Protein AF-0000000084830218 (afdb_homodimer)

Structure (mmCIF, N/CA/C/O backbone):
data_AF-0000000084830218-model_v1
#
loop_
_entity.id
_entity.type
_entity.pdbx_description
1 polymer 'Transmembrane channel-like protein'
#
loop_
_atom_site.group_PDB
_atom_site.id
_atom_site.type_symbol
_atom_site.label_atom_id
_atom_site.label_alt_id
_atom_site.label_comp_id
_atom_site.label_asym_id
_atom_site.label_entity_id
_atom_site.label_seq_id
_atom_site.pdbx_PDB_ins_code
_atom_site.Cartn_x
_atom_site.Cartn_y
_atom_site.Cartn_z
_atom_site.occupancy
_atom_site.B_iso_or_equiv
_atom_site.auth_seq_id
_atom_site.auth_comp_id
_atom_site.auth_asym_id
_atom_site.auth_atom_id
_atom_site.pdbx_PDB_model_num
ATOM 1 N N . ASN A 1 1 ? -71.562 32.094 -38.312 1 21.89 1 ASN A N 1
ATOM 2 C CA . ASN A 1 1 ? -71.188 31.922 -36.906 1 21.89 1 ASN A CA 1
ATOM 3 C C . ASN A 1 1 ? -69.75 31.359 -36.781 1 21.89 1 ASN A C 1
ATOM 5 O O . ASN A 1 1 ? -69.5 30.188 -37.062 1 21.89 1 ASN A O 1
ATOM 9 N N . LEU A 1 2 ? -68.688 32.188 -37.219 1 24.45 2 LEU A N 1
ATOM 10 C CA . LEU A 1 2 ? -67.25 32.062 -37.156 1 24.45 2 LEU A CA 1
ATOM 11 C C . LEU A 1 2 ? -66.812 31.859 -35.719 1 24.45 2 LEU A C 1
ATOM 13 O O . LEU A 1 2 ? -66.812 32.781 -34.906 1 24.45 2 LEU A O 1
ATOM 17 N N . ILE A 1 3 ? -67.188 30.719 -35.062 1 27.98 3 ILE A N 1
ATOM 18 C CA . ILE A 1 3 ? -66.75 30.344 -33.75 1 27.98 3 ILE A CA 1
ATOM 19 C C . ILE A 1 3 ? -65.25 30.438 -33.688 1 27.98 3 ILE A C 1
ATOM 21 O O . ILE A 1 3 ? -64.5 29.625 -34.281 1 27.98 3 ILE A O 1
ATOM 25 N N . GLU A 1 4 ? -64.562 31.656 -33.75 1 30.47 4 GLU A N 1
ATOM 26 C CA . GLU A 1 4 ? -63.188 31.938 -33.375 1 30.47 4 GLU A CA 1
ATOM 27 C C . GLU A 1 4 ? -62.875 31.344 -32.031 1 30.47 4 GLU A C 1
ATOM 29 O O . GLU A 1 4 ? -63.531 31.656 -31.016 1 30.47 4 GLU A O 1
ATOM 34 N N . VAL A 1 5 ? -62.5 30.047 -32.031 1 34.03 5 VAL A N 1
ATOM 35 C CA . VAL A 1 5 ? -61.906 29.375 -30.875 1 34.03 5 VAL A CA 1
ATOM 36 C C . VAL A 1 5 ? -60.906 30.312 -30.188 1 34.03 5 VAL A C 1
ATOM 38 O O . VAL A 1 5 ? -59.969 30.797 -30.797 1 34.03 5 VAL A O 1
ATOM 41 N N . HIS A 1 6 ? -61.406 31.172 -29.297 1 35.28 6 HIS A N 1
ATOM 42 C CA . HIS A 1 6 ? -60.656 31.984 -28.328 1 35.28 6 HIS A CA 1
ATOM 43 C C . HIS A 1 6 ? -59.531 31.172 -27.703 1 35.28 6 HIS A C 1
ATOM 45 O O . HIS A 1 6 ? -59.781 30.328 -26.828 1 35.28 6 HIS A O 1
ATOM 51 N N . VAL A 1 7 ? -58.562 30.797 -28.562 1 42.72 7 VAL A N 1
ATOM 52 C CA . VAL A 1 7 ? -57.281 30.391 -27.953 1 42.72 7 VAL A CA 1
ATOM 53 C C . VAL A 1 7 ? -56.906 31.344 -26.844 1 42.72 7 VAL A C 1
ATOM 55 O O . VAL A 1 7 ? -56.75 32.562 -27.078 1 42.72 7 VAL A O 1
ATOM 58 N N . SER A 1 8 ? -57.406 31.062 -25.594 1 44.59 8 SER A N 1
ATOM 59 C CA . SER A 1 8 ? -57.094 31.906 -24.438 1 44.59 8 SER A CA 1
ATOM 60 C C . SER A 1 8 ? -55.625 32.312 -24.406 1 44.59 8 SER A C 1
ATOM 62 O O . SER A 1 8 ? -54.781 31.562 -24.875 1 44.59 8 SER A O 1
ATOM 64 N N . VAL A 1 9 ? -55.344 33.625 -24.422 1 54.47 9 VAL A N 1
ATOM 65 C CA . VAL A 1 9 ? -54.062 34.344 -24.219 1 54.47 9 VAL A CA 1
ATOM 66 C C . VAL A 1 9 ? -53.188 33.562 -23.25 1 54.47 9 VAL A C 1
ATOM 68 O O . VAL A 1 9 ? -51.969 33.5 -23.422 1 54.47 9 VAL A O 1
ATOM 71 N N . ASP A 1 10 ? -53.875 32.844 -22.375 1 55.66 10 ASP A N 1
ATOM 72 C CA . ASP A 1 10 ? -53.125 32.062 -21.391 1 55.66 10 ASP A CA 1
ATOM 73 C C . ASP A 1 10 ? -52.406 30.875 -22.031 1 55.66 10 ASP A C 1
ATOM 75 O O . ASP A 1 10 ? -51.281 30.531 -21.641 1 55.66 10 ASP A O 1
ATOM 79 N N . GLU A 1 11 ? -53.031 30.344 -23.062 1 60.09 11 GLU A N 1
ATOM 80 C CA . GLU A 1 11 ? -52.438 29.234 -23.766 1 60.09 11 GLU A CA 1
ATOM 81 C C . GLU A 1 11 ? -51.25 29.688 -24.625 1 60.09 11 GLU A C 1
ATOM 83 O O . GLU A 1 11 ? -50.219 29 -24.688 1 60.09 11 GLU A O 1
ATOM 88 N N . LEU A 1 12 ? -51.344 30.859 -25.203 1 58.5 12 LEU A N 1
ATOM 89 C CA . LEU A 1 12 ? -50.25 31.422 -26 1 58.5 12 LEU A CA 1
ATOM 90 C C . LEU A 1 12 ? -49.062 31.766 -25.109 1 58.5 12 LEU A C 1
ATOM 92 O O . LEU A 1 12 ? -47.906 31.562 -25.5 1 58.5 12 LEU A O 1
ATOM 96 N N . HIS A 1 13 ? -49.375 32.281 -23.938 1 64.44 13 HIS A N 1
ATOM 97 C CA . HIS A 1 13 ? -48.281 32.594 -23 1 64.44 13 HIS A CA 1
ATOM 98 C C . HIS A 1 13 ? -47.625 31.312 -22.484 1 64.44 13 HIS A C 1
ATOM 100 O O . HIS A 1 13 ? -46.406 31.281 -22.312 1 64.44 13 HIS A O 1
ATOM 106 N N . LEU A 1 14 ? -48.438 30.328 -22.297 1 64.56 14 LEU A N 1
ATOM 107 C CA . LEU A 1 14 ? -47.906 29.047 -21.875 1 64.56 14 LEU A CA 1
ATOM 108 C C . LEU A 1 14 ? -47.062 28.422 -22.984 1 64.56 14 LEU A C 1
ATOM 110 O O . LEU A 1 14 ? -46 27.875 -22.719 1 64.56 14 LEU A O 1
ATOM 114 N N . ILE A 1 15 ? -47.531 28.531 -24.203 1 65.5 15 ILE A N 1
ATOM 115 C CA . ILE A 1 15 ? -46.781 28.047 -25.359 1 65.5 15 ILE A CA 1
ATOM 116 C C . ILE A 1 15 ? -45.469 28.844 -25.5 1 65.5 15 ILE A C 1
ATOM 118 O O . ILE A 1 15 ? -44.438 28.266 -25.797 1 65.5 15 ILE A O 1
ATOM 122 N N . GLY A 1 16 ? -45.5 30.125 -25.266 1 65.56 16 GLY A N 1
ATOM 123 C CA . GLY A 1 16 ? -44.312 30.953 -25.297 1 65.56 16 GLY A CA 1
ATOM 124 C C . GLY A 1 16 ? -43.281 30.594 -24.234 1 65.56 16 GLY A C 1
ATOM 125 O O . GLY A 1 16 ? -42.094 30.5 -24.516 1 65.56 16 GLY A O 1
ATOM 126 N N . THR A 1 17 ? -43.75 30.422 -23.047 1 68.06 17 THR A N 1
ATOM 127 C CA . THR A 1 17 ? -42.875 30.078 -21.938 1 68.06 17 THR A CA 1
ATOM 128 C C . THR A 1 17 ? -42.312 28.672 -22.109 1 68.06 17 THR A C 1
ATOM 130 O O . THR A 1 17 ? -41.156 28.422 -21.75 1 68.06 17 THR A O 1
ATOM 133 N N . LEU A 1 18 ? -43.156 27.781 -22.719 1 69.31 18 LEU A N 1
ATOM 134 C CA . LEU A 1 18 ? -42.719 26.406 -22.938 1 69.31 18 LEU A CA 1
ATOM 135 C C . LEU A 1 18 ? -41.719 26.359 -24.094 1 69.31 18 LEU A C 1
ATOM 137 O O . LEU A 1 18 ? -40.781 25.547 -24.078 1 69.31 18 LEU A O 1
ATOM 141 N N . ALA A 1 19 ? -41.938 27.234 -25.062 1 65.38 19 ALA A N 1
ATOM 142 C CA . ALA A 1 19 ? -41.031 27.281 -26.219 1 65.38 19 ALA A CA 1
ATOM 143 C C . ALA A 1 19 ? -39.656 27.781 -25.828 1 65.38 19 ALA A C 1
ATOM 145 O O . ALA A 1 19 ? -38.656 27.438 -26.484 1 65.38 19 ALA A O 1
ATOM 146 N N . ASP A 1 20 ? -39.531 28.516 -24.75 1 62.19 20 ASP A N 1
ATOM 147 C CA . ASP A 1 20 ? -38.281 29.094 -24.344 1 62.19 20 ASP A CA 1
ATOM 148 C C . ASP A 1 20 ? -37.531 28.156 -23.375 1 62.19 20 ASP A C 1
ATOM 150 O O . ASP A 1 20 ? -36.375 28.391 -23.031 1 62.19 20 ASP A O 1
ATOM 154 N N . MET A 1 21 ? -38.188 27.125 -22.969 1 64.38 21 MET A N 1
ATOM 155 C CA . MET A 1 21 ? -37.594 26.172 -22.047 1 64.38 21 MET A CA 1
ATOM 156 C C . MET A 1 21 ? -36.812 25.094 -22.812 1 64.38 21 MET A C 1
ATOM 158 O O . MET A 1 21 ? -37.125 24.766 -23.953 1 64.38 21 MET A O 1
ATOM 162 N N . PRO A 1 22 ? -35.625 24.672 -22.344 1 69.12 22 PRO A N 1
ATOM 163 C CA . PRO A 1 22 ? -34.906 23.562 -22.969 1 69.12 22 PRO A CA 1
ATOM 164 C C . PRO A 1 22 ? -35.75 22.297 -23.109 1 69.12 22 PRO A C 1
ATOM 166 O O . PRO A 1 22 ? -36.75 22.141 -22.375 1 69.12 22 PRO A O 1
ATOM 169 N N . ALA A 1 23 ? -35.531 21.469 -24.125 1 67.19 23 ALA A N 1
ATOM 170 C CA . ALA A 1 23 ? -36.375 20.344 -24.562 1 67.19 23 ALA A CA 1
ATOM 171 C C . ALA A 1 23 ? -36.719 19.438 -23.391 1 67.19 23 ALA A C 1
ATOM 173 O O . ALA A 1 23 ? -37.844 18.969 -23.266 1 67.19 23 ALA A O 1
ATOM 174 N N . ASP A 1 24 ? -35.844 19.188 -22.516 1 68.69 24 ASP A N 1
ATOM 175 C CA . ASP A 1 24 ? -36.031 18.281 -21.391 1 68.69 24 ASP A CA 1
ATOM 176 C C . ASP A 1 24 ? -37 18.875 -20.375 1 68.69 24 ASP A C 1
ATOM 178 O O . ASP A 1 24 ? -37.875 18.188 -19.859 1 68.69 24 ASP A O 1
ATOM 182 N N . GLU A 1 25 ? -36.844 20.156 -20.078 1 71.88 25 GLU A N 1
ATOM 183 C CA . GLU A 1 25 ? -37.75 20.859 -19.156 1 71.88 25 GLU A CA 1
ATOM 184 C C . GLU A 1 25 ? -39.125 21.047 -19.766 1 71.88 25 GLU A C 1
ATOM 186 O O . GLU A 1 25 ? -40.125 20.984 -19.062 1 71.88 25 GLU A O 1
ATOM 191 N N . ARG A 1 26 ? -39.156 21.172 -21.109 1 70.88 26 ARG A N 1
ATOM 192 C CA . ARG A 1 26 ? -40.406 21.297 -21.844 1 70.88 26 ARG A CA 1
ATOM 193 C C . ARG A 1 26 ? -41.25 20.031 -21.734 1 70.88 26 ARG A C 1
ATOM 195 O O . ARG A 1 26 ? -42.469 20.094 -21.531 1 70.88 26 ARG A O 1
ATOM 202 N N . THR A 1 27 ? -40.531 18.938 -21.875 1 73.06 27 THR A N 1
ATOM 203 C CA . THR A 1 27 ? -41.219 17.656 -21.797 1 73.06 27 THR A CA 1
ATOM 204 C C . THR A 1 27 ? -41.75 17.422 -20.375 1 73.06 27 THR A C 1
ATOM 206 O O . THR A 1 27 ? -42.875 16.922 -20.188 1 73.06 27 THR A O 1
ATOM 209 N N . LYS A 1 28 ? -41 17.766 -19.375 1 73.69 28 LYS A N 1
ATOM 210 C CA . LYS A 1 28 ? -41.438 17.656 -17.984 1 73.69 28 LYS A CA 1
ATOM 211 C C . LYS A 1 28 ? -42.594 18.609 -17.688 1 73.69 28 LYS A C 1
ATOM 213 O O . LYS A 1 28 ? -43.562 18.234 -17.016 1 73.69 28 LYS A O 1
ATOM 218 N N . ALA A 1 29 ? -42.531 19.844 -18.203 1 73.44 29 ALA A N 1
ATOM 219 C CA . ALA A 1 29 ? -43.562 20.844 -18.016 1 73.44 29 ALA A CA 1
ATOM 220 C C . ALA A 1 29 ? -44.844 20.438 -18.734 1 73.44 29 ALA A C 1
ATOM 222 O O . ALA A 1 29 ? -45.969 20.625 -18.219 1 73.44 29 ALA A O 1
ATOM 223 N N . LEU A 1 30 ? -44.688 19.797 -19.922 1 72.25 30 LEU A N 1
ATOM 224 C CA . LEU A 1 30 ? -45.844 19.312 -20.688 1 72.25 30 LEU A CA 1
ATOM 225 C C . LEU A 1 30 ? -46.531 18.141 -19.984 1 72.25 30 LEU A C 1
ATOM 227 O O . LEU A 1 30 ? -47.75 18.031 -20 1 72.25 30 LEU A O 1
ATOM 231 N N . ARG A 1 31 ? -45.688 17.328 -19.328 1 73.12 31 ARG A N 1
ATOM 232 C CA . ARG A 1 31 ? -46.219 16.172 -18.594 1 73.12 31 ARG A CA 1
ATOM 233 C C . ARG A 1 31 ? -46.969 16.609 -17.344 1 73.12 31 ARG A C 1
ATOM 235 O O . ARG A 1 31 ? -47.938 15.953 -16.938 1 73.12 31 ARG A O 1
ATOM 242 N N . GLN A 1 32 ? -46.656 17.781 -16.828 1 68.06 32 GLN A N 1
ATOM 243 C CA . GLN A 1 32 ? -47.312 18.281 -15.617 1 68.06 32 GLN A CA 1
ATOM 244 C C . GLN A 1 32 ? -48.594 19.047 -15.938 1 68.06 32 GLN A C 1
ATOM 246 O O . GLN A 1 32 ? -49.406 19.312 -15.055 1 68.06 32 GLN A O 1
ATOM 251 N N . LEU A 1 33 ? -48.719 19.391 -17.188 1 64.75 33 LEU A N 1
ATOM 252 C CA . LEU A 1 33 ? -49.938 20.078 -17.578 1 64.75 33 LEU A CA 1
ATOM 253 C C . LEU A 1 33 ? -51.125 19.109 -17.578 1 64.75 33 LEU A C 1
ATOM 255 O O . LEU A 1 33 ? -51.031 18 -18.078 1 64.75 33 LEU A O 1
ATOM 259 N N . VAL A 1 34 ? -52.156 19.328 -16.766 1 64.44 34 VAL A N 1
ATOM 260 C CA . VAL A 1 34 ? -53.375 18.516 -16.625 1 64.44 34 VAL A CA 1
ATOM 261 C C . VAL A 1 34 ? -54.219 18.625 -17.875 1 64.44 34 VAL A C 1
ATOM 263 O O . VAL A 1 34 ? -55.062 19.516 -17.984 1 64.44 34 VAL A O 1
ATOM 266 N N . MET A 1 35 ? -53.688 18.469 -19.031 1 62.06 35 MET A N 1
ATOM 267 C CA . MET A 1 35 ? -54.469 18.469 -20.266 1 62.06 35 MET A CA 1
ATOM 268 C C . MET A 1 35 ? -54.531 17.062 -20.859 1 62.06 35 MET A C 1
ATOM 270 O O . MET A 1 35 ? -53.75 16.188 -20.5 1 62.06 35 MET A O 1
ATOM 274 N N . ASN A 1 36 ? -55.656 16.766 -21.594 1 65.25 36 ASN A N 1
ATOM 275 C CA . ASN A 1 36 ? -55.812 15.484 -22.281 1 65.25 36 ASN A CA 1
ATOM 276 C C . ASN A 1 36 ? -54.625 15.195 -23.203 1 65.25 36 ASN A C 1
ATOM 278 O O . ASN A 1 36 ? -53.969 16.109 -23.703 1 65.25 36 ASN A O 1
ATOM 282 N N . LEU A 1 37 ? -54.156 13.945 -23.359 1 72 37 LEU A N 1
ATOM 283 C CA . LEU A 1 37 ? -53.031 13.461 -24.141 1 72 37 LEU A CA 1
ATOM 284 C C . LEU A 1 37 ? -53.062 14.031 -25.547 1 72 37 LEU A C 1
ATOM 286 O O . LEU A 1 37 ? -52 14.367 -26.109 1 72 37 LEU A O 1
ATOM 290 N N . GLN A 1 38 ? -54.281 14.258 -26.125 1 71.88 38 GLN A N 1
ATOM 291 C CA . GLN A 1 38 ? -54.406 14.773 -27.484 1 71.88 38 GLN A CA 1
ATOM 292 C C . GLN A 1 38 ? -54.031 16.25 -27.547 1 71.88 38 GLN A C 1
ATOM 294 O O . GLN A 1 38 ? -53.344 16.672 -28.5 1 71.88 38 GLN A O 1
ATOM 299 N N . GLU A 1 39 ? -54.344 16.938 -26.531 1 70.31 39 GLU A N 1
ATOM 300 C CA . GLU A 1 39 ? -54.031 18.359 -26.5 1 70.31 39 GLU A CA 1
ATOM 301 C C . GLU A 1 39 ? -52.531 18.578 -26.219 1 70.31 39 GLU A C 1
ATOM 303 O O . GLU A 1 39 ? -51.938 19.484 -26.781 1 70.31 39 GLU A O 1
ATOM 308 N N . LYS A 1 40 ? -51.938 17.609 -25.484 1 71.12 40 LYS A N 1
ATOM 309 C CA . LYS A 1 40 ? -50.5 17.656 -25.203 1 71.12 40 LYS A CA 1
ATOM 310 C C . LYS A 1 40 ? -49.688 17.406 -26.469 1 71.12 40 LYS A C 1
ATOM 312 O O . LYS A 1 40 ? -48.656 18.078 -26.688 1 71.12 40 LYS A O 1
ATOM 317 N N . ARG A 1 41 ? -50.219 16.516 -27.297 1 71.75 41 ARG A N 1
ATOM 318 C CA . ARG A 1 41 ? -49.562 16.203 -28.578 1 71.75 41 ARG A CA 1
ATOM 319 C C . ARG A 1 41 ? -49.688 17.375 -29.547 1 71.75 41 ARG A C 1
ATOM 321 O O . ARG A 1 41 ? -48.75 17.672 -30.266 1 71.75 41 ARG A O 1
ATOM 328 N N . GLU A 1 42 ? -50.875 17.984 -29.547 1 70.75 42 GLU A N 1
ATOM 329 C CA . GLU A 1 42 ? -51.094 19.141 -30.422 1 70.75 42 GLU A CA 1
ATOM 330 C C . GLU A 1 42 ? -50.219 20.312 -30.031 1 70.75 42 GLU A C 1
ATOM 332 O O . GLU A 1 42 ? -49.688 21.016 -30.891 1 70.75 42 GLU A O 1
ATOM 337 N N . PHE A 1 43 ? -50.031 20.359 -28.734 1 66.19 43 PHE A N 1
ATOM 338 C CA . PHE A 1 43 ? -49.156 21.422 -28.219 1 66.19 43 PHE A CA 1
ATOM 339 C C . PHE A 1 43 ? -47.688 21.141 -28.531 1 66.19 43 PHE A C 1
ATOM 341 O O . PHE A 1 43 ? -46.938 22.062 -28.891 1 66.19 43 PHE A O 1
ATOM 348 N N . SER A 1 44 ? -47.25 19.891 -28.438 1 68.25 44 SER A N 1
ATOM 349 C CA . SER A 1 44 ? -45.906 19.484 -28.781 1 68.25 44 SER A CA 1
ATOM 350 C C . SER A 1 44 ? -45.625 19.656 -30.281 1 68.25 44 SER A C 1
ATOM 352 O O . SER A 1 44 ? -44.562 20.094 -30.672 1 68.25 44 SER A O 1
ATOM 354 N N . GLU A 1 45 ? -46.594 19.344 -31.094 1 69.69 45 GLU A N 1
ATOM 355 C CA . GLU A 1 45 ? -46.469 19.469 -32.562 1 69.69 45 GLU A CA 1
ATOM 356 C C . GLU A 1 45 ? -46.438 20.922 -32.969 1 69.69 45 GLU A C 1
ATOM 358 O O . GLU A 1 45 ? -45.688 21.297 -33.875 1 69.69 45 GLU A O 1
ATOM 363 N N . LYS A 1 46 ? -47.219 21.781 -32.375 1 64.19 46 LYS A N 1
ATOM 364 C CA . LYS A 1 46 ? -47.219 23.203 -32.688 1 64.19 46 LYS A CA 1
ATOM 365 C C . LYS A 1 46 ? -45.906 23.859 -32.344 1 64.19 46 LYS A C 1
ATOM 367 O O . LYS A 1 46 ? -45.406 24.734 -33.062 1 64.19 46 LYS A O 1
ATOM 372 N N . ASN A 1 47 ? -45.219 23.297 -31.234 1 59.97 47 ASN A N 1
ATOM 373 C CA . ASN A 1 47 ? -43.906 23.797 -30.828 1 59.97 47 ASN A CA 1
ATOM 374 C C . ASN A 1 47 ? -42.812 23.359 -31.797 1 59.97 47 ASN A C 1
ATOM 376 O O . ASN A 1 47 ? -41.906 24.125 -32.094 1 59.97 47 ASN A O 1
ATOM 380 N N . VAL A 1 48 ? -42.906 22.109 -32.375 1 58.97 48 VAL A N 1
ATOM 381 C CA . VAL A 1 48 ? -41.938 21.609 -33.344 1 58.97 48 VAL A CA 1
ATOM 382 C C . VAL A 1 48 ? -42.094 22.391 -34.656 1 58.97 48 VAL A C 1
ATOM 384 O O . VAL A 1 48 ? -41.094 22.719 -35.312 1 58.97 48 VAL A O 1
ATOM 387 N N . ILE A 1 49 ? -43.312 22.734 -35.062 1 55.94 49 ILE A N 1
ATOM 388 C CA . ILE A 1 49 ? -43.594 23.469 -36.281 1 55.94 49 ILE A CA 1
ATOM 389 C C . ILE A 1 49 ? -43 24.875 -36.188 1 55.94 49 ILE A C 1
ATOM 391 O O . ILE A 1 49 ? -42.406 25.375 -37.156 1 55.94 49 ILE A O 1
ATOM 395 N N . LYS A 1 50 ? -43.188 25.562 -35.062 1 52.47 50 LYS A N 1
ATOM 396 C CA . LYS A 1 50 ? -42.625 26.906 -34.969 1 52.47 50 LYS A CA 1
ATOM 397 C C . LYS A 1 50 ? -41.094 26.875 -34.969 1 52.47 50 LYS A C 1
ATOM 399 O O . LYS A 1 50 ? -40.469 27.797 -35.531 1 52.47 50 LYS A O 1
ATOM 404 N N . LYS A 1 51 ? -40.438 25.828 -34.531 1 50.5 51 LYS A N 1
ATOM 405 C CA . LYS A 1 51 ? -38.969 25.703 -34.562 1 50.5 51 LYS A CA 1
ATOM 406 C C . LYS A 1 51 ? -38.469 25.422 -36 1 50.5 51 LYS A C 1
ATOM 408 O O . LYS A 1 51 ? -37.438 25.906 -36.406 1 50.5 51 LYS A O 1
ATOM 413 N N . LYS A 1 52 ? -39.188 24.516 -36.75 1 50.06 52 LYS A N 1
ATOM 414 C CA . LYS A 1 52 ? -38.812 24.234 -38.125 1 50.06 52 LYS A CA 1
ATOM 415 C C . LYS A 1 52 ? -38.875 25.484 -39 1 50.06 52 LYS A C 1
ATOM 417 O O . LYS A 1 52 ? -38.094 25.656 -39.938 1 50.06 52 LYS A O 1
ATOM 422 N N . LYS A 1 53 ? -39.812 26.219 -38.875 1 47.81 53 LYS A N 1
ATOM 423 C CA . LYS A 1 53 ? -39.906 27.438 -39.656 1 47.81 53 LYS A CA 1
ATOM 424 C C . LYS A 1 53 ? -38.75 28.391 -39.344 1 47.81 53 LYS A C 1
ATOM 426 O O . LYS A 1 53 ? -38.281 29.109 -40.219 1 47.81 53 LYS A O 1
ATOM 431 N N . LYS A 1 54 ? -38.312 28.375 -38.188 1 43 54 LYS A N 1
ATOM 432 C CA . LYS A 1 54 ? -37.156 29.25 -37.906 1 43 54 LYS A CA 1
ATOM 433 C C . LYS A 1 54 ? -35.875 28.641 -38.438 1 43 54 LYS A C 1
ATOM 435 O O . LYS A 1 54 ? -34.844 29.312 -38.469 1 43 54 LYS A O 1
ATOM 440 N N . LYS A 1 55 ? -35.75 27.297 -38.719 1 49.62 55 LYS A N 1
ATOM 441 C CA . LYS A 1 55 ? -34.562 26.625 -39.281 1 49.62 55 LYS A CA 1
ATOM 442 C C . LYS A 1 55 ? -34.281 27.141 -40.688 1 49.62 55 LYS A C 1
ATOM 444 O O . LYS A 1 55 ? -33.188 26.922 -41.219 1 49.62 55 LYS A O 1
ATOM 449 N N . GLY A 1 56 ? -35.188 27.641 -41.5 1 42.97 56 GLY A N 1
ATOM 450 C CA . GLY A 1 56 ? -34.844 28.141 -42.812 1 42.97 56 GLY A CA 1
ATOM 451 C C . GLY A 1 56 ? -33.719 29.141 -42.812 1 42.97 56 GLY A C 1
ATOM 452 O O . GLY A 1 56 ? -33.062 29.375 -43.812 1 42.97 56 GLY A O 1
ATOM 453 N N . LYS A 1 57 ? -33.781 30.078 -41.938 1 43.59 57 LYS A N 1
ATOM 454 C CA . LYS A 1 57 ? -32.688 31.062 -42.062 1 43.59 57 LYS A CA 1
ATOM 455 C C . LYS A 1 57 ? -31.438 30.562 -41.375 1 43.59 57 LYS A C 1
ATOM 457 O O . LYS A 1 57 ? -30.781 31.328 -40.656 1 43.59 57 LYS A O 1
ATOM 462 N N . MET A 1 58 ? -31.344 29.234 -41.156 1 43.09 58 MET A N 1
ATOM 463 C CA . MET A 1 58 ? -30.141 28.812 -40.438 1 43.09 58 MET A CA 1
ATOM 464 C C . MET A 1 58 ? -28.891 29.047 -41.312 1 43.09 58 MET A C 1
ATOM 466 O O . MET A 1 58 ? -28.859 28.641 -42.469 1 43.09 58 MET A O 1
ATOM 470 N N . GLY A 1 59 ? -28.234 30.125 -41.188 1 45.44 59 GLY A N 1
ATOM 471 C CA . GLY A 1 59 ? -26.969 30.484 -41.781 1 45.44 59 GLY A CA 1
ATOM 472 C C . GLY A 1 59 ? -25.984 29.344 -41.844 1 45.44 59 GLY A C 1
ATOM 473 O O . GLY A 1 59 ? -26.188 28.312 -41.188 1 45.44 59 GLY A O 1
ATOM 474 N N . LEU A 1 60 ? -25.031 29.406 -42.75 1 51.03 60 LEU A N 1
ATOM 475 C CA . LEU A 1 60 ? -23.953 28.469 -43.094 1 51.03 60 LEU A CA 1
ATOM 476 C C . LEU A 1 60 ? -23.328 27.906 -41.812 1 51.03 60 LEU A C 1
ATOM 478 O O . LEU A 1 60 ? -22.984 26.719 -41.781 1 51.03 60 LEU A O 1
ATOM 482 N N . GLY A 1 61 ? -23.109 28.734 -40.906 1 53.16 61 GLY A N 1
ATOM 483 C CA . GLY A 1 61 ? -22.516 28.297 -39.656 1 53.16 61 GLY A CA 1
ATOM 484 C C . GLY A 1 61 ? -23.375 27.312 -38.875 1 53.16 61 GLY A C 1
ATOM 485 O O . GLY A 1 61 ? -22.859 26.375 -38.281 1 53.16 61 GLY A O 1
ATOM 486 N N . GLU A 1 62 ? -24.641 27.547 -38.969 1 56.44 62 GLU A N 1
ATOM 487 C CA . GLU A 1 62 ? -25.594 26.625 -38.375 1 56.44 62 GLU A CA 1
ATOM 488 C C . GLU A 1 62 ? -25.641 25.297 -39.094 1 56.44 62 GLU A C 1
ATOM 490 O O . GLU A 1 62 ? -25.828 24.25 -38.469 1 56.44 62 GLU A O 1
ATOM 495 N N . LEU A 1 63 ? -25.406 25.375 -40.375 1 53.41 63 LEU A N 1
ATOM 496 C CA . LEU A 1 63 ? -25.344 24.156 -41.156 1 53.41 63 LEU A CA 1
ATOM 497 C C . LEU A 1 63 ? -24.125 23.328 -40.75 1 53.41 63 LEU A C 1
ATOM 499 O O . LEU A 1 63 ? -24.219 22.094 -40.625 1 53.41 63 LEU A O 1
ATOM 503 N N . VAL A 1 64 ? -22.984 24.047 -40.719 1 58.69 64 VAL A N 1
ATOM 504 C CA . VAL A 1 64 ? -21.797 23.328 -40.312 1 58.69 64 VAL A CA 1
ATOM 505 C C . VAL A 1 64 ? -21.969 22.781 -38.875 1 58.69 64 VAL A C 1
ATOM 507 O O . VAL A 1 64 ? -21.562 21.656 -38.594 1 58.69 64 VAL A O 1
ATOM 510 N N . GLY A 1 65 ? -22.531 23.578 -38.062 1 59.53 65 GLY A N 1
ATOM 511 C CA . GLY A 1 65 ? -22.875 23.094 -36.75 1 59.53 65 GLY A CA 1
ATOM 512 C C . GLY A 1 65 ? -23.859 21.938 -36.75 1 59.53 65 GLY A C 1
ATOM 513 O O . GLY A 1 65 ? -23.719 21 -35.969 1 59.53 65 GLY A O 1
ATOM 514 N N . ALA A 1 66 ? -24.75 22.047 -37.688 1 61.19 66 ALA A N 1
ATOM 515 C CA . ALA A 1 66 ? -25.734 20.969 -37.844 1 61.19 66 ALA A CA 1
ATOM 516 C C . ALA A 1 66 ? -25.078 19.703 -38.375 1 61.19 66 ALA A C 1
ATOM 518 O O . ALA A 1 66 ? -25.375 18.594 -37.906 1 61.19 66 ALA A O 1
ATOM 519 N N . LEU A 1 67 ? -24.266 19.891 -39.344 1 60.25 67 LEU A N 1
ATOM 520 C CA . LEU A 1 67 ? -23.562 18.734 -39.875 1 60.25 67 LEU A CA 1
ATOM 521 C C . LEU A 1 67 ? -22.625 18.125 -38.844 1 60.25 67 LEU A C 1
ATOM 523 O O . LEU A 1 67 ? -22.547 16.891 -38.75 1 60.25 67 LEU A O 1
ATOM 527 N N . ALA A 1 68 ? -21.875 19.047 -38.25 1 61.97 68 ALA A N 1
ATOM 528 C CA . ALA A 1 68 ? -21 18.562 -37.188 1 61.97 68 ALA A CA 1
ATOM 529 C C . ALA A 1 68 ? -21.797 17.875 -36.062 1 61.97 68 ALA A C 1
ATOM 531 O O . ALA A 1 68 ? -21.375 16.844 -35.531 1 61.97 68 ALA A O 1
ATOM 532 N N . GLN A 1 69 ? -22.875 18.484 -35.812 1 63.09 69 GLN A N 1
ATOM 533 C CA . GLN A 1 69 ? -23.781 17.844 -34.844 1 63.09 69 GLN A CA 1
ATOM 534 C C . GLN A 1 69 ? -24.328 16.531 -35.406 1 63.09 69 GLN A C 1
ATOM 536 O O . GLN A 1 69 ? -24.453 15.555 -34.656 1 63.09 69 GLN A O 1
ATOM 541 N N . GLU A 1 70 ? -24.672 16.562 -36.656 1 62.53 70 GLU A N 1
ATOM 542 C CA . GLU A 1 70 ? -25.125 15.32 -37.281 1 62.53 70 GLU A CA 1
ATOM 543 C C . GLU A 1 70 ? -24 14.281 -37.312 1 62.53 70 GLU A C 1
ATOM 545 O O . GLU A 1 70 ? -24.25 13.102 -37.031 1 62.53 70 GLU A O 1
ATOM 550 N N . TRP A 1 71 ? -22.859 14.734 -37.688 1 63.62 71 TRP A N 1
ATOM 551 C CA . TRP A 1 71 ? -21.719 13.828 -37.688 1 63.62 71 TRP A CA 1
ATOM 552 C C . TRP A 1 71 ? -21.422 13.328 -36.281 1 63.62 71 TRP A C 1
ATOM 554 O O . TRP A 1 71 ? -21.141 12.141 -36.094 1 63.62 71 TRP A O 1
ATOM 564 N N . HIS A 1 72 ? -21.406 14.281 -35.375 1 62.25 72 HIS A N 1
ATOM 565 C CA . HIS A 1 72 ? -21.234 13.891 -33.969 1 62.25 72 HIS A CA 1
ATOM 566 C C . HIS A 1 72 ? -22.359 12.961 -33.531 1 62.25 72 HIS A C 1
ATOM 568 O O . HIS A 1 72 ? -22.109 11.977 -32.812 1 62.25 72 HIS A O 1
ATOM 574 N N . CYS A 1 73 ? -23.531 13.359 -33.969 1 61.31 73 CYS A N 1
ATOM 575 C CA . CYS A 1 73 ? -24.672 12.516 -33.656 1 61.31 73 CYS A CA 1
ATOM 576 C C . CYS A 1 73 ? -24.547 11.148 -34.312 1 61.31 73 CYS A C 1
ATOM 578 O O . CYS A 1 73 ? -24.875 10.125 -33.719 1 61.31 73 CYS A O 1
ATOM 580 N N . GLN A 1 74 ? -24.109 11.18 -35.531 1 64.06 74 GLN A N 1
ATOM 581 C CA . GLN A 1 74 ? -23.953 9.906 -36.219 1 64.06 74 GLN A CA 1
ATOM 582 C C . GLN A 1 74 ? -22.844 9.07 -35.594 1 64.06 74 GLN A C 1
ATOM 584 O O . GLN A 1 74 ? -22.969 7.855 -35.469 1 64.06 74 GLN A O 1
ATOM 589 N N . ARG A 1 75 ? -21.75 9.734 -35.312 1 61.12 75 ARG A N 1
ATOM 590 C CA . ARG A 1 75 ? -20.641 9.016 -34.688 1 61.12 75 ARG A CA 1
ATOM 591 C C . ARG A 1 75 ? -21.031 8.516 -33.281 1 61.12 75 ARG A C 1
ATOM 593 O O . ARG A 1 75 ? -20.688 7.398 -32.906 1 61.12 75 ARG A O 1
ATOM 600 N N . VAL A 1 76 ? -21.672 9.375 -32.625 1 69.75 76 VAL A N 1
ATOM 601 C CA . VAL A 1 76 ? -22.156 8.945 -31.328 1 69.75 76 VAL A CA 1
ATOM 602 C C . VAL A 1 76 ? -23.188 7.832 -31.5 1 69.75 76 VAL A C 1
ATOM 604 O O . VAL A 1 76 ? -23.188 6.859 -30.75 1 69.75 76 VAL A O 1
ATOM 607 N N . SER A 1 77 ? -23.953 8.008 -32.562 1 70.19 77 SER A N 1
ATOM 608 C CA . SER A 1 77 ? -24.922 6.957 -32.844 1 70.19 77 SER A CA 1
ATOM 609 C C . SER A 1 77 ? -24.234 5.684 -33.312 1 70.19 77 SER A C 1
ATOM 611 O O . SER A 1 77 ? -24.641 4.578 -32.969 1 70.19 77 SER A O 1
ATOM 613 N N . SER A 1 78 ? -23.25 5.883 -34.125 1 68.81 78 SER A N 1
ATOM 614 C CA . SER A 1 78 ? -22.531 4.699 -34.594 1 68.81 78 SER A CA 1
ATOM 615 C C . SER A 1 78 ? -21.766 4.039 -33.469 1 68.81 78 SER A C 1
ATOM 617 O O . SER A 1 78 ? -21.734 2.811 -33.375 1 68.81 78 SER A O 1
ATOM 619 N N . LEU A 1 79 ? -21.172 4.824 -32.656 1 69.19 79 LEU A N 1
ATOM 620 C CA . LEU A 1 79 ? -20.484 4.289 -31.469 1 69.19 79 LEU A CA 1
ATOM 621 C C . LEU A 1 79 ? -21.469 3.617 -30.531 1 69.19 79 LEU A C 1
ATOM 623 O O . LEU A 1 79 ? -21.172 2.58 -29.938 1 69.19 79 LEU A O 1
ATOM 627 N N . ARG A 1 80 ? -22.547 4.254 -30.484 1 67.19 80 ARG A N 1
ATOM 628 C CA . ARG A 1 80 ? -23.609 3.635 -29.703 1 67.19 80 ARG A CA 1
ATOM 629 C C . ARG A 1 80 ? -24.078 2.324 -30.328 1 67.19 80 ARG A C 1
ATOM 631 O O . ARG A 1 80 ? -24.297 1.337 -29.625 1 67.19 80 ARG A O 1
ATOM 638 N N . ARG A 1 81 ? -24.25 2.373 -31.578 1 66.56 81 ARG A N 1
ATOM 639 C CA . ARG A 1 81 ? -24.609 1.135 -32.281 1 66.56 81 ARG A CA 1
ATOM 640 C C . ARG A 1 81 ? -23.516 0.084 -32.125 1 66.56 81 ARG A C 1
ATOM 642 O O . ARG A 1 81 ? -23.812 -1.099 -31.922 1 66.56 81 ARG A O 1
ATOM 649 N N . TYR A 1 82 ? -22.359 0.527 -32.156 1 69.62 82 TYR A N 1
ATOM 650 C CA . TYR A 1 82 ? -21.234 -0.388 -31.969 1 69.62 82 TYR A CA 1
ATOM 651 C C . TYR A 1 82 ? -21.219 -0.916 -30.531 1 69.62 82 TYR A C 1
ATOM 653 O O . TYR A 1 82 ? -20.984 -2.104 -30.312 1 69.62 82 TYR A O 1
ATOM 661 N N . LYS A 1 83 ? -21.359 -0.07 -29.672 1 67.62 83 LYS A N 1
ATOM 662 C CA . LYS A 1 83 ? -21.453 -0.482 -28.281 1 67.62 83 LYS A CA 1
ATOM 663 C C . LYS A 1 83 ? -22.641 -1.43 -28.062 1 67.62 83 LYS A C 1
ATOM 665 O O . LYS A 1 83 ? -22.5 -2.432 -27.359 1 67.62 83 LYS A O 1
ATOM 670 N N . GLU A 1 84 ? -23.688 -1.086 -28.656 1 65.25 84 GLU A N 1
ATOM 671 C CA . GLU A 1 84 ? -24.859 -1.954 -28.578 1 65.25 84 GLU A CA 1
ATOM 672 C C . GLU A 1 84 ? -24.609 -3.277 -29.297 1 65.25 84 GLU A C 1
ATOM 674 O O . GLU A 1 84 ? -25.016 -4.336 -28.812 1 65.25 84 GLU A O 1
ATOM 679 N N . SER A 1 85 ? -24.016 -3.184 -30.359 1 61.44 85 SER A N 1
ATOM 680 C CA . SER A 1 85 ? -23.688 -4.422 -31.062 1 61.44 85 SER A CA 1
ATOM 681 C C . SER A 1 85 ? -22.672 -5.25 -30.281 1 61.44 85 SER A C 1
ATOM 683 O O . SER A 1 85 ? -22.781 -6.477 -30.219 1 61.44 85 SER A O 1
ATOM 685 N N . LEU A 1 86 ? -21.766 -4.602 -29.781 1 62.72 86 LEU A N 1
ATOM 686 C CA . LEU A 1 86 ? -20.828 -5.297 -28.922 1 62.72 86 LEU A CA 1
ATOM 687 C C . LEU A 1 86 ? -21.531 -5.879 -27.703 1 62.72 86 LEU A C 1
ATOM 689 O O . LEU A 1 86 ? -21.25 -7.012 -27.297 1 62.72 86 LEU A O 1
ATOM 693 N N . PHE A 1 87 ? -22.359 -5.059 -27.172 1 61.09 87 PHE A N 1
ATOM 694 C CA . PHE A 1 87 ? -23.172 -5.539 -26.062 1 61.09 87 PHE A CA 1
ATOM 695 C C . PHE A 1 87 ? -24.062 -6.699 -26.516 1 61.09 87 PHE A C 1
ATOM 697 O O . PHE A 1 87 ? -24.219 -7.688 -25.797 1 61.09 87 PHE A O 1
ATOM 704 N N . GLU A 1 88 ? -24.656 -6.504 -27.625 1 58.22 88 GLU A N 1
ATOM 705 C CA . GLU A 1 88 ? -25.422 -7.613 -28.188 1 58.22 88 GLU A CA 1
ATOM 706 C C . GLU A 1 88 ? -24.531 -8.805 -28.484 1 58.22 88 GLU A C 1
ATOM 708 O O . GLU A 1 88 ? -24.922 -9.953 -28.281 1 58.22 88 GLU A O 1
ATOM 713 N N . PHE A 1 89 ? -23.438 -8.523 -29 1 55.41 89 PHE A N 1
ATOM 714 C CA . PHE A 1 89 ? -22.469 -9.586 -29.234 1 55.41 89 PHE A CA 1
ATOM 715 C C . PHE A 1 89 ? -22.062 -10.258 -27.922 1 55.41 89 PHE A C 1
ATOM 717 O O . PHE A 1 89 ? -22.031 -11.484 -27.844 1 55.41 89 PHE A O 1
ATOM 724 N N . PHE A 1 90 ? -21.703 -9.469 -27.031 1 57.78 90 PHE A N 1
ATOM 725 C CA . PHE A 1 90 ? -21.359 -10.031 -25.719 1 57.78 90 PHE A CA 1
ATOM 726 C C . PHE A 1 90 ? -22.578 -10.711 -25.094 1 57.78 90 PHE A C 1
ATOM 728 O O . PHE A 1 90 ? -22.438 -11.758 -24.469 1 57.78 90 PHE A O 1
ATOM 735 N N . HIS A 1 91 ? -23.641 -10.047 -25.297 1 55.56 91 HIS A N 1
ATOM 736 C CA . HIS A 1 91 ? -24.875 -10.672 -24.859 1 55.56 91 HIS A CA 1
ATOM 737 C C . HIS A 1 91 ? -25.156 -11.961 -25.625 1 55.56 91 HIS A C 1
ATOM 739 O O . HIS A 1 91 ? -25.625 -12.945 -25.047 1 55.56 91 HIS A O 1
ATOM 745 N N . SER A 1 92 ? -24.906 -11.812 -26.859 1 53.81 92 SER A N 1
ATOM 746 C CA . SER A 1 92 ? -25.062 -13.039 -27.641 1 53.81 92 SER A CA 1
ATOM 747 C C . SER A 1 92 ? -24.031 -14.086 -27.234 1 53.81 92 SER A C 1
ATOM 749 O O . SER A 1 92 ? -24.25 -15.289 -27.422 1 53.81 92 SER A O 1
ATOM 751 N N . LEU A 1 93 ? -22.922 -13.648 -26.859 1 52.72 93 LEU A N 1
ATOM 752 C CA . LEU A 1 93 ? -21.953 -14.578 -26.297 1 52.72 93 LEU A CA 1
ATOM 753 C C . LEU A 1 93 ? -22.406 -15.07 -24.938 1 52.72 93 LEU A C 1
ATOM 755 O O . LEU A 1 93 ? -21.734 -15.914 -24.328 1 52.72 93 LEU A O 1
ATOM 759 N N . SER A 1 94 ? -23.203 -14.289 -24.391 1 57.94 94 SER A N 1
ATOM 760 C CA . SER A 1 94 ? -23.734 -14.727 -23.109 1 57.94 94 SER A CA 1
ATOM 761 C C . SER A 1 94 ? -24.266 -16.156 -23.203 1 57.94 94 SER A C 1
ATOM 763 O O . SER A 1 94 ? -25.344 -16.375 -23.75 1 57.94 94 SER A O 1
ATOM 765 N N . LEU A 1 95 ? -23.344 -17.031 -23.172 1 63.34 95 LEU A N 1
ATOM 766 C CA . LEU A 1 95 ? -23.578 -18.469 -23.141 1 63.34 95 LEU A CA 1
ATOM 767 C C . LEU A 1 95 ? -24.5 -18.844 -21.984 1 63.34 95 LEU A C 1
ATOM 769 O O . LEU A 1 95 ? -24.297 -18.391 -20.844 1 63.34 95 LEU A O 1
ATOM 773 N N . TRP A 1 96 ? -25.484 -19.578 -22.203 1 71.94 96 TRP A N 1
ATOM 774 C CA . TRP A 1 96 ? -26.344 -20.281 -21.266 1 71.94 96 TRP A CA 1
ATOM 775 C C . TRP A 1 96 ? -27.266 -19.312 -20.547 1 71.94 96 TRP A C 1
ATOM 777 O O . TRP A 1 96 ? -27.547 -19.484 -19.359 1 71.94 96 TRP A O 1
ATOM 787 N N . ASN A 1 97 ? -27.609 -18.062 -21.266 1 75.5 97 ASN A N 1
ATOM 788 C CA . ASN A 1 97 ? -28.484 -17.109 -20.578 1 75.5 97 ASN A CA 1
ATOM 789 C C . ASN A 1 97 ? -29.828 -17.734 -20.234 1 75.5 97 ASN A C 1
ATOM 791 O O . ASN A 1 97 ? -30.359 -17.516 -19.141 1 75.5 97 ASN A O 1
ATOM 795 N N . LYS A 1 98 ? -30.312 -18.484 -21.188 1 74.69 98 LYS A N 1
ATOM 796 C CA . LYS A 1 98 ? -31.594 -19.125 -20.906 1 74.69 98 LYS A CA 1
ATOM 797 C C . LYS A 1 98 ? -31.484 -20.109 -19.75 1 74.69 98 LYS A C 1
ATOM 799 O O . LYS A 1 98 ? -32.344 -20.141 -18.875 1 74.69 98 LYS A O 1
ATOM 804 N N . THR A 1 99 ? -30.422 -20.859 -19.781 1 78.56 99 THR A N 1
ATOM 805 C CA . THR A 1 99 ? -30.203 -21.828 -18.719 1 78.56 99 THR A CA 1
ATOM 806 C C . THR A 1 99 ? -30 -21.141 -17.375 1 78.56 99 THR A C 1
ATOM 808 O O . THR A 1 99 ? -30.5 -21.594 -16.344 1 78.56 99 THR A O 1
ATOM 811 N N . LEU A 1 100 ? -29.344 -20.031 -17.375 1 83.19 100 LEU A N 1
ATOM 812 C CA . LEU A 1 100 ? -29.078 -19.312 -16.141 1 83.19 100 LEU A CA 1
ATOM 813 C C . LEU A 1 100 ? -30.344 -18.688 -15.578 1 83.19 100 LEU A C 1
ATOM 815 O O . LEU A 1 100 ? -30.531 -18.656 -14.359 1 83.19 100 LEU A O 1
ATOM 819 N N . LYS A 1 101 ? -31.156 -18.219 -16.469 1 75.69 101 LYS A N 1
ATOM 820 C CA . LYS A 1 101 ? -32.438 -17.672 -16.031 1 75.69 101 LYS A CA 1
ATOM 821 C C . LYS A 1 101 ? -33.344 -18.766 -15.445 1 75.69 101 LYS A C 1
ATOM 823 O O . LYS A 1 101 ? -34.031 -18.547 -14.445 1 75.69 101 LYS A O 1
ATOM 828 N N . ASP A 1 102 ? -33.25 -19.922 -16.094 1 75.81 102 ASP A N 1
ATOM 829 C CA . ASP A 1 102 ? -34.031 -21.047 -15.594 1 75.81 102 ASP A CA 1
ATOM 830 C C . ASP A 1 102 ? -33.531 -21.484 -14.211 1 75.81 102 ASP A C 1
ATOM 832 O O . ASP A 1 102 ? -34.344 -21.766 -13.328 1 75.81 102 ASP A O 1
ATOM 836 N N . ILE A 1 103 ? -32.281 -21.469 -14.023 1 79.5 103 ILE A N 1
ATOM 837 C CA . ILE A 1 103 ? -31.703 -21.875 -12.742 1 79.5 103 ILE A CA 1
ATOM 838 C C . ILE A 1 103 ? -32.031 -20.828 -11.68 1 79.5 103 ILE A C 1
ATOM 840 O O . ILE A 1 103 ? -32.312 -21.156 -10.531 1 79.5 103 ILE A O 1
ATOM 844 N N . SER A 1 104 ? -31.922 -19.547 -12.195 1 75.44 104 SER A N 1
ATOM 845 C CA . SER A 1 104 ? -32.219 -18.469 -11.266 1 75.44 104 SER A CA 1
ATOM 846 C C . SER A 1 104 ? -33.656 -18.562 -10.75 1 75.44 104 SER A C 1
ATOM 848 O O . SER A 1 104 ? -33.906 -18.344 -9.562 1 75.44 104 SER A O 1
ATOM 850 N N . GLY A 1 105 ? -34.531 -18.875 -11.555 1 66.44 105 GLY A N 1
ATOM 851 C CA . GLY A 1 105 ? -35.938 -18.969 -11.203 1 66.44 105 GLY A CA 1
ATOM 852 C C . GLY A 1 105 ? -36.25 -20.172 -10.344 1 66.44 105 GLY A C 1
ATOM 853 O O . GLY A 1 105 ? -37.031 -20.078 -9.391 1 66.44 105 GLY A O 1
ATOM 854 N N . LYS A 1 106 ? -35.5 -21.25 -10.57 1 70.19 106 LYS A N 1
ATOM 855 C CA . LYS A 1 106 ? -35.844 -22.5 -9.898 1 70.19 106 LYS A CA 1
ATOM 856 C C . LYS A 1 106 ? -35.062 -22.656 -8.602 1 70.19 106 LYS A C 1
ATOM 858 O O . LYS A 1 106 ? -35.594 -23.172 -7.613 1 70.19 106 LYS A O 1
ATOM 863 N N . PHE A 1 107 ? -33.812 -22.266 -8.562 1 74.38 107 PHE A N 1
ATOM 864 C CA . PHE A 1 107 ? -32.969 -22.625 -7.441 1 74.38 107 PHE A CA 1
ATOM 865 C C . PHE A 1 107 ? -32.5 -21.391 -6.684 1 74.38 107 PHE A C 1
ATOM 867 O O . PHE A 1 107 ? -31.953 -21.5 -5.586 1 74.38 107 PHE A O 1
ATOM 874 N N . GLY A 1 108 ? -32.656 -20.203 -7.25 1 71.88 108 GLY A N 1
ATOM 875 C CA . GLY A 1 108 ? -32.312 -19 -6.512 1 71.88 108 GLY A CA 1
ATOM 876 C C . GLY A 1 108 ? -31.109 -18.281 -7.059 1 71.88 108 GLY A C 1
ATOM 877 O O . GLY A 1 108 ? -30.391 -18.828 -7.914 1 71.88 108 GLY A O 1
ATOM 878 N N . THR A 1 109 ? -30.719 -17.141 -6.504 1 71 109 THR A N 1
ATOM 879 C CA . THR A 1 109 ? -29.672 -16.266 -7.008 1 71 109 THR A CA 1
ATOM 880 C C . THR A 1 109 ? -28.297 -16.719 -6.508 1 71 109 THR A C 1
ATOM 882 O O . THR A 1 109 ? -27.281 -16.469 -7.152 1 71 109 THR A O 1
ATOM 885 N N . SER A 1 110 ? -28.312 -17.422 -5.422 1 73.81 110 SER A N 1
ATOM 886 C CA . SER A 1 110 ? -27.047 -17.891 -4.898 1 73.81 110 SER A CA 1
ATOM 887 C C . SER A 1 110 ? -26.438 -18.969 -5.785 1 73.81 110 SER A C 1
ATOM 889 O O . SER A 1 110 ? -25.234 -18.969 -6.055 1 73.81 110 SER A O 1
ATOM 891 N N . VAL A 1 111 ? -27.359 -19.875 -6.258 1 78.94 111 VAL A N 1
ATOM 892 C CA . VAL A 1 111 ? -26.891 -20.969 -7.113 1 78.94 111 VAL A CA 1
ATOM 893 C C . VAL A 1 111 ? -26.5 -20.422 -8.477 1 78.94 111 VAL A C 1
ATOM 895 O O . VAL A 1 111 ? -25.531 -20.891 -9.094 1 78.94 111 VAL A O 1
ATOM 898 N N . VAL A 1 112 ? -27.156 -19.406 -8.836 1 81.06 112 VAL A N 1
ATOM 899 C CA . VAL A 1 112 ? -26.844 -18.828 -10.141 1 81.06 112 VAL A CA 1
ATOM 900 C C . VAL A 1 112 ? -25.5 -18.125 -10.086 1 81.06 112 VAL A C 1
ATOM 902 O O . VAL A 1 112 ? -24.766 -18.078 -11.078 1 81.06 112 VAL A O 1
ATOM 905 N N . SER A 1 113 ? -25.141 -17.547 -8.945 1 81.31 113 SER A N 1
ATOM 906 C CA . SER A 1 113 ? -23.859 -16.875 -8.82 1 81.31 113 SER A CA 1
ATOM 907 C C . SER A 1 113 ? -22.688 -17.844 -9.055 1 81.31 113 SER A C 1
ATOM 909 O O . SER A 1 113 ? -21.656 -17.438 -9.594 1 81.31 113 SER A O 1
ATOM 911 N N . TYR A 1 114 ? -22.906 -19.094 -8.766 1 82.56 114 TYR A N 1
ATOM 912 C CA . TYR A 1 114 ? -21.891 -20.109 -9.031 1 82.56 114 TYR A CA 1
ATOM 913 C C . TYR A 1 114 ? -21.719 -20.328 -10.531 1 82.56 114 TYR A C 1
ATOM 915 O O . TYR A 1 114 ? -20.594 -20.406 -11.031 1 82.56 114 TYR A O 1
ATOM 923 N N . PHE A 1 115 ? -22.781 -20.406 -11.227 1 84.75 115 PHE A N 1
ATOM 924 C CA . PHE A 1 115 ? -22.719 -20.656 -12.664 1 84.75 115 PHE A CA 1
ATOM 925 C C . PHE A 1 115 ? -22.188 -19.422 -13.406 1 84.75 115 PHE A C 1
ATOM 927 O O . PHE A 1 115 ? -21.5 -19.562 -14.414 1 84.75 115 PHE A O 1
ATOM 934 N N . LEU A 1 116 ? -22.547 -18.328 -12.805 1 85.06 116 LEU A N 1
ATOM 935 C CA . LEU A 1 116 ? -21.984 -17.109 -13.375 1 85.06 116 LEU A CA 1
ATOM 936 C C . LEU A 1 116 ? -20.484 -17.047 -13.148 1 85.06 116 LEU A C 1
ATOM 938 O O . LEU A 1 116 ? -19.734 -16.594 -14.023 1 85.06 116 LEU A O 1
ATOM 942 N N . PHE A 1 117 ? -20.094 -17.484 -12.086 1 86 117 PHE A N 1
ATOM 943 C CA . PHE A 1 117 ? -18.688 -17.547 -11.75 1 86 117 PHE A CA 1
ATOM 944 C C . PHE A 1 117 ? -17.953 -18.531 -12.648 1 86 117 PHE A C 1
ATOM 946 O O . PHE A 1 117 ? -16.859 -18.25 -13.133 1 86 117 PHE A O 1
ATOM 953 N N . LEU A 1 118 ? -18.531 -19.656 -12.93 1 87.88 118 LEU A N 1
ATOM 954 C CA . LEU A 1 118 ? -17.938 -20.672 -13.805 1 87.88 118 LEU A CA 1
ATOM 955 C C . LEU A 1 118 ? -17.812 -20.125 -15.227 1 87.88 118 LEU A C 1
ATOM 957 O O . LEU A 1 118 ? -16.828 -20.422 -15.914 1 87.88 118 LEU A O 1
ATOM 961 N N . ARG A 1 119 ? -18.828 -19.453 -15.539 1 88.25 119 ARG A N 1
ATOM 962 C CA . ARG A 1 119 ? -18.766 -18.828 -16.859 1 88.25 119 ARG A CA 1
ATOM 963 C C . ARG A 1 119 ? -17.625 -17.828 -16.922 1 88.25 119 ARG A C 1
ATOM 965 O O . ARG A 1 119 ? -16.922 -17.75 -17.938 1 88.25 119 ARG A O 1
ATOM 972 N N . TRP A 1 120 ? -17.453 -17.062 -15.906 1 87.19 120 TRP A N 1
ATOM 973 C CA . TRP A 1 120 ? -16.375 -16.078 -15.836 1 87.19 120 TRP A CA 1
ATOM 974 C C . TRP A 1 120 ? -15.016 -16.766 -15.891 1 87.19 120 TRP A C 1
ATOM 976 O O . TRP A 1 120 ? -14.102 -16.297 -16.562 1 87.19 120 TRP A O 1
ATOM 986 N N . LEU A 1 121 ? -14.867 -17.875 -15.25 1 89.81 121 LEU A N 1
ATOM 987 C CA . LEU A 1 121 ? -13.625 -18.625 -15.25 1 89.81 121 LEU A CA 1
ATOM 988 C C . LEU A 1 121 ? -13.344 -19.203 -16.625 1 89.81 121 LEU A C 1
ATOM 990 O O . LEU A 1 121 ? -12.195 -19.203 -17.094 1 89.81 121 LEU A O 1
ATOM 994 N N . LEU A 1 122 ? -14.359 -19.688 -17.25 1 91.25 122 LEU A N 1
ATOM 995 C CA . LEU A 1 122 ? -14.227 -20.266 -18.594 1 91.25 122 LEU A CA 1
ATOM 996 C C . LEU A 1 122 ? -13.758 -19.219 -19.594 1 91.25 122 LEU A C 1
ATOM 998 O O . LEU A 1 122 ? -12.852 -19.469 -20.375 1 91.25 122 LEU A O 1
ATOM 1002 N N . LEU A 1 123 ? -14.328 -18.062 -19.469 1 88.56 123 LEU A N 1
ATOM 1003 C CA . LEU A 1 123 ? -13.945 -16.984 -20.375 1 88.56 123 LEU A CA 1
ATOM 1004 C C . LEU A 1 123 ? -12.523 -16.516 -20.094 1 88.56 123 LEU A C 1
ATOM 1006 O O . LEU A 1 123 ? -11.781 -16.188 -21.031 1 88.56 123 LEU A O 1
ATOM 1010 N N . SER A 1 124 ? -12.141 -16.5 -18.859 1 89.94 124 SER A N 1
ATOM 1011 C CA . SER A 1 124 ? -10.781 -16.125 -18.5 1 89.94 124 SER A CA 1
ATOM 1012 C C . SER A 1 124 ? -9.773 -17.125 -19.047 1 89.94 124 SER A C 1
ATOM 1014 O O . SER A 1 124 ? -8.695 -16.75 -19.5 1 89.94 124 SER A O 1
ATOM 1016 N N . ASN A 1 125 ? -10.148 -18.391 -19.031 1 93.69 125 ASN A N 1
ATOM 1017 C CA . ASN A 1 125 ? -9.25 -19.422 -19.531 1 93.69 125 ASN A CA 1
ATOM 1018 C C . ASN A 1 125 ? -9.195 -19.438 -21.062 1 93.69 125 ASN A C 1
ATOM 1020 O O . ASN A 1 125 ? -8.172 -19.781 -21.656 1 93.69 125 ASN A O 1
ATOM 1024 N N . VAL A 1 126 ? -10.312 -19.062 -21.672 1 92.81 126 VAL A N 1
ATOM 1025 C CA . VAL A 1 126 ? -10.305 -18.938 -23.125 1 92.81 126 VAL A CA 1
ATOM 1026 C C . VAL A 1 126 ? -9.367 -17.797 -23.531 1 92.81 126 VAL A C 1
ATOM 1028 O O . VAL A 1 126 ? -8.617 -17.922 -24.5 1 92.81 126 VAL A O 1
ATOM 1031 N N . PHE A 1 127 ? -9.398 -16.797 -22.797 1 93 127 PHE A N 1
ATOM 1032 C CA . PHE A 1 127 ? -8.5 -15.68 -23.047 1 93 127 PHE A CA 1
ATOM 1033 C C . PHE A 1 127 ? -7.047 -16.109 -22.859 1 93 127 PHE A C 1
ATOM 1035 O O . PHE A 1 127 ? -6.191 -15.773 -23.688 1 93 127 PHE A O 1
ATOM 1042 N N . ALA A 1 128 ? -6.785 -16.828 -21.797 1 94.56 128 ALA A N 1
ATOM 1043 C CA . ALA A 1 128 ? -5.43 -17.328 -21.547 1 94.56 128 ALA A CA 1
ATOM 1044 C C . ALA A 1 128 ? -4.965 -18.234 -22.688 1 94.56 128 ALA A C 1
ATOM 1046 O O . ALA A 1 128 ? -3.836 -18.109 -23.172 1 94.56 128 ALA A O 1
ATOM 1047 N N . ALA A 1 129 ? -5.816 -19.109 -23.156 1 95.75 129 ALA A N 1
ATOM 1048 C CA . ALA A 1 129 ? -5.484 -20.047 -24.234 1 95.75 129 ALA A CA 1
ATOM 1049 C C . ALA A 1 129 ? -5.219 -19.297 -25.547 1 95.75 129 ALA A C 1
ATOM 1051 O O . ALA A 1 129 ? -4.293 -19.641 -26.281 1 95.75 129 ALA A O 1
ATOM 1052 N N . PHE A 1 130 ? -5.969 -18.312 -25.75 1 94.44 130 PHE A N 1
ATOM 1053 C CA . PHE A 1 130 ? -5.836 -17.547 -26.984 1 94.44 130 PHE A CA 1
ATOM 1054 C C . PHE A 1 130 ? -4.512 -16.797 -27.016 1 94.44 130 PHE A C 1
ATOM 1056 O O . PHE A 1 130 ? -3.811 -16.797 -28.031 1 94.44 130 PHE A O 1
ATOM 1063 N N . ILE A 1 131 ? -4.141 -16.203 -25.938 1 94.38 131 ILE A N 1
ATOM 1064 C CA . ILE A 1 131 ? -2.918 -15.406 -25.859 1 94.38 131 ILE A CA 1
ATOM 1065 C C . ILE A 1 131 ? -1.701 -16.328 -25.938 1 94.38 131 ILE A C 1
ATOM 1067 O O . ILE A 1 131 ? -0.764 -16.078 -26.688 1 94.38 131 ILE A O 1
ATOM 1071 N N . LEU A 1 132 ? -1.688 -17.422 -25.203 1 95.19 132 LEU A N 1
ATOM 1072 C CA . LEU A 1 132 ? -0.543 -18.328 -25.188 1 95.19 132 LEU A CA 1
ATOM 1073 C C . LEU A 1 132 ? -0.434 -19.094 -26.5 1 95.19 132 LEU A C 1
ATOM 1075 O O . LEU A 1 132 ? 0.667 -19.297 -27.016 1 95.19 132 LEU A O 1
ATOM 1079 N N . PHE A 1 133 ? -1.576 -19.453 -27.062 1 94.06 133 PHE A N 1
ATOM 1080 C CA . PHE A 1 133 ? -1.58 -20.172 -28.344 1 94.06 133 PHE A CA 1
ATOM 1081 C C . PHE A 1 133 ? -1.13 -19.25 -29.469 1 94.06 133 PHE A C 1
ATOM 1083 O O . PHE A 1 133 ? -0.387 -19.688 -30.359 1 94.06 133 PHE A O 1
ATOM 1090 N N . GLY A 1 134 ? -1.477 -18.062 -29.438 1 92.94 134 GLY A N 1
ATOM 1091 C CA . GLY A 1 134 ? -1.161 -17.125 -30.5 1 92.94 134 GLY A CA 1
ATOM 1092 C C . GLY A 1 134 ? 0.287 -16.672 -30.484 1 92.94 134 GLY A C 1
ATOM 1093 O O . GLY A 1 134 ? 0.95 -16.656 -31.516 1 92.94 134 GLY A O 1
ATOM 1094 N N . PHE A 1 135 ? 0.873 -16.438 -29.297 1 93.69 135 PHE A N 1
ATOM 1095 C CA . PHE A 1 135 ? 2.182 -15.797 -29.25 1 93.69 135 PHE A CA 1
ATOM 1096 C C . PHE A 1 135 ? 3.277 -16.828 -28.984 1 93.69 135 PHE A C 1
ATOM 1098 O O . PHE A 1 135 ? 4.445 -16.594 -29.297 1 93.69 135 PHE A O 1
ATOM 1105 N N . ILE A 1 136 ? 2.963 -17.984 -28.422 1 92.81 136 ILE A N 1
ATOM 1106 C CA . ILE A 1 136 ? 4.004 -18.938 -28.062 1 92.81 136 ILE A CA 1
ATOM 1107 C C . ILE A 1 136 ? 3.885 -20.188 -28.953 1 92.81 136 ILE A C 1
ATOM 1109 O O . ILE A 1 136 ? 4.863 -20.609 -29.578 1 92.81 136 ILE A O 1
ATOM 1113 N N . THR A 1 137 ? 2.691 -20.734 -29.156 1 92.25 137 THR A N 1
ATOM 1114 C CA . THR A 1 137 ? 2.521 -22.031 -29.812 1 92.25 137 THR A CA 1
ATOM 1115 C C . THR A 1 137 ? 2.586 -21.859 -31.328 1 92.25 137 THR A C 1
ATOM 1117 O O . THR A 1 137 ? 3.182 -22.688 -32.031 1 92.25 137 THR A O 1
ATOM 1120 N N . ILE A 1 138 ? 2.061 -20.812 -31.875 1 90.5 138 ILE A N 1
ATOM 1121 C CA . ILE A 1 138 ? 2.004 -20.641 -33.344 1 90.5 138 ILE A CA 1
ATOM 1122 C C . ILE A 1 138 ? 3.418 -20.484 -33.875 1 90.5 138 ILE A C 1
ATOM 1124 O O . ILE A 1 138 ? 3.793 -21.156 -34.844 1 90.5 138 ILE A O 1
ATOM 1128 N N . PRO A 1 139 ? 4.262 -19.656 -33.344 1 89 139 PRO A N 1
ATOM 1129 C CA . PRO A 1 139 ? 5.621 -19.547 -33.875 1 89 139 PRO A CA 1
ATOM 1130 C C . PRO A 1 139 ? 6.41 -20.844 -33.75 1 89 139 PRO A C 1
ATOM 1132 O O . PRO A 1 139 ? 7.293 -21.109 -34.562 1 89 139 PRO A O 1
ATOM 1135 N N . GLN A 1 140 ? 6.082 -21.672 -32.719 1 89.94 140 GLN A N 1
ATOM 1136 C CA . GLN A 1 140 ? 6.797 -22.938 -32.531 1 89.94 140 GLN A CA 1
ATOM 1137 C C . GLN A 1 140 ? 6.426 -23.953 -33.625 1 89.94 140 GLN A C 1
ATOM 1139 O O . GLN A 1 140 ? 7.207 -24.859 -33.906 1 89.94 140 GLN A O 1
ATOM 1144 N N . PHE A 1 141 ? 5.32 -23.797 -34.375 1 86.38 141 PHE A N 1
ATOM 1145 C CA . PHE A 1 141 ? 4.875 -24.703 -35.438 1 86.38 141 PHE A CA 1
ATOM 1146 C C . PHE A 1 141 ? 5.766 -24.594 -36.656 1 86.38 141 PHE A C 1
ATOM 1148 O O . PHE A 1 141 ? 5.863 -25.531 -37.469 1 86.38 141 PHE A O 1
ATOM 1155 N N . PHE A 1 142 ? 6.461 -23.5 -36.688 1 82.75 142 PHE A N 1
ATOM 1156 C CA . PHE A 1 142 ? 7.328 -23.297 -37.844 1 82.75 142 PHE A CA 1
ATOM 1157 C C . PHE A 1 142 ? 8.656 -24.016 -37.656 1 82.75 142 PHE A C 1
ATOM 1159 O O . PHE A 1 142 ? 9.383 -24.25 -38.625 1 82.75 142 PHE A O 1
ATOM 1166 N N . ASP A 1 143 ? 8.969 -24.375 -36.438 1 78.69 143 ASP A N 1
ATOM 1167 C CA . ASP A 1 143 ? 10.203 -25.094 -36.156 1 78.69 143 ASP A CA 1
ATOM 1168 C C . ASP A 1 143 ? 9.914 -26.438 -35.469 1 78.69 143 ASP A C 1
ATOM 1170 O O . ASP A 1 143 ? 10.633 -26.859 -34.562 1 78.69 143 ASP A O 1
ATOM 1174 N N . MET A 1 144 ? 8.898 -27.125 -35.938 1 78.12 144 MET A N 1
ATOM 1175 C CA . MET A 1 144 ? 8.531 -28.344 -35.219 1 78.12 144 MET A CA 1
ATOM 1176 C C . MET A 1 144 ? 9.086 -29.578 -35.938 1 78.12 144 MET A C 1
ATOM 1178 O O . MET A 1 144 ? 9.023 -29.672 -37.156 1 78.12 144 MET A O 1
ATOM 1182 N N . GLY A 1 145 ? 9.852 -30.375 -35.156 1 72.81 145 GLY A N 1
ATOM 1183 C CA . GLY A 1 145 ? 10.32 -31.641 -35.688 1 72.81 145 GLY A CA 1
ATOM 1184 C C . GLY A 1 145 ? 9.266 -32.75 -35.625 1 72.81 145 GLY A C 1
ATOM 1185 O O . GLY A 1 145 ? 8.234 -32.562 -34.969 1 72.81 145 GLY A O 1
ATOM 1186 N N . PRO A 1 146 ? 9.336 -33.688 -36.406 1 76.69 146 PRO A N 1
ATOM 1187 C CA . PRO A 1 146 ? 8.367 -34.781 -36.406 1 76.69 146 PRO A CA 1
ATOM 1188 C C . PRO A 1 146 ? 8.391 -35.594 -35.094 1 76.69 146 PRO A C 1
ATOM 1190 O O . PRO A 1 146 ? 9.422 -35.656 -34.438 1 76.69 146 PRO A O 1
ATOM 1193 N N . ASN A 1 147 ? 7.176 -35.938 -34.594 1 76.06 147 ASN A N 1
ATOM 1194 C CA . ASN A 1 147 ? 7.023 -36.781 -33.406 1 76.06 147 ASN A CA 1
ATOM 1195 C C . ASN A 1 147 ? 6.895 -38.25 -33.812 1 76.06 147 ASN A C 1
ATOM 1197 O O . ASN A 1 147 ? 5.875 -38.656 -34.344 1 76.06 147 ASN A O 1
ATOM 1201 N N . ASN A 1 148 ? 7.922 -39.062 -33.594 1 77.88 148 ASN A N 1
ATOM 1202 C CA . ASN A 1 148 ? 7.918 -40.469 -34 1 77.88 148 ASN A CA 1
ATOM 1203 C C . ASN A 1 148 ? 7.527 -41.375 -32.844 1 77.88 148 ASN A C 1
ATOM 1205 O O . ASN A 1 148 ? 7.629 -42.594 -32.969 1 77.88 148 ASN A O 1
ATOM 1209 N N . ALA A 1 149 ? 6.973 -40.844 -31.859 1 80.5 149 ALA A N 1
ATOM 1210 C CA . ALA A 1 149 ? 6.637 -41.719 -30.719 1 80.5 149 ALA A CA 1
ATOM 1211 C C . ALA A 1 149 ? 5.223 -42.25 -30.844 1 80.5 149 ALA A C 1
ATOM 1213 O O . ALA A 1 149 ? 4.375 -41.656 -31.516 1 80.5 149 ALA A O 1
ATOM 1214 N N . SER A 1 150 ? 4.926 -43.5 -30.391 1 79.44 150 SER A N 1
ATOM 1215 C CA . SER A 1 150 ? 3.619 -44.156 -30.469 1 79.44 150 SER A CA 1
ATOM 1216 C C . SER A 1 150 ? 2.711 -43.688 -29.328 1 79.44 150 SER A C 1
ATOM 1218 O O . SER A 1 150 ? 3.188 -43.375 -28.234 1 79.44 150 SER A O 1
ATOM 1220 N N . PHE A 1 151 ? 1.397 -43.656 -29.672 1 81 151 PHE A N 1
ATOM 1221 C CA . PHE A 1 151 ? 0.382 -43.25 -28.703 1 81 151 PHE A CA 1
ATOM 1222 C C . PHE A 1 151 ? -0.237 -44.438 -28.016 1 81 151 PHE A C 1
ATOM 1224 O O . PHE A 1 151 ? -0.706 -45.375 -28.688 1 81 151 PHE A O 1
ATOM 1231 N N . SER A 1 152 ? -0.188 -44.719 -26.719 1 75.44 152 SER A N 1
ATOM 1232 C CA . SER A 1 152 ? -0.72 -45.875 -25.969 1 75.44 152 SER A CA 1
ATOM 1233 C C . SER A 1 152 ? -2.125 -45.562 -25.453 1 75.44 152 SER A C 1
ATOM 1235 O O . SER A 1 152 ? -2.875 -46.5 -25.125 1 75.44 152 SER A O 1
ATOM 1237 N N . GLY A 1 153 ? -2.768 -44.375 -25.391 1 77.31 153 GLY A N 1
ATOM 1238 C CA . GLY A 1 153 ? -4.105 -44.062 -24.922 1 77.31 153 GLY A CA 1
ATOM 1239 C C . GLY A 1 153 ? -4.129 -43.594 -23.484 1 77.31 153 GLY A C 1
ATOM 1240 O O . GLY A 1 153 ? -4.781 -42.594 -23.156 1 77.31 153 GLY A O 1
ATOM 1241 N N . LEU A 1 154 ? -3.441 -44.344 -22.547 1 80.81 154 LEU A N 1
ATOM 1242 C CA . LEU A 1 154 ? -3.439 -43.969 -21.141 1 80.81 154 LEU A CA 1
ATOM 1243 C C . LEU A 1 154 ? -2.703 -42.656 -20.906 1 80.81 154 LEU A C 1
ATOM 1245 O O . LEU A 1 154 ? -2.824 -42.062 -19.828 1 80.81 154 LEU A O 1
ATOM 1249 N N . GLU A 1 155 ? -2.143 -42.188 -21.953 1 85.31 155 GLU A N 1
ATOM 1250 C CA . GLU A 1 155 ? -1.391 -40.938 -21.891 1 85.31 155 GLU A CA 1
ATOM 1251 C C . GLU A 1 155 ? -2.318 -39.75 -21.656 1 85.31 155 GLU A C 1
ATOM 1253 O O . GLU A 1 155 ? -1.888 -38.719 -21.156 1 85.31 155 GLU A O 1
ATOM 1258 N N . ILE A 1 156 ? -3.523 -39.969 -21.938 1 85.81 156 ILE A N 1
ATOM 1259 C CA . ILE A 1 156 ? -4.484 -38.875 -21.75 1 85.81 156 ILE A CA 1
ATOM 1260 C C . ILE A 1 156 ? -4.695 -38.625 -20.25 1 85.81 156 ILE A C 1
ATOM 1262 O O . ILE A 1 156 ? -4.93 -37.5 -19.828 1 85.81 156 ILE A O 1
ATOM 1266 N N . LEU A 1 157 ? -4.469 -39.688 -19.484 1 87.5 157 LEU A N 1
ATOM 1267 C CA . LEU A 1 157 ? -4.656 -39.562 -18.047 1 87.5 157 LEU A CA 1
ATOM 1268 C C . LEU A 1 157 ? -3.344 -39.219 -17.359 1 87.5 157 LEU A C 1
ATOM 1270 O O . LEU A 1 157 ? -3.318 -38.406 -16.422 1 87.5 157 LEU A O 1
ATOM 1274 N N . THR A 1 158 ? -2.279 -39.75 -17.812 1 87.12 158 THR A N 1
ATOM 1275 C CA . THR A 1 158 ? -1.008 -39.594 -17.109 1 87.12 158 THR A CA 1
ATOM 1276 C C . THR A 1 158 ? -0.206 -38.438 -17.703 1 87.12 158 THR A C 1
ATOM 1278 O O . THR A 1 158 ? 0.636 -37.844 -17.031 1 87.12 158 THR A O 1
ATOM 1281 N N . GLY A 1 159 ? -0.447 -38 -18.906 1 85.38 159 GLY A N 1
ATOM 1282 C CA . GLY A 1 159 ? 0.287 -36.938 -19.547 1 85.38 159 GLY A CA 1
ATOM 1283 C C . GLY A 1 159 ? 1.684 -37.344 -19.984 1 85.38 159 GLY A C 1
ATOM 1284 O O . GLY A 1 159 ? 2.428 -36.531 -20.531 1 85.38 159 GLY A O 1
ATOM 1285 N N . THR A 1 160 ? 2.221 -38.469 -19.516 1 81.75 160 THR A N 1
ATOM 1286 C CA . THR A 1 160 ? 3.559 -38.938 -19.875 1 81.75 160 THR A CA 1
ATOM 1287 C C . THR A 1 160 ? 3.547 -40.406 -20.234 1 81.75 160 THR A C 1
ATOM 1289 O O . THR A 1 160 ? 2.625 -41.156 -19.859 1 81.75 160 THR A O 1
ATOM 1292 N N . CYS A 1 161 ? 4.352 -40.75 -21.281 1 70.94 161 CYS A N 1
ATOM 1293 C CA . CYS A 1 161 ? 4.609 -42.156 -21.609 1 70.94 161 CYS A CA 1
ATOM 1294 C C . CYS A 1 161 ? 6.105 -42.406 -21.766 1 70.94 161 CYS A C 1
ATOM 1296 O O . CYS A 1 161 ? 6.883 -41.469 -21.938 1 70.94 161 CYS A O 1
ATOM 1298 N N . LYS A 1 162 ? 6.461 -43.562 -21.453 1 71.06 162 LYS A N 1
ATOM 1299 C CA . LYS A 1 162 ? 7.859 -43.938 -21.641 1 71.06 162 LYS A CA 1
ATOM 1300 C C . LYS A 1 162 ? 8.328 -43.625 -23.062 1 71.06 162 LYS A C 1
ATOM 1302 O O . LYS A 1 162 ? 9.469 -43.219 -23.266 1 71.06 162 LYS A O 1
ATOM 1307 N N . GLN A 1 163 ? 7.34 -43.656 -23.953 1 68.19 163 GLN A N 1
ATOM 1308 C CA . GLN A 1 163 ? 7.691 -43.438 -25.344 1 68.19 163 GLN A CA 1
ATOM 1309 C C . GLN A 1 163 ? 7.75 -41.938 -25.656 1 68.19 163 GLN A C 1
ATOM 1311 O O . GLN A 1 163 ? 8.391 -41.5 -26.609 1 68.19 163 GLN A O 1
ATOM 1316 N N . GLY A 1 164 ? 7.145 -41.188 -24.844 1 73.69 164 GLY A N 1
ATOM 1317 C CA . GLY A 1 164 ? 7.289 -39.75 -24.891 1 73.69 164 GLY A CA 1
ATOM 1318 C C . GLY A 1 164 ? 6.41 -39.094 -25.938 1 73.69 164 GLY A C 1
ATOM 1319 O O . GLY A 1 164 ? 6.824 -38.125 -26.578 1 73.69 164 GLY A O 1
ATOM 1320 N N . PHE A 1 165 ? 5.223 -39.625 -26.219 1 79.5 165 PHE A N 1
ATOM 1321 C CA . PHE A 1 165 ? 4.371 -39.031 -27.234 1 79.5 165 PHE A CA 1
ATOM 1322 C C . PHE A 1 165 ? 3.932 -37.625 -26.812 1 79.5 165 PHE A C 1
ATOM 1324 O O . PHE A 1 165 ? 4.109 -36.656 -27.562 1 79.5 165 PHE A O 1
ATOM 1331 N N . PHE A 1 166 ? 3.443 -37.406 -25.641 1 85.06 166 PHE A N 1
ATOM 1332 C CA . PHE A 1 166 ? 2.988 -36.125 -25.156 1 85.06 166 PHE A CA 1
ATOM 1333 C C . PHE A 1 166 ? 4.172 -35.25 -24.781 1 85.06 166 PHE A C 1
ATOM 1335 O O . PHE A 1 166 ? 4.109 -34 -24.906 1 85.06 166 PHE A O 1
ATOM 1342 N N . THR A 1 167 ? 5.262 -35.875 -24.391 1 85.81 167 THR A N 1
ATOM 1343 C CA . THR A 1 167 ? 6.422 -35.156 -23.906 1 85.81 167 THR A CA 1
ATOM 1344 C C . THR A 1 167 ? 7.07 -34.344 -25.016 1 85.81 167 THR A C 1
ATOM 1346 O O . THR A 1 167 ? 7.543 -33.219 -24.797 1 85.81 167 THR A O 1
ATOM 1349 N N . ASN A 1 168 ? 6.98 -34.875 -26.234 1 86.44 168 ASN A N 1
ATOM 1350 C CA . ASN A 1 168 ? 7.633 -34.219 -27.359 1 86.44 168 ASN A CA 1
ATOM 1351 C C . ASN A 1 168 ? 6.629 -33.438 -28.188 1 86.44 168 ASN A C 1
ATOM 1353 O O . ASN A 1 168 ? 6.621 -33.531 -29.422 1 86.44 168 ASN A O 1
ATOM 1357 N N . THR A 1 169 ? 5.723 -32.781 -27.531 1 88.75 169 THR A N 1
ATOM 1358 C CA . THR A 1 169 ? 4.75 -31.938 -28.188 1 88.75 169 THR A CA 1
ATOM 1359 C C . THR A 1 169 ? 4.789 -30.516 -27.625 1 88.75 169 THR A C 1
ATOM 1361 O O . THR A 1 169 ? 5.512 -30.266 -26.656 1 88.75 169 THR A O 1
ATOM 1364 N N . VAL A 1 170 ? 4.004 -29.656 -28.172 1 91.12 170 VAL A N 1
ATOM 1365 C CA . VAL A 1 170 ? 3.963 -28.25 -27.797 1 91.12 170 VAL A CA 1
ATOM 1366 C C . VAL A 1 170 ? 3.217 -28.094 -26.484 1 91.12 170 VAL A C 1
ATOM 1368 O O . VAL A 1 170 ? 3.121 -26.984 -25.953 1 91.12 170 VAL A O 1
ATOM 1371 N N . LEU A 1 171 ? 2.893 -29.188 -25.906 1 91.81 171 LEU A N 1
ATOM 1372 C CA . LEU A 1 171 ? 2.154 -29.125 -24.656 1 91.81 171 LEU A CA 1
ATOM 1373 C C . LEU A 1 171 ? 3.074 -28.75 -23.5 1 91.81 171 LEU A C 1
ATOM 1375 O O . LEU A 1 171 ? 2.662 -28.031 -22.578 1 91.81 171 LEU A O 1
ATOM 1379 N N . TYR A 1 172 ? 4.32 -29.188 -23.594 1 93.5 172 TYR A N 1
ATOM 1380 C CA . TYR A 1 172 ? 5.219 -29 -22.469 1 93.5 172 TYR A CA 1
ATOM 1381 C C . TYR A 1 172 ? 6.344 -28.031 -22.812 1 93.5 172 TYR A C 1
ATOM 1383 O O . TYR A 1 172 ? 6.695 -27.891 -23.984 1 93.5 172 TYR A O 1
ATOM 1391 N N . TYR A 1 173 ? 6.906 -27.438 -21.875 1 93.31 173 TYR A N 1
ATOM 1392 C CA . TYR A 1 173 ? 7.957 -26.422 -21.922 1 93.31 173 TYR A CA 1
ATOM 1393 C C . TYR A 1 173 ? 9.18 -26.938 -22.672 1 93.31 173 TYR A C 1
ATOM 1395 O O . TYR A 1 173 ? 9.773 -26.203 -23.469 1 93.31 173 TYR A O 1
ATOM 1403 N N . GLY A 1 174 ? 9.602 -28.188 -22.562 1 90.88 174 GLY A N 1
ATOM 1404 C CA . GLY A 1 174 ? 10.852 -28.734 -23.078 1 90.88 174 GLY A CA 1
ATOM 1405 C C . GLY A 1 174 ? 10.875 -28.812 -24.594 1 90.88 174 GLY A C 1
ATOM 1406 O O . GLY A 1 174 ? 11.945 -28.875 -25.203 1 90.88 174 GLY A O 1
ATOM 1407 N N . PHE A 1 175 ? 9.797 -28.688 -25.25 1 90.19 175 PHE A N 1
ATOM 1408 C CA . PHE A 1 175 ? 9.711 -28.859 -26.703 1 90.19 175 PHE A CA 1
ATOM 1409 C C . PHE A 1 175 ? 9.984 -27.547 -27.422 1 90.19 175 PHE A C 1
ATOM 1411 O O . PHE A 1 175 ? 10.289 -27.531 -28.609 1 90.19 175 PHE A O 1
ATOM 1418 N N . TYR A 1 176 ? 9.969 -26.5 -26.734 1 90.94 176 TYR A N 1
ATOM 1419 C CA . TYR A 1 176 ? 10.109 -25.188 -27.359 1 90.94 176 TYR A CA 1
ATOM 1420 C C . TYR A 1 176 ? 11.57 -24.859 -27.656 1 90.94 176 TYR A C 1
ATOM 1422 O O . TYR A 1 176 ? 12.453 -25.219 -26.859 1 90.94 176 TYR A O 1
ATOM 1430 N N . THR A 1 177 ? 11.727 -24.25 -28.766 1 87 177 THR A N 1
ATOM 1431 C CA . THR A 1 177 ? 13.062 -24.016 -29.312 1 87 177 THR A CA 1
ATOM 1432 C C . THR A 1 177 ? 13.797 -22.953 -28.516 1 87 177 THR A C 1
ATOM 1434 O O . THR A 1 177 ? 13.18 -22.031 -27.969 1 87 177 THR A O 1
ATOM 1437 N N . ASN A 1 178 ? 15.094 -23.203 -28.453 1 84.56 178 ASN A N 1
ATOM 1438 C CA . ASN A 1 178 ? 15.961 -22.266 -27.75 1 84.56 178 ASN A CA 1
ATOM 1439 C C . ASN A 1 178 ? 16.297 -21.047 -28.609 1 84.56 178 ASN A C 1
ATOM 1441 O O . ASN A 1 178 ? 16.734 -21.203 -29.75 1 84.56 178 ASN A O 1
ATOM 1445 N N . GLY A 1 179 ? 16.094 -20.047 -28.047 1 76.88 179 GLY A N 1
ATOM 1446 C CA . GLY A 1 179 ? 16.516 -18.812 -28.703 1 76.88 179 GLY A CA 1
ATOM 1447 C C . GLY A 1 179 ? 15.562 -18.344 -29.781 1 76.88 179 GLY A C 1
ATOM 1448 O O . GLY A 1 179 ? 14.469 -17.859 -29.469 1 76.88 179 GLY A O 1
ATOM 1449 N N . SER A 1 180 ? 15.984 -18.422 -31.031 1 78.31 180 SER A N 1
ATOM 1450 C CA . SER A 1 180 ? 15.219 -17.766 -32.094 1 78.31 180 SER A CA 1
ATOM 1451 C C . SER A 1 180 ? 14.711 -18.781 -33.094 1 78.31 180 SER A C 1
ATOM 1453 O O . SER A 1 180 ? 15.359 -19.797 -33.344 1 78.31 180 SER A O 1
ATOM 1455 N N . VAL A 1 181 ? 13.438 -18.672 -33.406 1 74.5 181 VAL A N 1
ATOM 1456 C CA . VAL A 1 181 ? 12.812 -19.484 -34.438 1 74.5 181 VAL A CA 1
ATOM 1457 C C . VAL A 1 181 ? 13.031 -18.828 -35.812 1 74.5 181 VAL A C 1
ATOM 1459 O O . VAL A 1 181 ? 12.711 -17.656 -36 1 74.5 181 VAL A O 1
ATOM 1462 N N . GLU A 1 182 ? 14.094 -19.328 -36.562 1 66.31 182 GLU A N 1
ATOM 1463 C CA . GLU A 1 182 ? 14.414 -18.766 -37.875 1 66.31 182 GLU A CA 1
ATOM 1464 C C . GLU A 1 182 ? 13.539 -19.391 -38.969 1 66.31 182 GLU A C 1
ATOM 1466 O O . GLU A 1 182 ? 13.422 -20.609 -39.062 1 66.31 182 GLU A O 1
ATOM 1471 N N . HIS A 1 183 ? 12.516 -18.75 -39.281 1 64.25 183 HIS A N 1
ATOM 1472 C CA . HIS A 1 183 ? 11.828 -19.359 -40.438 1 64.25 183 HIS A CA 1
ATOM 1473 C C . HIS A 1 183 ? 12.703 -19.312 -41.688 1 64.25 183 HIS A C 1
ATOM 1475 O O . HIS A 1 183 ? 13.641 -20.109 -41.812 1 64.25 183 HIS A O 1
ATOM 1481 N N . ALA A 1 184 ? 12.148 -18.547 -42.844 1 56.88 184 ALA A N 1
ATOM 1482 C CA . ALA A 1 184 ? 12.719 -18.375 -44.188 1 56.88 184 ALA A CA 1
ATOM 1483 C C . ALA A 1 184 ? 13.75 -17.266 -44.219 1 56.88 184 ALA A C 1
ATOM 1485 O O . ALA A 1 184 ? 13.789 -16.422 -43.312 1 56.88 184 ALA A O 1
ATOM 1486 N N . VAL A 1 185 ? 14.633 -17.344 -45 1 58.59 185 VAL A N 1
ATOM 1487 C CA . VAL A 1 185 ? 15.648 -16.359 -45.344 1 58.59 185 VAL A CA 1
ATOM 1488 C C . VAL A 1 185 ? 14.992 -14.984 -45.5 1 58.59 185 VAL A C 1
ATOM 1490 O O . VAL A 1 185 ? 14.062 -14.828 -46.312 1 58.59 185 VAL A O 1
ATOM 1493 N N . GLY A 1 186 ? 15.148 -13.922 -44.531 1 58.12 186 GLY A N 1
ATOM 1494 C CA . GLY A 1 186 ? 14.719 -12.539 -44.656 1 58.12 186 GLY A CA 1
ATOM 1495 C C . GLY A 1 186 ? 13.75 -12.117 -43.562 1 58.12 186 GLY A C 1
ATOM 1496 O O . GLY A 1 186 ? 13.43 -10.938 -43.438 1 58.12 186 GLY A O 1
ATOM 1497 N N . VAL A 1 187 ? 13.039 -13.125 -42.969 1 60.84 187 VAL A N 1
ATOM 1498 C CA . VAL A 1 187 ? 12.008 -12.75 -42.031 1 60.84 187 VAL A CA 1
ATOM 1499 C C . VAL A 1 187 ? 12.633 -12.523 -40.656 1 60.84 187 VAL A C 1
ATOM 1501 O O . VAL A 1 187 ? 13.594 -13.203 -40.281 1 60.84 187 VAL A O 1
ATOM 1504 N N . PRO A 1 188 ? 12.203 -11.438 -40.031 1 70.06 188 PRO A N 1
ATOM 1505 C CA . PRO A 1 188 ? 12.758 -11.133 -38.719 1 70.06 188 PRO A CA 1
ATOM 1506 C C . PRO A 1 188 ? 12.641 -12.305 -37.75 1 70.06 188 PRO A C 1
ATOM 1508 O O . PRO A 1 188 ? 11.664 -13.062 -37.812 1 70.06 188 PRO A O 1
ATOM 1511 N N . VAL A 1 189 ? 13.695 -12.555 -37.094 1 80.12 189 VAL A N 1
ATOM 1512 C CA . VAL A 1 189 ? 13.875 -13.656 -36.156 1 80.12 189 VAL A CA 1
ATOM 1513 C C . VAL A 1 189 ? 12.969 -13.453 -34.938 1 80.12 189 VAL A C 1
ATOM 1515 O O . VAL A 1 189 ? 12.875 -12.344 -34.406 1 80.12 189 VAL A O 1
ATOM 1518 N N . TYR A 1 190 ? 12 -14.438 -34.781 1 86.06 190 TYR A N 1
ATOM 1519 C CA . TYR A 1 190 ? 11.117 -14.438 -33.625 1 86.06 190 TYR A CA 1
ATOM 1520 C C . TYR A 1 190 ? 11.836 -14.961 -32.406 1 86.06 190 TYR A C 1
ATOM 1522 O O . TYR A 1 190 ? 12.242 -16.125 -32.344 1 86.06 190 TYR A O 1
ATOM 1530 N N . ASN A 1 191 ? 12.039 -14.094 -31.406 1 89.56 191 ASN A N 1
ATOM 1531 C CA . ASN A 1 191 ? 12.734 -14.477 -30.188 1 89.56 191 ASN A CA 1
ATOM 1532 C C . ASN A 1 191 ? 11.789 -15.188 -29.203 1 89.56 191 ASN A C 1
ATOM 1534 O O . ASN A 1 191 ? 10.938 -14.547 -28.594 1 89.56 191 ASN A O 1
ATOM 1538 N N . MET A 1 192 ? 11.969 -16.484 -29.047 1 91.25 192 MET A N 1
ATOM 1539 C CA . MET A 1 192 ? 11.086 -17.297 -28.219 1 91.25 192 MET A CA 1
ATOM 1540 C C . MET A 1 192 ? 11.305 -17 -26.734 1 91.25 192 MET A C 1
ATOM 1542 O O . MET A 1 192 ? 10.367 -17.094 -25.938 1 91.25 192 MET A O 1
ATOM 1546 N N . GLN A 1 193 ? 12.5 -16.625 -26.359 1 92.31 193 GLN A N 1
ATOM 1547 C CA . GLN A 1 193 ? 12.781 -16.312 -24.953 1 92.31 193 GLN A CA 1
ATOM 1548 C C . GLN A 1 193 ? 11.977 -15.094 -24.484 1 92.31 193 GLN A C 1
ATOM 1550 O O . GLN A 1 193 ? 11.297 -15.156 -23.469 1 92.31 193 GLN A O 1
ATOM 1555 N N . LEU A 1 194 ? 12.047 -14.078 -25.297 1 92.06 194 LEU A N 1
ATOM 1556 C CA . LEU A 1 194 ? 11.328 -12.859 -24.938 1 92.06 194 LEU A CA 1
ATOM 1557 C C . LEU A 1 194 ? 9.82 -13.062 -25.062 1 92.06 194 LEU A C 1
ATOM 1559 O O . LEU A 1 194 ? 9.047 -12.523 -24.281 1 92.06 194 LEU A O 1
ATOM 1563 N N . ALA A 1 195 ? 9.414 -13.789 -26.062 1 93.12 195 ALA A N 1
ATOM 1564 C CA . ALA A 1 195 ? 7.992 -14.055 -26.25 1 93.12 195 ALA A CA 1
ATOM 1565 C C . ALA A 1 195 ? 7.418 -14.812 -25.047 1 93.12 195 ALA A C 1
ATOM 1567 O O . ALA A 1 195 ? 6.312 -14.516 -24.594 1 93.12 195 ALA A O 1
ATOM 1568 N N . TYR A 1 196 ? 8.141 -15.766 -24.562 1 93.75 196 TYR A N 1
ATOM 1569 C CA . TYR A 1 196 ? 7.688 -16.578 -23.438 1 93.75 196 TYR A CA 1
ATOM 1570 C C . TYR A 1 196 ? 7.508 -15.727 -22.188 1 93.75 196 TYR A C 1
ATOM 1572 O O . TYR A 1 196 ? 6.477 -15.812 -21.516 1 93.75 196 TYR A O 1
ATOM 1580 N N . ILE A 1 197 ? 8.383 -14.844 -21.844 1 93.12 197 ILE A N 1
ATOM 1581 C CA . ILE A 1 197 ? 8.352 -14.047 -20.625 1 93.12 197 ILE A CA 1
ATOM 1582 C C . ILE A 1 197 ? 7.316 -12.93 -20.75 1 93.12 197 ILE A C 1
ATOM 1584 O O . ILE A 1 197 ? 6.504 -12.719 -19.859 1 93.12 197 ILE A O 1
ATOM 1588 N N . PHE A 1 198 ? 7.25 -12.258 -21.891 1 93.38 198 PHE A N 1
ATOM 1589 C CA . PHE A 1 198 ? 6.371 -11.102 -22.047 1 93.38 198 PHE A CA 1
ATOM 1590 C C . PHE A 1 198 ? 4.922 -11.547 -22.203 1 93.38 198 PHE A C 1
ATOM 1592 O O . PHE A 1 198 ? 4 -10.859 -21.75 1 93.38 198 PHE A O 1
ATOM 1599 N N . THR A 1 199 ? 4.676 -12.656 -22.875 1 95.44 199 THR A N 1
ATOM 1600 C CA . THR A 1 199 ? 3.307 -13.148 -23 1 95.44 199 THR A CA 1
ATOM 1601 C C . THR A 1 199 ? 2.744 -13.516 -21.625 1 95.44 199 THR A C 1
ATOM 1603 O O . THR A 1 199 ? 1.625 -13.125 -21.281 1 95.44 199 THR A O 1
ATOM 1606 N N . LEU A 1 200 ? 3.52 -14.281 -20.859 1 94.44 200 LEU A N 1
ATOM 1607 C CA . LEU A 1 200 ? 3.09 -14.633 -19.516 1 94.44 200 LEU A CA 1
ATOM 1608 C C . LEU A 1 200 ? 2.941 -13.391 -18.641 1 94.44 200 LEU A C 1
ATOM 1610 O O . LEU A 1 200 ? 1.962 -13.25 -17.906 1 94.44 200 LEU A O 1
ATOM 1614 N N . GLY A 1 201 ? 3.898 -12.43 -18.766 1 92.62 201 GLY A N 1
ATOM 1615 C CA . GLY A 1 201 ? 3.842 -11.203 -18 1 92.62 201 GLY A CA 1
ATOM 1616 C C . GLY A 1 201 ? 2.623 -10.352 -18.312 1 92.62 201 GLY A C 1
ATOM 1617 O O . GLY A 1 201 ? 1.925 -9.898 -17.406 1 92.62 201 GLY A O 1
ATOM 1618 N N . ILE A 1 202 ? 2.357 -10.164 -19.547 1 92.62 202 ILE A N 1
ATOM 1619 C CA . ILE A 1 202 ? 1.228 -9.336 -19.969 1 92.62 202 ILE A CA 1
ATOM 1620 C C . ILE A 1 202 ? -0.081 -10.016 -19.562 1 92.62 202 ILE A C 1
ATOM 1622 O O . ILE A 1 202 ? -1.032 -9.344 -19.156 1 92.62 202 ILE A O 1
ATOM 1626 N N . TYR A 1 203 ? -0.146 -11.297 -19.703 1 93.62 203 TYR A N 1
ATOM 1627 C CA . TYR A 1 203 ? -1.326 -12.039 -19.266 1 93.62 203 TYR A CA 1
ATOM 1628 C C . TYR A 1 203 ? -1.597 -11.797 -17.781 1 93.62 203 TYR A C 1
ATOM 1630 O O . TYR A 1 203 ? -2.729 -11.5 -17.391 1 93.62 203 TYR A O 1
ATOM 1638 N N . PHE A 1 204 ? -0.636 -11.914 -16.922 1 92.88 204 PHE A N 1
ATOM 1639 C CA . PHE A 1 204 ? -0.822 -11.758 -15.484 1 92.88 204 PHE A CA 1
ATOM 1640 C C . PHE A 1 204 ? -1.147 -10.312 -15.133 1 92.88 204 PHE A C 1
ATOM 1642 O O . PHE A 1 204 ? -1.913 -10.055 -14.203 1 92.88 204 PHE A O 1
ATOM 1649 N N . VAL A 1 205 ? -0.641 -9.352 -15.883 1 91.5 205 VAL A N 1
ATOM 1650 C CA . VAL A 1 205 ? -0.945 -7.945 -15.633 1 91.5 205 VAL A CA 1
ATOM 1651 C C . VAL A 1 205 ? -2.404 -7.664 -15.984 1 91.5 205 VAL A C 1
ATOM 1653 O O . VAL A 1 205 ? -3.111 -6.996 -15.219 1 91.5 205 VAL A O 1
ATOM 1656 N N . ILE A 1 206 ? -2.852 -8.211 -17.062 1 91.31 206 ILE A N 1
ATOM 1657 C CA . ILE A 1 206 ? -4.238 -8.016 -17.484 1 91.31 206 ILE A CA 1
ATOM 1658 C C . ILE A 1 206 ? -5.172 -8.688 -16.484 1 91.31 206 ILE A C 1
ATOM 1660 O O . ILE A 1 206 ? -6.172 -8.102 -16.062 1 91.31 206 ILE A O 1
ATOM 1664 N N . CYS A 1 207 ? -4.801 -9.898 -16.109 1 89.31 207 CYS A N 1
ATOM 1665 C CA . CYS A 1 207 ? -5.598 -10.617 -15.117 1 89.31 207 CYS A CA 1
ATOM 1666 C C . CYS A 1 207 ? -5.641 -9.852 -13.797 1 89.31 207 CYS A C 1
ATOM 1668 O O . CYS A 1 207 ? -6.676 -9.812 -13.133 1 89.31 207 CYS A O 1
ATOM 1670 N N . PHE A 1 208 ? -4.598 -9.234 -13.453 1 90.62 208 PHE A N 1
ATOM 1671 C CA . PHE A 1 208 ? -4.508 -8.477 -12.211 1 90.62 208 PHE A CA 1
ATOM 1672 C C . PHE A 1 208 ? -5.477 -7.301 -12.219 1 90.62 208 PHE A C 1
ATOM 1674 O O . PHE A 1 208 ? -6.258 -7.125 -11.281 1 90.62 208 PHE A O 1
ATOM 1681 N N . PHE A 1 209 ? -5.527 -6.59 -13.281 1 88.38 209 PHE A N 1
ATOM 1682 C CA . PHE A 1 209 ? -6.371 -5.406 -13.359 1 88.38 209 PHE A CA 1
ATOM 1683 C C . PHE A 1 209 ? -7.844 -5.793 -13.461 1 88.38 209 PHE A C 1
ATOM 1685 O O . PHE A 1 209 ? -8.703 -5.141 -12.875 1 88.38 209 PHE A O 1
ATOM 1692 N N . ILE A 1 210 ? -8.094 -6.859 -14.102 1 86.5 210 ILE A N 1
ATOM 1693 C CA . ILE A 1 210 ? -9.477 -7.312 -14.227 1 86.5 210 ILE A CA 1
ATOM 1694 C C . ILE A 1 210 ? -9.992 -7.773 -12.867 1 86.5 210 ILE A C 1
ATOM 1696 O O . ILE A 1 210 ? -11.102 -7.418 -12.461 1 86.5 210 ILE A O 1
ATOM 1700 N N . MET A 1 211 ? -9.203 -8.586 -12.242 1 88.56 211 MET A N 1
ATOM 1701 C CA . MET A 1 211 ? -9.617 -9.102 -10.945 1 88.56 211 MET A CA 1
ATOM 1702 C C . MET A 1 211 ? -9.719 -7.973 -9.922 1 88.56 211 MET A C 1
ATOM 1704 O O . MET A 1 211 ? -10.648 -7.953 -9.109 1 88.56 211 MET A O 1
ATOM 1708 N N . LEU A 1 212 ? -8.805 -7.039 -9.961 1 86.81 212 LEU A N 1
ATOM 1709 C CA . LEU A 1 212 ? -8.828 -5.91 -9.031 1 86.81 212 LEU A CA 1
ATOM 1710 C C . LEU A 1 212 ? -10.047 -5.027 -9.281 1 86.81 212 LEU A C 1
ATOM 1712 O O . LEU A 1 212 ? -10.703 -4.59 -8.336 1 86.81 212 LEU A O 1
ATOM 1716 N N . TYR A 1 213 ? -10.352 -4.82 -10.484 1 86.62 213 TYR A N 1
ATOM 1717 C CA . TYR A 1 213 ? -11.516 -4.016 -10.844 1 86.62 213 TYR A CA 1
ATOM 1718 C C . TYR A 1 213 ? -12.805 -4.703 -10.422 1 86.62 213 TYR A C 1
ATOM 1720 O O . TYR A 1 213 ? -13.703 -4.07 -9.859 1 86.62 213 TYR A O 1
ATOM 1728 N N . SER A 1 214 ? -12.852 -5.965 -10.656 1 84.69 214 SER A N 1
ATOM 1729 C CA . SER A 1 214 ? -14.047 -6.727 -10.289 1 84.69 214 SER A CA 1
ATOM 1730 C C . SER A 1 214 ? -14.227 -6.77 -8.781 1 84.69 214 SER A C 1
ATOM 1732 O O . SER A 1 214 ? -15.344 -6.621 -8.281 1 84.69 214 SER A O 1
ATOM 1734 N N . MET A 1 215 ? -13.203 -6.984 -8.133 1 85.94 215 MET A N 1
ATOM 1735 C CA . MET A 1 215 ? -13.258 -7.023 -6.676 1 85.94 215 MET A CA 1
ATOM 1736 C C . MET A 1 215 ? -13.648 -5.66 -6.109 1 85.94 215 MET A C 1
ATOM 1738 O O . MET A 1 215 ? -14.484 -5.578 -5.203 1 85.94 215 MET A O 1
ATOM 1742 N N . GLY A 1 216 ? -13.078 -4.582 -6.594 1 83.19 216 GLY A N 1
ATOM 1743 C CA . GLY A 1 216 ? -13.414 -3.242 -6.145 1 83.19 216 GLY A CA 1
ATOM 1744 C C . GLY A 1 216 ? -14.867 -2.883 -6.367 1 83.19 216 GLY A C 1
ATOM 1745 O O . GLY A 1 216 ? -15.523 -2.338 -5.477 1 83.19 216 GLY A O 1
ATOM 1746 N N . THR A 1 217 ? -15.297 -3.225 -7.449 1 83.5 217 THR A N 1
ATOM 1747 C CA . THR A 1 217 ? -16.688 -2.914 -7.77 1 83.5 217 THR A CA 1
ATOM 1748 C C . THR A 1 217 ? -17.641 -3.744 -6.914 1 83.5 217 THR A C 1
ATOM 1750 O O . THR A 1 217 ? -18.672 -3.248 -6.469 1 83.5 217 THR A O 1
ATOM 1753 N N . SER A 1 218 ? -17.266 -4.984 -6.715 1 83 218 SER A N 1
ATOM 1754 C CA . SER A 1 218 ? -18.109 -5.844 -5.883 1 83 218 SER A CA 1
ATOM 1755 C C . SER A 1 218 ? -18.141 -5.348 -4.441 1 83 218 SER A C 1
ATOM 1757 O O . SER A 1 218 ? -19.203 -5.336 -3.814 1 83 218 SER A O 1
ATOM 1759 N N . PHE A 1 219 ? -17.078 -4.926 -3.922 1 80.19 219 PHE A N 1
ATOM 1760 C CA . PHE A 1 219 ? -17.031 -4.398 -2.562 1 80.19 219 PHE A CA 1
ATOM 1761 C C . PHE A 1 219 ? -17.828 -3.104 -2.457 1 80.19 219 PHE A C 1
ATOM 1763 O O . PHE A 1 219 ? -18.562 -2.896 -1.488 1 80.19 219 PHE A O 1
ATOM 1770 N N . ARG A 1 220 ? -17.641 -2.305 -3.41 1 81.12 220 ARG A N 1
ATOM 1771 C CA . ARG A 1 220 ? -18.359 -1.042 -3.424 1 81.12 220 ARG A CA 1
ATOM 1772 C C . ARG A 1 220 ? -19.875 -1.281 -3.408 1 81.12 220 ARG A C 1
ATOM 1774 O O . ARG A 1 220 ? -20.594 -0.669 -2.619 1 81.12 220 ARG A O 1
ATOM 1781 N N . ASN A 1 221 ? -20.281 -2.184 -4.246 1 77.19 221 ASN A N 1
ATOM 1782 C CA . ASN A 1 221 ? -21.719 -2.467 -4.352 1 77.19 221 ASN A CA 1
ATOM 1783 C C . ASN A 1 221 ? -22.25 -3.125 -3.084 1 77.19 221 ASN A C 1
ATOM 1785 O O . ASN A 1 221 ? -23.391 -2.879 -2.688 1 77.19 221 ASN A O 1
ATOM 1789 N N . ASN A 1 222 ? -21.469 -3.918 -2.494 1 75.31 222 ASN A N 1
ATOM 1790 C CA . ASN A 1 222 ? -21.875 -4.574 -1.258 1 75.31 222 ASN A CA 1
ATOM 1791 C C . ASN A 1 222 ? -22.062 -3.57 -0.123 1 75.31 222 ASN A C 1
ATOM 1793 O O . ASN A 1 222 ? -22.938 -3.736 0.725 1 75.31 222 ASN A O 1
ATOM 1797 N N . PHE A 1 223 ? -21.344 -2.559 -0.101 1 73.25 223 PHE A N 1
ATOM 1798 C CA . PHE A 1 223 ? -21.438 -1.582 0.978 1 73.25 223 PHE A CA 1
ATOM 1799 C C . PHE A 1 223 ? -22.594 -0.625 0.745 1 73.25 223 PHE A C 1
ATOM 1801 O O . PHE A 1 223 ? -23.203 -0.122 1.698 1 73.25 223 PHE A O 1
ATOM 1808 N N . ILE A 1 224 ? -22.859 -0.514 -0.463 1 70.44 224 ILE A N 1
ATOM 1809 C CA . ILE A 1 224 ? -24.016 0.324 -0.777 1 70.44 224 ILE A CA 1
ATOM 1810 C C . ILE A 1 224 ? -25.297 -0.383 -0.348 1 70.44 224 ILE A C 1
ATOM 1812 O O . ILE A 1 224 ? -26.203 0.243 0.212 1 70.44 224 ILE A O 1
ATOM 1816 N N . THR A 1 225 ? -25.328 -1.701 -0.737 1 61.44 225 THR A N 1
ATOM 1817 C CA . THR A 1 225 ? -26.562 -2.447 -0.506 1 61.44 225 THR A CA 1
ATOM 1818 C C . THR A 1 225 ? -26.688 -2.846 0.962 1 61.44 225 THR A C 1
ATOM 1820 O O . THR A 1 225 ? -27.766 -3.188 1.429 1 61.44 225 THR A O 1
ATOM 1823 N N . ALA A 1 226 ? -25.594 -3.055 1.655 1 57.56 226 ALA A N 1
ATOM 1824 C CA . ALA A 1 226 ? -25.641 -3.539 3.033 1 57.56 226 ALA A CA 1
ATOM 1825 C C . ALA A 1 226 ? -26.516 -2.645 3.904 1 57.56 226 ALA A C 1
ATOM 1827 O O . ALA A 1 226 ? -26.078 -1.57 4.332 1 57.56 226 ALA A O 1
ATOM 1828 N N . ASN A 1 227 ? -27.688 -2.523 3.342 1 54.12 227 ASN A N 1
ATOM 1829 C CA . ASN A 1 227 ? -28.844 -1.757 3.764 1 54.12 227 ASN A CA 1
ATOM 1830 C C . ASN A 1 227 ? -29.156 -1.975 5.242 1 54.12 227 ASN A C 1
ATOM 1832 O O . ASN A 1 227 ? -28.812 -3.016 5.805 1 54.12 227 ASN A O 1
ATOM 1836 N N . ALA A 1 228 ? -29.594 -0.979 5.789 1 54.34 228 ALA A N 1
ATOM 1837 C CA . ALA A 1 228 ? -30.25 -0.802 7.082 1 54.34 228 ALA A CA 1
ATOM 1838 C C . ALA A 1 228 ? -31.234 -1.933 7.352 1 54.34 228 ALA A C 1
ATOM 1840 O O . ALA A 1 228 ? -31.797 -2.506 6.422 1 54.34 228 ALA A O 1
ATOM 1841 N N . TYR A 1 229 ? -31 -2.584 8.477 1 51.78 229 TYR A N 1
ATOM 1842 C CA . TYR A 1 229 ? -31.938 -3.533 9.062 1 51.78 229 TYR A CA 1
ATOM 1843 C C . TYR A 1 229 ? -33.375 -3.266 8.57 1 51.78 229 TYR A C 1
ATOM 1845 O O . TYR A 1 229 ? -34.094 -4.199 8.258 1 51.78 229 TYR A O 1
ATOM 1853 N N . SER A 1 230 ? -33.594 -2.057 8.328 1 54.53 230 SER A N 1
ATOM 1854 C CA . SER A 1 230 ? -34.969 -1.701 8.023 1 54.53 230 SER A CA 1
ATOM 1855 C C . SER A 1 230 ? -35.312 -2.045 6.582 1 54.53 230 SER A C 1
ATOM 1857 O O . SER A 1 230 ? -36.438 -2.49 6.301 1 54.53 230 SER A O 1
ATOM 1859 N N . GLU A 1 231 ? -34.375 -1.905 5.742 1 57.53 231 GLU A N 1
ATOM 1860 C CA . GLU A 1 231 ? -34.688 -2.209 4.344 1 57.53 231 GLU A CA 1
ATOM 1861 C C . GLU A 1 231 ? -34.781 -3.713 4.117 1 57.53 231 GLU A C 1
ATOM 1863 O O . GLU A 1 231 ? -35.594 -4.168 3.305 1 57.53 231 GLU A O 1
ATOM 1868 N N . ARG A 1 232 ? -34.062 -4.375 4.922 1 59.5 232 ARG A N 1
ATOM 1869 C CA . ARG A 1 232 ? -34.125 -5.828 4.836 1 59.5 232 ARG A CA 1
ATOM 1870 C C . ARG A 1 232 ? -35.5 -6.34 5.34 1 59.5 232 ARG A C 1
ATOM 1872 O O . ARG A 1 232 ? -36.031 -7.289 4.789 1 59.5 232 ARG A O 1
ATOM 1879 N N . ILE A 1 233 ? -35.906 -5.598 6.336 1 62.19 233 ILE A N 1
ATOM 1880 C CA . ILE A 1 233 ? -37.219 -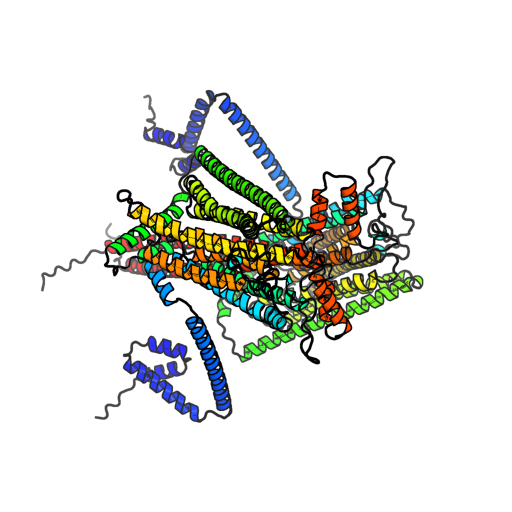5.98 6.867 1 62.19 233 ILE A CA 1
ATOM 1881 C C . ILE A 1 233 ? -38.312 -5.645 5.855 1 62.19 233 ILE A C 1
ATOM 1883 O O . ILE A 1 233 ? -39.25 -6.434 5.645 1 62.19 233 ILE A O 1
ATOM 1887 N N . SER A 1 234 ? -38.094 -4.508 5.238 1 62.28 234 SER A N 1
ATOM 1888 C CA . SER A 1 234 ? -39.094 -4.137 4.262 1 62.28 234 SER A CA 1
ATOM 1889 C C . SER A 1 234 ? -39.062 -5.07 3.057 1 62.28 234 SER A C 1
ATOM 1891 O O . SER A 1 234 ? -40.125 -5.461 2.545 1 62.28 234 SER A O 1
ATOM 1893 N N . LYS A 1 235 ? -38 -5.43 2.611 1 62.88 235 LYS A N 1
ATOM 1894 C CA . LYS A 1 235 ? -37.875 -6.352 1.483 1 62.88 235 LYS A CA 1
ATOM 1895 C C . LYS A 1 235 ? -38.438 -7.734 1.85 1 62.88 235 LYS A C 1
ATOM 1897 O O . LYS A 1 235 ? -39.031 -8.406 1.02 1 62.88 235 LYS A O 1
ATOM 1902 N N . PHE A 1 236 ? -38.156 -8.031 3.1 1 67.5 236 PHE A N 1
ATOM 1903 C CA . PHE A 1 236 ? -38.688 -9.289 3.609 1 67.5 236 PHE A CA 1
ATOM 1904 C C . PHE A 1 236 ? -40.188 -9.273 3.609 1 67.5 236 PHE A C 1
ATOM 1906 O O . PHE A 1 236 ? -40.844 -10.25 3.203 1 67.5 236 PHE A O 1
ATOM 1913 N N . LEU A 1 237 ? -40.688 -8.055 3.992 1 64.44 237 LEU A N 1
ATOM 1914 C CA . LEU A 1 237 ? -42.125 -7.961 4.082 1 64.44 237 LEU A CA 1
ATOM 1915 C C . LEU A 1 237 ? -42.75 -7.914 2.691 1 64.44 237 LEU A C 1
ATOM 1917 O O . LEU A 1 237 ? -43.875 -8.398 2.49 1 64.44 237 LEU A O 1
ATOM 1921 N N . CYS A 1 238 ? -41.906 -7.48 1.719 1 63.38 238 CYS A N 1
ATOM 1922 C CA . CYS A 1 238 ? -42.438 -7.344 0.368 1 63.38 238 CYS A CA 1
ATOM 1923 C C . CYS A 1 238 ? -42.062 -8.539 -0.495 1 63.38 238 CYS A C 1
ATOM 1925 O O . CYS A 1 238 ? -42.375 -8.586 -1.682 1 63.38 238 CYS A O 1
ATOM 1927 N N . SER A 1 239 ? -41.469 -9.453 -0.031 1 64.94 239 SER A N 1
ATOM 1928 C CA . SER A 1 239 ? -40.938 -10.562 -0.826 1 64.94 239 SER A CA 1
ATOM 1929 C C . SER A 1 239 ? -42.031 -11.578 -1.137 1 64.94 239 SER A C 1
ATOM 1931 O O . SER A 1 239 ? -41.875 -12.438 -2.008 1 64.94 239 SER A O 1
ATOM 1933 N N . TRP A 1 240 ? -43.312 -11.461 -0.433 1 65.44 240 TRP A N 1
ATOM 1934 C CA . TRP A 1 240 ? -44.344 -12.461 -0.67 1 65.44 240 TRP A CA 1
ATOM 1935 C C . TRP A 1 240 ? -45.094 -12.164 -1.964 1 65.44 240 TRP A C 1
ATOM 1937 O O . TRP A 1 240 ? -45.562 -11.047 -2.172 1 65.44 240 TRP A O 1
ATOM 1947 N N . ASP A 1 241 ? -44.875 -13.055 -2.912 1 61.62 241 ASP A N 1
ATOM 1948 C CA . ASP A 1 241 ? -45.625 -12.992 -4.156 1 61.62 241 ASP A CA 1
ATOM 1949 C C . ASP A 1 241 ? -46.938 -13.773 -4.031 1 61.62 241 ASP A C 1
ATOM 1951 O O . ASP A 1 241 ? -46.938 -14.992 -3.85 1 61.62 241 ASP A O 1
ATOM 1955 N N . PHE A 1 242 ? -48.031 -13.07 -4.051 1 65.31 242 PHE A N 1
ATOM 1956 C CA . PHE A 1 242 ? -49.344 -13.656 -3.889 1 65.31 242 PHE A CA 1
ATOM 1957 C C . PHE A 1 242 ? -49.75 -14.445 -5.129 1 65.31 242 PHE A C 1
ATOM 1959 O O . PHE A 1 242 ? -50.719 -15.203 -5.105 1 65.31 242 PHE A O 1
ATOM 1966 N N . ASN A 1 243 ? -48.969 -14.352 -6.137 1 61.53 243 ASN A N 1
ATOM 1967 C CA . ASN A 1 243 ? -49.344 -15.031 -7.375 1 61.53 243 ASN A CA 1
ATOM 1968 C C . ASN A 1 243 ? -48.844 -16.484 -7.383 1 61.53 243 ASN A C 1
ATOM 1970 O O . ASN A 1 243 ? -49.156 -17.234 -8.305 1 61.53 243 ASN A O 1
ATOM 1974 N N . ILE A 1 244 ? -48.125 -16.875 -6.453 1 65.19 244 ILE A N 1
ATOM 1975 C CA . ILE A 1 244 ? -47.625 -18.234 -6.43 1 65.19 244 ILE A CA 1
ATOM 1976 C C . ILE A 1 244 ? -48.75 -19.188 -5.969 1 65.19 244 ILE A C 1
ATOM 1978 O O . ILE A 1 244 ? -49.25 -19.047 -4.859 1 65.19 244 ILE A O 1
ATOM 1982 N N . THR A 1 245 ? -49.312 -19.891 -6.828 1 64.12 245 THR A N 1
ATOM 1983 C CA . THR A 1 245 ? -50.438 -20.75 -6.551 1 64.12 245 THR A CA 1
ATOM 1984 C C . THR A 1 245 ? -50 -22.188 -6.262 1 64.12 245 THR A C 1
ATOM 1986 O O . THR A 1 245 ? -50.719 -22.969 -5.656 1 64.12 245 THR A O 1
ATOM 1989 N N . ASN A 1 246 ? -48.938 -22.516 -6.699 1 65.94 246 ASN A N 1
ATOM 1990 C CA . ASN A 1 246 ? -48.531 -23.891 -6.48 1 65.94 246 ASN A CA 1
ATOM 1991 C C . ASN A 1 246 ? -48.125 -24.141 -5.027 1 65.94 246 ASN A C 1
ATOM 1993 O O . ASN A 1 246 ? -47.344 -23.375 -4.449 1 65.94 246 ASN A O 1
ATOM 1997 N N . GLU A 1 247 ? -48.781 -25.109 -4.441 1 72 247 GLU A N 1
ATOM 1998 C CA . GLU A 1 247 ? -48.656 -25.375 -3.012 1 72 247 GLU A CA 1
ATOM 1999 C C . GLU A 1 247 ? -47.219 -25.703 -2.619 1 72 247 GLU A C 1
ATOM 2001 O O . GLU A 1 247 ? -46.75 -25.266 -1.569 1 72 247 GLU A O 1
ATOM 2006 N N . LYS A 1 248 ? -46.625 -26.453 -3.4 1 64.25 248 LYS A N 1
ATOM 2007 C CA . LYS A 1 248 ? -45.25 -26.844 -3.072 1 64.25 248 LYS A CA 1
ATOM 2008 C C . LYS A 1 248 ? -44.344 -25.625 -3.076 1 64.25 248 LYS A C 1
ATOM 2010 O O . LYS A 1 248 ? -43.469 -25.484 -2.195 1 64.25 248 LYS A O 1
ATOM 2015 N N . THR A 1 249 ? -44.531 -24.766 -3.965 1 66 249 THR A N 1
ATOM 2016 C CA . THR A 1 249 ? -43.719 -23.547 -4.066 1 66 249 THR A CA 1
ATOM 2017 C C . THR A 1 249 ? -44.031 -22.594 -2.91 1 66 249 THR A C 1
ATOM 2019 O O . THR A 1 249 ? -43.156 -21.922 -2.404 1 66 249 THR A O 1
ATOM 2022 N N . ILE A 1 250 ? -45.312 -22.672 -2.514 1 72.94 250 ILE A N 1
ATOM 2023 C CA . ILE A 1 250 ? -45.719 -21.844 -1.386 1 72.94 250 ILE A CA 1
ATOM 2024 C C . ILE A 1 250 ? -45 -22.297 -0.119 1 72.94 250 ILE A C 1
ATOM 2026 O O . ILE A 1 250 ? -44.469 -21.484 0.639 1 72.94 250 ILE A O 1
ATOM 2030 N N . LYS A 1 251 ? -45 -23.531 0.042 1 71.12 251 LYS A N 1
ATOM 2031 C CA . LYS A 1 251 ? -44.344 -24.047 1.245 1 71.12 251 LYS A CA 1
ATOM 2032 C C . LYS A 1 251 ? -42.844 -23.766 1.236 1 71.12 251 LYS A C 1
ATOM 2034 O O . LYS A 1 251 ? -42.25 -23.438 2.273 1 71.12 251 LYS A O 1
ATOM 2039 N N . LEU A 1 252 ? -42.344 -23.922 0.105 1 64.5 252 LEU A N 1
ATOM 2040 C CA . LEU A 1 252 ? -40.938 -23.641 -0.028 1 64.5 252 LEU A CA 1
ATOM 2041 C C . LEU A 1 252 ? -40.625 -22.172 0.252 1 64.5 252 LEU A C 1
ATOM 2043 O O . LEU A 1 252 ? -39.688 -21.844 0.963 1 64.5 252 LEU A O 1
ATOM 2047 N N . LYS A 1 253 ? -41.406 -21.297 -0.252 1 69.56 253 LYS A N 1
ATOM 2048 C CA . LYS A 1 253 ? -41.219 -19.859 -0.032 1 69.56 253 LYS A CA 1
ATOM 2049 C C . LYS A 1 253 ? -41.438 -19.5 1.436 1 69.56 253 LYS A C 1
ATOM 2051 O O . LYS A 1 253 ? -40.75 -18.625 1.97 1 69.56 253 LYS A O 1
ATOM 2056 N N . GLN A 1 254 ? -42.406 -20.141 1.978 1 71.38 254 GLN A N 1
ATOM 2057 C CA . GLN A 1 254 ? -42.656 -19.906 3.396 1 71.38 254 GLN A CA 1
ATOM 2058 C C . GLN A 1 254 ? -41.469 -20.297 4.242 1 71.38 254 GLN A C 1
ATOM 2060 O O . GLN A 1 254 ? -41.094 -19.594 5.18 1 71.38 254 GLN A O 1
ATOM 2065 N N . LYS A 1 255 ? -40.938 -21.375 3.922 1 67.5 255 LYS A N 1
ATOM 2066 C CA . LYS A 1 255 ? -39.75 -21.844 4.664 1 67.5 255 LYS A CA 1
ATOM 2067 C C . LYS A 1 255 ? -38.562 -20.906 4.453 1 67.5 255 LYS A C 1
ATOM 2069 O O . LYS A 1 255 ? -37.844 -20.625 5.391 1 67.5 255 LYS A O 1
ATOM 2074 N N . ILE A 1 256 ? -38.438 -20.453 3.246 1 65.62 256 ILE A N 1
ATOM 2075 C CA . ILE A 1 256 ? -37.344 -19.516 2.924 1 65.62 256 ILE A CA 1
ATOM 2076 C C . ILE A 1 256 ? -37.531 -18.219 3.723 1 65.62 256 ILE A C 1
ATOM 2078 O O . ILE A 1 256 ? -36.594 -17.688 4.289 1 65.62 256 ILE A O 1
ATOM 2082 N N . LEU A 1 257 ? -38.75 -17.797 3.77 1 69.81 257 LEU A N 1
ATOM 2083 C CA . LEU A 1 257 ? -39.062 -16.562 4.504 1 69.81 257 LEU A CA 1
ATOM 2084 C C . LEU A 1 257 ? -38.844 -16.766 6 1 69.81 257 LEU A C 1
ATOM 2086 O O . LEU A 1 257 ? -38.375 -15.859 6.691 1 69.81 257 LEU A O 1
ATOM 2090 N N . SER A 1 258 ? -39.156 -17.891 6.438 1 69.94 258 SER A N 1
ATOM 2091 C CA . SER A 1 258 ? -38.969 -18.172 7.855 1 69.94 258 SER A CA 1
ATOM 2092 C C . SER A 1 258 ? -37.469 -18.203 8.211 1 69.94 258 SER A C 1
ATOM 2094 O O . SER A 1 258 ? -37.094 -17.672 9.25 1 69.94 258 SER A O 1
ATOM 2096 N N . THR A 1 259 ? -36.812 -18.812 7.43 1 61.03 259 THR A N 1
ATOM 2097 C CA . THR A 1 259 ? -35.375 -18.875 7.676 1 61.03 259 THR A CA 1
ATOM 2098 C C . THR A 1 259 ? -34.75 -17.484 7.598 1 61.03 259 THR A C 1
ATOM 2100 O O . THR A 1 259 ? -33.875 -17.141 8.406 1 61.03 259 THR A O 1
ATOM 2103 N N . GLN A 1 260 ? -35.125 -16.75 6.555 1 65.56 260 GLN A N 1
ATOM 2104 C CA . GLN A 1 260 ? -34.656 -15.375 6.43 1 65.56 260 GLN A CA 1
ATOM 2105 C C . GLN A 1 260 ? -35 -14.547 7.668 1 65.56 260 GLN A C 1
ATOM 2107 O O . GLN A 1 260 ? -34.188 -13.727 8.125 1 65.56 260 GLN A O 1
ATOM 2112 N N . LEU A 1 261 ? -36.094 -14.734 8.141 1 66.44 261 LEU A N 1
ATOM 2113 C CA . LEU A 1 261 ? -36.531 -14.047 9.344 1 66.44 261 LEU A CA 1
ATOM 2114 C C . LEU A 1 261 ? -35.719 -14.461 10.547 1 66.44 261 LEU A C 1
ATOM 2116 O O . LEU A 1 261 ? -35.344 -13.625 11.375 1 66.44 261 LEU A O 1
ATOM 2120 N N . LYS A 1 262 ? -35.438 -15.688 10.586 1 62.09 262 LYS A N 1
ATOM 2121 C CA . LYS A 1 262 ? -34.594 -16.188 11.688 1 62.09 262 LYS A CA 1
ATOM 2122 C C . LYS A 1 262 ? -33.188 -15.617 11.617 1 62.09 262 LYS A C 1
ATOM 2124 O O . LYS A 1 262 ? -32.625 -15.266 12.641 1 62.09 262 LYS A O 1
ATOM 2129 N N . GLU A 1 263 ? -32.719 -15.57 10.477 1 61.22 263 GLU A N 1
ATOM 2130 C CA . GLU A 1 263 ? -31.391 -14.992 10.281 1 61.22 263 GLU A CA 1
ATOM 2131 C C . GLU A 1 263 ? -31.359 -13.516 10.656 1 61.22 263 GLU A C 1
ATOM 2133 O O . GLU A 1 263 ? -30.422 -13.047 11.297 1 61.22 263 GLU A O 1
ATOM 2138 N N . LEU A 1 264 ? -32.375 -12.844 10.211 1 62.94 264 LEU A N 1
ATOM 2139 C CA . LEU A 1 264 ? -32.469 -11.422 10.516 1 62.94 264 LEU A CA 1
ATOM 2140 C C . LEU A 1 264 ? -32.625 -11.195 12.016 1 62.94 264 LEU A C 1
ATOM 2142 O O . LEU A 1 264 ? -32.031 -10.258 12.562 1 62.94 264 LEU A O 1
ATOM 2146 N N . LEU A 1 265 ? -33.406 -12.078 12.609 1 62.44 265 LEU A N 1
ATOM 2147 C CA . LEU A 1 265 ? -33.625 -11.961 14.047 1 62.44 265 LEU A CA 1
ATOM 2148 C C . LEU A 1 265 ? -32.375 -12.305 14.828 1 62.44 265 LEU A C 1
ATOM 2150 O O . LEU A 1 265 ? -32.062 -11.688 15.852 1 62.44 265 LEU A O 1
ATOM 2154 N N . SER A 1 266 ? -31.703 -13.297 14.359 1 59.56 266 SER A N 1
ATOM 2155 C CA . SER A 1 266 ? -30.484 -13.711 15.031 1 59.56 266 SER A CA 1
ATOM 2156 C C . SER A 1 266 ? -29.422 -12.617 14.984 1 59.56 266 SER A C 1
ATOM 2158 O O . SER A 1 266 ? -28.656 -12.438 15.938 1 59.56 266 SER A O 1
ATOM 2160 N N . GLU A 1 267 ? -29.359 -12.008 13.914 1 58.06 267 GLU A N 1
ATOM 2161 C CA . GLU A 1 267 ? -28.406 -10.906 13.781 1 58.06 267 GLU A CA 1
ATOM 2162 C C . GLU A 1 267 ? -28.719 -9.797 14.781 1 58.06 267 GLU A C 1
ATOM 2164 O O . GLU A 1 267 ? -27.797 -9.164 15.312 1 58.06 267 GLU A O 1
ATOM 2169 N N . LYS A 1 268 ? -30.047 -9.602 15.008 1 56.31 268 LYS A N 1
ATOM 2170 C CA . LYS A 1 268 ? -30.453 -8.547 15.93 1 56.31 268 LYS A CA 1
ATOM 2171 C C . LYS A 1 268 ? -30.375 -9.016 17.375 1 56.31 268 LYS A C 1
ATOM 2173 O O . LYS A 1 268 ? -30.016 -8.242 18.266 1 56.31 268 LYS A O 1
ATOM 2178 N N . VAL A 1 269 ? -30.922 -10.305 17.609 1 53.66 269 VAL A N 1
ATOM 2179 C CA . VAL A 1 269 ? -31.031 -10.789 18.984 1 53.66 269 VAL A CA 1
ATOM 2180 C C . VAL A 1 269 ? -29.641 -11.047 19.562 1 53.66 269 VAL A C 1
ATOM 2182 O O . VAL A 1 269 ? -29.422 -10.891 20.766 1 53.66 269 VAL A O 1
ATOM 2185 N N . HIS A 1 270 ? -28.766 -11.719 18.922 1 51.34 270 HIS A N 1
ATOM 2186 C CA . HIS A 1 270 ? -27.516 -12.227 19.516 1 51.34 270 HIS A CA 1
ATOM 2187 C C . HIS A 1 270 ? -26.766 -11.117 20.25 1 51.34 270 HIS A C 1
ATOM 2189 O O . HIS A 1 270 ? -25.891 -11.391 21.062 1 51.34 270 HIS A O 1
ATOM 2195 N N . ARG A 1 271 ? -27.109 -9.969 19.984 1 49.91 271 ARG A N 1
ATOM 2196 C CA . ARG A 1 271 ? -26.422 -8.969 20.797 1 49.91 271 ARG A CA 1
ATOM 2197 C C . ARG A 1 271 ? -26.734 -9.133 22.266 1 49.91 271 ARG A C 1
ATOM 2199 O O . ARG A 1 271 ? -25.922 -8.812 23.125 1 49.91 271 ARG A O 1
ATOM 2206 N N . LYS A 1 272 ? -27.891 -9.82 22.578 1 52.34 272 LYS A N 1
ATOM 2207 C CA . LYS A 1 272 ? -28.266 -9.648 23.969 1 52.34 272 LYS A CA 1
ATOM 2208 C C . LYS A 1 272 ? -27.984 -10.914 24.781 1 52.34 272 LYS A C 1
ATOM 2210 O O . LYS A 1 272 ? -28.203 -10.945 25.984 1 52.34 272 LYS A O 1
ATOM 2215 N N . GLN A 1 273 ? -27.75 -12.109 24.203 1 54.94 273 GLN A N 1
ATOM 2216 C CA . GLN A 1 273 ? -27.703 -13.195 25.188 1 54.94 273 GLN A CA 1
ATOM 2217 C C . GLN A 1 273 ? -26.391 -13.18 25.969 1 54.94 273 GLN A C 1
ATOM 2219 O O . GLN A 1 273 ? -25.312 -13.336 25.375 1 54.94 273 GLN A O 1
ATOM 2224 N N . SER A 1 274 ? -26.391 -12.641 27.047 1 61.38 274 SER A N 1
ATOM 2225 C CA . SER A 1 274 ? -25.281 -12.555 27.984 1 61.38 274 SER A CA 1
ATOM 2226 C C . SER A 1 274 ? -24.828 -13.938 28.438 1 61.38 274 SER A C 1
ATOM 2228 O O . SER A 1 274 ? -25.578 -14.641 29.125 1 61.38 274 SER A O 1
ATOM 2230 N N . LEU A 1 275 ? -24.078 -14.727 27.656 1 66.88 275 LEU A N 1
ATOM 2231 C CA . LEU A 1 275 ? -23.5 -16 28.078 1 66.88 275 LEU A CA 1
ATOM 2232 C C . LEU A 1 275 ? -22.656 -15.82 29.344 1 66.88 275 LEU A C 1
ATOM 2234 O O . LEU A 1 275 ? -22.062 -14.758 29.547 1 66.88 275 LEU A O 1
ATOM 2238 N N . THR A 1 276 ? -22.859 -16.797 30.312 1 73.94 276 THR A N 1
ATOM 2239 C CA . THR A 1 276 ? -22.031 -16.812 31.516 1 73.94 276 THR A CA 1
ATOM 2240 C C . THR A 1 276 ? -20.547 -16.953 31.156 1 73.94 276 THR A C 1
ATOM 2242 O O . THR A 1 276 ? -20.219 -17.375 30.047 1 73.94 276 THR A O 1
ATOM 2245 N N . LEU A 1 277 ? -19.766 -16.594 31.953 1 79.25 277 LEU A N 1
ATOM 2246 C CA . LEU A 1 277 ? -18.312 -16.625 31.719 1 79.25 277 LEU A CA 1
ATOM 2247 C C . LEU A 1 277 ? -17.859 -18.062 31.469 1 79.25 277 LEU A C 1
ATOM 2249 O O . LEU A 1 277 ? -17 -18.281 30.609 1 79.25 277 LEU A O 1
ATOM 2253 N N . TYR A 1 278 ? -18.484 -18.969 32.25 1 81.81 278 TYR A N 1
ATOM 2254 C CA . TYR A 1 278 ? -18.094 -20.375 32.062 1 81.81 278 TYR A CA 1
ATOM 2255 C C . TYR A 1 278 ? -18.5 -20.875 30.688 1 81.81 278 TYR A C 1
ATOM 2257 O O . TYR A 1 278 ? -17.719 -21.578 30.031 1 81.81 278 TYR A O 1
ATOM 2265 N N . GLN A 1 279 ? -19.531 -20.5 30.281 1 80.56 279 GLN A N 1
ATOM 2266 C CA . GLN A 1 279 ? -20 -20.922 28.969 1 80.56 279 GLN A CA 1
ATOM 2267 C C . GLN A 1 279 ? -19.172 -20.281 27.859 1 80.56 279 GLN A C 1
ATOM 2269 O O . GLN A 1 279 ? -18.891 -20.922 26.844 1 80.56 279 GLN A O 1
ATOM 2274 N N . LYS A 1 280 ? -18.719 -19.172 28.172 1 82.38 280 LYS A N 1
ATOM 2275 C CA . LYS A 1 280 ? -17.891 -18.484 27.188 1 82.38 280 LYS A CA 1
ATOM 2276 C C . LYS A 1 280 ? -16.531 -19.172 27.031 1 82.38 280 LYS A C 1
ATOM 2278 O O . LYS A 1 280 ? -16.047 -19.359 25.922 1 82.38 280 LYS A O 1
ATOM 2283 N N . ILE A 1 281 ? -16 -19.578 28.156 1 86.38 281 ILE A N 1
ATOM 2284 C CA . ILE A 1 281 ? -14.695 -20.234 28.125 1 86.38 281 ILE A CA 1
ATOM 2285 C C . ILE A 1 281 ? -14.828 -21.609 27.484 1 86.38 281 ILE A C 1
ATOM 2287 O O . ILE A 1 281 ? -13.961 -22.031 26.719 1 86.38 281 ILE A O 1
ATOM 2291 N N . LYS A 1 282 ? -15.945 -22.266 27.828 1 84.94 282 LYS A N 1
ATOM 2292 C CA . LYS A 1 282 ? -16.188 -23.578 27.234 1 84.94 282 LYS A CA 1
ATOM 2293 C C . LYS A 1 282 ? -16.344 -23.484 25.734 1 84.94 282 LYS A C 1
ATOM 2295 O O . LYS A 1 282 ? -15.773 -24.281 24.984 1 84.94 282 LYS A O 1
ATOM 2300 N N . HIS A 1 283 ? -16.953 -22.5 25.266 1 84.62 283 HIS A N 1
ATOM 2301 C CA . HIS A 1 283 ? -17.141 -22.297 23.828 1 84.62 283 HIS A CA 1
ATOM 2302 C C . HIS A 1 283 ? -15.812 -21.922 23.156 1 84.62 283 HIS A C 1
ATOM 2304 O O . HIS A 1 283 ? -15.516 -22.406 22.062 1 84.62 283 HIS A O 1
ATOM 2310 N N . MET A 1 284 ? -15.047 -21.172 23.844 1 87.69 284 MET A N 1
ATOM 2311 C CA . MET A 1 284 ? -13.75 -20.781 23.281 1 87.69 284 MET A CA 1
ATOM 2312 C C . MET A 1 284 ? -12.82 -21.984 23.203 1 87.69 284 MET A C 1
ATOM 2314 O O . MET A 1 284 ? -12.055 -22.109 22.234 1 87.69 284 MET A O 1
ATOM 2318 N N . LEU A 1 285 ? -12.914 -22.828 24.203 1 89.75 285 LEU A N 1
ATOM 2319 C CA . LEU A 1 285 ? -12.062 -24.016 24.203 1 89.75 285 LEU A CA 1
ATOM 2320 C C . LEU A 1 285 ? -12.453 -24.969 23.078 1 89.75 285 LEU A C 1
ATOM 2322 O O . LEU A 1 285 ? -11.594 -25.609 22.484 1 89.75 285 LEU A O 1
ATOM 2326 N N . ILE A 1 286 ? -13.672 -25.031 22.703 1 88.69 286 ILE A N 1
ATOM 2327 C CA . ILE A 1 286 ? -14.148 -25.875 21.609 1 88.69 286 ILE A CA 1
ATOM 2328 C C . ILE A 1 286 ? -13.656 -25.328 20.266 1 88.69 286 ILE A C 1
ATOM 2330 O O . ILE A 1 286 ? -13.242 -26.094 19.391 1 88.69 286 ILE A O 1
ATOM 2334 N N . HIS A 1 287 ? -13.648 -24.047 20.172 1 88.94 287 HIS A N 1
ATOM 2335 C CA . HIS A 1 287 ? -13.172 -23.438 18.938 1 88.94 287 HIS A CA 1
ATOM 2336 C C . HIS A 1 287 ? -11.664 -23.625 18.781 1 88.94 287 HIS A C 1
ATOM 2338 O O . HIS A 1 287 ? -11.195 -23.938 17.672 1 88.94 287 HIS A O 1
ATOM 2344 N N . VAL A 1 288 ? -10.969 -23.531 19.859 1 91.81 288 VAL A N 1
ATOM 2345 C CA . VAL A 1 288 ? -9.516 -23.688 19.797 1 91.81 288 VAL A CA 1
ATOM 2346 C C . VAL A 1 288 ? -9.164 -25.141 19.5 1 91.81 288 VAL A C 1
ATOM 2348 O O . VAL A 1 288 ? -8.242 -25.406 18.734 1 91.81 288 VAL A O 1
ATOM 2351 N N . ALA A 1 289 ? -9.922 -25.969 20.078 1 91.5 289 ALA A N 1
ATOM 2352 C CA . ALA A 1 289 ? -9.703 -27.391 19.812 1 91.5 289 ALA A CA 1
ATOM 2353 C C . ALA A 1 289 ? -10 -27.734 18.359 1 91.5 289 ALA A C 1
ATOM 2355 O O . ALA A 1 289 ? -9.273 -28.516 17.734 1 91.5 289 ALA A O 1
ATOM 2356 N N . ALA A 1 290 ? -11.031 -27.188 17.797 1 91.25 290 ALA A N 1
ATOM 2357 C CA . ALA A 1 290 ? -11.383 -27.438 16.406 1 91.25 290 ALA A CA 1
ATOM 2358 C C . ALA A 1 290 ? -10.312 -26.891 15.461 1 91.25 290 ALA A C 1
ATOM 2360 O O . ALA A 1 290 ? -9.977 -27.531 14.461 1 91.25 290 ALA A O 1
ATOM 2361 N N . TRP A 1 291 ? -9.727 -25.797 15.797 1 92.19 291 TRP A N 1
ATOM 2362 C CA . TRP A 1 291 ? -8.672 -25.219 14.969 1 92.19 291 TRP A CA 1
ATOM 2363 C C . TRP A 1 291 ? -7.383 -26.031 15.094 1 92.19 291 TRP A C 1
ATOM 2365 O O . TRP A 1 291 ? -6.645 -26.188 14.117 1 92.19 291 TRP A O 1
ATOM 2375 N N . LEU A 1 292 ? -7.121 -26.594 16.266 1 93.31 292 LEU A N 1
ATOM 2376 C CA . LEU A 1 292 ? -5.941 -27.422 16.453 1 93.31 292 LEU A CA 1
ATOM 2377 C C . LEU A 1 292 ? -6.062 -28.719 15.672 1 93.31 292 LEU A C 1
ATOM 2379 O O . LEU A 1 292 ? -5.086 -29.188 15.086 1 93.31 292 LEU A O 1
ATOM 2383 N N . VAL A 1 293 ? -7.266 -29.203 15.648 1 93.12 293 VAL A N 1
ATOM 2384 C CA . VAL A 1 293 ? -7.496 -30.422 14.891 1 93.12 293 VAL A CA 1
ATOM 2385 C C . VAL A 1 293 ? -7.387 -30.141 13.391 1 93.12 293 VAL A C 1
ATOM 2387 O O . VAL A 1 293 ? -6.816 -30.922 12.641 1 93.12 293 VAL A O 1
ATOM 2390 N N . SER A 1 294 ? -7.914 -29.062 12.953 1 93 294 SER A N 1
ATOM 2391 C CA . SER A 1 294 ? -7.84 -28.703 11.547 1 93 294 SER A CA 1
ATOM 2392 C C . SER A 1 294 ? -6.402 -28.406 11.117 1 93 294 SER A C 1
ATOM 2394 O O . SER A 1 294 ? -5.957 -28.875 10.07 1 93 294 SER A O 1
ATOM 2396 N N . MET A 1 295 ? -5.652 -27.703 11.898 1 94.12 295 MET A N 1
ATOM 2397 C CA . MET A 1 295 ? -4.258 -27.406 11.586 1 94.12 295 MET A CA 1
ATOM 2398 C C . MET A 1 295 ? -3.4 -28.656 11.664 1 94.12 295 MET A C 1
ATOM 2400 O O . MET A 1 295 ? -2.482 -28.844 10.859 1 94.12 295 MET A O 1
ATOM 2404 N N . GLY A 1 296 ? -3.713 -29.453 12.68 1 94.12 296 GLY A N 1
ATOM 2405 C CA . GLY A 1 296 ? -3.004 -30.719 12.797 1 94.12 296 GLY A CA 1
ATOM 2406 C C . GLY A 1 296 ? -3.244 -31.641 11.625 1 94.12 296 GLY A C 1
ATOM 2407 O O . GLY A 1 296 ? -2.312 -32.281 11.133 1 94.12 296 GLY A O 1
ATOM 2408 N N . SER A 1 297 ? -4.496 -31.719 11.195 1 94.62 297 SER A N 1
ATOM 2409 C CA . SER A 1 297 ? -4.805 -32.562 10.039 1 94.62 297 SER A CA 1
ATOM 2410 C C . SER A 1 297 ? -4.152 -32 8.773 1 94.62 297 SER A C 1
ATOM 2412 O O . SER A 1 297 ? -3.688 -32.75 7.922 1 94.62 297 SER A O 1
ATOM 2414 N N . ALA A 1 298 ? -4.148 -30.719 8.57 1 95.19 298 ALA A N 1
ATOM 2415 C CA . ALA A 1 298 ? -3.48 -30.094 7.426 1 95.19 298 ALA A CA 1
ATOM 2416 C C . ALA A 1 298 ? -1.984 -30.391 7.438 1 95.19 298 ALA A C 1
ATOM 2418 O O . ALA A 1 298 ? -1.399 -30.719 6.398 1 95.19 298 ALA A O 1
ATOM 2419 N N . ALA A 1 299 ? -1.375 -30.312 8.594 1 95.69 299 ALA A N 1
ATOM 2420 C CA . ALA A 1 299 ? 0.053 -30.594 8.727 1 95.69 299 ALA A CA 1
ATOM 2421 C C . ALA A 1 299 ? 0.353 -32.062 8.398 1 95.69 299 ALA A C 1
ATOM 2423 O O . ALA A 1 299 ? 1.354 -32.344 7.75 1 95.69 299 ALA A O 1
ATOM 2424 N N . ALA A 1 300 ? -0.533 -32.875 8.867 1 95.62 300 ALA A N 1
ATOM 2425 C CA . ALA A 1 300 ? -0.371 -34.312 8.586 1 95.62 300 ALA A CA 1
ATOM 2426 C C . ALA A 1 300 ? -0.499 -34.594 7.09 1 95.62 300 ALA A C 1
ATOM 2428 O O . ALA A 1 300 ? 0.274 -35.375 6.527 1 95.62 300 ALA A O 1
ATOM 2429 N N . CYS A 1 301 ? -1.448 -33.969 6.469 1 96 301 CYS A N 1
ATOM 2430 C CA . CYS A 1 301 ? -1.619 -34.156 5.031 1 96 301 CYS A CA 1
ATOM 2431 C C . CYS A 1 301 ? -0.427 -33.594 4.27 1 96 301 CYS A C 1
ATOM 2433 O O . CYS A 1 301 ? 0.031 -34.188 3.293 1 96 301 CYS A O 1
ATOM 2435 N N . CYS A 1 302 ? 0.076 -32.469 4.676 1 96.06 302 CYS A N 1
ATOM 2436 C CA . CYS A 1 302 ? 1.24 -31.875 4.031 1 96.06 302 CYS A CA 1
ATOM 2437 C C . CYS A 1 302 ? 2.463 -32.781 4.168 1 96.06 302 CYS A C 1
ATOM 2439 O O . CYS A 1 302 ? 3.223 -32.938 3.213 1 96.06 302 CYS A O 1
ATOM 2441 N N . ALA A 1 303 ? 2.65 -33.344 5.32 1 96 303 ALA A N 1
ATOM 2442 C CA . ALA A 1 303 ? 3.752 -34.281 5.523 1 96 303 ALA A CA 1
ATOM 2443 C C . ALA A 1 303 ? 3.588 -35.531 4.645 1 96 303 ALA A C 1
ATOM 2445 O O . ALA A 1 303 ? 4.559 -36 4.055 1 96 303 ALA A O 1
ATOM 2446 N N . GLY A 1 304 ? 2.328 -36 4.586 1 95.5 304 GLY A N 1
ATOM 2447 C CA . GLY A 1 304 ? 2.059 -37.125 3.721 1 95.5 304 GLY A CA 1
ATOM 2448 C C . GLY A 1 304 ? 2.346 -36.844 2.258 1 95.5 304 GLY A C 1
ATOM 2449 O O . GLY A 1 304 ? 2.957 -37.656 1.569 1 95.5 304 GLY A O 1
ATOM 2450 N N . VAL A 1 305 ? 1.971 -35.688 1.796 1 95.69 305 VAL A N 1
ATOM 2451 C CA . VAL A 1 305 ? 2.189 -35.312 0.405 1 95.69 305 VAL A CA 1
ATOM 2452 C C . VAL A 1 305 ? 3.684 -35.125 0.148 1 95.69 305 VAL A C 1
ATOM 2454 O O . VAL A 1 305 ? 4.191 -35.531 -0.905 1 95.69 305 VAL A O 1
ATOM 2457 N N . TYR A 1 306 ? 4.449 -34.594 1.099 1 95 306 TYR A N 1
ATOM 2458 C CA . TYR A 1 306 ? 5.891 -34.406 0.96 1 95 306 TYR A CA 1
ATOM 2459 C C . TYR A 1 306 ? 6.598 -35.75 0.809 1 95 306 TYR A C 1
ATOM 2461 O O . TYR A 1 306 ? 7.457 -35.906 -0.062 1 95 306 TYR A O 1
ATOM 2469 N N . TYR A 1 307 ? 6.211 -36.719 1.614 1 94.81 307 TYR A N 1
ATOM 2470 C CA . TYR A 1 307 ? 6.82 -38.031 1.536 1 94.81 307 TYR A CA 1
ATOM 2471 C C . TYR A 1 307 ? 6.449 -38.719 0.232 1 94.81 307 TYR A C 1
ATOM 2473 O O . TYR A 1 307 ? 7.27 -39.438 -0.356 1 94.81 307 TYR A O 1
ATOM 2481 N N . LEU A 1 308 ? 5.254 -38.5 -0.196 1 94.56 308 LEU A N 1
ATOM 2482 C CA . LEU A 1 308 ? 4.82 -39.094 -1.457 1 94.56 308 LEU A CA 1
ATOM 2483 C C . LEU A 1 308 ? 5.578 -38.5 -2.633 1 94.56 308 LEU A C 1
ATOM 2485 O O . LEU A 1 308 ? 5.859 -39.188 -3.617 1 94.56 308 LEU A O 1
ATOM 2489 N N . CYS A 1 309 ? 5.902 -37.25 -2.605 1 94.06 309 CYS A N 1
ATOM 2490 C CA . CYS A 1 309 ? 6.688 -36.594 -3.648 1 94.06 309 CYS A CA 1
ATOM 2491 C C . CYS A 1 309 ? 8.094 -37.188 -3.723 1 94.06 309 CYS A C 1
ATOM 2493 O O . CYS A 1 309 ? 8.633 -37.375 -4.812 1 94.06 309 CYS A O 1
ATOM 2495 N N . ASP A 1 310 ? 8.641 -37.469 -2.551 1 92.19 310 ASP A N 1
ATOM 2496 C CA . ASP A 1 310 ? 9.969 -38.094 -2.51 1 92.19 310 ASP A CA 1
ATOM 2497 C C . ASP A 1 310 ? 9.945 -39.5 -3.115 1 92.19 310 ASP A C 1
ATOM 2499 O O . ASP A 1 310 ? 10.859 -39.875 -3.846 1 92.19 310 ASP A O 1
ATOM 2503 N N . LEU A 1 311 ? 8.898 -40.188 -2.867 1 90.19 311 LEU A N 1
ATOM 2504 C CA . LEU A 1 311 ? 8.734 -41.531 -3.436 1 90.19 311 LEU A CA 1
ATOM 2505 C C . LEU A 1 311 ? 8.547 -41.438 -4.945 1 90.19 311 LEU A C 1
ATOM 2507 O O . LEU A 1 311 ? 9.07 -42.281 -5.684 1 90.19 311 LEU A O 1
ATOM 2511 N N . ASP A 1 312 ? 7.75 -40.5 -5.402 1 89.5 312 ASP A N 1
ATOM 2512 C CA . ASP A 1 312 ? 7.488 -40.312 -6.824 1 89.5 312 ASP A CA 1
ATOM 2513 C C . ASP A 1 312 ? 8.781 -40 -7.586 1 89.5 312 ASP A C 1
ATOM 2515 O O . ASP A 1 312 ? 9 -40.531 -8.672 1 89.5 312 ASP A O 1
ATOM 2519 N N . LEU A 1 313 ? 9.695 -39.188 -7.074 1 88.38 313 LEU A N 1
ATOM 2520 C CA . LEU A 1 313 ? 10.961 -38.875 -7.711 1 88.38 313 LEU A CA 1
ATOM 2521 C C . LEU A 1 313 ? 11.883 -40.062 -7.77 1 88.38 313 LEU A C 1
ATOM 2523 O O . LEU A 1 313 ? 12.562 -40.312 -8.773 1 88.38 313 LEU A O 1
ATOM 2527 N N . LYS A 1 314 ? 11.875 -40.875 -6.695 1 87.12 314 LYS A N 1
ATOM 2528 C CA . LYS A 1 314 ? 12.688 -42.094 -6.668 1 87.12 314 LYS A CA 1
ATOM 2529 C C . LYS A 1 314 ? 12.211 -43.094 -7.707 1 87.12 314 LYS A C 1
ATOM 2531 O O . LYS A 1 314 ? 13.023 -43.719 -8.383 1 87.12 314 LYS A O 1
ATOM 2536 N N . MET A 1 315 ? 10.906 -43.188 -7.852 1 85.19 315 MET A N 1
ATOM 2537 C CA . MET A 1 315 ? 10.336 -44.125 -8.82 1 85.19 315 MET A CA 1
ATOM 2538 C C . MET A 1 315 ? 10.609 -43.656 -10.25 1 85.19 315 MET A C 1
ATOM 2540 O O . MET A 1 315 ? 10.805 -44.469 -11.148 1 85.19 315 MET A O 1
ATOM 2544 N N . PHE A 1 316 ? 10.617 -42.344 -10.5 1 84.81 316 PHE A N 1
ATOM 2545 C CA . PHE A 1 316 ? 10.914 -41.781 -11.805 1 84.81 316 PHE A CA 1
ATOM 2546 C C . PHE A 1 316 ? 12.352 -42.062 -12.211 1 84.81 316 PHE A C 1
ATOM 2548 O O . PHE A 1 316 ? 12.625 -42.375 -13.367 1 84.81 316 PHE A O 1
ATOM 2555 N N . LYS A 1 317 ? 13.242 -41.969 -11.266 1 83.19 317 LYS A N 1
ATOM 2556 C CA . LYS A 1 317 ? 14.656 -42.219 -11.547 1 83.19 317 LYS A CA 1
ATOM 2557 C C . LYS A 1 317 ? 14.906 -43.688 -11.836 1 83.19 317 LYS A C 1
ATOM 2559 O O . LYS A 1 317 ? 15.773 -44.031 -12.633 1 83.19 317 LYS A O 1
ATOM 2564 N N . LYS A 1 318 ? 14.008 -44.594 -11.297 1 80.12 318 LYS A N 1
ATOM 2565 C CA . LYS A 1 318 ? 14.148 -46.062 -11.492 1 80.12 318 LYS A CA 1
ATOM 2566 C C . LYS A 1 318 ? 13.289 -46.531 -12.656 1 80.12 318 LYS A C 1
ATOM 2568 O O . LYS A 1 318 ? 13.062 -47.719 -12.805 1 80.12 318 LYS A O 1
ATOM 2573 N N . SER A 1 319 ? 12.695 -45.594 -13.391 1 75.25 319 SER A N 1
ATOM 2574 C CA . SER A 1 319 ? 11.703 -45.875 -14.422 1 75.25 319 SER A CA 1
ATOM 2575 C C . SER A 1 319 ? 12.266 -46.812 -15.492 1 75.25 319 SER A C 1
ATOM 2577 O O . SER A 1 319 ? 11.516 -47.562 -16.125 1 75.25 319 SER A O 1
ATOM 2579 N N . VAL A 1 320 ? 13.562 -46.812 -15.734 1 68.81 320 VAL A N 1
ATOM 2580 C CA . VAL A 1 320 ? 14.156 -47.656 -16.781 1 68.81 320 VAL A CA 1
ATOM 2581 C C . VAL A 1 320 ? 13.867 -49.125 -16.516 1 68.81 320 VAL A C 1
ATOM 2583 O O . VAL A 1 320 ? 13.641 -49.906 -17.438 1 68.81 320 VAL A O 1
ATOM 2586 N N . ASP A 1 321 ? 13.547 -49.375 -15.305 1 69.62 321 ASP A N 1
ATOM 2587 C CA . ASP A 1 321 ? 13.422 -50.75 -14.914 1 69.62 321 ASP A CA 1
ATOM 2588 C C . ASP A 1 321 ? 11.953 -51.188 -14.844 1 69.62 321 ASP A C 1
ATOM 2590 O O . ASP A 1 321 ? 11.641 -52.375 -14.766 1 69.62 321 ASP A O 1
ATOM 2594 N N . LEU A 1 322 ? 11.031 -50.25 -14.961 1 68.81 322 LEU A N 1
ATOM 2595 C CA . LEU A 1 322 ? 9.625 -50.562 -14.742 1 68.81 322 LEU A CA 1
ATOM 2596 C C . LEU A 1 322 ? 8.906 -50.781 -16.062 1 68.81 322 LEU A C 1
ATOM 2598 O O . LEU A 1 322 ? 9.289 -50.219 -17.094 1 68.81 322 LEU A O 1
ATOM 2602 N N . ASN A 1 323 ? 8.008 -51.688 -15.953 1 73.81 323 ASN A N 1
ATOM 2603 C CA . ASN A 1 323 ? 7.125 -51.875 -17.094 1 73.81 323 ASN A CA 1
ATOM 2604 C C . ASN A 1 323 ? 6.273 -50.625 -17.359 1 73.81 323 ASN A C 1
ATOM 2606 O O . ASN A 1 323 ? 6.141 -49.75 -16.484 1 73.81 323 ASN A O 1
ATOM 2610 N N . ASN A 1 324 ? 5.723 -50.5 -18.562 1 76.12 324 ASN A N 1
ATOM 2611 C CA . ASN A 1 324 ? 4.953 -49.344 -18.969 1 76.12 324 ASN A CA 1
ATOM 2612 C C . ASN A 1 324 ? 3.725 -49.125 -18.094 1 76.12 324 ASN A C 1
ATOM 2614 O O . ASN A 1 324 ? 3.443 -48 -17.656 1 76.12 324 ASN A O 1
ATOM 2618 N N . LEU A 1 325 ? 3.135 -50.219 -17.75 1 79 325 LEU A N 1
ATOM 2619 C CA . LEU A 1 325 ? 1.898 -50.125 -16.984 1 79 325 LEU A CA 1
ATOM 2620 C C . LEU A 1 325 ? 2.191 -49.781 -15.523 1 79 325 LEU A C 1
ATOM 2622 O O . LEU A 1 325 ? 1.48 -48.969 -14.922 1 79 325 LEU A O 1
ATOM 2626 N N . SER A 1 326 ? 3.266 -50.344 -15.008 1 81.25 326 SER A N 1
ATOM 2627 C CA . SER A 1 326 ? 3.631 -50.062 -13.625 1 81.25 326 SER A CA 1
ATOM 2628 C C . SER A 1 326 ? 4.152 -48.625 -13.461 1 81.25 326 SER A C 1
ATOM 2630 O O . SER A 1 326 ? 3.914 -48 -12.43 1 81.25 326 SER A O 1
ATOM 2632 N N . TYR A 1 327 ? 4.703 -48.188 -14.516 1 82.75 327 TYR A N 1
ATOM 2633 C CA . TYR A 1 327 ? 5.199 -46.812 -14.492 1 82.75 327 TYR A CA 1
ATOM 2634 C C . TYR A 1 327 ? 4.051 -45.812 -14.5 1 82.75 327 TYR A C 1
ATOM 2636 O O . TYR A 1 327 ? 4.031 -44.875 -13.711 1 82.75 327 TYR A O 1
ATOM 2644 N N . GLU A 1 328 ? 3.117 -46.094 -15.281 1 83.12 328 GLU A N 1
ATOM 2645 C CA . GLU A 1 328 ? 1.98 -45.188 -15.398 1 83.12 328 GLU A CA 1
ATOM 2646 C C . GLU A 1 328 ? 1.143 -45.188 -14.117 1 83.12 328 GLU A C 1
ATOM 2648 O O . GLU A 1 328 ? 0.645 -44.156 -13.695 1 83.12 328 GLU A O 1
ATOM 2653 N N . ALA A 1 329 ? 1.032 -46.312 -13.555 1 84.5 329 ALA A N 1
ATOM 2654 C CA . ALA A 1 329 ? 0.271 -46.406 -12.312 1 84.5 329 ALA A CA 1
ATOM 2655 C C . ALA A 1 329 ? 0.979 -45.688 -11.172 1 84.5 329 ALA A C 1
ATOM 2657 O O . ALA A 1 329 ? 0.331 -45.062 -10.336 1 84.5 329 ALA A O 1
ATOM 2658 N N . SER A 1 330 ? 2.23 -45.781 -11.234 1 86.12 330 SER A N 1
ATOM 2659 C CA . SER A 1 330 ? 2.996 -45.125 -10.172 1 86.12 330 SER A CA 1
ATOM 2660 C C . SER A 1 330 ? 2.934 -43.594 -10.305 1 86.12 330 SER A C 1
ATOM 2662 O O . SER A 1 330 ? 2.996 -42.875 -9.297 1 86.12 330 SER A O 1
ATOM 2664 N N . GLN A 1 331 ? 2.699 -43.125 -11.508 1 88.12 331 GLN A N 1
ATOM 2665 C CA . GLN A 1 331 ? 2.654 -41.688 -11.734 1 88.12 331 GLN A CA 1
ATOM 2666 C C . GLN A 1 331 ? 1.31 -41.094 -11.305 1 88.12 331 GLN A C 1
ATOM 2668 O O . GLN A 1 331 ? 1.193 -39.875 -11.078 1 88.12 331 GLN A O 1
ATOM 2673 N N . LEU A 1 332 ? 0.366 -41.938 -11.172 1 91.69 332 LEU A N 1
ATOM 2674 C CA . LEU A 1 332 ? -0.969 -41.469 -10.82 1 91.69 332 LEU A CA 1
ATOM 2675 C C . LEU A 1 332 ? -1.187 -41.5 -9.312 1 91.69 332 LEU A C 1
ATOM 2677 O O . LEU A 1 332 ? -2.199 -41 -8.812 1 91.69 332 LEU A O 1
ATOM 2681 N N . LEU A 1 333 ? -0.211 -42 -8.586 1 92 333 LEU A N 1
ATOM 2682 C CA . LEU A 1 333 ? -0.37 -42.125 -7.145 1 92 333 LEU A CA 1
ATOM 2683 C C . LEU A 1 333 ? -0.437 -40.781 -6.461 1 92 333 LEU A C 1
ATOM 2685 O O . LEU A 1 333 ? -1.361 -40.5 -5.691 1 92 333 LEU A O 1
ATOM 2689 N N . LEU A 1 334 ? 0.49 -39.906 -6.797 1 93.44 334 LEU A N 1
ATOM 2690 C CA . LEU A 1 334 ? 0.564 -38.625 -6.141 1 93.44 334 LEU A CA 1
ATOM 2691 C C . LEU A 1 334 ? -0.671 -37.781 -6.453 1 93.44 334 LEU A C 1
ATOM 2693 O O . LEU A 1 334 ? -1.351 -37.312 -5.539 1 93.44 334 LEU A O 1
ATOM 2697 N N . PRO A 1 335 ? -1.072 -37.594 -7.711 1 94.38 335 PRO A N 1
ATOM 2698 C CA . PRO A 1 335 ? -2.252 -36.75 -7.992 1 94.38 335 PRO A CA 1
ATOM 2699 C C . PRO A 1 335 ? -3.539 -37.375 -7.434 1 94.38 335 PRO A C 1
ATOM 2701 O O . PRO A 1 335 ? -4.457 -36.625 -7.059 1 94.38 335 PRO A O 1
ATOM 2704 N N . THR A 1 336 ? -3.619 -38.688 -7.344 1 94.19 336 THR A N 1
ATOM 2705 C CA . THR A 1 336 ? -4.805 -39.344 -6.801 1 94.19 336 THR A CA 1
ATOM 2706 C C . THR A 1 336 ? -4.93 -39.062 -5.305 1 94.19 336 THR A C 1
ATOM 2708 O O . THR A 1 336 ? -6.016 -38.781 -4.809 1 94.19 336 THR A O 1
ATOM 2711 N N . VAL A 1 337 ? -3.854 -39.156 -4.652 1 95 337 VAL A N 1
ATOM 2712 C CA . VAL A 1 337 ? -3.873 -38.938 -3.211 1 95 337 VAL A CA 1
ATOM 2713 C C . VAL A 1 337 ? -4.199 -37.469 -2.92 1 95 337 VAL A C 1
ATOM 2715 O O . VAL A 1 337 ? -4.977 -37.156 -2.01 1 95 337 VAL A O 1
ATOM 2718 N N . VAL A 1 338 ? -3.625 -36.562 -3.682 1 94.12 338 VAL A N 1
ATOM 2719 C CA . VAL A 1 338 ? -3.893 -35.156 -3.496 1 94.12 338 VAL A CA 1
ATOM 2720 C C . VAL A 1 338 ? -5.367 -34.875 -3.766 1 94.12 338 VAL A C 1
ATOM 2722 O O . VAL A 1 338 ? -6.008 -34.125 -3.02 1 94.12 338 VAL A O 1
ATOM 2725 N N . SER A 1 339 ? -5.934 -35.438 -4.777 1 92.5 339 SER A N 1
ATOM 2726 C CA . SER A 1 339 ? -7.344 -35.219 -5.098 1 92.5 339 SER A CA 1
ATOM 2727 C C . SER A 1 339 ? -8.25 -35.844 -4.035 1 92.5 339 SER A C 1
ATOM 2729 O O . SER A 1 339 ? -9.312 -35.281 -3.727 1 92.5 339 SER A O 1
ATOM 2731 N N . LEU A 1 340 ? -7.805 -36.938 -3.48 1 91.44 340 LEU A N 1
ATOM 2732 C CA . LEU A 1 340 ? -8.57 -37.562 -2.408 1 91.44 340 LEU A CA 1
ATOM 2733 C C . LEU A 1 340 ? -8.562 -36.688 -1.156 1 91.44 340 LEU A C 1
ATOM 2735 O O . LEU A 1 340 ? -9.586 -36.562 -0.479 1 91.44 340 LEU A O 1
ATOM 2739 N N . ILE A 1 341 ? -7.457 -36.094 -0.882 1 92.19 341 ILE A N 1
ATOM 2740 C CA . ILE A 1 341 ? -7.363 -35.188 0.249 1 92.19 341 ILE A CA 1
ATOM 2741 C C . ILE A 1 341 ? -8.289 -34 0.023 1 92.19 341 ILE A C 1
ATOM 2743 O O . ILE A 1 341 ? -9.008 -33.562 0.936 1 92.19 341 ILE A O 1
ATOM 2747 N N . ASN A 1 342 ? -8.344 -33.531 -1.201 1 88.25 342 ASN A N 1
ATOM 2748 C CA . ASN A 1 342 ? -9.156 -32.375 -1.54 1 88.25 342 ASN A CA 1
ATOM 2749 C C . ASN A 1 342 ? -10.648 -32.688 -1.458 1 88.25 342 ASN A C 1
ATOM 2751 O O . ASN A 1 342 ? -11.469 -31.781 -1.268 1 88.25 342 ASN A O 1
ATOM 2755 N N . LEU A 1 343 ? -10.984 -33.938 -1.502 1 85.69 343 LEU A N 1
ATOM 2756 C CA . LEU A 1 343 ? -12.391 -34.344 -1.458 1 85.69 343 LEU A CA 1
ATOM 2757 C C . LEU A 1 343 ? -12.805 -34.688 -0.037 1 85.69 343 LEU A C 1
ATOM 2759 O O . LEU A 1 343 ? -13.875 -34.312 0.422 1 85.69 343 LEU A O 1
ATOM 2763 N N . LEU A 1 344 ? -11.914 -35.344 0.716 1 86.44 344 LEU A N 1
ATOM 2764 C CA . LEU A 1 344 ? -12.305 -35.938 1.983 1 86.44 344 LEU A CA 1
ATOM 2765 C C . LEU A 1 344 ? -12.133 -34.969 3.135 1 86.44 344 LEU A C 1
ATOM 2767 O O . LEU A 1 344 ? -12.945 -34.938 4.062 1 86.44 344 LEU A O 1
ATOM 2771 N N . LEU A 1 345 ? -11.156 -34.188 3.039 1 88.5 345 LEU A N 1
ATOM 2772 C CA . LEU A 1 345 ? -10.852 -33.344 4.195 1 88.5 345 LEU A CA 1
ATOM 2773 C C . LEU A 1 345 ? -11.906 -32.25 4.375 1 88.5 345 LEU A C 1
ATOM 2775 O O . LEU A 1 345 ? -12.273 -31.922 5.504 1 88.5 345 LEU A O 1
ATOM 2779 N N . PRO A 1 346 ? -12.406 -31.734 3.275 1 86.31 346 PRO A N 1
ATOM 2780 C CA . PRO A 1 346 ? -13.484 -30.766 3.475 1 86.31 346 PRO A CA 1
ATOM 2781 C C . PRO A 1 346 ? -14.719 -31.391 4.125 1 86.31 346 PRO A C 1
ATOM 2783 O O . PRO A 1 346 ? -15.422 -30.719 4.887 1 86.31 346 PRO A O 1
ATOM 2786 N N . LEU A 1 347 ? -15.016 -32.594 3.855 1 82.94 347 LEU A N 1
ATOM 2787 C CA . LEU A 1 347 ? -16.125 -33.312 4.508 1 82.94 347 LEU A CA 1
ATOM 2788 C C . LEU A 1 347 ? -15.844 -33.469 6 1 82.94 347 LEU A C 1
ATOM 2790 O O . LEU A 1 347 ? -16.75 -33.344 6.82 1 82.94 347 LEU A O 1
ATOM 2794 N N . PHE A 1 348 ? -14.648 -33.719 6.27 1 87.88 348 PHE A N 1
ATOM 2795 C CA . PHE A 1 348 ? -14.234 -33.844 7.664 1 87.88 348 PHE A CA 1
ATOM 2796 C C . PHE A 1 348 ? -14.375 -32.531 8.391 1 87.88 348 PHE A C 1
ATOM 2798 O O . PHE A 1 348 ? -14.859 -32.469 9.531 1 87.88 348 PHE A O 1
ATOM 2805 N N . TYR A 1 349 ? -14.008 -31.438 7.777 1 89.25 349 TYR A N 1
ATOM 2806 C CA . TYR A 1 349 ? -14.102 -30.125 8.391 1 89.25 349 TYR A CA 1
ATOM 2807 C C . TYR A 1 349 ? -15.562 -29.719 8.578 1 89.25 349 TYR A C 1
ATOM 2809 O O . TYR A 1 349 ? -15.898 -29.031 9.547 1 89.25 349 TYR A O 1
ATOM 2817 N N . SER A 1 350 ? -16.344 -30.141 7.609 1 82.69 350 SER A N 1
ATOM 2818 C CA . SER A 1 350 ? -17.766 -29.844 7.75 1 82.69 350 SER A CA 1
ATOM 2819 C C . SER A 1 350 ? -18.359 -30.562 8.961 1 82.69 350 SER A C 1
ATOM 2821 O O . SER A 1 350 ? -19.234 -30.016 9.641 1 82.69 350 SER A O 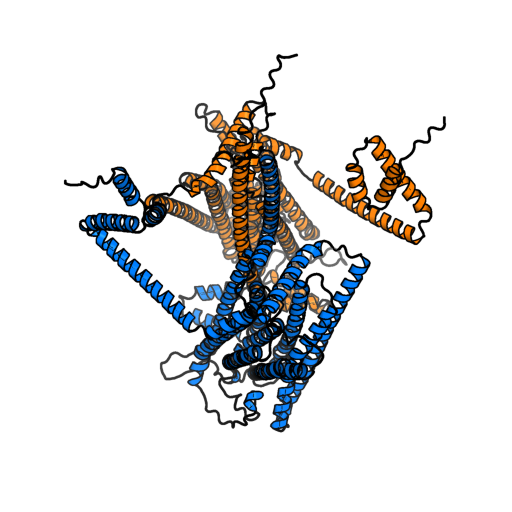1
ATOM 2823 N N . PHE A 1 351 ? -17.859 -31.719 9.273 1 83 351 PHE A N 1
ATOM 2824 C CA . PHE A 1 351 ? -18.328 -32.469 10.438 1 83 351 PHE A CA 1
ATOM 2825 C C . PHE A 1 351 ? -17.875 -31.781 11.727 1 83 351 PHE A C 1
ATOM 2827 O O . PHE A 1 351 ? -18.641 -31.703 12.695 1 83 351 PHE A O 1
ATOM 2834 N N . LEU A 1 352 ? -16.703 -31.281 11.703 1 84.69 352 LEU A N 1
ATOM 2835 C CA . LEU A 1 352 ? -16.188 -30.562 12.859 1 84.69 352 LEU A CA 1
ATOM 2836 C C . LEU A 1 352 ? -16.969 -29.281 13.102 1 84.69 352 LEU A C 1
ATOM 2838 O O . LEU A 1 352 ? -17.188 -28.891 14.258 1 84.69 352 LEU A O 1
ATOM 2842 N N . ASN A 1 353 ? -17.422 -28.719 12.031 1 80.5 353 ASN A N 1
ATOM 2843 C CA . ASN A 1 353 ? -18.125 -27.438 12.109 1 80.5 353 ASN A CA 1
ATOM 2844 C C . ASN A 1 353 ? -19.516 -27.609 12.734 1 80.5 353 ASN A C 1
ATOM 2846 O O . ASN A 1 353 ? -20.062 -26.656 13.281 1 80.5 353 ASN A O 1
ATOM 2850 N N . VAL A 1 354 ? -20.031 -28.812 12.664 1 77.38 354 VAL A N 1
ATOM 2851 C CA . VAL A 1 354 ? -21.328 -29.078 13.266 1 77.38 354 VAL A CA 1
ATOM 2852 C C . VAL A 1 354 ? -21.203 -29.156 14.789 1 77.38 354 VAL A C 1
ATOM 2854 O O . VAL A 1 354 ? -22.125 -28.781 15.516 1 77.38 354 VAL A O 1
ATOM 2857 N N . VAL A 1 355 ? -20.062 -29.484 15.125 1 80.38 355 VAL A N 1
ATOM 2858 C CA . VAL A 1 355 ? -19.828 -29.625 16.562 1 80.38 355 VAL A CA 1
ATOM 2859 C C . VAL A 1 355 ? -19.531 -28.25 17.172 1 80.38 355 VAL A C 1
ATOM 2861 O O . VAL A 1 355 ? -19.859 -28 18.328 1 80.38 355 VAL A O 1
ATOM 2864 N N . GLU A 1 356 ? -19.016 -27.375 16.25 1 83.44 356 GLU A N 1
ATOM 2865 C CA . GLU A 1 356 ? -18.672 -26.016 16.688 1 83.44 356 GLU A CA 1
ATOM 2866 C C . GLU A 1 356 ? -19.906 -25.094 16.625 1 83.44 356 GLU A C 1
ATOM 2868 O O . GLU A 1 356 ? -20.516 -24.938 15.57 1 83.44 356 GLU A O 1
ATOM 2873 N N . LYS A 1 357 ? -20.453 -24.703 17.688 1 76 357 LYS A N 1
ATOM 2874 C CA . LYS A 1 357 ? -21.609 -23.812 17.703 1 76 357 LYS A CA 1
ATOM 2875 C C . LYS A 1 357 ? -21.188 -22.344 17.703 1 76 357 LYS A C 1
ATOM 2877 O O . LYS A 1 357 ? -20.453 -21.891 18.594 1 76 357 LYS A O 1
ATOM 2882 N N . TYR A 1 358 ? -21.453 -21.719 16.531 1 75.25 358 TYR A N 1
ATOM 2883 C CA . TYR A 1 358 ? -21.172 -20.297 16.422 1 75.25 358 TYR A CA 1
ATOM 2884 C C . TYR A 1 358 ? -22.422 -19.469 16.703 1 75.25 358 TYR A C 1
ATOM 2886 O O . TYR A 1 358 ? -23.547 -19.906 16.438 1 75.25 358 TYR A O 1
ATOM 2894 N N . LYS A 1 359 ? -22.156 -18.344 17.266 1 69.56 359 LYS A N 1
ATOM 2895 C CA . LYS A 1 359 ? -23.266 -17.438 17.562 1 69.56 359 LYS A CA 1
ATOM 2896 C C . LYS A 1 359 ? -23.891 -16.891 16.281 1 69.56 359 LYS A C 1
ATOM 2898 O O . LYS A 1 359 ? -25.109 -16.812 16.172 1 69.56 359 LYS A O 1
ATOM 2903 N N . HIS A 1 360 ? -22.984 -16.625 15.289 1 67.88 360 HIS A N 1
ATOM 2904 C CA . HIS A 1 360 ? -23.453 -16.094 14.008 1 67.88 360 HIS A CA 1
ATOM 2905 C C . HIS A 1 360 ? -23.188 -17.078 12.883 1 67.88 360 HIS A C 1
ATOM 2907 O O . HIS A 1 360 ? -22.078 -17.609 12.75 1 67.88 360 HIS A O 1
ATOM 2913 N N . PRO A 1 361 ? -24.234 -17.469 12.195 1 70.25 361 PRO A N 1
ATOM 2914 C CA . PRO A 1 361 ? -24.047 -18.422 11.086 1 70.25 361 PRO A CA 1
ATOM 2915 C C . PRO A 1 361 ? -23.031 -17.938 10.062 1 70.25 361 PRO A C 1
ATOM 2917 O O . PRO A 1 361 ? -22.344 -18.766 9.445 1 70.25 361 PRO A O 1
ATOM 2920 N N . ARG A 1 362 ? -22.906 -16.672 9.898 1 71.25 362 ARG A N 1
ATOM 2921 C CA . ARG A 1 362 ? -21.922 -16.141 8.953 1 71.25 362 ARG A CA 1
ATOM 2922 C C . ARG A 1 362 ? -20.5 -16.484 9.375 1 71.25 362 ARG A C 1
ATOM 2924 O O . ARG A 1 362 ? -19.672 -16.828 8.539 1 71.25 362 ARG A O 1
ATOM 2931 N N . ARG A 1 363 ? -20.266 -16.422 10.625 1 75.25 363 ARG A N 1
ATOM 2932 C CA . ARG A 1 363 ? -18.938 -16.719 11.133 1 75.25 363 ARG A CA 1
ATOM 2933 C C . ARG A 1 363 ? -18.625 -18.203 10.969 1 75.25 363 ARG A C 1
ATOM 2935 O O . ARG A 1 363 ? -17.469 -18.578 10.758 1 75.25 363 ARG A O 1
ATOM 2942 N N . GLN A 1 364 ? -19.672 -19.016 11.039 1 79.38 364 GLN A N 1
ATOM 2943 C CA . GLN A 1 364 ? -19.5 -20.453 10.844 1 79.38 364 GLN A CA 1
ATOM 2944 C C . GLN A 1 364 ? -19.094 -20.766 9.414 1 79.38 364 GLN A C 1
ATOM 2946 O O . GLN A 1 364 ? -18.203 -21.594 9.18 1 79.38 364 GLN A O 1
ATOM 2951 N N . ILE A 1 365 ? -19.703 -20.109 8.477 1 76.94 365 ILE A N 1
ATOM 2952 C CA . ILE A 1 365 ? -19.406 -20.328 7.066 1 76.94 365 ILE A CA 1
ATOM 2953 C C . ILE A 1 365 ? -18 -19.828 6.738 1 76.94 365 ILE A C 1
ATOM 2955 O O . ILE A 1 365 ? -17.25 -20.5 6.035 1 76.94 365 ILE A O 1
ATOM 2959 N N . TYR A 1 366 ? -17.688 -18.688 7.305 1 80.38 366 TYR A N 1
ATOM 2960 C CA . TYR A 1 366 ? -16.359 -18.125 7.023 1 80.38 366 TYR A CA 1
ATOM 2961 C C . TYR A 1 366 ? -15.266 -18.984 7.637 1 80.38 366 TYR A C 1
ATOM 2963 O O . TYR A 1 366 ? -14.18 -19.125 7.059 1 80.38 366 TYR A O 1
ATOM 2971 N N . ALA A 1 367 ? -15.523 -19.516 8.812 1 85.25 367 ALA A N 1
ATOM 2972 C CA . ALA A 1 367 ? -14.539 -20.391 9.445 1 85.25 367 ALA A CA 1
ATOM 2973 C C . ALA A 1 367 ? -14.297 -21.641 8.602 1 85.25 367 ALA A C 1
ATOM 2975 O O . ALA A 1 367 ? -13.156 -22.078 8.453 1 85.25 367 ALA A O 1
ATOM 2976 N N . LEU A 1 368 ? -15.375 -22.172 8.039 1 85.06 368 LEU A N 1
ATOM 2977 C CA . LEU A 1 368 ? -15.25 -23.359 7.191 1 85.06 368 LEU A CA 1
ATOM 2978 C C . LEU A 1 368 ? -14.484 -23.031 5.914 1 85.06 368 LEU A C 1
ATOM 2980 O O . LEU A 1 368 ? -13.617 -23.797 5.492 1 85.06 368 LEU A O 1
ATOM 2984 N N . ILE A 1 369 ? -14.75 -21.906 5.32 1 83.44 369 ILE A N 1
ATOM 2985 C CA . ILE A 1 369 ? -14.078 -21.5 4.09 1 83.44 369 ILE A CA 1
ATOM 2986 C C . ILE A 1 369 ? -12.594 -21.266 4.367 1 83.44 369 ILE A C 1
ATOM 2988 O O . ILE A 1 369 ? -11.742 -21.719 3.598 1 83.44 369 ILE A O 1
ATOM 2992 N N . LEU A 1 370 ? -12.258 -20.641 5.449 1 86 370 LEU A N 1
ATOM 2993 C CA . LEU A 1 370 ? -10.875 -20.328 5.789 1 86 370 LEU A CA 1
ATOM 2994 C C . LEU A 1 370 ? -10.07 -21.594 6.039 1 86 370 LEU A C 1
ATOM 2996 O O . LEU A 1 370 ? -8.906 -21.688 5.637 1 86 370 LEU A O 1
ATOM 3000 N N . ARG A 1 371 ? -10.703 -22.562 6.703 1 90.5 371 ARG A N 1
ATOM 3001 C CA . ARG A 1 371 ? -10.031 -23.828 6.973 1 90.5 371 ARG A CA 1
ATOM 3002 C C . ARG A 1 371 ? -9.727 -24.578 5.68 1 90.5 371 ARG A C 1
ATOM 3004 O O . ARG A 1 371 ? -8.633 -25.125 5.508 1 90.5 371 ARG A O 1
ATOM 3011 N N . ASN A 1 372 ? -10.641 -24.562 4.797 1 89.12 372 ASN A N 1
ATOM 3012 C CA . ASN A 1 372 ? -10.453 -25.266 3.531 1 89.12 372 ASN A CA 1
ATOM 3013 C C . ASN A 1 372 ? -9.422 -24.562 2.65 1 89.12 372 ASN A C 1
ATOM 3015 O O . ASN A 1 372 ? -8.602 -25.219 2.004 1 89.12 372 ASN A O 1
ATOM 3019 N N . VAL A 1 373 ? -9.469 -23.281 2.652 1 87.62 373 VAL A N 1
ATOM 3020 C CA . VAL A 1 373 ? -8.508 -22.531 1.855 1 87.62 373 VAL A CA 1
ATOM 3021 C C . VAL A 1 373 ? -7.105 -22.719 2.416 1 87.62 373 VAL A C 1
ATOM 3023 O O . VAL A 1 373 ? -6.145 -22.891 1.66 1 87.62 373 VAL A O 1
ATOM 3026 N N . PHE A 1 374 ? -6.992 -22.719 3.674 1 89.62 374 PHE A N 1
ATOM 3027 C CA . PHE A 1 374 ? -5.699 -22.922 4.316 1 89.62 374 PHE A CA 1
ATOM 3028 C C . PHE A 1 374 ? -5.137 -24.297 3.984 1 89.62 374 PHE A C 1
ATOM 3030 O O . PHE A 1 374 ? -3.941 -24.422 3.705 1 89.62 374 PHE A O 1
ATOM 3037 N N . LEU A 1 375 ? -5.938 -25.281 4.02 1 91.5 375 LEU A N 1
ATOM 3038 C CA . LEU A 1 375 ? -5.512 -26.641 3.697 1 91.5 375 LEU A CA 1
ATOM 3039 C C . LEU A 1 375 ? -5.043 -26.734 2.248 1 91.5 375 LEU A C 1
ATOM 3041 O O . LEU A 1 375 ? 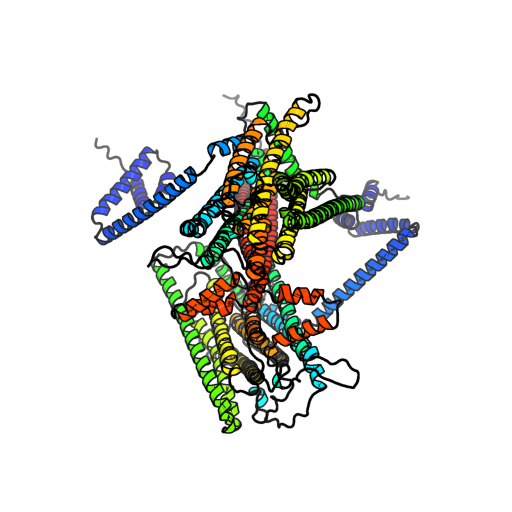-3.934 -27.188 1.98 1 91.5 375 LEU A O 1
ATOM 3045 N N . LYS A 1 376 ? -5.84 -26.297 1.366 1 90.81 376 LYS A N 1
ATOM 3046 C CA . LYS A 1 376 ? -5.547 -26.438 -0.057 1 90.81 376 LYS A CA 1
ATOM 3047 C C . LYS A 1 376 ? -4.332 -25.594 -0.456 1 90.81 376 LYS A C 1
ATOM 3049 O O . LYS A 1 376 ? -3.504 -26.047 -1.252 1 90.81 376 LYS A O 1
ATOM 3054 N N . MET A 1 377 ? -4.18 -24.438 0.101 1 90.12 377 MET A N 1
ATOM 3055 C CA . MET A 1 377 ? -3.023 -23.594 -0.197 1 90.12 377 MET A CA 1
ATOM 3056 C C . MET A 1 377 ? -1.746 -24.203 0.376 1 90.12 377 MET A C 1
ATOM 3058 O O . MET A 1 377 ? -0.679 -24.109 -0.233 1 90.12 377 MET A O 1
ATOM 3062 N N . SER A 1 378 ? -1.86 -24.844 1.507 1 92.56 378 SER A N 1
ATOM 3063 C CA . SER A 1 378 ? -0.685 -25.453 2.113 1 92.56 378 SER A CA 1
ATOM 3064 C C . SER A 1 378 ? -0.204 -26.656 1.297 1 92.56 378 SER A C 1
ATOM 3066 O O . SER A 1 378 ? 1.001 -26.875 1.159 1 92.56 378 SER A O 1
ATOM 3068 N N . ILE A 1 379 ? -1.134 -27.328 0.768 1 94.19 379 ILE A N 1
ATOM 3069 C CA . ILE A 1 379 ? -0.77 -28.484 -0.041 1 94.19 379 ILE A CA 1
ATOM 3070 C C . ILE A 1 379 ? -0.048 -28.031 -1.306 1 94.19 379 ILE A C 1
ATOM 3072 O O . ILE A 1 379 ? 0.989 -28.594 -1.674 1 94.19 379 ILE A O 1
ATOM 3076 N N . ILE A 1 380 ? -0.577 -27.031 -1.912 1 93.38 380 ILE A N 1
ATOM 3077 C CA . ILE A 1 380 ? 0.042 -26.531 -3.137 1 93.38 380 ILE A CA 1
ATOM 3078 C C . ILE A 1 380 ? 1.393 -25.906 -2.811 1 93.38 380 ILE A C 1
ATOM 3080 O O . ILE A 1 380 ? 2.342 -26.016 -3.592 1 93.38 380 ILE A O 1
ATOM 3084 N N . ALA A 1 381 ? 1.488 -25.297 -1.674 1 93.31 381 ALA A N 1
ATOM 3085 C CA . ALA A 1 381 ? 2.752 -24.703 -1.257 1 93.31 381 ALA A CA 1
ATOM 3086 C C . ALA A 1 381 ? 3.828 -25.766 -1.068 1 93.31 381 ALA A C 1
ATOM 3088 O O . ALA A 1 381 ? 4.977 -25.578 -1.474 1 93.31 381 ALA A O 1
ATOM 3089 N N . VAL A 1 382 ? 3.453 -26.891 -0.51 1 95.62 382 VAL A N 1
ATOM 3090 C CA . VAL A 1 382 ? 4.402 -27.984 -0.298 1 95.62 382 VAL A CA 1
ATOM 3091 C C . VAL A 1 382 ? 4.793 -28.594 -1.641 1 95.62 382 VAL A C 1
ATOM 3093 O O . VAL A 1 382 ? 5.965 -28.922 -1.867 1 95.62 382 VAL A O 1
ATOM 3096 N N . LEU A 1 383 ? 3.83 -28.734 -2.482 1 95.5 383 LEU A N 1
ATOM 3097 C CA . LEU A 1 383 ? 4.121 -29.266 -3.812 1 95.5 383 LEU A CA 1
ATOM 3098 C C . LEU A 1 383 ? 5.074 -28.344 -4.562 1 95.5 383 LEU A C 1
ATOM 3100 O O . LEU A 1 383 ? 6.047 -28.797 -5.164 1 95.5 383 LEU A O 1
ATOM 3104 N N . SER A 1 384 ? 4.793 -27.094 -4.508 1 94.81 384 SER A N 1
ATOM 3105 C CA . SER A 1 384 ? 5.625 -26.109 -5.207 1 94.81 384 SER A CA 1
ATOM 3106 C C . SER A 1 384 ? 7.031 -26.062 -4.621 1 94.81 384 SER A C 1
ATOM 3108 O O . SER A 1 384 ? 8.016 -25.938 -5.355 1 94.81 384 SER A O 1
ATOM 3110 N N . TYR A 1 385 ? 7.117 -26.188 -3.334 1 93.56 385 TYR A N 1
ATOM 3111 C CA . TYR A 1 385 ? 8.43 -26.219 -2.691 1 93.56 385 TYR A CA 1
ATOM 3112 C C . TYR A 1 385 ? 9.227 -27.438 -3.156 1 93.56 385 TYR A C 1
ATOM 3114 O O . TYR A 1 385 ? 10.414 -27.328 -3.447 1 93.56 385 TYR A O 1
ATOM 3122 N N . TYR A 1 386 ? 8.594 -28.516 -3.236 1 93.81 386 TYR A N 1
ATOM 3123 C CA . TYR A 1 386 ? 9.266 -29.734 -3.674 1 93.81 386 TYR A CA 1
ATOM 3124 C C . TYR A 1 386 ? 9.742 -29.609 -5.117 1 93.81 386 TYR A C 1
ATOM 3126 O O . TYR A 1 386 ? 10.859 -30 -5.449 1 93.81 386 TYR A O 1
ATOM 3134 N N . TRP A 1 387 ? 8.906 -29.062 -6 1 94.88 387 TRP A N 1
ATOM 3135 C CA . TRP A 1 387 ? 9.258 -28.891 -7.406 1 94.88 387 TRP A CA 1
ATOM 3136 C C . TRP A 1 387 ? 10.445 -27.953 -7.562 1 94.88 387 TRP A C 1
ATOM 3138 O O . TRP A 1 387 ? 11.391 -28.266 -8.305 1 94.88 387 TRP A O 1
ATOM 3148 N N . LEU A 1 388 ? 10.492 -26.859 -6.828 1 93.75 388 LEU A N 1
ATOM 3149 C CA . LEU A 1 388 ? 11.461 -25.797 -7.07 1 93.75 388 LEU A CA 1
ATOM 3150 C C . LEU A 1 388 ? 12.734 -26.031 -6.273 1 93.75 388 LEU A C 1
ATOM 3152 O O . LEU A 1 388 ? 13.812 -25.562 -6.648 1 93.75 388 LEU A O 1
ATOM 3156 N N . GLN A 1 389 ? 12.648 -26.828 -5.223 1 91.5 389 GLN A N 1
ATOM 3157 C CA . GLN A 1 389 ? 13.844 -27 -4.391 1 91.5 389 GLN A CA 1
ATOM 3158 C C . GLN A 1 389 ? 14.453 -28.375 -4.586 1 91.5 389 GLN A C 1
ATOM 3160 O O . GLN A 1 389 ? 15.68 -28.516 -4.645 1 91.5 389 GLN A O 1
ATOM 3165 N N . LYS A 1 390 ? 13.672 -29.391 -4.773 1 92.06 390 LYS A N 1
ATOM 3166 C CA . LYS A 1 390 ? 14.211 -30.75 -4.867 1 92.06 390 LYS A CA 1
ATOM 3167 C C . LYS A 1 390 ? 14.312 -31.203 -6.324 1 92.06 390 LYS A C 1
ATOM 3169 O O . LYS A 1 390 ? 15.367 -31.656 -6.762 1 92.06 390 LYS A O 1
ATOM 3174 N N . VAL A 1 391 ? 13.297 -30.953 -7.051 1 93.44 391 VAL A N 1
ATOM 3175 C CA . VAL A 1 391 ? 13.266 -31.422 -8.43 1 93.44 391 VAL A CA 1
ATOM 3176 C C . VAL A 1 391 ? 14.164 -30.547 -9.297 1 93.44 391 VAL A C 1
ATOM 3178 O O . VAL A 1 391 ? 14.945 -31.062 -10.109 1 93.44 391 VAL A O 1
ATOM 3181 N N . ALA A 1 392 ? 14.109 -29.266 -9.188 1 93.12 392 ALA A N 1
ATOM 3182 C CA . ALA A 1 392 ? 14.891 -28.328 -10 1 93.12 392 ALA A CA 1
ATOM 3183 C C . ALA A 1 392 ? 16.391 -28.484 -9.75 1 93.12 392 ALA A C 1
ATOM 3185 O O . ALA A 1 392 ? 17.203 -28.281 -10.648 1 93.12 392 ALA A O 1
ATOM 3186 N N . LEU A 1 393 ? 16.797 -28.859 -8.547 1 90.88 393 LEU A N 1
ATOM 3187 C CA . LEU A 1 393 ? 18.203 -29 -8.211 1 90.88 393 LEU A CA 1
ATOM 3188 C C . LEU A 1 393 ? 18.672 -30.438 -8.414 1 90.88 393 LEU A C 1
ATOM 3190 O O . LEU A 1 393 ? 19.859 -30.734 -8.258 1 90.88 393 LEU A O 1
ATOM 3194 N N . SER A 1 394 ? 17.797 -31.25 -8.875 1 88.31 394 SER A N 1
ATOM 3195 C CA . SER A 1 394 ? 18.141 -32.625 -9.133 1 88.31 394 SER A CA 1
ATOM 3196 C C . SER A 1 394 ? 18.781 -32.812 -10.508 1 88.31 394 SER A C 1
ATOM 3198 O O . SER A 1 394 ? 18.906 -31.828 -11.258 1 88.31 394 SER A O 1
ATOM 3200 N N . ASP A 1 395 ? 19.188 -34 -10.867 1 87.06 395 ASP A N 1
ATOM 3201 C CA . ASP A 1 395 ? 19.922 -34.281 -12.094 1 87.06 395 ASP A CA 1
ATOM 3202 C C . ASP A 1 395 ? 18.969 -34.656 -13.219 1 87.06 395 ASP A C 1
ATOM 3204 O O . ASP A 1 395 ? 19.359 -35.344 -14.164 1 87.06 395 ASP A O 1
ATOM 3208 N N . ILE A 1 396 ? 17.719 -34.188 -13.148 1 88.56 396 ILE A N 1
ATOM 3209 C CA . ILE A 1 396 ? 16.781 -34.438 -14.234 1 88.56 396 ILE A CA 1
ATOM 3210 C C . ILE A 1 396 ? 17.125 -33.594 -15.438 1 88.56 396 ILE A C 1
ATOM 3212 O O . ILE A 1 396 ? 17.469 -32.406 -15.289 1 88.56 396 ILE A O 1
ATOM 3216 N N . LYS A 1 397 ? 17.125 -34.156 -16.609 1 87.31 397 LYS A N 1
ATOM 3217 C CA . LYS A 1 397 ? 17.516 -33.469 -17.844 1 87.31 397 LYS A CA 1
ATOM 3218 C C . LYS A 1 397 ? 16.641 -32.219 -18.062 1 87.31 397 LYS A C 1
ATOM 3220 O O . LYS A 1 397 ? 17.156 -31.141 -18.344 1 87.31 397 LYS A O 1
ATOM 3225 N N . CYS A 1 398 ? 15.305 -32.406 -17.969 1 92.19 398 CYS A N 1
ATOM 3226 C CA . CYS A 1 398 ? 14.375 -31.297 -18.109 1 92.19 398 CYS A CA 1
ATOM 3227 C C . CYS A 1 398 ? 13.391 -31.266 -16.938 1 92.19 398 CYS A C 1
ATOM 3229 O O . CYS A 1 398 ? 12.305 -31.844 -17.031 1 92.19 398 CYS A O 1
ATOM 3231 N N . TRP A 1 399 ? 13.703 -30.562 -15.922 1 94.25 399 TRP A N 1
ATOM 3232 C CA . TRP A 1 399 ? 12.859 -30.547 -14.727 1 94.25 399 TRP A CA 1
ATOM 3233 C C . TRP A 1 399 ? 11.578 -29.766 -14.977 1 94.25 399 TRP A C 1
ATOM 3235 O O . TRP A 1 399 ? 10.555 -30.031 -14.344 1 94.25 399 TRP A O 1
ATOM 3245 N N . GLU A 1 400 ? 11.578 -28.797 -15.953 1 95.62 400 GLU A N 1
ATOM 3246 C CA . GLU A 1 400 ? 10.375 -28.016 -16.266 1 95.62 400 GLU A CA 1
ATOM 3247 C C . GLU A 1 400 ? 9.305 -28.906 -16.891 1 95.62 400 GLU A C 1
ATOM 3249 O O . GLU A 1 400 ? 8.117 -28.766 -16.578 1 95.62 400 GLU A O 1
ATOM 3254 N N . THR A 1 401 ? 9.734 -29.75 -17.781 1 94.12 401 THR A N 1
ATOM 3255 C CA . THR A 1 401 ? 8.781 -30.672 -18.391 1 94.12 401 THR A CA 1
ATOM 3256 C C . THR A 1 401 ? 8.234 -31.641 -17.359 1 94.12 401 THR A C 1
ATOM 3258 O O . THR A 1 401 ? 7.055 -32 -17.391 1 94.12 401 THR A O 1
ATOM 3261 N N . TYR A 1 402 ? 9.086 -32.094 -16.438 1 93.12 402 TYR A N 1
ATOM 3262 C CA . TYR A 1 402 ? 8.648 -32.969 -15.359 1 93.12 402 TYR A CA 1
ATOM 3263 C C . TYR A 1 402 ? 7.555 -32.312 -14.531 1 93.12 402 TYR A C 1
ATOM 3265 O O . TYR A 1 402 ? 6.523 -32.906 -14.242 1 93.12 402 TYR A O 1
ATOM 3273 N N . VAL A 1 403 ? 7.742 -31.078 -14.164 1 94.75 403 VAL A N 1
ATOM 3274 C CA . VAL A 1 403 ? 6.77 -30.328 -13.367 1 94.75 403 VAL A CA 1
ATOM 3275 C C . VAL A 1 403 ? 5.5 -30.109 -14.195 1 94.75 403 VAL A C 1
ATOM 3277 O O . VAL A 1 403 ? 4.391 -30.203 -13.664 1 94.75 403 VAL A O 1
ATOM 3280 N N . GLY A 1 404 ? 5.648 -29.812 -15.477 1 95.19 404 GLY A N 1
ATOM 3281 C CA . GLY A 1 404 ? 4.496 -29.641 -16.344 1 95.19 404 GLY A CA 1
ATOM 3282 C C . GLY A 1 404 ? 3.637 -30.891 -16.438 1 95.19 404 GLY A C 1
ATOM 3283 O O . GLY A 1 404 ? 2.408 -30.797 -16.469 1 95.19 404 GLY A O 1
ATOM 3284 N N . GLN A 1 405 ? 4.281 -32 -16.469 1 94.06 405 GLN A N 1
ATOM 3285 C CA . GLN A 1 405 ? 3.557 -33.25 -16.516 1 94.06 405 GLN A CA 1
ATOM 3286 C C . GLN A 1 405 ? 2.816 -33.531 -15.211 1 94.06 405 GLN A C 1
ATOM 3288 O O . GLN A 1 405 ? 1.688 -34.031 -15.227 1 94.06 405 GLN A O 1
ATOM 3293 N N . GLU A 1 406 ? 3.451 -33.219 -14.148 1 93.69 406 GLU A N 1
ATOM 3294 C CA . GLU A 1 406 ? 2.783 -33.375 -12.859 1 93.69 406 GLU A CA 1
ATOM 3295 C C . GLU A 1 406 ? 1.562 -32.469 -12.75 1 93.69 406 GLU A C 1
ATOM 3297 O O . GLU A 1 406 ? 0.522 -32.875 -12.227 1 93.69 406 GLU A O 1
ATOM 3302 N N . LEU A 1 407 ? 1.706 -31.281 -13.188 1 95.5 407 LEU A N 1
ATOM 3303 C CA . LEU A 1 407 ? 0.593 -30.344 -13.148 1 95.5 407 LEU A CA 1
ATOM 3304 C C . LEU A 1 407 ? -0.543 -30.797 -14.055 1 95.5 407 LEU A C 1
ATOM 3306 O O . LEU A 1 407 ? -1.717 -30.672 -13.703 1 95.5 407 LEU A O 1
ATOM 3310 N N . TYR A 1 408 ? -0.188 -31.297 -15.188 1 95.19 408 TYR A N 1
ATOM 3311 C CA . TYR A 1 408 ? -1.192 -31.859 -16.094 1 95.19 408 TYR A CA 1
ATOM 3312 C C . TYR A 1 408 ? -1.957 -33 -15.414 1 95.19 408 TYR A C 1
ATOM 3314 O O . TYR A 1 408 ? -3.189 -33.031 -15.461 1 95.19 408 TYR A O 1
ATOM 3322 N N . ARG A 1 409 ? -1.261 -33.906 -14.758 1 94.94 409 ARG A N 1
ATOM 3323 C CA . ARG A 1 409 ? -1.887 -35.031 -14.07 1 94.94 409 ARG A CA 1
ATOM 3324 C C . ARG A 1 409 ? -2.789 -34.531 -12.938 1 94.94 409 ARG A C 1
ATOM 3326 O O . ARG A 1 409 ? -3.852 -35.125 -12.695 1 94.94 409 ARG A O 1
ATOM 3333 N N . LEU A 1 410 ? -2.332 -33.531 -12.289 1 94.56 410 LEU A N 1
ATOM 3334 C CA . LEU A 1 410 ? -3.131 -32.969 -11.195 1 94.56 410 LEU A CA 1
ATOM 3335 C C . LEU A 1 410 ? -4.441 -32.375 -11.719 1 94.56 410 LEU A C 1
ATOM 3337 O O . LEU A 1 410 ? -5.492 -32.562 -11.102 1 94.56 410 LEU A O 1
ATOM 3341 N N . VAL A 1 411 ? -4.422 -31.719 -12.859 1 94.62 411 VAL A N 1
ATOM 3342 C CA . VAL A 1 411 ? -5.613 -31.109 -13.43 1 94.62 411 VAL A CA 1
ATOM 3343 C C . VAL A 1 411 ? -6.574 -32.188 -13.906 1 94.62 411 VAL A C 1
ATOM 3345 O O . VAL A 1 411 ? -7.777 -32.125 -13.633 1 94.62 411 VAL A O 1
ATOM 3348 N N . VAL A 1 412 ? -6.066 -33.219 -14.492 1 94 412 VAL A N 1
ATOM 3349 C CA . VAL A 1 412 ? -6.898 -34.281 -15.062 1 94 412 VAL A CA 1
ATOM 3350 C C . VAL A 1 412 ? -7.48 -35.125 -13.953 1 94 412 VAL A C 1
ATOM 3352 O O . VAL A 1 412 ? -8.664 -35.5 -13.977 1 94 412 VAL A O 1
ATOM 3355 N N . THR A 1 413 ? -6.641 -35.469 -12.984 1 93.44 413 THR A N 1
ATOM 3356 C CA . THR A 1 413 ? -7.141 -36.281 -11.875 1 93.44 413 THR A CA 1
ATOM 3357 C C . THR A 1 413 ? -8.18 -35.5 -11.062 1 93.44 413 THR A C 1
ATOM 3359 O O . THR A 1 413 ? -9.18 -36.062 -10.625 1 93.44 413 THR A O 1
ATOM 3362 N N . ASN A 1 414 ? -7.914 -34.25 -10.898 1 90.81 414 ASN A N 1
ATOM 3363 C CA . ASN A 1 414 ? -8.898 -33.406 -10.219 1 90.81 414 ASN A CA 1
ATOM 3364 C C . ASN A 1 414 ? -10.219 -33.375 -10.977 1 90.81 414 ASN A C 1
ATOM 3366 O O . ASN A 1 414 ? -11.289 -33.312 -10.375 1 90.81 414 ASN A O 1
ATOM 3370 N N . PHE A 1 415 ? -10.172 -33.406 -12.281 1 91.62 415 PHE A N 1
ATOM 3371 C CA . PHE A 1 415 ? -11.352 -33.438 -13.133 1 91.62 415 PHE A CA 1
ATOM 3372 C C . PHE A 1 415 ? -12.141 -34.719 -12.922 1 91.62 415 PHE A C 1
ATOM 3374 O O . PHE A 1 415 ? -13.359 -34.688 -12.711 1 91.62 415 PHE A O 1
ATOM 3381 N N . VAL A 1 416 ? -11.43 -35.75 -12.875 1 91.88 416 VAL A N 1
ATOM 3382 C CA . VAL A 1 416 ? -12.062 -37.062 -12.727 1 91.88 416 VAL A CA 1
ATOM 3383 C C . VAL A 1 416 ? -12.703 -37.188 -11.344 1 91.88 416 VAL A C 1
ATOM 3385 O O . VAL A 1 416 ? -13.844 -37.625 -11.219 1 91.88 416 VAL A O 1
ATOM 3388 N N . PHE A 1 417 ? -12.031 -36.75 -10.43 1 89.25 417 PHE A N 1
ATOM 3389 C CA . PHE A 1 417 ? -12.555 -36.844 -9.07 1 89.25 417 PHE A CA 1
ATOM 3390 C C . PHE A 1 417 ? -13.711 -35.906 -8.852 1 89.25 417 PHE A C 1
ATOM 3392 O O . PHE A 1 417 ? -14.625 -36.188 -8.07 1 89.25 417 PHE A O 1
ATOM 3399 N N . SER A 1 418 ? -13.664 -34.75 -9.5 1 87 418 SER A N 1
ATOM 3400 C CA . SER A 1 418 ? -14.797 -33.844 -9.414 1 87 418 SER A CA 1
ATOM 3401 C C . SER A 1 418 ? -16.047 -34.438 -10.031 1 87 418 SER A C 1
ATOM 3403 O O . SER A 1 418 ? -17.156 -34.281 -9.5 1 87 418 SER A O 1
ATOM 3405 N N . LEU A 1 419 ? -15.891 -35.188 -11.102 1 89.19 419 LEU A N 1
ATOM 3406 C CA . LEU A 1 419 ? -17.016 -35.844 -11.742 1 89.19 419 LEU A CA 1
ATOM 3407 C C . LEU A 1 419 ? -17.516 -37 -10.875 1 89.19 419 LEU A C 1
ATOM 3409 O O . LEU A 1 419 ? -18.734 -37.188 -10.734 1 89.19 419 LEU A O 1
ATOM 3413 N N . LEU A 1 420 ? -16.594 -37.656 -10.281 1 87.94 420 LEU A N 1
ATOM 3414 C CA . LEU A 1 420 ? -16.953 -38.781 -9.422 1 87.94 420 LEU A CA 1
ATOM 3415 C C . LEU A 1 420 ? -17.672 -38.281 -8.164 1 87.94 420 LEU A C 1
ATOM 3417 O O . LEU A 1 420 ? -18.625 -38.906 -7.703 1 87.94 420 LEU A O 1
ATOM 3421 N N . SER A 1 421 ? -17.188 -37.219 -7.668 1 83.69 421 SER A N 1
ATOM 3422 C CA . SER A 1 421 ? -17.812 -36.688 -6.469 1 83.69 421 SER A CA 1
ATOM 3423 C C . SER A 1 421 ? -19.234 -36.188 -6.762 1 83.69 421 SER A C 1
ATOM 3425 O O . SER A 1 421 ? -20.125 -36.344 -5.918 1 83.69 421 SER A O 1
ATOM 3427 N N . THR A 1 422 ? -19.453 -35.594 -7.887 1 83.19 422 THR A N 1
ATOM 3428 C CA . THR A 1 422 ? -20.797 -35.156 -8.273 1 83.19 422 THR A CA 1
ATOM 3429 C C . THR A 1 422 ? -21.703 -36.375 -8.492 1 83.19 422 THR A C 1
ATOM 3431 O O . THR A 1 422 ? -22.859 -36.344 -8.078 1 83.19 422 THR A O 1
ATOM 3434 N N . PHE A 1 423 ? -21.141 -37.406 -9.023 1 85.06 423 PHE A N 1
ATOM 3435 C CA . PHE A 1 423 ? -21.922 -38.594 -9.305 1 85.06 423 PHE A CA 1
ATOM 3436 C C . PHE A 1 423 ? -22.281 -39.312 -8.016 1 85.06 423 PHE A C 1
ATOM 3438 O O . PHE A 1 423 ? -23.438 -39.688 -7.793 1 85.06 423 PHE A O 1
ATOM 3445 N N . CYS A 1 424 ? -21.281 -39.5 -7.191 1 79.81 424 CYS A N 1
ATOM 3446 C CA . CYS A 1 424 ? -21.5 -40.25 -5.961 1 79.81 424 CYS A CA 1
ATOM 3447 C C . CYS A 1 424 ? -22.219 -39.406 -4.918 1 79.81 424 CYS A C 1
ATOM 3449 O O . CYS A 1 424 ? -23.078 -39.875 -4.199 1 79.81 424 CYS A O 1
ATOM 3451 N N . GLY A 1 425 ? -21.828 -38.219 -4.816 1 74.88 425 GLY A N 1
ATOM 3452 C CA . GLY A 1 425 ? -22.359 -37.375 -3.77 1 74.88 425 GLY A CA 1
ATOM 3453 C C . GLY A 1 425 ? -23.781 -36.906 -4.043 1 74.88 425 GLY A C 1
ATOM 3454 O O . GLY A 1 425 ? -24.609 -36.844 -3.135 1 74.88 425 GLY A O 1
ATOM 3455 N N . GLU A 1 426 ? -24.094 -36.562 -5.23 1 75.81 426 GLU A N 1
ATOM 3456 C CA . GLU A 1 426 ? -25.391 -36 -5.52 1 75.81 426 GLU A CA 1
ATOM 3457 C C . GLU A 1 426 ? -26.344 -37.062 -6.082 1 75.81 426 GLU A C 1
ATOM 3459 O O . GLU A 1 426 ? -27.484 -37.156 -5.633 1 75.81 426 GLU A O 1
ATOM 3464 N N . PHE A 1 427 ? -25.875 -37.906 -6.949 1 76.31 427 PHE A N 1
ATOM 3465 C CA . PHE A 1 427 ? -26.766 -38.844 -7.617 1 76.31 427 PHE A CA 1
ATOM 3466 C C . PHE A 1 427 ? -26.984 -40.094 -6.777 1 76.31 427 PHE A C 1
ATOM 3468 O O . PHE A 1 427 ? -28.109 -40.438 -6.441 1 76.31 427 PHE A O 1
ATOM 3475 N N . LEU A 1 428 ? -25.859 -40.75 -6.465 1 75.94 428 LEU A N 1
ATOM 3476 C CA . LEU A 1 428 ? -25.969 -42.062 -5.785 1 75.94 428 LEU A CA 1
ATOM 3477 C C . LEU A 1 428 ? -26.531 -41.875 -4.383 1 75.94 428 LEU A C 1
ATOM 3479 O O . LEU A 1 428 ? -27.359 -42.656 -3.936 1 75.94 428 LEU A O 1
ATOM 3483 N N . LEU A 1 429 ? -26.031 -40.875 -3.777 1 74.06 429 LEU A N 1
ATOM 3484 C CA . LEU A 1 429 ? -26.531 -40.656 -2.432 1 74.06 429 LEU A CA 1
ATOM 3485 C C . LEU A 1 429 ? -28.016 -40.312 -2.459 1 74.06 429 LEU A C 1
ATOM 3487 O O . LEU A 1 429 ? -28.781 -40.719 -1.582 1 74.06 429 LEU A O 1
ATOM 3491 N N . ASN A 1 430 ? -28.391 -39.531 -3.438 1 73.25 430 ASN A N 1
ATOM 3492 C CA . ASN A 1 430 ? -29.797 -39.219 -3.576 1 73.25 430 ASN A CA 1
ATOM 3493 C C . ASN A 1 430 ? -30.641 -40.469 -3.867 1 73.25 430 ASN A C 1
ATOM 3495 O O . ASN A 1 430 ? -31.75 -40.594 -3.355 1 73.25 430 ASN A O 1
ATOM 3499 N N . LYS A 1 431 ? -30.109 -41.344 -4.641 1 74.56 431 LYS A N 1
ATOM 3500 C CA . LYS A 1 431 ? -30.828 -42.562 -4.961 1 74.56 431 LYS A CA 1
ATOM 3501 C C . LYS A 1 431 ? -30.922 -43.469 -3.74 1 74.56 431 LYS A C 1
ATOM 3503 O O . LYS A 1 431 ? -31.953 -44.125 -3.525 1 74.56 431 LYS A O 1
ATOM 3508 N N . VAL A 1 432 ? -29.812 -43.406 -3.018 1 72.75 432 VAL A N 1
ATOM 3509 C CA . VAL A 1 432 ? -29.812 -44.219 -1.813 1 72.75 432 VAL A CA 1
ATOM 3510 C C . VAL A 1 432 ? -30.781 -43.656 -0.787 1 72.75 432 VAL A C 1
ATOM 3512 O O . VAL A 1 432 ? -31.516 -44.375 -0.121 1 72.75 432 VAL A O 1
ATOM 3515 N N . ILE A 1 433 ? -30.719 -42.344 -0.69 1 68.31 433 ILE A N 1
ATOM 3516 C CA . ILE A 1 433 ? -31.609 -41.688 0.256 1 68.31 433 ILE A CA 1
ATOM 3517 C C . ILE A 1 433 ? -33.062 -41.875 -0.173 1 68.31 433 ILE A C 1
ATOM 3519 O O . ILE A 1 433 ? -33.938 -42.125 0.663 1 68.31 433 ILE A O 1
ATOM 3523 N N . GLN A 1 434 ? -33.312 -41.719 -1.452 1 67.94 434 GLN A N 1
ATOM 3524 C CA . GLN A 1 434 ? -34.656 -41.906 -1.96 1 67.94 434 GLN A CA 1
ATOM 3525 C C . GLN A 1 434 ? -35.125 -43.344 -1.766 1 67.94 434 GLN A C 1
ATOM 3527 O O . GLN A 1 434 ? -36.312 -43.562 -1.537 1 67.94 434 GLN A O 1
ATOM 3532 N N . SER A 1 435 ? -34.188 -44.188 -1.971 1 65.19 435 SER A N 1
ATOM 3533 C CA . SER A 1 435 ? -34.594 -45.594 -1.791 1 65.19 435 SER A CA 1
ATOM 3534 C C . SER A 1 435 ? -34.75 -45.938 -0.314 1 65.19 435 SER A C 1
ATOM 3536 O O . SER A 1 435 ? -35.5 -46.844 0.03 1 65.19 435 SER A O 1
ATOM 3538 N N . SER A 1 436 ? -33.969 -45.25 0.495 1 60.19 436 SER A N 1
ATOM 3539 C CA . SER A 1 436 ? -34.156 -45.469 1.925 1 60.19 436 SER A CA 1
ATOM 3540 C C . SER A 1 436 ? -35.312 -44.625 2.475 1 60.19 436 SER A C 1
ATOM 3542 O O . SER A 1 436 ? -35.281 -43.406 2.385 1 60.19 436 SER A O 1
ATOM 3544 N N . VAL A 1 437 ? -36.625 -45.062 2.336 1 46.72 437 VAL A N 1
ATOM 3545 C CA . VAL A 1 437 ? -37.969 -44.562 2.541 1 46.72 437 VAL A CA 1
ATOM 3546 C C . VAL A 1 437 ? -38 -43.625 3.734 1 46.72 437 VAL A C 1
ATOM 3548 O O . VAL A 1 437 ? -38.688 -42.594 3.707 1 46.72 437 VAL A O 1
ATOM 3551 N N . LYS A 1 438 ? -37.844 -44.156 5.035 1 44.38 438 LYS A N 1
ATOM 3552 C CA . LYS A 1 438 ? -38.469 -43.594 6.246 1 44.38 438 LYS A CA 1
ATOM 3553 C C . LYS A 1 438 ? -37.906 -42.219 6.57 1 44.38 438 LYS A C 1
ATOM 3555 O O . LYS A 1 438 ? -38.469 -41.5 7.383 1 44.38 438 LYS A O 1
ATOM 3560 N N . TYR A 1 439 ? -36.656 -42.094 6.461 1 42.47 439 TYR A N 1
ATOM 3561 C CA . TYR A 1 439 ? -36.125 -40.875 7.062 1 42.47 439 TYR A CA 1
ATOM 3562 C C . TYR A 1 439 ? -36.156 -39.719 6.078 1 42.47 439 TYR A C 1
ATOM 3564 O O . TYR A 1 439 ? -35.812 -39.875 4.906 1 42.47 439 TYR A O 1
ATOM 3572 N N . ASN A 1 440 ? -37.125 -38.906 6.043 1 42.44 440 ASN A N 1
ATOM 3573 C CA . ASN A 1 440 ? -37.344 -37.562 5.523 1 42.44 440 ASN A CA 1
ATOM 3574 C C . ASN A 1 440 ? -36.031 -36.812 5.32 1 42.44 440 ASN A C 1
ATOM 3576 O O . ASN A 1 440 ? -35.75 -35.844 6.012 1 42.44 440 ASN A O 1
ATOM 3580 N N . MET A 1 441 ? -35.031 -37.531 5.195 1 45.81 441 MET A N 1
ATOM 3581 C CA . MET A 1 441 ? -33.781 -36.781 5.09 1 45.81 441 MET A CA 1
ATOM 3582 C C . MET A 1 441 ? -33.781 -35.906 3.846 1 45.81 441 MET A C 1
ATOM 3584 O O . MET A 1 441 ? -34.188 -36.344 2.768 1 45.81 441 MET A O 1
ATOM 3588 N N . THR A 1 442 ? -33.938 -34.562 4.016 1 48.84 442 THR A N 1
ATOM 3589 C CA . THR A 1 442 ? -33.906 -33.406 3.145 1 48.84 442 THR A CA 1
ATOM 3590 C C . THR A 1 442 ? -32.875 -33.562 2.045 1 48.84 442 THR A C 1
ATOM 3592 O O . THR A 1 442 ? -31.797 -34.125 2.283 1 48.84 442 THR A O 1
ATOM 3595 N N . LYS A 1 443 ? -33.438 -33.75 0.825 1 53.81 443 LYS A N 1
ATOM 3596 C CA . LYS A 1 443 ? -32.688 -33.688 -0.433 1 53.81 443 LYS A CA 1
ATOM 3597 C C . LYS A 1 443 ? -31.422 -32.875 -0.289 1 53.81 443 LYS A C 1
ATOM 3599 O O . LYS A 1 443 ? -31.328 -31.984 0.576 1 53.81 443 LYS A O 1
ATOM 3604 N N . TYR A 1 444 ? -30.375 -33.375 -0.951 1 53.38 444 TYR A N 1
ATOM 3605 C CA . TYR A 1 444 ? -29.047 -32.781 -0.953 1 53.38 444 TYR A CA 1
ATOM 3606 C C . TYR A 1 444 ? -29.094 -31.312 -1.375 1 53.38 444 TYR A C 1
ATOM 3608 O O . TYR A 1 444 ? -29.781 -30.953 -2.334 1 53.38 444 TYR A O 1
ATOM 3616 N N . THR A 1 445 ? -28.828 -30.422 -0.379 1 57.16 445 THR A N 1
ATOM 3617 C CA . THR A 1 445 ? -28.75 -29 -0.722 1 57.16 445 THR A CA 1
ATOM 3618 C C . THR A 1 445 ? -27.406 -28.672 -1.372 1 57.16 445 THR A C 1
ATOM 3620 O O . THR A 1 445 ? -26.375 -29.203 -0.964 1 57.16 445 THR A O 1
ATOM 3623 N N . HIS A 1 446 ? -27.609 -28.266 -2.576 1 57.59 446 HIS A N 1
ATOM 3624 C CA . HIS A 1 446 ? -26.422 -27.875 -3.324 1 57.59 446 HIS A CA 1
ATOM 3625 C C . HIS A 1 446 ? -25.516 -26.953 -2.488 1 57.59 446 HIS A C 1
ATOM 3627 O O . HIS A 1 446 ? -25.953 -25.906 -2.029 1 57.59 446 HIS A O 1
ATOM 3633 N N . ASP A 1 447 ? -24.375 -27.578 -2.043 1 66.12 447 ASP A N 1
ATOM 3634 C CA . ASP A 1 447 ? -23.422 -26.797 -1.264 1 66.12 447 ASP A CA 1
ATOM 3635 C C . ASP A 1 447 ? -22.516 -25.969 -2.176 1 66.12 447 ASP A C 1
ATOM 3637 O O . ASP A 1 447 ? -21.531 -26.484 -2.719 1 66.12 447 ASP A O 1
ATOM 3641 N N . VAL A 1 448 ? -22.906 -24.75 -2.439 1 65.12 448 VAL A N 1
ATOM 3642 C CA . VAL A 1 448 ? -22.188 -23.812 -3.305 1 65.12 448 VAL A CA 1
ATOM 3643 C C . VAL A 1 448 ? -20.797 -23.562 -2.738 1 65.12 448 VAL A C 1
ATOM 3645 O O . VAL A 1 448 ? -19.844 -23.359 -3.492 1 65.12 448 VAL A O 1
ATOM 3648 N N . LYS A 1 449 ? -20.531 -23.797 -1.479 1 69.31 449 LYS A N 1
ATOM 3649 C CA . LYS A 1 449 ? -19.281 -23.453 -0.823 1 69.31 449 LYS A CA 1
ATOM 3650 C C . LYS A 1 449 ? -18.172 -24.438 -1.196 1 69.31 449 LYS A C 1
ATOM 3652 O O . LYS A 1 449 ? -17.031 -24.047 -1.409 1 69.31 449 LYS A O 1
ATOM 3657 N N . ALA A 1 450 ? -18.594 -25.656 -1.284 1 69.62 450 ALA A N 1
ATOM 3658 C CA . ALA A 1 450 ? -17.609 -26.688 -1.602 1 69.62 450 ALA A CA 1
ATOM 3659 C C . ALA A 1 450 ? -17.078 -26.516 -3.016 1 69.62 450 ALA A C 1
ATOM 3661 O O . ALA A 1 450 ? -15.891 -26.75 -3.268 1 69.62 450 ALA A O 1
ATOM 3662 N N . TYR A 1 451 ? -17.859 -26.016 -3.797 1 74.56 451 TYR A N 1
ATOM 3663 C CA . TYR A 1 451 ? -17.469 -25.906 -5.199 1 74.56 451 TYR A CA 1
ATOM 3664 C C . TYR A 1 451 ? -16.547 -24.719 -5.422 1 74.56 451 TYR A C 1
ATOM 3666 O O . TYR A 1 451 ? -15.688 -24.734 -6.305 1 74.56 451 TYR A O 1
ATOM 3674 N N . ILE A 1 452 ? -16.656 -23.859 -4.539 1 77.12 452 ILE A N 1
ATOM 3675 C CA . ILE A 1 452 ? -15.836 -22.672 -4.703 1 77.12 452 ILE A CA 1
ATOM 3676 C C . ILE A 1 452 ? -14.375 -23 -4.41 1 77.12 452 ILE A C 1
ATOM 3678 O O . ILE A 1 452 ? -13.469 -22.516 -5.094 1 77.12 452 ILE A O 1
ATOM 3682 N N . HIS A 1 453 ? -14.141 -23.797 -3.504 1 80.94 453 HIS A N 1
ATOM 3683 C CA . HIS A 1 453 ? -12.773 -24.156 -3.162 1 80.94 453 HIS A CA 1
ATOM 3684 C C . HIS A 1 453 ? -12.148 -25.031 -4.246 1 80.94 453 HIS A C 1
ATOM 3686 O O . HIS A 1 453 ? -10.953 -24.906 -4.535 1 80.94 453 HIS A O 1
ATOM 3692 N N . TYR A 1 454 ? -13.023 -25.781 -4.84 1 80.94 454 TYR A N 1
ATOM 3693 C CA . TYR A 1 454 ? -12.539 -26.609 -5.934 1 80.94 454 TYR A CA 1
ATOM 3694 C C . TYR A 1 454 ? -12.086 -25.75 -7.109 1 80.94 454 TYR A C 1
ATOM 3696 O O . TYR A 1 454 ? -11.023 -26 -7.684 1 80.94 454 TYR A O 1
ATOM 3704 N N . CYS A 1 455 ? -12.844 -24.812 -7.379 1 85.44 455 CYS A N 1
ATOM 3705 C CA . CYS A 1 455 ? -12.516 -23.938 -8.508 1 85.44 455 CYS A CA 1
ATOM 3706 C C . CYS A 1 455 ? -11.281 -23.109 -8.211 1 85.44 455 CYS A C 1
ATOM 3708 O O . CYS A 1 455 ? -10.461 -22.859 -9.102 1 85.44 455 CYS A O 1
ATOM 3710 N N . THR A 1 456 ? -11.102 -22.719 -7.027 1 87.56 456 THR A N 1
ATOM 3711 C CA . THR A 1 456 ? -9.969 -21.891 -6.645 1 87.56 456 THR A CA 1
ATOM 3712 C C . THR A 1 456 ? -8.656 -22.672 -6.773 1 87.56 456 THR A C 1
ATOM 3714 O O . THR A 1 456 ? -7.676 -22.156 -7.312 1 87.56 456 THR A O 1
ATOM 3717 N N . VAL A 1 457 ? -8.695 -23.906 -6.383 1 87.38 457 VAL A N 1
ATOM 3718 C CA . VAL A 1 457 ? -7.496 -24.75 -6.457 1 87.38 457 VAL A CA 1
ATOM 3719 C C . VAL A 1 457 ? -7.18 -25.062 -7.914 1 87.38 457 VAL A C 1
ATOM 3721 O O . VAL A 1 457 ? -6.016 -25.031 -8.328 1 87.38 457 VAL A O 1
ATOM 3724 N N . SER A 1 458 ? -8.219 -25.344 -8.625 1 90.5 458 SER A N 1
ATOM 3725 C CA . SER A 1 458 ? -8.031 -25.656 -10.031 1 90.5 458 SER A CA 1
ATOM 3726 C C . SER A 1 458 ? -7.438 -24.484 -10.789 1 90.5 458 SER A C 1
ATOM 3728 O O . SER A 1 458 ? -6.551 -24.656 -11.633 1 90.5 458 SER A O 1
ATOM 3730 N N . GLN A 1 459 ? -7.891 -23.312 -10.438 1 92 459 GLN A N 1
ATOM 3731 C CA . GLN A 1 459 ? -7.387 -22.125 -11.117 1 92 459 GLN A CA 1
ATOM 3732 C C . GLN A 1 459 ? -5.957 -21.812 -10.695 1 92 459 GLN A C 1
ATOM 3734 O O . GLN A 1 459 ? -5.156 -21.328 -11.492 1 92 459 GLN A O 1
ATOM 3739 N N . LEU A 1 460 ? -5.633 -22.047 -9.453 1 93.5 460 LEU A N 1
ATOM 3740 C CA . LEU A 1 460 ? -4.266 -21.859 -8.977 1 93.5 460 LEU A CA 1
ATOM 3741 C C . LEU A 1 460 ? -3.301 -22.781 -9.719 1 93.5 460 LEU A C 1
ATOM 3743 O O . LEU A 1 460 ? -2.254 -22.344 -10.195 1 93.5 460 LEU A O 1
ATOM 3747 N N . ILE A 1 461 ? -3.717 -24.031 -9.875 1 94.25 461 ILE A N 1
ATOM 3748 C CA . ILE A 1 461 ? -2.885 -25.016 -10.562 1 94.25 461 ILE A CA 1
ATOM 3749 C C . ILE A 1 461 ? -2.711 -24.609 -12.031 1 94.25 461 ILE A C 1
ATOM 3751 O O . ILE A 1 461 ? -1.614 -24.719 -12.586 1 94.25 461 ILE A O 1
ATOM 3755 N N . LEU A 1 462 ? -3.74 -24.172 -12.57 1 95.56 462 LEU A N 1
ATOM 3756 C CA . LEU A 1 462 ? -3.684 -23.75 -13.969 1 95.56 462 LEU A CA 1
ATOM 3757 C C . LEU A 1 462 ? -2.734 -22.562 -14.141 1 95.56 462 LEU A C 1
ATOM 3759 O O . LEU A 1 462 ? -1.91 -22.562 -15.055 1 95.56 462 LEU A O 1
ATOM 3763 N N . ARG A 1 463 ? -2.809 -21.609 -13.281 1 95.06 463 ARG A N 1
ATOM 3764 C CA . ARG A 1 463 ? -1.994 -20.406 -13.398 1 95.06 463 ARG A CA 1
ATOM 3765 C C . ARG A 1 463 ? -0.517 -20.719 -13.188 1 95.06 463 ARG A C 1
ATOM 3767 O O . ARG A 1 463 ? 0.349 -20.125 -13.828 1 95.06 463 ARG A O 1
ATOM 3774 N N . ILE A 1 464 ? -0.281 -21.625 -12.312 1 95.75 464 ILE A N 1
ATOM 3775 C CA . ILE A 1 464 ? 1.098 -22.078 -12.133 1 95.75 464 ILE A CA 1
ATOM 3776 C C . ILE A 1 464 ? 1.565 -22.812 -13.383 1 95.75 464 ILE A C 1
ATOM 3778 O O . ILE A 1 464 ? 2.703 -22.641 -13.828 1 95.75 464 ILE A O 1
ATOM 3782 N N . GLY A 1 465 ? 0.666 -23.578 -13.992 1 96.44 465 GLY A N 1
ATOM 3783 C CA . GLY A 1 465 ? 0.996 -24.438 -15.109 1 96.44 465 GLY A CA 1
ATOM 3784 C C . GLY A 1 465 ? 1.178 -23.688 -16.406 1 96.44 465 GLY A C 1
ATOM 3785 O O . GLY A 1 465 ? 1.69 -24.234 -17.391 1 96.44 465 GLY A O 1
ATOM 3786 N N . LEU A 1 466 ? 0.914 -22.438 -16.469 1 96.38 466 LEU A N 1
ATOM 3787 C CA . LEU A 1 466 ? 1.015 -21.672 -17.703 1 96.38 466 LEU A CA 1
ATOM 3788 C C . LEU A 1 466 ? 2.459 -21.609 -18.188 1 96.38 466 LEU A C 1
ATOM 3790 O O . LEU A 1 466 ? 2.715 -21.578 -19.406 1 96.38 466 LEU A O 1
ATOM 3794 N N . TYR A 1 467 ? 3.381 -21.578 -17.203 1 96.38 467 TYR A N 1
ATOM 3795 C CA . TYR A 1 467 ? 4.797 -21.516 -17.562 1 96.38 467 TYR A CA 1
ATOM 3796 C C . TYR A 1 467 ? 5.312 -22.891 -17.984 1 96.38 467 TYR A C 1
ATOM 3798 O O . TYR A 1 467 ? 6.086 -23 -18.938 1 96.38 467 TYR A O 1
ATOM 3806 N N . PHE A 1 468 ? 4.836 -23.969 -17.406 1 96.94 468 PHE A N 1
ATOM 3807 C CA . PHE A 1 468 ? 5.398 -25.297 -17.594 1 96.94 468 PHE A CA 1
ATOM 3808 C C . PHE A 1 468 ? 4.672 -26.031 -18.719 1 96.94 468 PHE A C 1
ATOM 3810 O O . PHE A 1 468 ? 5.258 -26.891 -19.391 1 96.94 468 PHE A O 1
ATOM 3817 N N . ALA A 1 469 ? 3.439 -25.797 -18.812 1 96.5 469 ALA A N 1
ATOM 3818 C CA . ALA A 1 469 ? 2.59 -26.359 -19.859 1 96.5 469 ALA A CA 1
ATOM 3819 C C . ALA A 1 469 ? 1.683 -25.297 -20.469 1 96.5 469 ALA A C 1
ATOM 3821 O O . ALA A 1 469 ? 0.531 -25.141 -20.047 1 96.5 469 ALA A O 1
ATOM 3822 N N . PRO A 1 470 ? 2.105 -24.641 -21.516 1 94.5 470 PRO A N 1
ATOM 3823 C CA . PRO A 1 470 ? 1.391 -23.5 -22.078 1 94.5 470 PRO A CA 1
ATOM 3824 C C . PRO A 1 470 ? 0.022 -23.875 -22.641 1 94.5 470 PRO A C 1
ATOM 3826 O O . PRO A 1 470 ? -0.858 -23.016 -22.75 1 94.5 470 PRO A O 1
ATOM 3829 N N . LEU A 1 471 ? -0.291 -25.094 -22.984 1 94.81 471 LEU A N 1
ATOM 3830 C CA . LEU A 1 471 ? -1.576 -25.484 -23.547 1 94.81 471 LEU A CA 1
ATOM 3831 C C . LEU A 1 471 ? -2.488 -26.078 -22.484 1 94.81 471 LEU A C 1
ATOM 3833 O O . LEU A 1 471 ? -3.545 -26.625 -22.812 1 94.81 471 LEU A O 1
ATOM 3837 N N . LEU A 1 472 ? -2.117 -25.969 -21.266 1 95.69 472 LEU A N 1
ATOM 3838 C CA . LEU A 1 472 ? -2.906 -26.484 -20.156 1 95.69 472 LEU A CA 1
ATOM 3839 C C . LEU A 1 472 ? -4.266 -25.797 -20.094 1 95.69 472 LEU A C 1
ATOM 3841 O O . LEU A 1 472 ? -5.262 -26.406 -19.703 1 95.69 472 LEU A O 1
ATOM 3845 N N . PRO A 1 473 ? -4.418 -24.469 -20.469 1 96.25 473 PRO A N 1
ATOM 3846 C CA . PRO A 1 473 ? -5.715 -23.797 -20.422 1 96.25 473 PRO A CA 1
ATOM 3847 C C . PRO A 1 473 ? -6.758 -24.453 -21.328 1 96.25 473 PRO A C 1
ATOM 3849 O O . PRO A 1 473 ? -7.953 -24.406 -21.031 1 96.25 473 PRO A O 1
ATOM 3852 N N . ILE A 1 474 ? -6.348 -25.141 -22.375 1 95.06 474 ILE A N 1
ATOM 3853 C CA . ILE A 1 474 ? -7.293 -25.812 -23.25 1 95.06 474 ILE A CA 1
ATOM 3854 C C . ILE A 1 474 ? -7.941 -26.984 -22.516 1 95.06 474 ILE A C 1
ATOM 3856 O O . ILE A 1 474 ? -9.148 -27.203 -22.641 1 95.06 474 ILE A O 1
ATOM 3860 N N . ILE A 1 475 ? -7.145 -27.656 -21.781 1 93.94 475 ILE A N 1
ATOM 3861 C CA . ILE A 1 475 ? -7.672 -28.766 -21 1 93.94 475 ILE A CA 1
ATOM 3862 C C . ILE A 1 475 ? -8.617 -28.234 -19.922 1 93.94 475 ILE A C 1
ATOM 3864 O O . ILE A 1 475 ? -9.656 -28.844 -19.656 1 93.94 475 ILE A O 1
ATOM 3868 N N . GLN A 1 476 ? -8.289 -27.141 -19.344 1 95.19 476 GLN A N 1
ATOM 3869 C CA . GLN A 1 476 ? -9.125 -26.547 -18.297 1 95.19 476 GLN A CA 1
ATOM 3870 C C . GLN A 1 476 ? -10.453 -26.062 -18.875 1 95.19 476 GLN A C 1
ATOM 3872 O O . GLN A 1 476 ? -11.484 -26.125 -18.203 1 95.19 476 GLN A O 1
ATOM 3877 N N . ILE A 1 477 ? -10.422 -25.562 -20.109 1 95.06 477 ILE A N 1
ATOM 3878 C CA . ILE A 1 477 ? -11.641 -25.125 -20.766 1 95.06 477 ILE A CA 1
ATOM 3879 C C . ILE A 1 477 ? -12.594 -26.297 -20.953 1 95.06 477 ILE A C 1
ATOM 3881 O O . ILE A 1 477 ? -13.789 -26.203 -20.672 1 95.06 477 ILE A O 1
ATOM 3885 N N . ILE A 1 478 ? -12.031 -27.406 -21.359 1 93.44 478 ILE A N 1
ATOM 3886 C CA . ILE A 1 478 ? -12.844 -28.609 -21.562 1 93.44 478 ILE A CA 1
ATOM 3887 C C . ILE A 1 478 ? -13.398 -29.078 -20.219 1 93.44 478 ILE A C 1
ATOM 3889 O O . ILE A 1 478 ? -14.57 -29.438 -20.125 1 93.44 478 ILE A O 1
ATOM 3893 N N . LYS A 1 479 ? -12.602 -29.031 -19.281 1 93.88 479 LYS A N 1
ATOM 3894 C CA . LYS A 1 479 ? -13 -29.438 -17.938 1 93.88 479 LYS A CA 1
ATOM 3895 C C . LYS A 1 479 ? -14.164 -28.594 -17.438 1 93.88 479 LYS A C 1
ATOM 3897 O O . LYS A 1 479 ? -15.172 -29.125 -16.953 1 93.88 479 LYS A O 1
ATOM 3902 N N . TYR A 1 480 ? -14.062 -27.25 -17.562 1 92.44 480 TYR A N 1
ATOM 3903 C CA . TYR A 1 480 ? -15.102 -26.375 -17.047 1 92.44 480 TYR A CA 1
ATOM 3904 C C . TYR A 1 480 ? -16.375 -26.484 -17.891 1 92.44 480 TYR A C 1
ATOM 3906 O O . TYR A 1 480 ? -17.484 -26.359 -17.359 1 92.44 480 TYR A O 1
ATOM 3914 N N . LEU A 1 481 ? -16.219 -26.75 -19.156 1 91.94 481 LEU A N 1
ATOM 3915 C CA . LEU A 1 481 ? -17.391 -26.953 -20.016 1 91.94 481 LEU A CA 1
ATOM 3916 C C . LEU A 1 481 ? -18.156 -28.203 -19.594 1 91.94 481 LEU A C 1
ATOM 3918 O O . LEU A 1 481 ? -19.375 -28.156 -19.484 1 91.94 481 LEU A O 1
ATOM 3922 N N . VAL A 1 482 ? -17.422 -29.219 -19.297 1 93 482 VAL A N 1
ATOM 3923 C CA . VAL A 1 482 ? -18.047 -30.469 -18.906 1 93 482 VAL A CA 1
ATOM 3924 C C . VAL A 1 482 ? -18.672 -30.312 -17.516 1 93 482 VAL A C 1
ATOM 3926 O O . VAL A 1 482 ? -19.812 -30.719 -17.297 1 93 482 VAL A O 1
ATOM 3929 N N . ILE A 1 483 ? -17.984 -29.734 -16.656 1 90.12 483 ILE A N 1
ATOM 3930 C CA . ILE A 1 483 ? -18.484 -29.547 -15.297 1 90.12 483 ILE A CA 1
ATOM 3931 C C . ILE A 1 483 ? -19.734 -28.688 -15.312 1 90.12 483 ILE A C 1
ATOM 3933 O O . ILE A 1 483 ? -20.656 -28.906 -14.539 1 90.12 483 ILE A O 1
ATOM 3937 N N . PHE A 1 484 ? -19.734 -27.641 -16.156 1 88.44 484 PHE A N 1
ATOM 3938 C CA . PHE A 1 484 ? -20.891 -26.766 -16.25 1 88.44 484 PHE A CA 1
ATOM 3939 C C . PHE A 1 484 ? -22.141 -27.562 -16.609 1 88.44 484 PHE A C 1
ATOM 3941 O O . PHE A 1 484 ? -23.188 -27.406 -15.961 1 88.44 484 PHE A O 1
ATOM 3948 N N . TYR A 1 485 ? -22.047 -28.484 -17.531 1 88.38 485 TYR A N 1
ATOM 3949 C CA . TYR A 1 485 ? -23.203 -29.25 -17.984 1 88.38 485 TYR A CA 1
ATOM 3950 C C . TYR A 1 485 ? -23.547 -30.359 -17 1 88.38 485 TYR A C 1
ATOM 3952 O O . TYR A 1 485 ? -24.734 -30.641 -16.781 1 88.38 485 TYR A O 1
ATOM 3960 N N . VAL A 1 486 ? -22.578 -30.969 -16.469 1 88.88 486 VAL A N 1
ATOM 3961 C CA . VAL A 1 486 ? -22.828 -32.031 -15.5 1 88.88 486 VAL A CA 1
ATOM 3962 C C . VAL A 1 486 ? -23.516 -31.453 -14.266 1 88.88 486 VAL A C 1
ATOM 3964 O O . VAL A 1 486 ? -24.469 -32.031 -13.742 1 88.8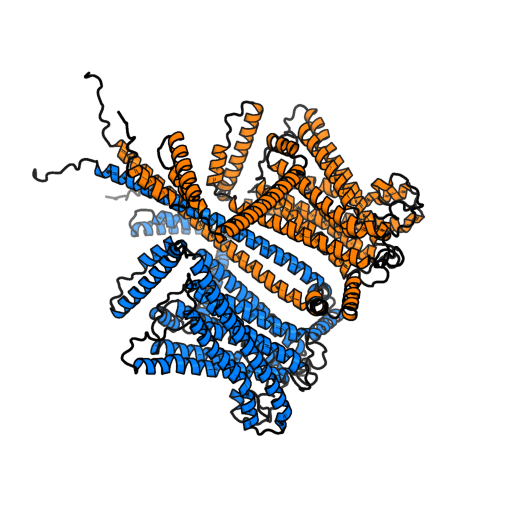8 486 VAL A O 1
ATOM 3967 N N . LYS A 1 487 ? -23.062 -30.359 -13.828 1 86 487 LYS A N 1
ATOM 3968 C CA . LYS A 1 487 ? -23.656 -29.75 -12.648 1 86 487 LYS A CA 1
ATOM 3969 C C . LYS A 1 487 ? -25.062 -29.234 -12.945 1 86 487 LYS A C 1
ATOM 3971 O O . LYS A 1 487 ? -25.953 -29.266 -12.078 1 86 487 LYS A O 1
ATOM 3976 N N . LYS A 1 488 ? -25.25 -28.703 -14.141 1 84.06 488 LYS A N 1
ATOM 3977 C CA . LYS A 1 488 ? -26.594 -28.281 -14.547 1 84.06 488 LYS A CA 1
ATOM 3978 C C . LYS A 1 488 ? -27.578 -29.453 -14.461 1 84.06 488 LYS A C 1
ATOM 3980 O O . LYS A 1 488 ? -28.672 -29.297 -13.914 1 84.06 488 LYS A O 1
ATOM 3985 N N . VAL A 1 489 ? -27.125 -30.594 -14.984 1 84.31 489 VAL A N 1
ATOM 3986 C CA . VAL A 1 489 ? -28 -31.766 -15.016 1 84.31 489 VAL A CA 1
ATOM 3987 C C . VAL A 1 489 ? -28.203 -32.281 -13.602 1 84.31 489 VAL A C 1
ATOM 3989 O O . VAL A 1 489 ? -29.328 -32.688 -13.234 1 84.31 489 VAL A O 1
ATOM 3992 N N . SER A 1 490 ? -27.188 -32.312 -12.859 1 83.62 490 SER A N 1
ATOM 3993 C CA . SER A 1 490 ? -27.297 -32.781 -11.484 1 83.62 490 SER A CA 1
ATOM 3994 C C . SER A 1 490 ? -28.234 -31.906 -10.656 1 83.62 490 SER A C 1
ATOM 3996 O O . SER A 1 490 ? -29.016 -32.406 -9.852 1 83.62 490 SER A O 1
ATOM 3998 N N . LEU A 1 491 ? -28.141 -30.625 -10.875 1 80.31 491 LEU A N 1
ATOM 3999 C CA . LEU A 1 491 ? -28.984 -29.688 -10.148 1 80.31 491 LEU A CA 1
ATOM 4000 C C . LEU A 1 491 ? -30.453 -29.875 -10.531 1 80.31 491 LEU A C 1
ATOM 4002 O O . LEU A 1 491 ? -31.328 -29.875 -9.664 1 80.31 491 LEU A O 1
ATOM 4006 N N . MET A 1 492 ? -30.719 -30.062 -11.766 1 77.19 492 MET A N 1
ATOM 4007 C CA . MET A 1 492 ? -32.094 -30.156 -12.258 1 77.19 492 MET A CA 1
ATOM 4008 C C . MET A 1 492 ? -32.719 -31.484 -11.883 1 77.19 492 MET A C 1
ATOM 4010 O O . MET A 1 492 ? -33.938 -31.562 -11.625 1 77.19 492 MET A O 1
ATOM 4014 N N . MET A 1 493 ? -31.828 -32.438 -11.719 1 77 493 MET A N 1
ATOM 4015 C CA . MET A 1 493 ? -32.375 -33.75 -11.516 1 77 493 MET A CA 1
ATOM 4016 C C . MET A 1 493 ? -32.375 -34.156 -10.039 1 77 493 MET A C 1
ATOM 4018 O O . MET A 1 493 ? -33.281 -34.812 -9.555 1 77 493 MET A O 1
ATOM 4022 N N . ASN A 1 494 ? -31.328 -33.75 -9.383 1 74.31 494 ASN A N 1
ATOM 4023 C CA . ASN A 1 494 ? -31.094 -34.375 -8.078 1 74.31 494 ASN A CA 1
ATOM 4024 C C . ASN A 1 494 ? -31.25 -33.344 -6.949 1 74.31 494 ASN A C 1
ATOM 4026 O O . ASN A 1 494 ? -31.312 -33.719 -5.777 1 74.31 494 ASN A O 1
ATOM 4030 N N . CYS A 1 495 ? -31.156 -32.094 -7.211 1 71.31 495 CYS A N 1
ATOM 4031 C CA . CYS A 1 495 ? -31.047 -31.141 -6.094 1 71.31 495 CYS A CA 1
ATOM 4032 C C . CYS A 1 495 ? -32.344 -30.375 -5.883 1 71.31 495 CYS A C 1
ATOM 4034 O O . CYS A 1 495 ? -33.156 -30.266 -6.801 1 71.31 495 CYS A O 1
ATOM 4036 N N . GLN A 1 496 ? -32.5 -30.078 -4.531 1 68.25 496 GLN A N 1
ATOM 4037 C CA . GLN A 1 496 ? -33.625 -29.234 -4.137 1 68.25 496 GLN A CA 1
ATOM 4038 C C . GLN A 1 496 ? -33.188 -27.812 -3.855 1 68.25 496 GLN A C 1
ATOM 4040 O O . GLN A 1 496 ? -32.031 -27.578 -3.504 1 68.25 496 GLN A O 1
ATOM 4045 N N . PRO A 1 497 ? -33.938 -26.828 -4.297 1 61.31 497 PRO A N 1
ATOM 4046 C CA . PRO A 1 497 ? -33.594 -25.438 -4.074 1 61.31 497 PRO A CA 1
ATOM 4047 C C . PRO A 1 497 ? -33.156 -25.156 -2.639 1 61.31 497 PRO A C 1
ATOM 4049 O O . PRO A 1 497 ? -33.688 -25.75 -1.702 1 61.31 497 PRO A O 1
ATOM 4052 N N . SER A 1 498 ? -32 -24.547 -2.531 1 58.91 498 SER A N 1
ATOM 4053 C CA . SER A 1 498 ? -31.359 -24.297 -1.248 1 58.91 498 SER A CA 1
ATOM 4054 C C . SER A 1 498 ? -32.219 -23.438 -0.343 1 58.91 498 SER A C 1
ATOM 4056 O O . SER A 1 498 ? -32.938 -22.547 -0.817 1 58.91 498 SER A O 1
ATOM 4058 N N . ARG A 1 499 ? -32.312 -23.844 0.911 1 52.91 499 ARG A N 1
ATOM 4059 C CA . ARG A 1 499 ? -33.062 -23.156 1.957 1 52.91 499 ARG A CA 1
ATOM 4060 C C . ARG A 1 499 ? -32.344 -21.906 2.426 1 52.91 499 ARG A C 1
ATOM 4062 O O . ARG A 1 499 ? -32.969 -20.984 2.98 1 52.91 499 ARG A O 1
ATOM 4069 N N . ARG A 1 500 ? -31.047 -21.938 2.301 1 52.16 500 ARG A N 1
ATOM 4070 C CA . ARG A 1 500 ? -30.281 -20.844 2.91 1 52.16 500 ARG A CA 1
ATOM 4071 C C . ARG A 1 500 ? -29.969 -19.75 1.891 1 52.16 500 ARG A C 1
ATOM 4073 O O . ARG A 1 500 ? -29.469 -20.047 0.803 1 52.16 500 ARG A O 1
ATOM 4080 N N . ALA A 1 501 ? -30.875 -18.656 1.924 1 49.59 501 ALA A N 1
ATOM 4081 C CA . ALA A 1 501 ? -30.641 -17.578 0.977 1 49.59 501 ALA A CA 1
ATOM 4082 C C . ALA A 1 501 ? -29.375 -16.797 1.34 1 49.59 501 ALA A C 1
ATOM 4084 O O . ALA A 1 501 ? -29.328 -16.141 2.385 1 49.59 501 ALA A O 1
ATOM 4085 N N . TRP A 1 502 ? -28.172 -17.359 1.178 1 54.19 502 TRP A N 1
ATOM 4086 C CA . TRP A 1 502 ? -27.047 -16.438 1.287 1 54.19 502 TRP A CA 1
ATOM 4087 C C . TRP A 1 502 ? -27.156 -15.336 0.232 1 54.19 502 TRP A C 1
ATOM 4089 O O . TRP A 1 502 ? -27.625 -15.586 -0.884 1 54.19 502 TRP A O 1
ATOM 4099 N N . ARG A 1 503 ? -26.953 -14.023 0.726 1 60.41 503 ARG A N 1
ATOM 4100 C CA . ARG A 1 503 ? -27.016 -12.922 -0.225 1 60.41 503 ARG A CA 1
ATOM 4101 C C . ARG A 1 503 ? -26.047 -13.125 -1.374 1 60.41 503 ARG A C 1
ATOM 4103 O O . ARG A 1 503 ? -24.859 -13.391 -1.146 1 60.41 503 ARG A O 1
ATOM 4110 N N . ALA A 1 504 ? -26.609 -13.367 -2.525 1 62.16 504 ALA A N 1
ATOM 4111 C CA . ALA A 1 504 ? -25.859 -13.57 -3.758 1 62.16 504 ALA A CA 1
ATOM 4112 C C . ALA A 1 504 ? -24.688 -12.594 -3.863 1 62.16 504 ALA A C 1
ATOM 4114 O O . ALA A 1 504 ? -23.594 -12.953 -4.305 1 62.16 504 ALA A O 1
ATOM 4115 N N . ALA A 1 505 ? -24.938 -11.375 -3.408 1 64.75 505 ALA A N 1
ATOM 4116 C CA . ALA A 1 505 ? -23.922 -10.344 -3.602 1 64.75 505 ALA A CA 1
ATOM 4117 C C . ALA A 1 505 ? -22.703 -10.586 -2.709 1 64.75 505 ALA A C 1
ATOM 4119 O O . ALA A 1 505 ? -21.562 -10.375 -3.125 1 64.75 505 ALA A O 1
ATOM 4120 N N . GLN A 1 506 ? -22.891 -11.07 -1.585 1 71.56 506 GLN A N 1
ATOM 4121 C CA . GLN A 1 506 ? -21.797 -11.344 -0.67 1 71.56 506 GLN A CA 1
ATOM 4122 C C . GLN A 1 506 ? -20.984 -12.562 -1.12 1 71.56 506 GLN A C 1
ATOM 4124 O O . GLN A 1 506 ? -19.766 -12.602 -0.975 1 71.56 506 GLN A O 1
ATOM 4129 N N . MET A 1 507 ? -21.703 -13.445 -1.846 1 73.62 507 MET A N 1
ATOM 4130 C CA . MET A 1 507 ? -21.016 -14.641 -2.316 1 73.62 507 MET A CA 1
ATOM 4131 C C . MET A 1 507 ? -20.078 -14.312 -3.473 1 73.62 507 MET A C 1
ATOM 4133 O O . MET A 1 507 ? -18.969 -14.828 -3.537 1 73.62 507 MET A O 1
ATOM 4137 N N . THR A 1 508 ? -20.578 -13.445 -4.301 1 77.12 508 THR A N 1
ATOM 4138 C CA . THR A 1 508 ? -19.734 -13.07 -5.441 1 77.12 508 THR A CA 1
ATOM 4139 C C . THR A 1 508 ? -18.469 -12.367 -4.98 1 77.12 508 THR A C 1
ATOM 4141 O O . THR A 1 508 ? -17.391 -12.57 -5.551 1 77.12 508 THR A O 1
ATOM 4144 N N . THR A 1 509 ? -18.578 -11.602 -3.914 1 80.5 509 THR A N 1
ATOM 4145 C CA . THR A 1 509 ? -17.406 -10.898 -3.385 1 80.5 509 THR A CA 1
ATOM 4146 C C . THR A 1 509 ? -16.406 -11.883 -2.793 1 80.5 509 THR A C 1
ATOM 4148 O O . THR A 1 509 ? -15.195 -11.719 -2.965 1 80.5 509 THR A O 1
ATOM 4151 N N . VAL A 1 510 ? -16.938 -12.844 -2.195 1 81.44 510 VAL A N 1
ATOM 4152 C CA . VAL A 1 510 ? -16.047 -13.844 -1.604 1 81.44 510 VAL A CA 1
ATOM 4153 C C . VAL A 1 510 ? -15.367 -14.648 -2.709 1 81.44 510 VAL A C 1
ATOM 4155 O O . VAL A 1 510 ? -14.172 -14.945 -2.619 1 81.44 510 VAL A O 1
ATOM 4158 N N . PHE A 1 511 ? -16.109 -14.906 -3.779 1 82.88 511 PHE A N 1
ATOM 4159 C CA . PHE A 1 511 ? -15.562 -15.664 -4.895 1 82.88 511 PHE A CA 1
ATOM 4160 C C . PHE A 1 511 ? -14.406 -14.922 -5.543 1 82.88 511 PHE A C 1
ATOM 4162 O O . PHE A 1 511 ? -13.328 -15.484 -5.75 1 82.88 511 PHE A O 1
ATOM 4169 N N . ILE A 1 512 ? -14.617 -13.742 -5.738 1 83.12 512 ILE A N 1
ATOM 4170 C CA . ILE A 1 512 ? -13.602 -12.961 -6.441 1 83.12 512 ILE A CA 1
ATOM 4171 C C . ILE A 1 512 ? -12.414 -12.711 -5.52 1 83.12 512 ILE A C 1
ATOM 4173 O O . ILE A 1 512 ? -11.266 -12.695 -5.969 1 83.12 512 ILE A O 1
ATOM 4177 N N . SER A 1 513 ? -12.672 -12.547 -4.293 1 84.5 513 SER A N 1
ATOM 4178 C CA . SER A 1 513 ? -11.594 -12.344 -3.332 1 84.5 513 SER A CA 1
ATOM 4179 C C . SER A 1 513 ? -10.711 -13.586 -3.217 1 84.5 513 SER A C 1
ATOM 4181 O O . SER A 1 513 ? -9.492 -13.469 -3.076 1 84.5 513 SER A O 1
ATOM 4183 N N . LEU A 1 514 ? -11.328 -14.703 -3.297 1 87.06 514 LEU A N 1
ATOM 4184 C CA . LEU A 1 514 ? -10.562 -15.945 -3.232 1 87.06 514 LEU A CA 1
ATOM 4185 C C . LEU A 1 514 ? -9.766 -16.156 -4.512 1 87.06 514 LEU A C 1
ATOM 4187 O O . LEU A 1 514 ? -8.688 -16.75 -4.484 1 87.06 514 LEU A O 1
ATOM 4191 N N . MET A 1 515 ? -10.273 -15.695 -5.555 1 89 515 MET A N 1
ATOM 4192 C CA . MET A 1 515 ? -9.555 -15.789 -6.824 1 89 515 MET A CA 1
ATOM 4193 C C . MET A 1 515 ? -8.336 -14.875 -6.828 1 89 515 MET A C 1
ATOM 4195 O O . MET A 1 515 ? -7.32 -15.195 -7.453 1 89 515 MET A O 1
ATOM 4199 N N . PHE A 1 516 ? -8.367 -13.797 -6.109 1 85.62 516 PHE A N 1
ATOM 4200 C CA . PHE A 1 516 ? -7.273 -12.82 -6.109 1 85.62 516 PHE A CA 1
ATOM 4201 C C . PHE A 1 516 ? -6.207 -13.211 -5.094 1 85.62 516 PHE A C 1
ATOM 4203 O O . PHE A 1 516 ? -5.031 -13.336 -5.438 1 85.62 516 PHE A O 1
ATOM 4210 N N . PHE A 1 517 ? -6.52 -13.297 -3.859 1 80.62 517 PHE A N 1
ATOM 4211 C CA . PHE A 1 517 ? -5.512 -13.445 -2.814 1 80.62 517 PHE A CA 1
ATOM 4212 C C . PHE A 1 517 ? -5.012 -14.883 -2.752 1 80.62 517 PHE A C 1
ATOM 4214 O O . PHE A 1 517 ? -3.803 -15.133 -2.809 1 80.62 517 PHE A O 1
ATOM 4221 N N . PRO A 1 518 ? -5.672 -15.875 -2.771 1 80.75 518 PRO A N 1
ATOM 4222 C CA . PRO A 1 518 ? -4.914 -17.125 -2.691 1 80.75 518 PRO A CA 1
ATOM 4223 C C . PRO A 1 518 ? -4.543 -17.672 -4.066 1 80.75 518 PRO A C 1
ATOM 4225 O O . PRO A 1 518 ? -3.439 -18.188 -4.25 1 80.75 518 PRO A O 1
ATOM 4228 N N . SER A 1 519 ? -5.328 -17.547 -5.039 1 88.25 519 SER A N 1
ATOM 4229 C CA . SER A 1 519 ? -5.051 -18.188 -6.316 1 88.25 519 SER A CA 1
ATOM 4230 C C . SER A 1 519 ? -4.117 -17.344 -7.176 1 88.25 519 SER A C 1
ATOM 4232 O O . SER A 1 519 ? -3.084 -17.828 -7.641 1 88.25 519 SER A O 1
ATOM 4234 N N . PHE A 1 520 ? -4.422 -16.125 -7.34 1 89.75 520 PHE A N 1
ATOM 4235 C CA . PHE A 1 520 ? -3.613 -15.258 -8.195 1 89.75 520 PHE A CA 1
ATOM 4236 C C . PHE A 1 520 ? -2.283 -14.93 -7.527 1 89.75 520 PHE A C 1
ATOM 4238 O O . PHE A 1 520 ? -1.224 -15.062 -8.141 1 89.75 520 PHE A O 1
ATOM 4245 N N . SER A 1 521 ? -2.311 -14.469 -6.254 1 86.75 521 SER A N 1
ATOM 4246 C CA . SER A 1 521 ? -1.092 -14.102 -5.539 1 86.75 521 SER A CA 1
ATOM 4247 C C . SER A 1 521 ? -0.174 -15.312 -5.367 1 86.75 521 SER A C 1
ATOM 4249 O O . SER A 1 521 ? 1.048 -15.188 -5.461 1 86.75 521 SER A O 1
ATOM 4251 N N . GLY A 1 522 ? -0.806 -16.484 -5.102 1 88.94 522 GLY A N 1
ATOM 4252 C CA . GLY A 1 522 ? -0.01 -17.703 -4.996 1 88.94 522 GLY A CA 1
ATOM 4253 C C . GLY A 1 522 ? 0.708 -18.062 -6.281 1 88.94 522 GLY A C 1
ATOM 4254 O O . GLY A 1 522 ? 1.884 -18.422 -6.258 1 88.94 522 GLY A O 1
ATOM 4255 N N . ALA A 1 523 ? 0.04 -17.906 -7.352 1 92.75 523 ALA A N 1
ATOM 4256 C CA . ALA A 1 523 ? 0.635 -18.234 -8.648 1 92.75 523 ALA A CA 1
ATOM 4257 C C . ALA A 1 523 ? 1.764 -17.266 -8.984 1 92.75 523 ALA A C 1
ATOM 4259 O O . ALA A 1 523 ? 2.809 -17.672 -9.5 1 92.75 523 ALA A O 1
ATOM 4260 N N . VAL A 1 524 ? 1.584 -16.016 -8.625 1 90.94 524 VAL A N 1
ATOM 4261 C CA . VAL A 1 524 ? 2.59 -15.008 -8.93 1 90.94 524 VAL A CA 1
ATOM 4262 C C . VAL A 1 524 ? 3.838 -15.25 -8.086 1 90.94 524 VAL A C 1
ATOM 4264 O O . VAL A 1 524 ? 4.961 -15.07 -8.562 1 90.94 524 VAL A O 1
ATOM 4267 N N . ILE A 1 525 ? 3.682 -15.695 -6.855 1 89.19 525 ILE A N 1
ATOM 4268 C CA . ILE A 1 525 ? 4.809 -15.961 -5.969 1 89.19 525 ILE A CA 1
ATOM 4269 C C . ILE A 1 525 ? 5.609 -17.156 -6.496 1 89.19 525 ILE A C 1
ATOM 4271 O O . ILE A 1 525 ? 6.836 -17.078 -6.605 1 89.19 525 ILE A O 1
ATOM 4275 N N . ILE A 1 526 ? 4.941 -18.188 -6.914 1 92.81 526 ILE A N 1
ATOM 4276 C CA . ILE A 1 526 ? 5.609 -19.406 -7.375 1 92.81 526 ILE A CA 1
ATOM 4277 C C . ILE A 1 526 ? 6.297 -19.141 -8.711 1 92.81 526 ILE A C 1
ATOM 4279 O O . ILE A 1 526 ? 7.445 -19.547 -8.914 1 92.81 526 ILE A O 1
ATOM 4283 N N . LEU A 1 527 ? 5.621 -18.469 -9.578 1 93.31 527 LEU A N 1
ATOM 4284 C CA . LEU A 1 527 ? 6.211 -18.156 -10.875 1 93.31 527 LEU A CA 1
ATOM 4285 C C . LEU A 1 527 ? 7.336 -17.141 -10.727 1 93.31 527 LEU A C 1
ATOM 4287 O O . LEU A 1 527 ? 8.32 -17.188 -11.461 1 93.31 527 LEU A O 1
ATOM 4291 N N . GLY A 1 528 ? 7.195 -16.203 -9.758 1 89.88 528 GLY A N 1
ATOM 4292 C CA . GLY A 1 528 ? 8.266 -15.25 -9.5 1 89.88 528 GLY A CA 1
ATOM 4293 C C . GLY A 1 528 ? 9.547 -15.914 -9.031 1 89.88 528 GLY A C 1
ATOM 4294 O O . GLY A 1 528 ? 10.633 -15.586 -9.516 1 89.88 528 GLY A O 1
ATOM 4295 N N . VAL A 1 529 ? 9.438 -16.906 -8.18 1 89.94 529 VAL A N 1
ATOM 4296 C CA . VAL A 1 529 ? 10.609 -17.625 -7.691 1 89.94 529 VAL A CA 1
ATOM 4297 C C . VAL A 1 529 ? 11.211 -18.453 -8.82 1 89.94 529 VAL A C 1
ATOM 4299 O O . VAL A 1 529 ? 12.438 -18.578 -8.922 1 89.94 529 VAL A O 1
ATOM 4302 N N . THR A 1 530 ? 10.383 -18.969 -9.719 1 93.25 530 THR A N 1
ATOM 4303 C CA . THR A 1 530 ? 10.852 -19.781 -10.836 1 93.25 530 THR A CA 1
ATOM 4304 C C . THR A 1 530 ? 11.648 -18.922 -11.82 1 93.25 530 THR A C 1
ATOM 4306 O O . THR A 1 530 ? 12.695 -19.344 -12.305 1 93.25 530 THR A O 1
ATOM 4309 N N . LEU A 1 531 ? 11.227 -17.781 -12.023 1 92 531 LEU A N 1
ATOM 4310 C CA . LEU A 1 531 ? 11.828 -16.922 -13.047 1 92 531 LEU A CA 1
ATOM 4311 C C . LEU A 1 531 ? 13.055 -16.203 -12.5 1 92 531 LEU A C 1
ATOM 4313 O O . LEU A 1 531 ? 14.023 -15.977 -13.227 1 92 531 LEU A O 1
ATOM 4317 N N . TRP A 1 532 ? 13.125 -15.961 -11.172 1 88.5 532 TRP A N 1
ATOM 4318 C CA . TRP A 1 532 ? 14.148 -15.055 -10.664 1 88.5 532 TRP A CA 1
ATOM 4319 C C . TRP A 1 532 ? 15.18 -15.805 -9.828 1 88.5 532 TRP A C 1
ATOM 4321 O O . TRP A 1 532 ? 16.266 -15.281 -9.555 1 88.5 532 TRP A O 1
ATOM 4331 N N . LYS A 1 533 ? 14.891 -17.031 -9.453 1 87.62 533 LYS A N 1
ATOM 4332 C CA . LYS A 1 533 ? 15.828 -17.672 -8.531 1 87.62 533 LYS A CA 1
ATOM 4333 C C . LYS A 1 533 ? 16.328 -19 -9.094 1 87.62 533 LYS A C 1
ATOM 4335 O O . LYS A 1 533 ? 17.453 -19.406 -8.82 1 87.62 533 LYS A O 1
ATOM 4340 N N . ARG A 1 534 ? 15.562 -19.578 -9.93 1 91.19 534 ARG A N 1
ATOM 4341 C CA . ARG A 1 534 ? 15.938 -20.922 -10.359 1 91.19 534 ARG A CA 1
ATOM 4342 C C . ARG A 1 534 ? 16.594 -20.906 -11.734 1 91.19 534 ARG A C 1
ATOM 4344 O O . ARG A 1 534 ? 16.203 -20.125 -12.602 1 91.19 534 ARG A O 1
ATOM 4351 N N . GLU A 1 535 ? 17.594 -21.781 -11.836 1 93.88 535 GLU A N 1
ATOM 4352 C CA . GLU A 1 535 ? 18.297 -21.922 -13.102 1 93.88 535 GLU A CA 1
ATOM 4353 C C . GLU A 1 535 ? 17.547 -22.844 -14.055 1 93.88 535 GLU A C 1
ATOM 4355 O O . GLU A 1 535 ? 17.109 -23.922 -13.672 1 93.88 535 GLU A O 1
ATOM 4360 N N . PRO A 1 536 ? 17.266 -22.375 -15.242 1 94.31 536 PRO A N 1
ATOM 4361 C CA . PRO A 1 536 ? 16.594 -23.234 -16.219 1 94.31 536 PRO A CA 1
ATOM 4362 C C . PRO A 1 536 ? 17.453 -24.422 -16.656 1 94.31 536 PRO A C 1
ATOM 4364 O O . PRO A 1 536 ? 18.672 -24.391 -16.5 1 94.31 536 PRO A O 1
ATOM 4367 N N . SER A 1 537 ? 16.812 -25.453 -17.141 1 93.56 537 SER A N 1
ATOM 4368 C CA . SER A 1 537 ? 17.5 -26.656 -17.594 1 93.56 537 SER A CA 1
ATOM 4369 C C . SER A 1 537 ? 18.406 -26.359 -18.781 1 93.56 537 SER A C 1
ATOM 4371 O O . SER A 1 537 ? 18.078 -25.531 -19.641 1 93.56 537 SER A O 1
ATOM 4373 N N . ARG A 1 538 ? 19.531 -27.047 -18.922 1 90.94 538 ARG A N 1
ATOM 4374 C CA . ARG A 1 538 ? 20.547 -26.781 -19.938 1 90.94 538 ARG A CA 1
ATOM 4375 C C . ARG A 1 538 ? 20.234 -27.484 -21.25 1 90.94 538 ARG A C 1
ATOM 4377 O O . ARG A 1 538 ? 20.625 -27.016 -22.312 1 90.94 538 ARG A O 1
ATOM 4384 N N . GLN A 1 539 ? 19.453 -28.484 -21.203 1 88.81 539 GLN A N 1
ATOM 4385 C CA . GLN A 1 539 ? 19.328 -29.312 -22.391 1 88.81 539 GLN A CA 1
ATOM 4386 C C . GLN A 1 539 ? 17.969 -29.141 -23.031 1 88.81 539 GLN A C 1
ATOM 4388 O O . GLN A 1 539 ? 17.719 -29.672 -24.125 1 88.81 539 GLN A O 1
ATOM 4393 N N . CYS A 1 540 ? 17.125 -28.438 -22.328 1 89.94 540 CYS A N 1
ATOM 4394 C CA . CYS A 1 540 ? 15.789 -28.344 -22.922 1 89.94 540 CYS A CA 1
ATOM 4395 C C . CYS A 1 540 ? 15.18 -26.969 -22.672 1 89.94 540 CYS A C 1
ATOM 4397 O O . CYS A 1 540 ? 15.633 -26.234 -21.797 1 89.94 540 CYS A O 1
ATOM 4399 N N . GLY A 1 541 ? 14.227 -26.594 -23.609 1 90.88 541 GLY A N 1
ATOM 4400 C CA . GLY A 1 541 ? 13.453 -25.375 -23.391 1 90.88 541 GLY A CA 1
ATOM 4401 C C . GLY A 1 541 ? 14.031 -24.156 -24.078 1 90.88 541 GLY A C 1
ATOM 4402 O O . GLY A 1 541 ? 15.094 -24.25 -24.703 1 90.88 541 GLY A O 1
ATOM 4403 N N . PRO A 1 542 ? 13.344 -23.125 -23.938 1 92.5 542 PRO A N 1
ATOM 4404 C CA . PRO A 1 542 ? 13.758 -21.906 -24.625 1 92.5 542 PRO A CA 1
ATOM 4405 C C . PRO A 1 542 ? 14.875 -21.156 -23.906 1 92.5 542 PRO A C 1
ATOM 4407 O O . PRO A 1 542 ? 15.547 -20.312 -24.5 1 92.5 542 PRO A O 1
ATOM 4410 N N . PHE A 1 543 ? 15.18 -21.469 -22.672 1 94.5 543 PHE A N 1
ATOM 4411 C CA . PHE A 1 543 ? 16.141 -20.688 -21.891 1 94.5 543 PHE A CA 1
ATOM 4412 C C . PHE A 1 543 ? 17.406 -21.5 -21.625 1 94.5 543 PHE A C 1
ATOM 4414 O O . PHE A 1 543 ? 18 -21.406 -20.547 1 94.5 543 PHE A O 1
ATOM 4421 N N . GLN A 1 544 ? 17.797 -22.172 -22.672 1 92.56 544 GLN A N 1
ATOM 4422 C CA . GLN A 1 544 ? 18.984 -23.016 -22.531 1 92.56 544 GLN A CA 1
ATOM 4423 C C . GLN A 1 544 ? 20.25 -22.172 -22.422 1 92.56 544 GLN A C 1
ATOM 4425 O O . GLN A 1 544 ? 20.438 -21.219 -23.172 1 92.56 544 GLN A O 1
ATOM 4430 N N . GLY A 1 545 ? 21.078 -22.469 -21.406 1 87.69 545 GLY A N 1
ATOM 4431 C CA . GLY A 1 545 ? 22.375 -21.828 -21.297 1 87.69 545 GLY A CA 1
ATOM 4432 C C . GLY A 1 545 ? 22.344 -20.562 -20.453 1 87.69 545 GLY A C 1
ATOM 4433 O O . GLY A 1 545 ? 23.391 -19.984 -20.172 1 87.69 545 GLY A O 1
ATOM 4434 N N . LEU A 1 546 ? 21.172 -20.094 -20.094 1 91.5 546 LEU A N 1
ATOM 4435 C CA . LEU A 1 546 ? 21.078 -18.891 -19.281 1 91.5 546 LEU A CA 1
ATOM 4436 C C . LEU A 1 546 ? 21.156 -19.234 -17.797 1 91.5 546 LEU A C 1
ATOM 4438 O O . LEU A 1 546 ? 20.656 -20.281 -17.359 1 91.5 546 LEU A O 1
ATOM 4442 N N . PRO A 1 547 ? 21.812 -18.406 -17.047 1 92.44 547 PRO A N 1
ATOM 4443 C CA . PRO A 1 547 ? 21.859 -18.672 -15.609 1 92.44 547 PRO A CA 1
ATOM 4444 C C . PRO A 1 547 ? 20.5 -18.5 -14.93 1 92.44 547 PRO A C 1
ATOM 4446 O O . PRO A 1 547 ? 20.109 -19.328 -14.102 1 92.44 547 PRO A O 1
ATOM 4449 N N . LEU A 1 548 ? 19.828 -17.422 -15.25 1 92.88 548 LEU A N 1
ATOM 4450 C CA . LEU A 1 548 ? 18.469 -17.172 -14.781 1 92.88 548 LEU A CA 1
ATOM 4451 C C . LEU A 1 548 ? 17.547 -16.828 -15.953 1 92.88 548 LEU A C 1
ATOM 4453 O O . LEU A 1 548 ? 18 -16.281 -16.969 1 92.88 548 LEU A O 1
ATOM 4457 N N . VAL A 1 549 ? 16.312 -17.219 -15.828 1 93.12 549 VAL A N 1
ATOM 4458 C CA . VAL A 1 549 ? 15.344 -16.953 -16.891 1 93.12 549 VAL A CA 1
ATOM 4459 C C . VAL A 1 549 ? 15.219 -15.445 -17.109 1 93.12 549 VAL A C 1
ATOM 4461 O O . VAL A 1 549 ? 15.125 -14.984 -18.25 1 93.12 549 VAL A O 1
ATOM 4464 N N . TYR A 1 550 ? 15.336 -14.711 -16.047 1 89.69 550 TYR A N 1
ATOM 4465 C CA . TYR A 1 550 ? 15.164 -13.266 -16.094 1 89.69 550 TYR A CA 1
ATOM 4466 C C . TYR A 1 550 ? 16.328 -12.602 -16.828 1 89.69 550 TYR A C 1
ATOM 4468 O O . TYR A 1 550 ? 16.219 -11.461 -17.281 1 89.69 550 TYR A O 1
ATOM 4476 N N . ASP A 1 551 ? 17.438 -13.227 -17.031 1 92 551 ASP A N 1
ATOM 4477 C CA . ASP A 1 551 ? 18.609 -12.68 -17.719 1 92 551 ASP A CA 1
ATOM 4478 C C . ASP A 1 551 ? 18.328 -12.469 -19.203 1 92 551 ASP A C 1
ATOM 4480 O O . ASP A 1 551 ? 19 -11.68 -19.875 1 92 551 ASP A O 1
ATOM 4484 N N . ALA A 1 552 ? 17.328 -13.188 -19.719 1 92.56 552 ALA A N 1
ATOM 4485 C CA . ALA A 1 552 ? 16.938 -12.969 -21.109 1 92.56 552 ALA A CA 1
ATOM 4486 C C . ALA A 1 552 ? 16.484 -11.523 -21.328 1 92.56 552 ALA A C 1
ATOM 4488 O O . ALA A 1 552 ? 16.781 -10.93 -22.359 1 92.56 552 ALA A O 1
ATOM 4489 N N . VAL A 1 553 ? 15.867 -10.961 -20.375 1 90.06 553 VAL A N 1
ATOM 4490 C CA . VAL A 1 553 ? 15.391 -9.586 -20.469 1 90.06 553 VAL A CA 1
ATOM 4491 C C . VAL A 1 553 ? 16.562 -8.617 -20.312 1 90.06 553 VAL A C 1
ATOM 4493 O O . VAL A 1 553 ? 16.641 -7.609 -21.016 1 90.06 553 VAL A O 1
ATOM 4496 N N . THR A 1 554 ? 17.531 -8.945 -19.438 1 89.38 554 THR A N 1
ATOM 4497 C CA . THR A 1 554 ? 18.703 -8.094 -19.219 1 89.38 554 THR A CA 1
ATOM 4498 C C . THR A 1 554 ? 19.547 -8.031 -20.484 1 89.38 554 THR A C 1
ATOM 4500 O O . THR A 1 554 ? 20.047 -6.965 -20.844 1 89.38 554 THR A O 1
ATOM 4503 N N . ILE A 1 555 ? 19.672 -9.195 -21.141 1 89.88 555 ILE A N 1
ATOM 4504 C CA . ILE A 1 555 ? 20.453 -9.258 -22.359 1 89.88 555 ILE A CA 1
ATOM 4505 C C . ILE A 1 555 ? 19.75 -8.453 -23.453 1 89.88 555 ILE A C 1
ATOM 4507 O O . ILE A 1 555 ? 20.391 -7.73 -24.219 1 89.88 555 ILE A O 1
ATOM 4511 N N . TRP A 1 556 ? 18.469 -8.586 -23.516 1 89.12 556 TRP A N 1
ATOM 4512 C CA . TRP A 1 556 ? 17.703 -7.852 -24.516 1 89.12 556 TRP A CA 1
ATOM 4513 C C . TRP A 1 556 ? 17.812 -6.348 -24.297 1 89.12 556 TRP A C 1
ATOM 4515 O O . TRP A 1 556 ? 17.953 -5.582 -25.25 1 89.12 556 TRP A O 1
ATOM 4525 N N . ILE A 1 557 ? 17.797 -5.84 -23.047 1 89.88 557 ILE A N 1
ATOM 4526 C CA . ILE A 1 557 ? 17.891 -4.422 -22.719 1 89.88 557 ILE A CA 1
ATOM 4527 C C . ILE A 1 557 ? 19.266 -3.891 -23.094 1 89.88 557 ILE A C 1
ATOM 4529 O O . ILE A 1 557 ? 19.391 -2.766 -23.578 1 89.88 557 ILE A O 1
ATOM 4533 N N . HIS A 1 558 ? 20.281 -4.73 -22.859 1 87.81 558 HIS A N 1
ATOM 4534 C CA . HIS A 1 558 ? 21.641 -4.324 -23.234 1 87.81 558 HIS A CA 1
ATOM 4535 C C . HIS A 1 558 ? 21.781 -4.238 -24.75 1 87.81 558 HIS A C 1
ATOM 4537 O O . HIS A 1 558 ? 22.484 -3.355 -25.266 1 87.81 558 HIS A O 1
ATOM 4543 N N . GLU A 1 559 ? 21.078 -5.133 -25.453 1 87.75 559 GLU A N 1
ATOM 4544 C CA . GLU A 1 559 ? 21.109 -5.102 -26.906 1 87.75 559 GLU A CA 1
ATOM 4545 C C . GLU A 1 559 ? 20.391 -3.861 -27.438 1 87.75 559 GLU A C 1
ATOM 4547 O O . GLU A 1 559 ? 20.844 -3.252 -28.422 1 87.75 559 GLU A O 1
ATOM 4552 N N . ILE A 1 560 ? 19.375 -3.494 -26.781 1 87.5 560 ILE A N 1
ATOM 4553 C CA . ILE A 1 560 ? 18.625 -2.316 -27.188 1 87.5 560 ILE A CA 1
ATOM 4554 C C . ILE A 1 560 ? 19.453 -1.059 -26.953 1 87.5 560 ILE A C 1
ATOM 4556 O O . ILE A 1 560 ? 19.422 -0.122 -27.75 1 87.5 560 ILE A O 1
ATOM 4560 N N . SER A 1 561 ? 20.156 -1.03 -25.781 1 84.25 561 SER A N 1
ATOM 4561 C CA . SER A 1 561 ? 21 0.115 -25.453 1 84.25 561 SER A CA 1
ATOM 4562 C C . SER A 1 561 ? 22.078 0.339 -26.5 1 84.25 561 SER A C 1
ATOM 4564 O O . SER A 1 561 ? 22.406 1.481 -26.828 1 84.25 561 SER A O 1
ATOM 4566 N N . SER A 1 562 ? 22.516 -0.808 -27.109 1 83.5 562 SER A N 1
ATOM 4567 C CA . SER A 1 562 ? 23.625 -0.715 -28.062 1 83.5 562 SER A CA 1
ATOM 4568 C C . SER A 1 562 ? 23.109 -0.405 -29.469 1 83.5 562 SER A C 1
ATOM 4570 O O . SER A 1 562 ? 23.766 0.323 -30.219 1 83.5 562 SER A O 1
ATOM 4572 N N . THR A 1 563 ? 21.906 -0.815 -29.766 1 83.12 563 THR A N 1
ATOM 4573 C CA . THR A 1 563 ? 21.438 -0.706 -31.141 1 83.12 563 THR A CA 1
ATOM 4574 C C . THR A 1 563 ? 20.578 0.542 -31.328 1 83.12 563 THR A C 1
ATOM 4576 O O . THR A 1 563 ? 20.672 1.226 -32.344 1 83.12 563 THR A O 1
ATOM 4579 N N . TYR A 1 564 ? 19.75 0.811 -30.297 1 82.5 564 TYR A N 1
ATOM 4580 C CA . TYR A 1 564 ? 18.797 1.905 -30.438 1 82.5 564 TYR A CA 1
ATOM 4581 C C . TYR A 1 564 ? 19.062 3.004 -29.422 1 82.5 564 TYR A C 1
ATOM 4583 O O . TYR A 1 564 ? 18.625 2.918 -28.266 1 82.5 564 TYR A O 1
ATOM 4591 N N . ARG A 1 565 ? 19.688 4.094 -29.734 1 76.88 565 ARG A N 1
ATOM 4592 C CA . ARG A 1 565 ? 20.078 5.203 -28.859 1 76.88 565 ARG A CA 1
ATOM 4593 C C . ARG A 1 565 ? 18.844 5.969 -28.375 1 76.88 565 ARG A C 1
ATOM 4595 O O . ARG A 1 565 ? 18.844 6.504 -27.266 1 76.88 565 ARG A O 1
ATOM 4602 N N . SER A 1 566 ? 17.766 5.867 -29.172 1 81.62 566 SER A N 1
ATOM 4603 C CA . SER A 1 566 ? 16.547 6.613 -28.828 1 81.62 566 SER A CA 1
ATOM 4604 C C . SER A 1 566 ? 15.828 5.988 -27.641 1 81.62 566 SER A C 1
ATOM 4606 O O . SER A 1 566 ? 15.078 6.668 -26.938 1 81.62 566 SER A O 1
ATOM 4608 N N . LEU A 1 567 ? 16.062 4.656 -27.453 1 85.62 567 LEU A N 1
ATOM 4609 C CA . LEU A 1 567 ? 15.367 3.992 -26.359 1 85.62 567 LEU A CA 1
ATOM 4610 C C . LEU A 1 567 ? 16.234 3.988 -25.094 1 85.62 567 LEU A C 1
ATOM 4612 O O . LEU A 1 567 ? 16.109 3.09 -24.266 1 85.62 567 LEU A O 1
ATOM 4616 N N . GLY A 1 568 ? 17.094 4.965 -24.969 1 83.06 568 GLY A N 1
ATOM 4617 C CA . GLY A 1 568 ? 17.953 5.109 -23.812 1 83.06 568 GLY A CA 1
ATOM 4618 C C . GLY A 1 568 ? 17.172 5.328 -22.516 1 83.06 568 GLY A C 1
ATOM 4619 O O . GLY A 1 568 ? 17.594 4.887 -21.453 1 83.06 568 GLY A O 1
ATOM 4620 N N . TRP A 1 569 ? 16.016 5.91 -22.719 1 82.94 569 TRP A N 1
ATOM 4621 C CA . TRP A 1 569 ? 15.195 6.16 -21.531 1 82.94 569 TRP A CA 1
ATOM 4622 C C . TRP A 1 569 ? 14.688 4.852 -20.938 1 82.94 569 TRP A C 1
ATOM 4624 O O . TRP A 1 569 ? 14.594 4.723 -19.703 1 82.94 569 TRP A O 1
ATOM 4634 N N . LEU A 1 570 ? 14.43 3.883 -21.766 1 86.12 570 LEU A N 1
ATOM 4635 C CA . LEU A 1 570 ? 13.961 2.586 -21.281 1 86.12 570 LEU A CA 1
ATOM 4636 C C . LEU A 1 570 ? 15.062 1.867 -20.516 1 86.12 570 LEU A C 1
ATOM 4638 O O . LEU A 1 570 ? 14.797 1.244 -19.484 1 86.12 570 LEU A O 1
ATOM 4642 N N . VAL A 1 571 ? 16.25 2.01 -20.969 1 87.25 571 VAL A N 1
ATOM 4643 C CA . VAL A 1 571 ? 17.391 1.386 -20.312 1 87.25 571 VAL A CA 1
ATOM 4644 C C . VAL A 1 571 ? 17.656 2.072 -18.969 1 87.25 571 VAL A C 1
ATOM 4646 O O . VAL A 1 571 ? 17.969 1.41 -17.984 1 87.25 571 VAL A O 1
ATOM 4649 N N . PHE A 1 572 ? 17.422 3.395 -18.953 1 84.62 572 PHE A N 1
ATOM 4650 C CA . PHE A 1 572 ? 17.594 4.156 -17.734 1 84.62 572 PHE A CA 1
ATOM 4651 C C . PHE A 1 572 ? 16.578 3.729 -16.672 1 84.62 572 PHE A C 1
ATOM 4653 O O . PHE A 1 572 ? 16.922 3.539 -15.508 1 84.62 572 PHE A O 1
ATOM 4660 N N . ILE A 1 573 ? 15.406 3.508 -17.047 1 83.69 573 ILE A N 1
ATOM 4661 C CA . ILE A 1 573 ? 14.336 3.1 -16.141 1 83.69 573 ILE A CA 1
ATOM 4662 C C . ILE A 1 573 ? 14.609 1.688 -15.625 1 83.69 573 ILE A C 1
ATOM 4664 O O . ILE A 1 573 ? 14.422 1.407 -14.438 1 83.69 573 ILE A O 1
ATOM 4668 N N . TYR A 1 574 ? 15.062 0.833 -16.547 1 85.5 574 TYR A N 1
ATOM 4669 C CA . TYR A 1 574 ? 15.32 -0.549 -16.156 1 85.5 574 TYR A CA 1
ATOM 4670 C C . TYR A 1 574 ? 16.469 -0.63 -15.156 1 85.5 574 TYR A C 1
ATOM 4672 O O . TYR A 1 574 ? 16.359 -1.317 -14.141 1 85.5 574 TYR A O 1
ATOM 4680 N N . ASN A 1 575 ? 17.5 0.116 -15.312 1 80.5 575 ASN A N 1
ATOM 4681 C CA . ASN A 1 575 ? 18.703 0.012 -14.492 1 80.5 575 ASN A CA 1
ATOM 4682 C C . ASN A 1 575 ? 18.531 0.735 -13.156 1 80.5 575 ASN A C 1
ATOM 4684 O O . ASN A 1 575 ? 19.078 0.309 -12.141 1 80.5 575 ASN A O 1
ATOM 4688 N N . ASN A 1 576 ? 17.641 1.763 -13.148 1 77.69 576 ASN A N 1
ATOM 4689 C CA . ASN A 1 576 ? 17.578 2.568 -11.938 1 77.69 576 ASN A CA 1
ATOM 4690 C C . ASN A 1 576 ? 16.312 2.277 -11.133 1 77.69 576 ASN A C 1
ATOM 4692 O O . ASN A 1 576 ? 16.281 2.49 -9.922 1 77.69 576 ASN A O 1
ATOM 4696 N N . PHE A 1 577 ? 15.336 1.792 -11.781 1 80.5 577 PHE A N 1
ATOM 4697 C CA . PHE A 1 577 ? 14.078 1.615 -11.062 1 80.5 577 PHE A CA 1
ATOM 4698 C C . PHE A 1 577 ? 13.734 0.137 -10.93 1 80.5 577 PHE A C 1
ATOM 4700 O O . PHE A 1 577 ? 13.586 -0.376 -9.82 1 80.5 577 PHE A O 1
ATOM 4707 N N . ILE A 1 578 ? 13.742 -0.614 -11.969 1 77.88 578 ILE A N 1
ATOM 4708 C CA . ILE A 1 578 ? 13.258 -1.989 -11.945 1 77.88 578 ILE A CA 1
ATOM 4709 C C . ILE A 1 578 ? 14.266 -2.881 -11.234 1 77.88 578 ILE A C 1
ATOM 4711 O O . ILE A 1 578 ? 13.891 -3.777 -10.477 1 77.88 578 ILE A O 1
ATOM 4715 N N . HIS A 1 579 ? 15.586 -2.598 -11.469 1 79.12 579 HIS A N 1
ATOM 4716 C CA . HIS A 1 579 ? 16.609 -3.449 -10.875 1 79.12 579 HIS A CA 1
ATOM 4717 C C . HIS A 1 579 ? 16.984 -2.971 -9.477 1 79.12 579 HIS A C 1
ATOM 4719 O O . HIS A 1 579 ? 17.625 -3.701 -8.719 1 79.12 579 HIS A O 1
ATOM 4725 N N . SER A 1 580 ? 16.312 -1.824 -9.023 1 80.25 580 SER A N 1
ATOM 4726 C CA . SER A 1 580 ? 16.734 -1.251 -7.742 1 80.25 580 SER A CA 1
ATOM 4727 C C . SER A 1 580 ? 15.836 -1.741 -6.605 1 80.25 580 SER A C 1
ATOM 4729 O O . SER A 1 580 ? 14.617 -1.564 -6.641 1 80.25 580 SER A O 1
ATOM 4731 N N . THR A 1 581 ? 16.453 -2.445 -5.641 1 80.19 581 THR A N 1
ATOM 4732 C CA . THR A 1 581 ? 15.75 -2.889 -4.441 1 80.19 581 THR A CA 1
ATOM 4733 C C . THR A 1 581 ? 15.242 -1.694 -3.643 1 80.19 581 THR A C 1
ATOM 4735 O O . THR A 1 581 ? 14.141 -1.739 -3.084 1 80.19 581 THR A O 1
ATOM 4738 N N . LEU A 1 582 ? 16.016 -0.545 -3.66 1 78.69 582 LEU A N 1
ATOM 4739 C CA . LEU A 1 582 ? 15.672 0.648 -2.895 1 78.69 582 LEU A CA 1
ATOM 4740 C C . LEU A 1 582 ? 14.375 1.269 -3.406 1 78.69 582 LEU A C 1
ATOM 4742 O O . LEU A 1 582 ? 13.562 1.749 -2.617 1 78.69 582 LEU A O 1
ATOM 4746 N N . PHE A 1 583 ? 14.234 1.267 -4.719 1 83.81 583 PHE A N 1
ATOM 4747 C CA . PHE A 1 583 ? 13.039 1.858 -5.32 1 83.81 583 PHE A CA 1
ATOM 4748 C C . PHE A 1 583 ? 11.781 1.161 -4.824 1 83.81 583 PHE A C 1
ATOM 4750 O O . PHE A 1 583 ? 10.828 1.818 -4.391 1 83.81 583 PHE A O 1
ATOM 4757 N N . PHE A 1 584 ? 11.711 -0.14 -4.816 1 85.06 584 PHE A N 1
ATOM 4758 C CA . PHE A 1 584 ? 10.523 -0.878 -4.406 1 85.06 584 PHE A CA 1
ATOM 4759 C C . PHE A 1 584 ? 10.344 -0.818 -2.895 1 85.06 584 PHE A C 1
ATOM 4761 O O . PHE A 1 584 ? 9.219 -0.88 -2.396 1 85.06 584 PHE A O 1
ATOM 4768 N N . PHE A 1 585 ? 11.484 -0.742 -2.203 1 83.19 585 PHE A N 1
ATOM 4769 C CA . PHE A 1 585 ? 11.391 -0.591 -0.757 1 83.19 585 PHE A CA 1
ATOM 4770 C C . PHE A 1 585 ? 10.656 0.696 -0.392 1 83.19 585 PHE A C 1
ATOM 4772 O O . PHE A 1 585 ? 9.742 0.684 0.431 1 83.19 585 PHE A O 1
ATOM 4779 N N . ILE A 1 586 ? 10.977 1.859 -0.963 1 82.06 586 ILE A N 1
ATOM 4780 C CA . ILE A 1 586 ? 10.344 3.148 -0.693 1 82.06 586 ILE A CA 1
ATOM 4781 C C . ILE A 1 586 ? 8.883 3.113 -1.136 1 82.06 586 ILE A C 1
ATOM 4783 O O . ILE A 1 586 ? 8.008 3.615 -0.432 1 82.06 586 ILE A O 1
ATOM 4787 N N . LEU A 1 587 ? 8.656 2.506 -2.305 1 85.12 587 LEU A N 1
ATOM 4788 C CA . LEU A 1 587 ? 7.293 2.424 -2.824 1 85.12 587 LEU A CA 1
ATOM 4789 C C . LEU A 1 587 ? 6.406 1.604 -1.895 1 85.12 587 LEU A C 1
ATOM 4791 O O . LEU A 1 587 ? 5.227 1.922 -1.716 1 85.12 587 LEU A O 1
ATOM 4795 N N . THR A 1 588 ? 6.953 0.533 -1.342 1 86.31 588 THR A N 1
ATOM 4796 C CA . THR A 1 588 ? 6.195 -0.3 -0.416 1 86.31 588 THR A CA 1
ATOM 4797 C C . THR A 1 588 ? 5.836 0.483 0.844 1 86.31 588 THR A C 1
ATOM 4799 O O . THR A 1 588 ? 4.715 0.376 1.349 1 86.31 588 THR A O 1
ATOM 4802 N N . ILE A 1 589 ? 6.727 1.287 1.346 1 82.69 589 ILE A N 1
ATOM 4803 C CA . ILE A 1 589 ? 6.469 2.082 2.541 1 82.69 589 ILE A CA 1
ATOM 4804 C C . ILE A 1 589 ? 5.355 3.09 2.262 1 82.69 589 ILE A C 1
ATOM 4806 O O . ILE A 1 589 ? 4.445 3.26 3.076 1 82.69 589 ILE A O 1
ATOM 4810 N N . LEU A 1 590 ? 5.406 3.727 1.123 1 84.94 590 LEU A N 1
ATOM 4811 C CA . LEU A 1 590 ? 4.391 4.703 0.745 1 84.94 590 LEU A CA 1
ATOM 4812 C C . LEU A 1 590 ? 3.031 4.031 0.577 1 84.94 590 LEU A C 1
ATOM 4814 O O . LEU A 1 590 ? 2.014 4.555 1.034 1 84.94 590 LEU A O 1
ATOM 4818 N N . ALA A 1 591 ? 3.041 2.857 -0.06 1 87.88 591 ALA A N 1
ATOM 4819 C CA . ALA A 1 591 ? 1.788 2.145 -0.295 1 87.88 591 ALA A CA 1
ATOM 4820 C C . ALA A 1 591 ? 1.17 1.674 1.019 1 87.88 591 ALA A C 1
ATOM 4822 O O . ALA A 1 591 ? -0.045 1.767 1.208 1 87.88 591 ALA A O 1
ATOM 4823 N N . LEU A 1 592 ? 2.006 1.174 1.912 1 86.19 592 LEU A N 1
ATOM 4824 C CA . LEU A 1 592 ? 1.509 0.717 3.205 1 86.19 592 LEU A CA 1
ATOM 4825 C C . LEU A 1 592 ? 0.974 1.887 4.027 1 86.19 592 LEU A C 1
ATOM 4827 O O . LEU A 1 592 ? -0.008 1.739 4.758 1 86.19 592 LEU A O 1
ATOM 4831 N N . SER A 1 593 ? 1.607 3.035 3.955 1 85.56 593 SER A N 1
ATOM 4832 C CA . SER A 1 593 ? 1.11 4.227 4.633 1 85.56 593 SER A CA 1
ATOM 4833 C C . SER A 1 593 ? -0.263 4.629 4.109 1 85.56 593 SER A C 1
ATOM 4835 O O . SER A 1 593 ? -1.144 5.008 4.883 1 85.56 593 SER A O 1
ATOM 4837 N N . LEU A 1 594 ? -0.451 4.492 2.807 1 86.06 594 LEU A N 1
ATOM 4838 C CA . LEU A 1 594 ? -1.737 4.832 2.207 1 86.06 594 LEU A CA 1
ATOM 4839 C C . LEU A 1 594 ? -2.816 3.846 2.639 1 86.06 594 LEU A C 1
ATOM 4841 O O . LEU A 1 594 ? -3.971 4.23 2.842 1 86.06 594 LEU A O 1
ATOM 4845 N N . VAL A 1 595 ? -2.434 2.582 2.717 1 88.31 595 VAL A N 1
ATOM 4846 C CA . VAL A 1 595 ? -3.379 1.574 3.186 1 88.31 595 VAL A CA 1
ATOM 4847 C C . VAL A 1 595 ? -3.857 1.928 4.594 1 88.31 595 VAL A C 1
ATOM 4849 O O . VAL A 1 595 ? -5.055 1.868 4.879 1 88.31 595 VAL A O 1
ATOM 4852 N N . TYR A 1 596 ? -2.975 2.312 5.449 1 85.31 596 TYR A N 1
ATOM 4853 C CA . TYR A 1 596 ? -3.314 2.652 6.824 1 85.31 596 TYR A CA 1
ATOM 4854 C C . TYR A 1 596 ? -4.207 3.885 6.879 1 85.31 596 TYR A C 1
ATOM 4856 O O . TYR A 1 596 ? -5.191 3.914 7.625 1 85.31 596 TYR A O 1
ATOM 4864 N N . LEU A 1 597 ? -3.904 4.867 6.105 1 85.12 597 LEU A N 1
ATOM 4865 C CA . LEU A 1 597 ? -4.707 6.086 6.09 1 85.12 597 LEU A CA 1
ATOM 4866 C C . LEU A 1 597 ? -6.129 5.793 5.613 1 85.12 597 LEU A C 1
ATOM 4868 O O . LEU A 1 597 ? -7.098 6.289 6.195 1 85.12 597 LEU A O 1
ATOM 4872 N N . HIS A 1 598 ? -6.199 4.996 4.555 1 87.38 598 HIS A N 1
ATOM 4873 C CA . HIS A 1 598 ? -7.523 4.664 4.043 1 87.38 598 HIS A CA 1
ATOM 4874 C C . HIS A 1 598 ? -8.32 3.846 5.059 1 87.38 598 HIS A C 1
ATOM 4876 O O . HIS A 1 598 ? -9.539 3.986 5.156 1 87.38 598 HIS A O 1
ATOM 4882 N N . TRP A 1 599 ? -7.652 3.045 5.77 1 85.94 599 TRP A N 1
ATOM 4883 C CA . TRP A 1 599 ? -8.305 2.271 6.824 1 85.94 599 TRP A CA 1
ATOM 4884 C C . TRP A 1 599 ? -8.883 3.191 7.895 1 85.94 599 TRP A C 1
ATOM 4886 O O . TRP A 1 599 ? -10.008 2.984 8.359 1 85.94 599 TRP A O 1
ATOM 4896 N N . GLN A 1 600 ? -8.18 4.199 8.281 1 82.88 600 GLN A N 1
ATOM 4897 C CA . GLN A 1 600 ? -8.648 5.156 9.281 1 82.88 600 GLN A CA 1
ATOM 4898 C C . GLN A 1 600 ? -9.828 5.965 8.75 1 82.88 600 GLN A C 1
ATOM 4900 O O . GLN A 1 600 ? -10.758 6.277 9.5 1 82.88 600 GLN A O 1
ATOM 4905 N N . ILE A 1 601 ? -9.781 6.246 7.52 1 83.81 601 ILE A N 1
ATOM 4906 C CA . ILE A 1 601 ? -10.875 6.988 6.906 1 83.81 601 ILE A CA 1
ATOM 4907 C C . ILE A 1 601 ? -12.141 6.133 6.902 1 83.81 601 ILE A C 1
ATOM 4909 O O . ILE A 1 601 ? -13.234 6.629 7.176 1 83.81 601 ILE A O 1
ATOM 4913 N N . ILE A 1 602 ? -11.984 4.879 6.566 1 85.25 602 ILE A N 1
ATOM 4914 C CA . ILE A 1 602 ? -13.117 3.959 6.562 1 85.25 602 ILE A CA 1
ATOM 4915 C C . ILE A 1 602 ? -13.719 3.871 7.965 1 85.25 602 ILE A C 1
ATOM 4917 O O . ILE A 1 602 ? -14.938 3.887 8.125 1 85.25 602 ILE A O 1
ATOM 4921 N N . ASP A 1 603 ? -12.828 3.816 8.953 1 84.12 603 ASP A N 1
ATOM 4922 C CA . ASP A 1 603 ? -13.289 3.748 10.336 1 84.12 603 ASP A CA 1
ATOM 4923 C C . ASP A 1 603 ? -14.023 5.027 10.734 1 84.12 603 ASP A C 1
ATOM 4925 O O . ASP A 1 603 ? -15.047 4.973 11.422 1 84.12 603 ASP A O 1
ATOM 4929 N N . GLY A 1 604 ? -13.539 6.129 10.359 1 81.31 604 GLY A N 1
ATOM 4930 C CA . GLY A 1 604 ? -14.219 7.387 10.617 1 81.31 604 GLY A CA 1
ATOM 4931 C C . GLY A 1 604 ? -15.586 7.473 9.969 1 81.31 604 GLY A C 1
ATOM 4932 O O . GLY A 1 604 ? -16.547 7.953 10.586 1 81.31 604 GLY A O 1
ATOM 4933 N N . ARG A 1 605 ? -15.68 7.016 8.797 1 83.44 605 ARG A N 1
ATOM 4934 C CA . ARG A 1 605 ? -16.953 7.051 8.094 1 83.44 605 ARG A CA 1
ATOM 4935 C C . ARG A 1 605 ? -17.953 6.07 8.703 1 83.44 605 ARG A C 1
ATOM 4937 O O . ARG A 1 605 ? -19.156 6.309 8.68 1 83.44 605 ARG A O 1
ATOM 4944 N N . LYS A 1 606 ? -17.469 5.004 9.188 1 83.56 606 LYS A N 1
ATOM 4945 C CA . LYS A 1 606 ? -18.344 4.059 9.883 1 83.56 606 LYS A CA 1
ATOM 4946 C C . LYS A 1 606 ? -18.984 4.703 11.109 1 83.56 606 LYS A C 1
ATOM 4948 O O . LYS A 1 606 ? -20.172 4.523 11.359 1 83.56 606 LYS A O 1
ATOM 4953 N N . ILE A 1 607 ? -18.172 5.43 11.836 1 82.38 607 ILE A N 1
ATOM 4954 C CA . ILE A 1 607 ? -18.688 6.105 13.023 1 82.38 607 ILE A CA 1
ATOM 4955 C C . ILE A 1 607 ? -19.703 7.164 12.617 1 82.38 607 ILE A C 1
ATOM 4957 O O . ILE A 1 607 ? -20.75 7.312 13.266 1 82.38 607 ILE A O 1
ATOM 4961 N N . LYS A 1 608 ? -19.469 7.848 11.586 1 83.94 608 LYS A N 1
ATOM 4962 C CA . LYS A 1 608 ? -20.406 8.852 11.094 1 83.94 608 LYS A CA 1
ATOM 4963 C C . LYS A 1 608 ? -21.719 8.203 10.648 1 83.94 608 LYS A C 1
ATOM 4965 O O . LYS A 1 608 ? -22.797 8.75 10.898 1 83.94 608 LYS A O 1
ATOM 4970 N N . GLU A 1 609 ? -21.641 7.121 9.953 1 83.25 609 GLU A N 1
ATOM 4971 C CA . GLU A 1 609 ? -22.844 6.387 9.531 1 83.25 609 GLU A CA 1
ATOM 4972 C C . GLU A 1 609 ? -23.688 5.973 10.734 1 83.25 609 GLU A C 1
ATOM 4974 O O . GLU A 1 609 ? -24.906 6.051 10.695 1 83.25 609 GLU A O 1
ATOM 4979 N N . ASP A 1 610 ? -22.938 5.574 11.719 1 81.75 610 ASP A N 1
ATOM 4980 C CA . ASP A 1 610 ? -23.641 5.164 12.93 1 81.75 610 ASP A CA 1
ATOM 4981 C C . ASP A 1 610 ? -24.359 6.348 13.578 1 81.75 610 ASP A C 1
ATOM 4983 O O . ASP A 1 610 ? -25.484 6.211 14.07 1 81.75 610 ASP A O 1
ATOM 4987 N N . HIS A 1 611 ? -23.75 7.453 13.555 1 82.62 611 HIS A N 1
ATOM 4988 C CA . HIS A 1 611 ? -24.375 8.656 14.086 1 82.62 611 HIS A CA 1
ATOM 4989 C C . HIS A 1 611 ? -25.594 9.055 13.258 1 82.62 611 HIS A C 1
ATOM 4991 O O . HIS A 1 611 ? -26.625 9.469 13.812 1 82.62 611 HIS A O 1
ATOM 4997 N N . LEU A 1 612 ? -25.484 8.898 11.992 1 82.31 612 LEU A N 1
ATOM 4998 C CA . LEU A 1 612 ? -26.594 9.242 11.109 1 82.31 612 LEU A CA 1
ATOM 4999 C C . LEU A 1 612 ? -27.766 8.281 11.305 1 82.31 612 LEU A C 1
ATOM 5001 O O . LEU A 1 612 ? -28.922 8.695 11.281 1 82.31 612 LEU A O 1
ATOM 5005 N N . ARG A 1 613 ? -27.469 7.141 11.539 1 81.06 613 ARG A N 1
ATOM 5006 C CA . ARG A 1 613 ? -28.516 6.156 11.789 1 81.06 613 ARG A CA 1
ATOM 5007 C C . ARG A 1 613 ? -29.234 6.438 13.102 1 81.06 613 ARG A C 1
ATOM 5009 O O . ARG A 1 613 ? -30.453 6.297 13.195 1 81.06 613 ARG A O 1
ATOM 5016 N N . LYS A 1 614 ? -28.422 6.797 14.047 1 80.56 614 LYS A N 1
ATOM 5017 C CA . LYS A 1 614 ? -29.016 7.16 15.328 1 80.56 614 LYS A CA 1
ATOM 5018 C C . LYS A 1 614 ? -29.922 8.375 15.18 1 80.56 614 LYS A C 1
ATOM 5020 O O . LYS A 1 614 ? -31 8.438 15.789 1 80.56 614 LYS A O 1
ATOM 5025 N N . ARG A 1 615 ? -29.578 9.219 14.367 1 80.38 615 ARG A N 1
ATOM 5026 C CA . ARG A 1 615 ? -30.375 10.414 14.125 1 80.38 615 ARG A CA 1
ATOM 5027 C C . ARG A 1 615 ? -31.672 10.055 13.398 1 80.38 615 ARG A C 1
ATOM 5029 O O . ARG A 1 615 ? -32.719 10.625 13.688 1 80.38 615 ARG A O 1
ATOM 5036 N N . ILE A 1 616 ? -31.609 9.141 12.5 1 81.75 616 ILE A N 1
ATOM 5037 C CA . ILE A 1 616 ? -32.781 8.695 11.766 1 81.75 616 ILE A CA 1
ATOM 5038 C C . ILE A 1 616 ? -33.75 7.996 12.719 1 81.75 616 ILE A C 1
ATOM 5040 O O . ILE A 1 616 ? -34.969 8.203 12.641 1 81.75 616 ILE A O 1
ATOM 5044 N N . THR A 1 617 ? -33.188 7.273 13.609 1 80.44 617 THR A N 1
ATOM 5045 C CA . THR A 1 617 ? -34.031 6.582 14.578 1 80.44 617 THR A CA 1
ATOM 5046 C C . THR A 1 617 ? -34.688 7.574 15.531 1 80.44 617 THR A C 1
ATOM 5048 O O . THR A 1 617 ? -35.875 7.406 15.914 1 80.44 617 THR A O 1
ATOM 5051 N N . ASN A 1 618 ? -33.969 8.555 15.859 1 80.38 618 ASN A N 1
ATOM 5052 C CA . ASN A 1 618 ? -34.531 9.586 16.734 1 80.38 618 ASN A CA 1
ATOM 5053 C C . ASN A 1 618 ? -35.625 10.383 16.016 1 80.38 618 ASN A C 1
ATOM 5055 O O . ASN A 1 618 ? -36.656 10.719 16.625 1 80.38 618 ASN A O 1
ATOM 5059 N N . GLU A 1 619 ? -35.438 10.602 14.781 1 81.56 619 GLU A N 1
ATOM 5060 C CA . GLU A 1 619 ? -36.469 11.305 14 1 81.56 619 GLU A CA 1
ATOM 5061 C C . GLU A 1 619 ? -37.719 10.453 13.812 1 81.56 619 GLU A C 1
ATOM 5063 O O . GLU A 1 619 ? -38.844 10.977 13.812 1 81.56 619 GLU A O 1
ATOM 5068 N N . ALA A 1 620 ? -37.5 9.25 13.672 1 79.75 620 ALA A N 1
ATOM 5069 C CA . ALA A 1 620 ? -38.625 8.336 13.539 1 79.75 620 ALA A CA 1
ATOM 5070 C C . ALA A 1 620 ? -39.438 8.266 14.836 1 79.75 620 ALA A C 1
ATOM 5072 O O . ALA A 1 620 ? -40.656 8.18 14.812 1 79.75 620 ALA A O 1
ATOM 5073 N N . LYS A 1 621 ? -38.781 8.312 15.93 1 81.5 621 LYS A N 1
ATOM 5074 C CA . LYS A 1 621 ? -39.469 8.328 17.219 1 81.5 621 LYS A CA 1
ATOM 5075 C C . LYS A 1 621 ? -40.25 9.617 17.391 1 81.5 621 LYS A C 1
ATOM 5077 O O . LYS A 1 621 ? -41.375 9.586 17.906 1 81.5 621 LYS A O 1
ATOM 5082 N N . ASP A 1 622 ? -39.688 10.625 16.953 1 82.31 622 ASP A N 1
ATOM 5083 C CA . ASP A 1 622 ? -40.375 11.898 17.016 1 82.31 622 ASP A CA 1
ATOM 5084 C C . ASP A 1 622 ? -41.625 11.875 16.125 1 82.31 622 ASP A C 1
ATOM 5086 O O . ASP A 1 622 ? -42.688 12.398 16.516 1 82.31 622 ASP A O 1
ATOM 5090 N N . LYS A 1 623 ? -41.531 11.305 15.055 1 82.5 623 LYS A N 1
ATOM 5091 C CA . LYS A 1 623 ? -42.656 11.188 14.148 1 82.5 623 LYS A CA 1
ATOM 5092 C C . LYS A 1 623 ? -43.781 10.344 14.758 1 82.5 623 LYS A C 1
ATOM 5094 O O . LYS A 1 623 ? -44.969 10.688 14.656 1 82.5 623 LYS A O 1
ATOM 5099 N N . ALA A 1 624 ? -43.344 9.336 15.328 1 82.31 624 ALA A N 1
ATOM 5100 C CA . ALA A 1 624 ? -44.312 8.461 15.969 1 82.31 624 ALA A CA 1
ATOM 5101 C C . ALA A 1 624 ? -45.031 9.188 17.109 1 82.31 624 ALA A C 1
ATOM 5103 O O . ALA A 1 624 ? -46.25 9.016 17.297 1 82.31 624 ALA A O 1
ATOM 5104 N N . LEU A 1 625 ? -44.281 9.977 17.75 1 84.19 625 LEU A N 1
ATOM 5105 C CA . LEU A 1 625 ? -44.875 10.75 18.828 1 84.19 625 LEU A CA 1
ATOM 5106 C C . LEU A 1 625 ? -45.844 11.789 18.297 1 84.19 625 LEU A C 1
ATOM 5108 O O . LEU A 1 625 ? -46.938 11.984 18.859 1 84.19 625 LEU A O 1
ATOM 5112 N N . LEU A 1 626 ? -45.531 12.336 17.219 1 84.38 626 LEU A N 1
ATOM 5113 C CA . LEU A 1 626 ? -46.406 13.344 16.609 1 84.38 626 LEU A CA 1
ATOM 5114 C C . LEU A 1 626 ? -47.656 12.711 16.031 1 84.38 626 LEU A C 1
ATOM 5116 O O . LEU A 1 626 ? -48.75 13.289 16.125 1 84.38 626 LEU A O 1
ATOM 5120 N N . LEU A 1 627 ? -47.5 11.555 15.516 1 84.62 627 LEU A N 1
ATOM 5121 C CA . LEU A 1 627 ? -48.656 10.828 14.977 1 84.62 627 LEU A CA 1
ATOM 5122 C C . LEU A 1 627 ? -49.594 10.398 16.094 1 84.62 627 LEU A C 1
ATOM 5124 O O . LEU A 1 627 ? -50.812 10.438 15.93 1 84.62 627 LEU A O 1
ATOM 5128 N N . LYS A 1 628 ? -48.969 10.109 17.203 1 83.19 628 LYS A N 1
ATOM 5129 C CA . LYS A 1 628 ? -49.812 9.75 18.344 1 83.19 628 LYS A CA 1
ATOM 5130 C C . LYS A 1 628 ? -50.562 10.961 18.875 1 83.19 628 LYS A C 1
ATOM 5132 O O . LYS A 1 628 ? -51.75 10.859 19.234 1 83.19 628 LYS A O 1
ATOM 5137 N N . LYS A 1 629 ? -49.938 12.023 18.812 1 82.62 629 LYS A N 1
ATOM 5138 C CA . LYS A 1 629 ? -50.594 13.25 19.266 1 82.62 629 LYS A CA 1
ATOM 5139 C C . LYS A 1 629 ? -51.719 13.68 18.312 1 82.62 629 LYS A C 1
ATOM 5141 O O . LYS A 1 629 ? -52.781 14.141 18.75 1 82.62 629 LYS A O 1
ATOM 5146 N N . LEU A 1 630 ? -51.5 13.438 17.094 1 82.44 630 LEU A N 1
ATOM 5147 C CA . LEU A 1 630 ? -52.5 13.789 16.094 1 82.44 630 LEU A CA 1
ATOM 5148 C C . LEU A 1 630 ? -53.719 12.875 16.188 1 82.44 630 LEU A C 1
ATOM 5150 O O . LEU A 1 630 ? -54.875 13.344 16.094 1 82.44 630 LEU A O 1
ATOM 5154 N N . ARG A 1 631 ? -53.469 11.68 16.422 1 80.94 631 ARG A N 1
ATOM 5155 C CA . ARG A 1 631 ? -54.594 10.734 16.562 1 80.94 631 ARG A CA 1
ATOM 5156 C C . ARG A 1 631 ? -55.375 11.039 17.828 1 80.94 631 ARG A C 1
ATOM 5158 O O . ARG A 1 631 ? -56.625 10.93 17.828 1 80.94 631 ARG A O 1
ATOM 5165 N N . TYR A 1 632 ? -54.719 11.477 18.797 1 80.44 632 TYR A N 1
ATOM 5166 C CA . TYR A 1 632 ? -55.375 11.836 20.031 1 80.44 632 TYR A CA 1
ATOM 5167 C C . TYR A 1 632 ? -56.281 13.039 19.844 1 80.44 632 TYR A C 1
ATOM 5169 O O . TYR A 1 632 ? -57.406 13.062 20.359 1 80.44 632 TYR A O 1
ATOM 5177 N N . HIS A 1 633 ? -56 13.938 19.031 1 78.25 633 HIS A N 1
ATOM 5178 C CA . HIS A 1 633 ? -56.781 15.133 18.797 1 78.25 633 HIS A CA 1
ATOM 5179 C C . HIS A 1 633 ? -57.969 14.836 17.859 1 78.25 633 HIS A C 1
ATOM 5181 O O . HIS A 1 633 ? -59.031 15.422 18 1 78.25 633 HIS A O 1
ATOM 5187 N N . GLN A 1 634 ? -57.75 13.945 17.016 1 75.12 634 GLN A N 1
ATOM 5188 C CA . GLN A 1 634 ? -58.812 13.594 16.078 1 75.12 634 GLN A CA 1
ATOM 5189 C C . GLN A 1 634 ? -59.906 12.789 16.75 1 75.12 634 GLN A C 1
ATOM 5191 O O . GLN A 1 634 ? -61.094 12.945 16.422 1 75.12 634 GLN A O 1
ATOM 5196 N N . GLU A 1 635 ? -59.625 12.031 17.672 1 74.31 635 GLU A N 1
ATOM 5197 C CA . GLU A 1 635 ? -60.625 11.227 18.375 1 74.31 635 GLU A CA 1
ATOM 5198 C C . GLU A 1 635 ? -61.438 12.07 19.344 1 74.31 635 GLU A C 1
ATOM 5200 O O . GLU A 1 635 ? -62.594 11.75 19.609 1 74.31 635 GLU A O 1
ATOM 5205 N N . ARG A 1 636 ? -61.125 13.188 19.734 1 63.19 636 ARG A N 1
ATOM 5206 C CA . ARG A 1 636 ? -61.875 14.031 20.656 1 63.19 636 ARG A CA 1
ATOM 5207 C C . ARG A 1 636 ? -62.781 15.016 19.922 1 63.19 636 ARG A C 1
ATOM 5209 O O . ARG A 1 636 ? -63.594 15.711 20.531 1 63.19 636 ARG A O 1
ATOM 5216 N N . GLN A 1 637 ? -62.75 15.125 18.688 1 62.06 637 GLN A N 1
ATOM 5217 C CA . GLN A 1 637 ? -63.75 15.914 17.969 1 62.06 637 GLN A CA 1
ATOM 5218 C C . GLN A 1 637 ? -65.062 15.195 17.922 1 62.06 637 GLN A C 1
ATOM 5220 O O . GLN A 1 637 ? -65.125 13.992 17.672 1 62.06 637 GLN A O 1
ATOM 5225 N N . PRO A 1 638 ? -66.25 15.758 18.688 1 56.78 638 PRO A N 1
ATOM 5226 C CA . PRO A 1 638 ? -67.562 15.141 18.719 1 56.78 638 PRO A CA 1
ATOM 5227 C C . PRO A 1 638 ? -68 14.688 17.344 1 56.78 638 PRO A C 1
ATOM 5229 O O . PRO A 1 638 ? -67.875 15.422 16.359 1 56.78 638 PRO A O 1
ATOM 5232 N N . LYS A 1 639 ? -68.125 13.492 17.078 1 52.81 639 LYS A N 1
ATOM 5233 C CA . LYS A 1 639 ? -68.75 12.969 15.891 1 52.81 639 LYS A CA 1
ATOM 5234 C C . LYS A 1 639 ? -70.125 13.625 15.695 1 52.81 639 LYS A C 1
ATOM 5236 O O . LYS A 1 639 ? -71 13.578 16.578 1 52.81 639 LYS A O 1
ATOM 5241 N N . VAL A 1 640 ? -70.375 14.625 14.922 1 49.97 640 VAL A N 1
ATOM 5242 C CA . VAL A 1 640 ? -71.75 15.039 14.523 1 49.97 640 VAL A CA 1
ATOM 5243 C C . VAL A 1 640 ? -72.5 13.836 14 1 49.97 640 VAL A C 1
ATOM 5245 O O . VAL A 1 640 ? -72.062 13.172 13.055 1 49.97 640 VAL A O 1
ATOM 5248 N N . SER A 1 641 ? -73.062 13.039 14.859 1 44.25 641 SER A N 1
ATOM 5249 C CA . SER A 1 641 ? -74.062 12.055 14.453 1 44.25 641 SER A CA 1
ATOM 5250 C C . SER A 1 641 ? -75.062 12.641 13.445 1 44.25 641 SER A C 1
ATOM 5252 O O . SER A 1 641 ? -75.75 13.609 13.742 1 44.25 641 SER A O 1
ATOM 5254 N N . ILE A 1 642 ? -74.75 12.609 12.18 1 44.41 642 ILE A N 1
ATOM 5255 C CA . ILE A 1 642 ? -75.812 12.805 11.172 1 44.41 642 ILE A CA 1
ATOM 5256 C C . ILE A 1 642 ? -76.875 11.734 11.32 1 44.41 642 ILE A C 1
ATOM 5258 O O . ILE A 1 642 ? -76.625 10.547 11.156 1 44.41 642 ILE A O 1
ATOM 5262 N N . ASN A 1 643 ? -77.938 11.906 12.211 1 40.91 643 ASN A N 1
ATOM 5263 C CA . ASN A 1 643 ? -79.188 11.172 12.125 1 40.91 643 ASN A CA 1
ATOM 5264 C C . ASN A 1 643 ? -79.812 11.258 10.734 1 40.91 643 ASN A C 1
ATOM 5266 O O . ASN A 1 643 ? -80.062 12.352 10.234 1 40.91 643 ASN A O 1
ATOM 5270 N N . PRO A 1 644 ? -79.688 10.297 9.898 1 42 644 PRO A N 1
ATOM 5271 C CA . PRO A 1 644 ? -80.375 10.258 8.594 1 42 644 PRO A CA 1
ATOM 5272 C C . PRO A 1 644 ? -81.875 10.383 8.703 1 42 644 PRO A C 1
ATOM 5274 O O . PRO A 1 644 ? -82.625 10.195 7.711 1 42 644 PRO A O 1
ATOM 5277 N N . LYS A 1 645 ? -82.562 10.406 9.828 1 36.97 645 LYS A N 1
ATOM 5278 C CA . LYS A 1 645 ? -84 10.289 9.625 1 36.97 645 LYS A CA 1
ATOM 5279 C C . LYS A 1 645 ? -84.562 11.516 8.906 1 36.97 645 LYS A C 1
ATOM 5281 O O . LYS A 1 645 ? -85.75 11.594 8.641 1 36.97 645 LYS A O 1
ATOM 5286 N N . ALA A 1 646 ? -84.062 12.664 8.938 1 31.75 646 ALA A N 1
ATOM 5287 C CA . ALA A 1 646 ? -85.062 13.625 8.562 1 31.75 646 ALA A CA 1
ATOM 5288 C C . ALA A 1 646 ? -85.312 13.586 7.059 1 31.75 646 ALA A C 1
ATOM 5290 O O . ALA A 1 646 ? -86.312 14.125 6.586 1 31.75 646 ALA A O 1
ATOM 5291 N N . ASN A 1 647 ? -84.5 13.086 6.051 1 27.27 647 ASN A N 1
ATOM 5292 C CA . ASN A 1 647 ? -85.188 13.047 4.773 1 27.27 647 ASN A CA 1
ATOM 5293 C C . ASN A 1 647 ? -85.812 11.672 4.52 1 27.27 647 ASN A C 1
ATOM 5295 O O . ASN A 1 647 ? -85.188 10.648 4.82 1 27.27 647 ASN A O 1
ATOM 5299 N N . ASN B 1 1 ? -45.75 4.285 73.375 1 22.23 1 ASN B N 1
ATOM 5300 C CA . ASN B 1 1 ? -46.125 4.484 72 1 22.23 1 ASN B CA 1
ATOM 5301 C C . ASN B 1 1 ? -44.969 4.215 71.062 1 22.23 1 ASN B C 1
ATOM 5303 O O . ASN B 1 1 ? -44.062 5.027 70.938 1 22.23 1 ASN B O 1
ATOM 5307 N N . LEU B 1 2 ? -44.438 2.914 71.062 1 24.5 2 LEU B N 1
ATOM 5308 C CA . LEU B 1 2 ? -43.438 2.281 70.188 1 24.5 2 LEU B CA 1
ATOM 5309 C C . LEU B 1 2 ? -43.75 2.439 68.75 1 24.5 2 LEU B C 1
ATOM 5311 O O . LEU B 1 2 ? -44.688 1.817 68.25 1 24.5 2 LEU B O 1
ATOM 5315 N N . ILE B 1 3 ? -43.812 3.711 68.188 1 28.23 3 ILE B N 1
ATOM 5316 C CA . ILE B 1 3 ? -44 3.992 66.812 1 28.23 3 ILE B CA 1
ATOM 5317 C C . ILE B 1 3 ? -43.062 3.129 65.938 1 28.23 3 ILE B C 1
ATOM 5319 O O . ILE B 1 3 ? -41.844 3.342 65.938 1 28.23 3 ILE B O 1
ATOM 5323 N N . GLU B 1 4 ? -43.219 1.757 65.875 1 30.7 4 GLU B N 1
ATOM 5324 C CA . GLU B 1 4 ? -42.625 0.87 64.875 1 30.7 4 GLU B CA 1
ATOM 5325 C C . GLU B 1 4 ? -42.812 1.429 63.5 1 30.7 4 GLU B C 1
ATOM 5327 O O . GLU B 1 4 ? -43.969 1.637 63.062 1 30.7 4 GLU B O 1
ATOM 5332 N N . VAL B 1 5 ? -41.969 2.357 63.094 1 34.44 5 VAL B N 1
ATOM 5333 C CA . VAL B 1 5 ? -41.812 2.791 61.719 1 34.44 5 VAL B CA 1
ATOM 5334 C C . VAL B 1 5 ? -42 1.595 60.781 1 34.44 5 VAL B C 1
ATOM 5336 O O . VAL B 1 5 ? -41.219 0.623 60.875 1 34.44 5 VAL B O 1
ATOM 5339 N N . HIS B 1 6 ? -43.25 1.225 60.469 1 35.66 6 HIS B N 1
ATOM 5340 C CA . HIS B 1 6 ? -43.656 0.303 59.406 1 35.66 6 HIS B CA 1
ATOM 5341 C C . HIS B 1 6 ? -42.781 0.491 58.156 1 35.66 6 HIS B C 1
ATOM 5343 O O . HIS B 1 6 ? -42.969 1.457 57.406 1 35.66 6 HIS B O 1
ATOM 5349 N N . VAL B 1 7 ? -41.5 0.177 58.312 1 43.09 7 VAL B N 1
ATOM 5350 C CA . VAL B 1 7 ? -40.75 -0.043 57.062 1 43.09 7 VAL B CA 1
ATOM 5351 C C . VAL B 1 7 ? -41.562 -0.885 56.125 1 43.09 7 VAL B C 1
ATOM 5353 O O . VAL B 1 7 ? -41.969 -2.012 56.438 1 43.09 7 VAL B O 1
ATOM 5356 N N . SER B 1 8 ? -42.469 -0.191 55.312 1 44.53 8 SER B N 1
ATOM 5357 C CA . SER B 1 8 ? -43.312 -0.865 54.344 1 44.53 8 SER B CA 1
ATOM 5358 C C . SER B 1 8 ? -42.562 -1.971 53.594 1 44.53 8 SER B C 1
ATOM 5360 O O . SER B 1 8 ? -41.344 -1.879 53.406 1 44.53 8 SER B O 1
ATOM 5362 N N . VAL B 1 9 ? -43.062 -3.248 53.656 1 54.75 9 VAL B N 1
ATOM 5363 C CA . VAL B 1 9 ? -42.688 -4.465 52.938 1 54.75 9 VAL B CA 1
ATOM 5364 C C . VAL B 1 9 ? -42.188 -4.105 51.562 1 54.75 9 VAL B C 1
ATOM 5366 O O . VAL B 1 9 ? -41.25 -4.738 51.031 1 54.75 9 VAL B O 1
ATOM 5369 N N . ASP B 1 10 ? -42.75 -3.02 51.062 1 55.94 10 ASP B N 1
ATOM 5370 C CA . ASP B 1 10 ? -42.375 -2.604 49.719 1 55.94 10 ASP B CA 1
ATOM 5371 C C . ASP B 1 10 ? -40.938 -2.078 49.719 1 55.94 10 ASP B C 1
ATOM 5373 O O . ASP B 1 10 ? -40.188 -2.287 48.75 1 55.94 10 ASP B O 1
ATOM 5377 N N . GLU B 1 11 ? -40.531 -1.472 50.812 1 60 11 GLU B N 1
ATOM 5378 C CA . GLU B 1 11 ? -39.188 -0.967 50.906 1 60 11 GLU B CA 1
ATOM 5379 C C . GLU B 1 11 ? -38.188 -2.109 51.094 1 60 11 GLU B C 1
ATOM 5381 O O . GLU B 1 11 ? -37.094 -2.08 50.531 1 60 11 GLU B O 1
ATOM 5386 N N . LEU B 1 12 ? -38.562 -3.131 51.844 1 58.09 12 LEU B N 1
ATOM 5387 C CA . LEU B 1 12 ? -37.688 -4.301 52.031 1 58.09 12 LEU B CA 1
ATOM 5388 C C . LEU B 1 12 ? -37.562 -5.074 50.719 1 58.09 12 LEU B C 1
ATOM 5390 O O . LEU B 1 12 ? -36.469 -5.574 50.406 1 58.09 12 LEU B O 1
ATOM 5394 N N . HIS B 1 13 ? -38.625 -5.176 49.969 1 64.38 13 HIS B N 1
ATOM 5395 C CA . HIS B 1 13 ? -38.562 -5.84 48.688 1 64.38 13 HIS B CA 1
ATOM 5396 C C . HIS B 1 13 ? -37.719 -5.039 47.688 1 64.38 13 HIS B C 1
ATOM 5398 O O . HIS B 1 13 ? -36.969 -5.613 46.906 1 64.38 13 HIS B O 1
ATOM 5404 N N . LEU B 1 14 ? -37.875 -3.73 47.781 1 64.44 14 LEU B N 1
ATOM 5405 C CA . LEU B 1 14 ? -37.062 -2.869 46.969 1 64.44 14 LEU B CA 1
ATOM 5406 C C . LEU B 1 14 ? -35.594 -2.973 47.344 1 64.44 14 LEU B C 1
ATOM 5408 O O . LEU B 1 14 ? -34.719 -3.037 46.469 1 64.44 14 LEU B O 1
ATOM 5412 N N . ILE B 1 15 ? -35.312 -3.012 48.656 1 65.44 15 ILE B N 1
ATOM 5413 C CA . ILE B 1 15 ? -33.938 -3.189 49.156 1 65.44 15 ILE B CA 1
ATOM 5414 C C . ILE B 1 15 ? -33.406 -4.555 48.75 1 65.44 15 ILE B C 1
ATOM 5416 O O . ILE B 1 15 ? -32.25 -4.68 48.344 1 65.44 15 ILE B O 1
ATOM 5420 N N . GLY B 1 16 ? -34.25 -5.602 48.75 1 65.5 16 GLY B N 1
ATOM 5421 C CA . GLY B 1 16 ? -33.844 -6.926 48.312 1 65.5 16 GLY B CA 1
ATOM 5422 C C . GLY B 1 16 ? -33.531 -6.977 46.812 1 65.5 16 GLY B C 1
ATOM 5423 O O . GLY B 1 16 ? -32.531 -7.57 46.406 1 65.5 16 GLY B O 1
ATOM 5424 N N . THR B 1 17 ? -34.406 -6.398 46.031 1 68.62 17 THR B N 1
ATOM 5425 C CA . THR B 1 17 ? -34.188 -6.406 44.594 1 68.62 17 THR B CA 1
ATOM 5426 C C . THR B 1 17 ? -32.969 -5.555 44.219 1 68.62 17 THR B C 1
ATOM 5428 O O . THR B 1 17 ? -32.25 -5.891 43.281 1 68.62 17 THR B O 1
ATOM 5431 N N . LEU B 1 18 ? -32.781 -4.426 45.031 1 69.38 18 LEU B N 1
ATOM 5432 C CA . LEU B 1 18 ? -31.625 -3.564 44.781 1 69.38 18 LEU B CA 1
ATOM 5433 C C . LEU B 1 18 ? -30.328 -4.234 45.219 1 69.38 18 LEU B C 1
ATOM 5435 O O . LEU B 1 18 ? -29.281 -4.047 44.594 1 69.38 18 LEU B O 1
ATOM 5439 N N . ALA B 1 19 ? -30.422 -5.027 46.281 1 65.31 19 ALA B N 1
ATOM 5440 C CA . ALA B 1 19 ? -29.266 -5.734 46.844 1 65.31 19 ALA B CA 1
ATOM 5441 C C . ALA B 1 19 ? -28.781 -6.812 45.875 1 65.31 19 ALA B C 1
ATOM 5443 O O . ALA B 1 19 ? -27.609 -7.16 45.844 1 65.31 19 ALA B O 1
ATOM 5444 N N . ASP B 1 20 ? -29.672 -7.316 45 1 62.66 20 ASP B N 1
ATOM 5445 C CA . ASP B 1 20 ? -29.328 -8.391 44.094 1 62.66 20 ASP B CA 1
ATOM 5446 C C . ASP B 1 20 ? -28.859 -7.84 42.75 1 62.66 20 ASP B C 1
ATOM 5448 O O . ASP B 1 20 ? -28.391 -8.594 41.875 1 62.66 20 ASP B O 1
ATOM 5452 N N . MET B 1 21 ? -28.969 -6.551 42.562 1 64.69 21 MET B N 1
ATOM 5453 C CA . MET B 1 21 ? -28.531 -5.926 41.312 1 64.69 21 MET B CA 1
ATOM 5454 C C . MET B 1 21 ? -27.047 -5.57 41.344 1 64.69 21 MET B C 1
ATOM 5456 O O . MET B 1 21 ? -26.516 -5.305 42.438 1 64.69 21 MET B O 1
ATOM 5460 N N . PRO B 1 22 ? -26.25 -5.75 40.281 1 69.5 22 PRO B N 1
ATOM 5461 C CA . PRO B 1 22 ? -24.859 -5.305 40.25 1 69.5 22 PRO B CA 1
ATOM 5462 C C . PRO B 1 22 ? -24.703 -3.83 40.625 1 69.5 22 PRO B C 1
ATOM 5464 O O . PRO B 1 22 ? -25.656 -3.055 40.5 1 69.5 22 PRO B O 1
ATOM 5467 N N . ALA B 1 23 ? -23.594 -3.432 41.219 1 67.12 23 ALA B N 1
ATOM 5468 C CA . ALA B 1 23 ? -23.344 -2.129 41.844 1 67.12 23 ALA B CA 1
ATOM 5469 C C . ALA B 1 23 ? -23.703 -0.995 40.875 1 67.12 23 ALA B C 1
ATOM 5471 O O . ALA B 1 23 ? -24.266 0.015 41.312 1 67.12 23 ALA B O 1
ATOM 5472 N N . ASP B 1 24 ? -23.453 -1.108 39.656 1 69.19 24 ASP B N 1
ATOM 5473 C CA . ASP B 1 24 ? -23.688 -0.057 38.656 1 69.19 24 ASP B CA 1
ATOM 5474 C C . ASP B 1 24 ? -25.188 0.12 38.406 1 69.19 24 ASP B C 1
ATOM 5476 O O . ASP B 1 24 ? -25.688 1.247 38.344 1 69.19 24 ASP B O 1
ATOM 5480 N N . GLU B 1 25 ? -25.906 -0.975 38.281 1 71.94 25 GLU B N 1
ATOM 5481 C CA . GLU B 1 25 ? -27.344 -0.931 38.094 1 71.94 25 GLU B CA 1
ATOM 5482 C C . GLU B 1 25 ? -28.062 -0.462 39.344 1 71.94 25 GLU B C 1
ATOM 5484 O O . GLU B 1 25 ? -29.078 0.238 39.281 1 71.94 25 GLU B O 1
ATOM 5489 N N . ARG B 1 26 ? -27.469 -0.765 40.5 1 71.06 26 ARG B N 1
ATOM 5490 C CA . ARG B 1 26 ? -27.984 -0.341 41.812 1 71.06 26 ARG B CA 1
ATOM 5491 C C . ARG B 1 26 ? -27.938 1.177 41.938 1 71.06 26 ARG B C 1
ATOM 5493 O O . ARG B 1 26 ? -28.906 1.794 42.406 1 71.06 26 ARG B O 1
ATOM 5500 N N . THR B 1 27 ? -26.781 1.68 41.5 1 73.12 27 THR B N 1
ATOM 5501 C CA . THR B 1 27 ? -26.641 3.127 41.594 1 73.12 27 THR B CA 1
ATOM 5502 C C . THR B 1 27 ? -27.594 3.832 40.656 1 73.12 27 THR B C 1
ATOM 5504 O O . THR B 1 27 ? -28.172 4.867 41 1 73.12 27 THR B O 1
ATOM 5507 N N . LYS B 1 28 ? -27.812 3.32 39.469 1 73.88 28 LYS B N 1
ATOM 5508 C CA . LYS B 1 28 ? -28.766 3.873 38.5 1 73.88 28 LYS B CA 1
ATOM 5509 C C . LYS B 1 28 ? -30.203 3.74 39.031 1 73.88 28 LYS B C 1
ATOM 5511 O O . LYS B 1 28 ? -31 4.668 38.875 1 73.88 28 LYS B O 1
ATOM 5516 N N . ALA B 1 29 ? -30.531 2.57 39.625 1 73.69 29 ALA B N 1
ATOM 5517 C CA . ALA B 1 29 ? -31.859 2.32 40.188 1 73.69 29 ALA B CA 1
ATOM 5518 C C . ALA B 1 29 ? -32.125 3.219 41.375 1 73.69 29 ALA B C 1
ATOM 5520 O O . ALA B 1 29 ? -33.25 3.723 41.562 1 73.69 29 ALA B O 1
ATOM 5521 N N . LEU B 1 30 ? -31.062 3.473 42.188 1 72.62 30 LEU B N 1
ATOM 5522 C CA . LEU B 1 30 ? -31.172 4.348 43.344 1 72.62 30 LEU B CA 1
ATOM 5523 C C . LEU B 1 30 ? -31.391 5.797 42.906 1 72.62 30 LEU B C 1
ATOM 5525 O O . LEU B 1 30 ? -32.156 6.531 43.562 1 72.62 30 LEU B O 1
ATOM 5529 N N . ARG B 1 31 ? -30.75 6.156 41.781 1 73 31 ARG B N 1
ATOM 5530 C CA . ARG B 1 31 ? -30.875 7.512 41.25 1 73 31 ARG B CA 1
ATOM 5531 C C . ARG B 1 31 ? -32.281 7.75 40.688 1 73 31 ARG B C 1
ATOM 5533 O O . ARG B 1 31 ? -32.781 8.867 40.75 1 73 31 ARG B O 1
ATOM 5540 N N . GLN B 1 32 ? -32.938 6.711 40.312 1 68.75 32 GLN B N 1
ATOM 5541 C CA . GLN B 1 32 ? -34.25 6.82 39.688 1 68.75 32 GLN B CA 1
ATOM 5542 C C . GLN B 1 32 ? -35.344 6.801 40.75 1 68.75 32 GLN B C 1
ATOM 5544 O O . GLN B 1 32 ? -36.5 7.156 40.5 1 68.75 32 GLN B O 1
ATOM 5549 N N . LEU B 1 33 ? -34.969 6.395 41.938 1 64.94 33 LEU B N 1
ATOM 5550 C CA . LEU B 1 33 ? -35.969 6.398 43 1 64.94 33 LEU B CA 1
ATOM 5551 C C . LEU B 1 33 ? -36.25 7.824 43.469 1 64.94 33 LEU B C 1
ATOM 5553 O O . LEU B 1 33 ? -35.344 8.625 43.656 1 64.94 33 LEU B O 1
ATOM 5557 N N . VAL B 1 34 ? -37.469 8.32 43.375 1 65.06 34 VAL B N 1
ATOM 5558 C CA . VAL B 1 34 ? -37.938 9.656 43.719 1 65.06 34 VAL B CA 1
ATOM 5559 C C . VAL B 1 34 ? -37.906 9.812 45.25 1 65.06 34 VAL B C 1
ATOM 5561 O O . VAL B 1 34 ? -38.906 9.516 45.906 1 65.06 34 VAL B O 1
ATOM 5564 N N . MET B 1 35 ? -36.875 9.492 45.938 1 62.62 35 MET B N 1
ATOM 5565 C CA . MET B 1 35 ? -36.75 9.703 47.375 1 62.62 35 MET B CA 1
ATOM 5566 C C . MET B 1 35 ? -35.75 10.812 47.688 1 62.62 35 MET B C 1
ATOM 5568 O O . MET B 1 35 ? -34.969 11.195 46.812 1 62.62 35 MET B O 1
ATOM 5572 N N . ASN B 1 36 ? -35.969 11.531 48.812 1 65.56 36 ASN B N 1
ATOM 5573 C CA . ASN B 1 36 ? -35.031 12.578 49.25 1 65.56 36 ASN B CA 1
ATOM 5574 C C . ASN B 1 36 ? -33.625 12.055 49.375 1 65.56 36 ASN B C 1
ATOM 5576 O O . ASN B 1 36 ? -33.406 10.867 49.594 1 65.56 36 ASN B O 1
ATOM 5580 N N . LEU B 1 37 ? -32.562 12.836 49.062 1 71.88 37 LEU B N 1
ATOM 5581 C CA . LEU B 1 37 ? -31.125 12.508 49.031 1 71.88 37 LEU B CA 1
ATOM 5582 C C . LEU B 1 37 ? -30.719 11.82 50.312 1 71.88 37 LEU B C 1
ATOM 5584 O O . LEU B 1 37 ? -29.891 10.898 50.312 1 71.88 37 LEU B O 1
ATOM 5588 N N . GLN B 1 38 ? -31.359 12.172 51.5 1 72.12 38 GLN B N 1
ATOM 5589 C CA . GLN B 1 38 ? -31.031 11.602 52.781 1 72.12 38 GLN B CA 1
ATOM 5590 C C . GLN B 1 38 ? -31.5 10.148 52.875 1 72.12 38 GLN B C 1
ATOM 5592 O O . GLN B 1 38 ? -30.781 9.297 53.406 1 72.12 38 GLN B O 1
ATOM 5597 N N . GLU B 1 39 ? -32.625 9.891 52.312 1 70.25 39 GLU B N 1
ATOM 5598 C CA . GLU B 1 39 ? -33.188 8.547 52.344 1 70.25 39 GLU B CA 1
ATOM 5599 C C . GLU B 1 39 ? -32.438 7.625 51.375 1 70.25 39 GLU B C 1
ATOM 5601 O O . GLU B 1 39 ? -32.219 6.453 51.656 1 70.25 39 GLU B O 1
ATOM 5606 N N . LYS B 1 40 ? -31.906 8.227 50.281 1 70.88 40 LYS B N 1
ATOM 5607 C CA . LYS B 1 40 ? -31.109 7.477 49.312 1 70.88 40 LYS B CA 1
ATOM 5608 C C . LYS B 1 40 ? -29.781 7.047 49.906 1 70.88 40 LYS B C 1
ATOM 5610 O O . LYS B 1 40 ? -29.328 5.922 49.688 1 70.88 40 LYS B O 1
ATOM 5615 N N . ARG B 1 41 ? -29.234 7.918 50.688 1 71.88 41 ARG B N 1
ATOM 5616 C CA . ARG B 1 41 ? -27.969 7.641 51.375 1 71.88 41 ARG B CA 1
ATOM 5617 C C . ARG B 1 41 ? -28.156 6.574 52.469 1 71.88 41 ARG B C 1
ATOM 5619 O O . ARG B 1 41 ? -27.312 5.699 52.625 1 71.88 41 ARG B O 1
ATOM 5626 N N . GLU B 1 42 ? -29.281 6.684 53.219 1 70.94 42 GLU B N 1
ATOM 5627 C CA . GLU B 1 42 ? -29.562 5.707 54.25 1 70.94 42 GLU B CA 1
ATOM 5628 C C . GLU B 1 42 ? -29.812 4.32 53.656 1 70.94 42 GLU B C 1
ATOM 5630 O O . GLU B 1 42 ? -29.375 3.316 54.219 1 70.94 42 GLU B O 1
ATOM 5635 N N . PHE B 1 43 ? -30.391 4.348 52.469 1 66.25 43 PHE B N 1
ATOM 5636 C CA . PHE B 1 43 ? -30.641 3.102 51.781 1 66.25 43 PHE B CA 1
ATOM 5637 C C . PHE B 1 43 ? -29.344 2.508 51.219 1 66.25 43 PHE B C 1
ATOM 5639 O O . PHE B 1 43 ? -29.156 1.292 51.281 1 66.25 43 PHE B O 1
ATOM 5646 N N . SER B 1 44 ? -28.453 3.346 50.688 1 67.81 44 SER B N 1
ATOM 5647 C CA . SER B 1 44 ? -27.141 2.912 50.188 1 67.81 44 SER B CA 1
ATOM 5648 C C . SER B 1 44 ? -26.281 2.398 51.312 1 67.81 44 SER B C 1
ATOM 5650 O O . SER B 1 44 ? -25.562 1.398 51.188 1 67.81 44 SER B O 1
ATOM 5652 N N . GLU B 1 45 ? -26.312 3.002 52.469 1 69.19 45 GLU B N 1
ATOM 5653 C CA . GLU B 1 45 ? -25.547 2.607 53.656 1 69.19 45 GLU B CA 1
ATOM 5654 C C . GLU B 1 45 ? -26.062 1.303 54.25 1 69.19 45 GLU B C 1
ATOM 5656 O O . GLU B 1 45 ? -25.281 0.451 54.656 1 69.19 45 GLU B O 1
ATOM 5661 N N . LYS B 1 46 ? -27.375 1.08 54.312 1 64.06 46 LYS B N 1
ATOM 5662 C CA . LYS B 1 46 ? -27.969 -0.153 54.812 1 64.06 46 LYS B CA 1
ATOM 5663 C C . LYS B 1 46 ? -27.625 -1.341 53.938 1 64.06 46 LYS B C 1
ATOM 5665 O O . LYS B 1 46 ? -27.406 -2.451 54.406 1 64.06 46 LYS B O 1
ATOM 5670 N N . ASN B 1 47 ? -27.469 -1.04 52.562 1 58.97 47 ASN B N 1
ATOM 5671 C CA . ASN B 1 47 ? -27.062 -2.068 51.625 1 58.97 47 ASN B CA 1
ATOM 5672 C C . ASN B 1 47 ? -25.578 -2.432 51.781 1 58.97 47 ASN B C 1
ATOM 5674 O O . ASN B 1 47 ? -25.219 -3.598 51.625 1 58.97 47 ASN B O 1
ATOM 5678 N N . VAL B 1 48 ? -24.672 -1.412 52 1 57.66 48 VAL B N 1
ATOM 5679 C CA . VAL B 1 48 ? -23.25 -1.65 52.25 1 57.66 48 VAL B CA 1
ATOM 5680 C C . VAL B 1 48 ? -23.078 -2.412 53.562 1 57.66 48 VAL B C 1
ATOM 5682 O O . VAL B 1 48 ? -22.25 -3.32 53.656 1 57.66 48 VAL B O 1
ATOM 5685 N N . ILE B 1 49 ? -23.859 -2.15 54.656 1 53.94 49 ILE B N 1
ATOM 5686 C CA . ILE B 1 49 ? -23.797 -2.812 55.938 1 53.94 49 ILE B CA 1
ATOM 5687 C C . ILE B 1 49 ? -24.234 -4.27 55.812 1 53.94 49 ILE B C 1
ATOM 5689 O O . ILE B 1 49 ? -23.625 -5.168 56.375 1 53.94 49 ILE B O 1
ATOM 5693 N N . LYS B 1 50 ? -25.359 -4.598 55.062 1 51.94 50 LYS B N 1
ATOM 5694 C CA . LYS B 1 50 ? -25.797 -5.98 54.875 1 51.94 50 LYS B CA 1
ATOM 5695 C C . LYS B 1 50 ? -24.781 -6.781 54.094 1 51.94 50 LYS B C 1
ATOM 5697 O O . LYS B 1 50 ? -24.578 -7.969 54.344 1 51.94 50 LYS B O 1
ATOM 5702 N N . LYS B 1 51 ? -24.031 -6.156 53.125 1 49.84 51 LYS B N 1
ATOM 5703 C CA . LYS B 1 51 ? -22.953 -6.824 52.375 1 49.84 51 LYS B CA 1
ATOM 5704 C C . LYS B 1 51 ? -21.734 -7.043 53.281 1 49.84 51 LYS B C 1
ATOM 5706 O O . LYS B 1 51 ? -21.047 -8.062 53.156 1 49.84 51 LYS B O 1
ATOM 5711 N N . LYS B 1 52 ? -21.297 -6.113 54.156 1 48.97 52 LYS B N 1
ATOM 5712 C CA . LYS B 1 52 ? -20.172 -6.289 55.062 1 48.97 52 LYS B CA 1
ATOM 5713 C C . LYS B 1 52 ? -20.469 -7.398 56.062 1 48.97 52 LYS B C 1
ATOM 5715 O O . LYS B 1 52 ? -19.562 -8.133 56.469 1 48.97 52 LYS B O 1
ATOM 5720 N N . LYS B 1 53 ? -21.641 -7.5 56.594 1 47.94 53 LYS B N 1
ATOM 5721 C CA . LYS B 1 53 ? -21.938 -8.594 57.5 1 47.94 53 LYS B CA 1
ATOM 5722 C C . LYS B 1 53 ? -21.812 -9.945 56.812 1 47.94 53 LYS B C 1
ATOM 5724 O O . LYS B 1 53 ? -21.438 -10.945 57.438 1 47.94 53 LYS B O 1
ATOM 5729 N N . LYS B 1 54 ? -22.156 -10.023 55.562 1 45.59 54 LYS B N 1
ATOM 5730 C CA . LYS B 1 54 ? -21.969 -11.281 54.844 1 45.59 54 LYS B CA 1
ATOM 5731 C C . LYS B 1 54 ? -20.5 -11.516 54.531 1 45.59 54 LYS B C 1
ATOM 5733 O O . LYS B 1 54 ? -20.125 -12.602 54.062 1 45.59 54 LYS B O 1
ATOM 5738 N N . LYS B 1 55 ? -19.625 -10.461 54.469 1 47.66 55 LYS B N 1
ATOM 5739 C CA . LYS B 1 55 ? -18.188 -10.586 54.219 1 47.66 55 LYS B CA 1
ATOM 5740 C C . LYS B 1 55 ? -17.5 -11.414 55.281 1 47.66 55 LYS B C 1
ATOM 5742 O O . LYS B 1 55 ? -16.359 -11.844 55.125 1 47.66 55 LYS B O 1
ATOM 5747 N N . GLY B 1 56 ? -18.016 -11.461 56.5 1 45.5 56 GLY B N 1
ATOM 5748 C CA . GLY B 1 56 ? -17.297 -12.195 57.531 1 45.5 56 GLY B CA 1
ATOM 5749 C C . GLY B 1 56 ? -16.906 -13.594 57.094 1 45.5 56 GLY B C 1
ATOM 5750 O O . GLY B 1 56 ? -16.062 -14.234 57.75 1 45.5 56 GLY B O 1
ATOM 5751 N N . LYS B 1 57 ? -17.906 -14.281 56.594 1 44.09 57 LYS B N 1
ATOM 5752 C CA . LYS B 1 57 ? -17.562 -15.68 56.344 1 44.09 57 LYS B CA 1
ATOM 5753 C C . LYS B 1 57 ? -16.781 -15.812 55.031 1 44.09 57 LYS B C 1
ATOM 5755 O O . LYS B 1 57 ? -17.219 -16.5 54.094 1 44.09 57 LYS B O 1
ATOM 5760 N N . MET B 1 58 ? -16.125 -14.727 54.562 1 42.09 58 MET B N 1
ATOM 5761 C CA . MET B 1 58 ? -15.484 -14.867 53.281 1 42.09 58 MET B CA 1
ATOM 5762 C C . MET B 1 58 ? -14.391 -15.93 53.312 1 42.09 58 MET B C 1
ATOM 5764 O O . MET B 1 58 ? -13.531 -15.891 54.188 1 42.09 58 MET B O 1
ATOM 5768 N N . GLY B 1 59 ? -14.648 -17.125 53 1 44.62 59 GLY B N 1
ATOM 5769 C CA . GLY B 1 59 ? -13.711 -18.219 52.875 1 44.62 59 GLY B CA 1
ATOM 5770 C C . GLY B 1 59 ? -12.391 -17.812 52.25 1 44.62 59 GLY B C 1
ATOM 5771 O O . GLY B 1 59 ? -12.281 -16.719 51.688 1 44.62 59 GLY B O 1
ATOM 5772 N N . LEU B 1 60 ? -11.289 -18.484 52.625 1 52.38 60 LEU B N 1
ATOM 5773 C CA . LEU B 1 60 ? -9.906 -18.312 52.219 1 52.38 60 LEU B CA 1
ATOM 5774 C C . LEU B 1 60 ? -9.82 -17.969 50.75 1 52.38 60 LEU B C 1
ATOM 5776 O O . LEU B 1 60 ? -8.992 -17.141 50.344 1 52.38 60 LEU B O 1
ATOM 5780 N N . GLY B 1 61 ? -10.586 -18.594 50.031 1 53.34 61 GLY B N 1
ATOM 5781 C CA . GLY B 1 61 ? -10.586 -18.359 48.594 1 53.34 61 GLY B CA 1
ATOM 5782 C C . GLY B 1 61 ? -11.031 -16.953 48.219 1 53.34 61 GLY B C 1
ATOM 5783 O O . GLY B 1 61 ? -10.484 -16.359 47.281 1 53.34 61 GLY B O 1
ATOM 5784 N N . GLU B 1 62 ? -11.953 -16.484 48.969 1 55.88 62 GLU B N 1
ATOM 5785 C CA . GLU B 1 62 ? -12.445 -15.125 48.781 1 55.88 62 GLU B CA 1
ATOM 5786 C C . GLU B 1 62 ? -11.414 -14.102 49.219 1 55.88 62 GLU B C 1
ATOM 5788 O O . GLU B 1 62 ? -11.305 -13.023 48.625 1 55.88 62 GLU B O 1
ATOM 5793 N N . LEU B 1 63 ? -10.664 -14.508 50.219 1 53.31 63 LEU B N 1
ATOM 5794 C CA . LEU B 1 63 ? -9.57 -13.648 50.656 1 53.31 63 LEU B CA 1
ATOM 5795 C C . LEU B 1 63 ? -8.5 -13.531 49.562 1 53.31 63 LEU B C 1
ATOM 5797 O O . LEU B 1 63 ? -7.977 -12.438 49.344 1 53.31 63 LEU B O 1
ATOM 5801 N N . VAL B 1 64 ? -8.125 -14.719 49.094 1 59.12 64 VAL B N 1
ATOM 5802 C CA . VAL B 1 64 ? -7.133 -14.688 48.031 1 59.12 64 VAL B CA 1
ATOM 5803 C C . VAL B 1 64 ? -7.684 -13.914 46.844 1 59.12 64 VAL B C 1
ATOM 5805 O O . VAL B 1 64 ? -6.957 -13.141 46.219 1 59.12 64 VAL B O 1
ATOM 5808 N N . GLY B 1 65 ? -8.891 -14.117 46.531 1 59.47 65 GLY B N 1
ATOM 5809 C CA . GLY B 1 65 ? -9.555 -13.32 45.531 1 59.47 65 GLY B CA 1
ATOM 5810 C C . GLY B 1 65 ? -9.594 -11.844 45.844 1 59.47 65 GLY B C 1
ATOM 5811 O O . GLY B 1 65 ? -9.398 -11 44.969 1 59.47 65 GLY B O 1
ATOM 5812 N N . ALA B 1 66 ? -9.773 -11.625 47.094 1 60.81 66 ALA B N 1
ATOM 5813 C CA . ALA B 1 66 ? -9.789 -10.242 47.562 1 60.81 66 ALA B CA 1
ATOM 5814 C C . ALA B 1 66 ? -8.398 -9.617 47.469 1 60.81 66 ALA B C 1
ATOM 5816 O O . ALA B 1 66 ? -8.258 -8.461 47.062 1 60.81 66 ALA B O 1
ATOM 5817 N N . LEU B 1 67 ? -7.48 -10.359 47.906 1 60.78 67 LEU B N 1
ATOM 5818 C CA . LEU B 1 67 ? -6.113 -9.859 47.844 1 60.78 67 LEU B CA 1
ATOM 5819 C C . LEU B 1 67 ? -5.668 -9.672 46.406 1 60.78 67 LEU B C 1
ATOM 5821 O O . LEU B 1 67 ? -5.008 -8.688 46.094 1 60.78 67 LEU B O 1
ATOM 5825 N N . ALA B 1 68 ? -5.957 -10.742 45.656 1 62.31 68 ALA B N 1
ATOM 5826 C CA . ALA B 1 68 ? -5.637 -10.617 44.219 1 62.31 68 ALA B CA 1
ATOM 5827 C C . ALA B 1 68 ? -6.367 -9.438 43.594 1 62.31 68 ALA B C 1
ATOM 5829 O O . ALA B 1 68 ? -5.801 -8.719 42.781 1 62.31 68 ALA B O 1
ATOM 5830 N N . GLN B 1 69 ? -7.559 -9.32 44 1 63.41 69 GLN B N 1
ATOM 5831 C CA . GLN B 1 69 ? -8.32 -8.164 43.562 1 63.41 69 GLN B CA 1
ATOM 5832 C C . GLN B 1 69 ? -7.711 -6.867 44.094 1 63.41 69 GLN B C 1
ATOM 5834 O O . GLN B 1 69 ? -7.656 -5.859 43.375 1 63.41 69 GLN B O 1
ATOM 5839 N N . GLU B 1 70 ? -7.289 -6.941 45.344 1 63 70 GLU B N 1
ATOM 5840 C CA . GLU B 1 70 ? -6.625 -5.766 45.875 1 63 70 GLU B CA 1
ATOM 5841 C C . GLU B 1 70 ? -5.301 -5.488 45.188 1 63 70 GLU B C 1
ATOM 5843 O O . GLU B 1 70 ? -4.969 -4.336 44.906 1 63 70 GLU B O 1
ATOM 5848 N N . TRP B 1 71 ? -4.559 -6.516 45 1 64.31 71 TRP B N 1
ATOM 5849 C CA . TRP B 1 71 ? -3.305 -6.375 44.281 1 64.31 71 TRP B CA 1
ATOM 5850 C C . TRP B 1 71 ? -3.553 -5.879 42.844 1 64.31 71 TRP B C 1
ATOM 5852 O O . TRP B 1 71 ? -2.832 -5.012 42.344 1 64.31 71 TRP B O 1
ATOM 5862 N N . HIS B 1 72 ? -4.531 -6.523 42.219 1 62.47 72 HIS B N 1
ATOM 5863 C CA . HIS B 1 72 ? -4.918 -6.055 40.906 1 62.47 72 HIS B CA 1
ATOM 5864 C C . HIS B 1 72 ? -5.406 -4.609 40.938 1 62.47 72 HIS B C 1
ATOM 5866 O O . HIS B 1 72 ? -5.062 -3.805 40.094 1 62.47 72 HIS B O 1
ATOM 5872 N N . CYS B 1 73 ? -6.172 -4.398 42 1 61.62 73 CYS B N 1
ATOM 5873 C CA . CYS B 1 73 ? -6.656 -3.033 42.156 1 61.62 73 CYS B CA 1
ATOM 5874 C C . CYS B 1 73 ? -5.508 -2.078 42.469 1 61.62 73 CYS B C 1
ATOM 5876 O O . CYS B 1 73 ? -5.477 -0.955 41.969 1 61.62 73 CYS B O 1
ATOM 5878 N N . GLN B 1 74 ? -4.605 -2.535 43.25 1 64.94 74 GLN B N 1
ATOM 5879 C CA . GLN B 1 74 ? -3.469 -1.674 43.562 1 64.94 74 GLN B CA 1
ATOM 5880 C C . GLN B 1 74 ? -2.58 -1.472 42.344 1 64.94 74 GLN B C 1
ATOM 5882 O O . GLN B 1 74 ? -2.086 -0.368 42.094 1 64.94 74 GLN B O 1
ATOM 5887 N N . ARG B 1 75 ? -2.348 -2.545 41.656 1 61.94 75 ARG B N 1
ATOM 5888 C CA . ARG B 1 75 ? -1.535 -2.432 40.438 1 61.94 75 ARG B CA 1
ATOM 5889 C C . ARG B 1 75 ? -2.236 -1.58 39.375 1 61.94 75 ARG B C 1
ATOM 5891 O O . ARG B 1 75 ? -1.599 -0.771 38.719 1 61.94 75 ARG B O 1
ATOM 5898 N N . VAL B 1 76 ? -3.482 -1.842 39.312 1 69.69 76 VAL B N 1
ATOM 5899 C CA . VAL B 1 76 ? -4.254 -1.01 38.406 1 69.69 76 VAL B CA 1
ATOM 5900 C C . VAL B 1 76 ? -4.262 0.435 38.875 1 69.69 76 VAL B C 1
ATOM 5902 O O . VAL B 1 76 ? -4.141 1.371 38.094 1 69.69 76 VAL B O 1
ATOM 5905 N N . SER B 1 77 ? -4.316 0.527 40.156 1 70.19 77 SER B N 1
ATOM 5906 C CA . SER B 1 77 ? -4.27 1.87 40.75 1 70.19 77 SER B CA 1
ATOM 5907 C C . SER B 1 77 ? -2.879 2.482 40.594 1 70.19 77 SER B C 1
ATOM 5909 O O . SER B 1 77 ? -2.744 3.674 40.312 1 70.19 77 SER B O 1
ATOM 5911 N N . SER B 1 78 ? -1.896 1.668 40.812 1 69.38 78 SER B N 1
ATOM 5912 C CA . SER B 1 78 ? -0.544 2.191 40.656 1 69.38 78 SER B CA 1
ATOM 5913 C C . SER B 1 78 ? -0.255 2.521 39.188 1 69.38 78 SER B C 1
ATOM 5915 O O . SER B 1 78 ? 0.382 3.535 38.875 1 69.38 78 SER B O 1
ATOM 5917 N N . LEU B 1 79 ? -0.683 1.688 38.312 1 70.19 79 LEU B N 1
ATOM 5918 C CA . LEU B 1 79 ? -0.534 1.968 36.906 1 70.19 79 LEU B CA 1
ATOM 5919 C C . LEU B 1 79 ? -1.33 3.205 36.5 1 70.19 79 LEU B C 1
ATOM 5921 O O . LEU B 1 79 ? -0.871 4.008 35.688 1 70.19 79 LEU B O 1
ATOM 5925 N N . ARG B 1 80 ? -2.422 3.246 37.125 1 67.62 80 ARG B N 1
ATOM 5926 C CA . ARG B 1 80 ? -3.207 4.457 36.906 1 67.62 80 ARG B CA 1
ATOM 5927 C C . ARG B 1 80 ? -2.492 5.684 37.469 1 67.62 80 ARG B C 1
ATOM 5929 O O . ARG B 1 80 ? -2.473 6.738 36.844 1 67.62 80 ARG B O 1
ATOM 5936 N N . ARG B 1 81 ? -1.987 5.523 38.594 1 66.81 81 ARG B N 1
ATOM 5937 C CA . ARG B 1 81 ? -1.225 6.629 39.156 1 66.81 81 ARG B CA 1
ATOM 5938 C C . ARG B 1 81 ? -0.004 6.949 38.312 1 66.81 81 ARG B C 1
ATOM 5940 O O . ARG B 1 81 ? 0.335 8.117 38.125 1 66.81 81 ARG B O 1
ATOM 5947 N N . TYR B 1 82 ? 0.567 5.977 37.844 1 70.19 82 TYR B N 1
ATOM 5948 C CA . TYR B 1 82 ? 1.706 6.172 36.938 1 70.19 82 TYR B CA 1
ATOM 5949 C C . TYR B 1 82 ? 1.274 6.84 35.656 1 70.19 82 TYR B C 1
ATOM 5951 O O . TYR B 1 82 ? 1.954 7.738 35.156 1 70.19 82 TYR B O 1
ATOM 5959 N N . LYS B 1 83 ? 0.282 6.359 35.156 1 67.75 83 LYS B N 1
ATOM 5960 C CA . LYS B 1 83 ? -0.268 6.984 33.938 1 67.75 83 LYS B CA 1
ATOM 5961 C C . LYS B 1 83 ? -0.659 8.438 34.219 1 67.75 83 LYS B C 1
ATOM 5963 O O . LYS B 1 83 ? -0.392 9.312 33.375 1 67.75 83 LYS B O 1
ATOM 5968 N N . GLU B 1 84 ? -1.261 8.633 35.281 1 65.56 84 GLU B N 1
ATOM 5969 C CA . GLU B 1 84 ? -1.625 9.992 35.688 1 65.56 84 GLU B CA 1
ATOM 5970 C C . GLU B 1 84 ? -0.385 10.836 35.969 1 65.56 84 GLU B C 1
ATOM 5972 O O . GLU B 1 84 ? -0.331 12.008 35.594 1 65.56 84 GLU B O 1
ATOM 5977 N N . SER B 1 85 ? 0.516 10.266 36.562 1 61.75 85 SER B N 1
ATOM 5978 C CA . SER B 1 85 ? 1.756 11 36.812 1 61.75 85 SER B CA 1
ATOM 5979 C C . SER B 1 85 ? 2.484 11.273 35.5 1 61.75 85 SER B C 1
ATOM 5981 O O . SER B 1 85 ? 3.045 12.359 35.312 1 61.75 85 SER B O 1
ATOM 5983 N N . LEU B 1 86 ? 2.498 10.336 34.719 1 63.31 86 LEU B N 1
ATOM 5984 C CA . LEU B 1 86 ? 3.072 10.555 33.375 1 63.31 86 LEU B CA 1
ATOM 5985 C C . LEU B 1 86 ? 2.295 11.617 32.625 1 63.31 86 LEU B C 1
ATOM 5987 O O . LEU B 1 86 ? 2.891 12.469 31.953 1 63.31 86 LEU B O 1
ATOM 5991 N N . PHE B 1 87 ? 1.023 11.461 32.719 1 61.31 87 PHE B N 1
ATOM 5992 C CA . PHE B 1 87 ? 0.175 12.484 32.125 1 61.31 87 PHE B CA 1
ATOM 5993 C C . PHE B 1 87 ? 0.427 13.836 32.781 1 61.31 87 PHE B C 1
ATOM 5995 O O . PHE B 1 87 ? 0.497 14.859 32.094 1 61.31 87 PHE B O 1
ATOM 6002 N N . GLU B 1 88 ? 0.499 13.836 34.031 1 58.41 88 GLU B N 1
ATOM 6003 C CA . GLU B 1 88 ? 0.865 15.062 34.75 1 58.41 88 GLU B CA 1
ATOM 6004 C C . GLU B 1 88 ? 2.266 15.523 34.344 1 58.41 88 GLU B C 1
ATOM 6006 O O . GLU B 1 88 ? 2.512 16.719 34.188 1 58.41 88 GLU B O 1
ATOM 6011 N N . PHE B 1 89 ? 3.09 14.617 34.25 1 55.59 89 PHE B N 1
ATOM 6012 C CA . PHE B 1 89 ? 4.438 14.938 33.781 1 55.59 89 PHE B CA 1
ATOM 6013 C C . PHE B 1 89 ? 4.41 15.492 32.375 1 55.59 89 PHE B C 1
ATOM 6015 O O . PHE B 1 89 ? 5.051 16.5 32.094 1 55.59 89 PHE B O 1
ATOM 6022 N N . PHE B 1 90 ? 3.768 14.789 31.562 1 58.09 90 PHE B N 1
ATOM 6023 C CA . PHE B 1 90 ? 3.648 15.289 30.203 1 58.09 90 PHE B CA 1
ATOM 6024 C C . PHE B 1 90 ? 2.887 16.609 30.172 1 58.09 90 PHE B C 1
ATOM 6026 O O . PHE B 1 90 ? 3.225 17.516 29.406 1 58.09 90 PHE B O 1
ATOM 6033 N N . HIS B 1 91 ? 1.912 16.609 31 1 55.5 91 HIS B N 1
ATOM 6034 C CA . HIS B 1 91 ? 1.194 17.875 31.141 1 55.5 91 HIS B CA 1
ATOM 6035 C C . HIS B 1 91 ? 2.098 18.953 31.719 1 55.5 91 HIS B C 1
ATOM 6037 O O . HIS B 1 91 ? 2.021 20.109 31.312 1 55.5 91 HIS B O 1
ATOM 6043 N N . SER B 1 92 ? 2.809 18.5 32.656 1 54.19 92 SER B N 1
ATOM 6044 C CA . SER B 1 92 ? 3.76 19.453 33.188 1 54.19 92 SER B CA 1
ATOM 6045 C C . SER B 1 92 ? 4.812 19.844 32.156 1 54.19 92 SER B C 1
ATOM 6047 O O . SER B 1 92 ? 5.398 20.922 32.25 1 54.19 92 SER B O 1
ATOM 6049 N N . LEU B 1 93 ? 5.121 18.938 31.359 1 53.03 93 LEU B N 1
ATOM 6050 C CA . LEU B 1 93 ? 6 19.266 30.25 1 53.03 93 LEU B CA 1
ATOM 6051 C C . LEU B 1 93 ? 5.273 20.125 29.219 1 53.03 93 LEU B C 1
ATOM 6053 O O . LEU B 1 93 ? 5.875 20.562 28.234 1 53.03 93 LEU B O 1
ATOM 6057 N N . SER B 1 94 ? 4.047 20.016 29.312 1 58.16 94 SER B N 1
ATOM 6058 C CA . SER B 1 94 ? 3.291 20.875 28.406 1 58.16 94 SER B CA 1
ATOM 6059 C C . SER B 1 94 ? 3.736 22.328 28.516 1 58.16 94 SER B C 1
ATOM 6061 O O . SER B 1 94 ? 3.406 23 29.5 1 58.16 94 SER B O 1
ATOM 6063 N N . LEU B 1 95 ? 4.812 22.562 27.891 1 63.56 95 LEU B N 1
ATOM 6064 C CA . LEU B 1 95 ? 5.414 23.891 27.75 1 63.56 95 LEU B CA 1
ATOM 6065 C C . LEU B 1 95 ? 4.414 24.875 27.172 1 63.56 95 LEU B C 1
ATOM 6067 O O . LEU B 1 95 ? 3.742 24.578 26.172 1 63.56 95 LEU B O 1
ATOM 6071 N N . TRP B 1 96 ? 4.262 26 27.734 1 72.5 96 TRP B N 1
ATOM 6072 C CA . TRP B 1 96 ? 3.588 27.203 27.25 1 72.5 96 TRP B CA 1
ATOM 6073 C C . TRP B 1 96 ? 2.072 27.016 27.25 1 72.5 96 TRP B C 1
ATOM 6075 O O . TRP B 1 96 ? 1.376 27.5 26.359 1 72.5 96 TRP B O 1
ATOM 6085 N N . ASN B 1 97 ? 1.53 26.062 28.234 1 75.19 97 ASN B N 1
ATOM 6086 C CA . ASN B 1 97 ? 0.086 25.859 28.234 1 75.19 97 ASN B CA 1
ATOM 6087 C C . ASN B 1 97 ? -0.661 27.172 28.516 1 75.19 97 ASN B C 1
ATOM 6089 O O . ASN B 1 97 ? -1.685 27.438 27.891 1 75.19 97 ASN B O 1
ATOM 6093 N N . LYS B 1 98 ? -0.098 27.906 29.453 1 74.88 98 LYS B N 1
ATOM 6094 C CA . LYS B 1 98 ? -0.752 29.172 29.766 1 74.88 98 LYS B CA 1
ATOM 6095 C C . LYS B 1 98 ? -0.728 30.109 28.547 1 74.88 98 LYS B C 1
ATOM 6097 O O . LYS B 1 98 ? -1.735 30.734 28.234 1 74.88 98 LYS B O 1
ATOM 6102 N N . THR B 1 99 ? 0.408 30.141 27.938 1 78.62 99 THR B N 1
ATOM 6103 C CA . THR B 1 99 ? 0.549 31 26.766 1 78.62 99 THR B CA 1
ATOM 6104 C C . THR B 1 99 ? -0.369 30.531 25.641 1 78.62 99 THR B C 1
ATOM 6106 O O . THR B 1 99 ? -0.973 31.344 24.938 1 78.62 99 THR B O 1
ATOM 6109 N N . LEU B 1 100 ? -0.525 29.266 25.484 1 83.19 100 LEU B N 1
ATOM 6110 C CA . LEU B 1 100 ? -1.347 28.719 24.406 1 83.19 100 LEU B CA 1
ATOM 6111 C C . LEU B 1 100 ? -2.826 28.984 24.656 1 83.19 100 LEU B C 1
ATOM 6113 O O . LEU B 1 100 ? -3.582 29.25 23.719 1 83.19 100 LEU B O 1
ATOM 6117 N N . LYS B 1 101 ? -3.182 28.906 25.906 1 75.5 101 LYS B N 1
ATOM 6118 C CA . LYS B 1 101 ? -4.562 29.219 26.266 1 75.5 101 LYS B CA 1
ATOM 6119 C C . LYS B 1 101 ? -4.863 30.703 26.031 1 75.5 101 LYS B C 1
ATOM 6121 O O . LYS B 1 101 ? -5.949 31.047 25.562 1 75.5 101 LYS B O 1
ATOM 6126 N N . ASP B 1 102 ? -3.871 31.5 26.344 1 75.69 102 ASP B N 1
ATOM 6127 C CA . ASP B 1 102 ? -4.031 32.938 26.125 1 75.69 102 ASP B CA 1
ATOM 6128 C C . ASP B 1 102 ? -4.16 33.25 24.641 1 75.69 102 ASP B C 1
ATOM 6130 O O . ASP B 1 102 ? -4.988 34.062 24.234 1 75.69 102 ASP B O 1
ATOM 6134 N N . ILE B 1 103 ? -3.418 32.594 23.844 1 79.56 103 ILE B N 1
ATOM 6135 C CA . ILE B 1 103 ? -3.447 32.812 22.406 1 79.56 103 ILE B CA 1
ATOM 6136 C C . ILE B 1 103 ? -4.762 32.281 21.828 1 79.56 103 ILE B C 1
ATOM 6138 O O . ILE B 1 103 ? -5.352 32.906 20.953 1 79.56 103 ILE B O 1
ATOM 6142 N N . SER B 1 104 ? -5.125 31.109 22.438 1 75.06 104 SER B N 1
ATOM 6143 C CA . SER B 1 104 ? -6.379 30.516 21.969 1 75.06 104 SER B CA 1
ATOM 6144 C C . SER B 1 104 ? -7.551 31.469 22.219 1 75.06 104 SER B C 1
ATOM 6146 O O . SER B 1 104 ? -8.438 31.609 21.375 1 75.06 104 SER B O 1
ATOM 6148 N N . GLY B 1 105 ? -7.559 32.062 23.297 1 66.06 105 GLY B N 1
ATOM 6149 C CA . GLY B 1 105 ? -8.633 32.969 23.688 1 66.06 105 GLY B CA 1
ATOM 6150 C C . GLY B 1 105 ? -8.625 34.281 22.906 1 66.06 105 GLY B C 1
ATOM 6151 O O . GLY B 1 105 ? -9.672 34.781 22.516 1 66.06 105 GLY B O 1
ATOM 6152 N N . LYS B 1 106 ? -7.426 34.719 22.531 1 70.06 106 LYS B N 1
ATOM 6153 C CA . LYS B 1 106 ? -7.32 36.031 21.938 1 70.06 106 LYS B CA 1
ATOM 6154 C C . LYS B 1 106 ? -7.352 35.969 20.422 1 70.06 106 LYS B C 1
ATOM 6156 O O . LYS B 1 106 ? -7.926 36.812 19.766 1 70.06 106 LYS B O 1
ATOM 6161 N N . PHE B 1 107 ? -6.742 34.969 19.828 1 74.31 107 PHE B N 1
ATOM 6162 C CA . PHE B 1 107 ? -6.531 34.969 18.391 1 74.31 107 PHE B CA 1
ATOM 6163 C C . PHE B 1 107 ? -7.262 33.812 17.719 1 74.31 107 PHE B C 1
ATOM 6165 O O . PHE B 1 107 ? -7.387 33.781 16.5 1 74.31 107 PHE B O 1
ATOM 6172 N N . GLY B 1 108 ? -7.73 32.844 18.469 1 71.69 108 GLY B N 1
ATOM 6173 C CA . GLY B 1 108 ? -8.531 31.781 17.875 1 71.69 108 GLY B CA 1
ATOM 6174 C C . GLY B 1 108 ? -7.816 30.453 17.844 1 71.69 108 GLY B C 1
ATOM 6175 O O . GLY B 1 108 ? -6.621 30.375 18.125 1 71.69 108 GLY B O 1
ATOM 6176 N N . THR B 1 109 ? -8.453 29.375 17.359 1 70.75 109 THR B N 1
ATOM 6177 C CA . THR B 1 109 ? -7.957 28.016 17.406 1 70.75 109 THR B CA 1
ATOM 6178 C C . THR B 1 109 ? -7.035 27.734 16.234 1 70.75 109 THR B C 1
ATOM 6180 O O . THR B 1 109 ? -6.164 26.859 16.312 1 70.75 109 THR B O 1
ATOM 6183 N N . SER B 1 110 ? -7.215 28.484 15.211 1 73.88 110 SER B N 1
ATOM 6184 C CA . SER B 1 110 ? -6.359 28.266 14.047 1 73.88 110 SER B CA 1
ATOM 6185 C C . SER B 1 110 ? -4.922 28.688 14.328 1 73.88 110 SER B C 1
ATOM 6187 O O . SER B 1 110 ? -3.979 27.984 13.953 1 73.88 110 SER B O 1
ATOM 6189 N N . VAL B 1 111 ? -4.82 29.859 15.047 1 78.81 111 VAL B N 1
ATOM 6190 C CA . VAL B 1 111 ? -3.488 30.359 15.367 1 78.81 111 VAL B CA 1
ATOM 6191 C C . VAL B 1 111 ? -2.834 29.469 16.422 1 78.81 111 VAL B C 1
ATOM 6193 O O . VAL B 1 111 ? -1.622 29.234 16.375 1 78.81 111 VAL B O 1
ATOM 6196 N N . VAL B 1 112 ? -3.654 28.938 17.219 1 80.88 112 VAL B N 1
ATOM 6197 C CA . VAL B 1 112 ? -3.102 28.094 18.266 1 80.88 112 VAL B CA 1
ATOM 6198 C C . VAL B 1 112 ? -2.611 26.781 17.656 1 80.88 112 VAL B C 1
ATOM 6200 O O . VAL B 1 112 ? -1.648 26.188 18.141 1 80.88 112 VAL B O 1
ATOM 6203 N N . SER B 1 113 ? -3.246 26.297 16.609 1 81.19 113 SER B N 1
ATOM 6204 C CA . SER B 1 113 ? -2.811 25.062 15.961 1 81.19 113 SER B CA 1
ATOM 6205 C C . SER B 1 113 ? -1.386 25.188 15.43 1 81.19 113 SER B C 1
ATOM 6207 O O . SER B 1 113 ? -0.631 24.219 15.43 1 81.19 113 SER B O 1
ATOM 6209 N N . TYR B 1 114 ? -0.978 26.375 15.07 1 82.56 114 TYR B N 1
ATOM 6210 C CA . TYR B 1 114 ? 0.392 26.609 14.625 1 82.56 114 TYR B CA 1
ATOM 6211 C C . TYR B 1 114 ? 1.373 26.469 15.781 1 82.56 114 TYR B C 1
ATOM 6213 O O . TYR B 1 114 ? 2.426 25.844 15.641 1 82.56 114 TYR B O 1
ATOM 6221 N N . PHE B 1 115 ? 1.036 27 16.906 1 84.75 115 PHE B N 1
ATOM 6222 C CA . PHE B 1 115 ? 1.935 26.938 18.047 1 84.75 115 PHE B CA 1
ATOM 6223 C C . PHE B 1 115 ? 1.995 25.531 18.625 1 84.75 115 PHE B C 1
ATOM 6225 O O . PHE B 1 115 ? 3.037 25.094 19.109 1 84.75 115 PHE B O 1
ATOM 6232 N N . LEU B 1 116 ? 0.849 24.906 18.469 1 84.94 116 LEU B N 1
ATOM 6233 C CA . LEU B 1 116 ? 0.854 23.5 18.875 1 84.94 116 LEU B CA 1
ATOM 6234 C C . LEU B 1 116 ? 1.722 22.656 17.938 1 84.94 116 LEU B C 1
ATOM 6236 O O . LEU B 1 116 ? 2.416 21.75 18.391 1 84.94 116 LEU B O 1
ATOM 6240 N N . PHE B 1 117 ? 1.677 23 16.781 1 86 117 PHE B N 1
ATOM 6241 C CA . PHE B 1 117 ? 2.498 22.328 15.781 1 86 117 PHE B CA 1
ATOM 6242 C C . PHE B 1 117 ? 3.977 22.609 16.016 1 86 117 PHE B C 1
ATOM 6244 O O . PHE B 1 117 ? 4.809 21.703 15.938 1 86 117 PHE B O 1
ATOM 6251 N N . LEU B 1 118 ? 4.34 23.797 16.344 1 87.75 118 LEU B N 1
ATOM 6252 C CA . LEU B 1 118 ? 5.723 24.172 16.641 1 87.75 118 LEU B CA 1
ATOM 6253 C C . LEU B 1 118 ? 6.234 23.422 17.859 1 87.75 118 LEU B C 1
ATOM 6255 O O . LEU B 1 118 ? 7.395 23 17.906 1 87.75 118 LEU B O 1
ATOM 6259 N N . ARG B 1 119 ? 5.344 23.391 18.75 1 88.25 119 ARG B N 1
ATOM 6260 C CA . ARG B 1 119 ? 5.699 22.625 19.938 1 88.25 119 ARG B CA 1
ATOM 6261 C C . ARG B 1 119 ? 5.961 21.156 19.594 1 88.25 119 ARG B C 1
ATOM 6263 O O . ARG B 1 119 ? 6.902 20.547 20.125 1 88.25 119 ARG B O 1
ATOM 6270 N N . TRP B 1 120 ? 5.145 20.609 18.766 1 87.38 120 TRP B N 1
ATOM 6271 C CA . TRP B 1 120 ? 5.309 19.219 18.328 1 87.38 120 TRP B CA 1
ATOM 6272 C C . TRP B 1 120 ? 6.629 19.047 17.594 1 87.38 120 TRP B C 1
ATOM 6274 O O . TRP B 1 120 ? 7.328 18.047 17.781 1 87.38 120 TRP B O 1
ATOM 6284 N N . LEU B 1 121 ? 7 19.953 16.781 1 89.81 121 LEU B N 1
ATOM 6285 C CA . LEU B 1 121 ? 8.258 19.891 16.031 1 89.81 121 LEU B CA 1
ATOM 6286 C C . LEU B 1 121 ? 9.445 20 16.984 1 89.81 121 LEU B C 1
ATOM 6288 O O . LEU B 1 121 ? 10.453 19.297 16.797 1 89.81 121 LEU B O 1
ATOM 6292 N N . LEU B 1 122 ? 9.344 20.859 17.938 1 91.19 122 LEU B N 1
ATOM 6293 C CA . LEU B 1 122 ? 10.406 21.031 18.922 1 91.19 122 LEU B CA 1
ATOM 6294 C C . LEU B 1 122 ? 10.648 19.75 19.703 1 91.19 122 LEU B C 1
ATOM 6296 O O . LEU B 1 122 ? 11.797 19.344 19.891 1 91.19 122 LEU B O 1
ATOM 6300 N N . LEU B 1 123 ? 9.578 19.125 20.078 1 88.5 123 LEU B N 1
ATOM 6301 C CA . LEU B 1 123 ? 9.711 17.891 20.828 1 88.5 123 LEU B CA 1
ATOM 6302 C C . LEU B 1 123 ? 10.289 16.781 19.969 1 88.5 123 LEU B C 1
ATOM 6304 O O . LEU B 1 123 ? 11.07 15.961 20.438 1 88.5 123 LEU B O 1
ATOM 6308 N N . SER B 1 124 ? 9.898 16.75 18.719 1 89.88 124 SER B N 1
ATOM 6309 C CA . SER B 1 124 ? 10.438 15.766 17.797 1 89.88 124 SER B CA 1
ATOM 6310 C C . SER B 1 124 ? 11.938 15.961 17.594 1 89.88 124 SER B C 1
ATOM 6312 O O . SER B 1 124 ? 12.688 14.984 17.5 1 89.88 124 SER B O 1
ATOM 6314 N N . ASN B 1 125 ? 12.367 17.203 17.562 1 93.62 125 ASN B N 1
ATOM 6315 C CA . ASN B 1 125 ? 13.781 17.484 17.375 1 93.62 125 ASN B CA 1
ATOM 6316 C C . ASN B 1 125 ? 14.578 17.219 18.641 1 93.62 125 ASN B C 1
ATOM 6318 O O . ASN B 1 125 ? 15.75 16.844 18.578 1 93.62 125 ASN B O 1
ATOM 6322 N N . VAL B 1 126 ? 13.93 17.438 19.781 1 92.69 126 VAL B N 1
ATOM 6323 C CA . VAL B 1 126 ? 14.586 17.078 21.031 1 92.69 126 VAL B CA 1
ATOM 6324 C C . VAL B 1 126 ? 14.805 15.57 21.094 1 92.69 126 VAL B C 1
ATOM 6326 O O . VAL B 1 126 ? 15.867 15.109 21.531 1 92.69 126 VAL B O 1
ATOM 6329 N N . PHE B 1 127 ? 13.875 14.875 20.641 1 92.88 127 PHE B N 1
ATOM 6330 C CA . PHE B 1 127 ? 14.008 13.43 20.578 1 92.88 127 PHE B CA 1
ATOM 6331 C C . PHE B 1 127 ? 15.125 13.016 19.641 1 92.88 127 PHE B C 1
ATOM 6333 O O . PHE B 1 127 ? 15.93 12.141 19.969 1 92.88 127 PHE B O 1
ATOM 6340 N N . ALA B 1 128 ? 15.156 13.648 18.484 1 94.5 128 ALA B N 1
ATOM 6341 C CA . ALA B 1 128 ? 16.219 13.359 17.516 1 94.5 128 ALA B CA 1
ATOM 6342 C C . ALA B 1 128 ? 17.594 13.672 18.109 1 94.5 128 ALA B C 1
ATOM 6344 O O . ALA B 1 128 ? 18.531 12.875 17.969 1 94.5 128 ALA B O 1
ATOM 6345 N N . ALA B 1 129 ? 17.734 14.789 18.812 1 95.62 129 ALA B N 1
ATOM 6346 C CA . ALA B 1 129 ? 19 15.195 19.406 1 95.62 129 ALA B CA 1
ATOM 6347 C C . ALA B 1 129 ? 19.422 14.234 20.516 1 95.62 129 ALA B C 1
ATOM 6349 O O . ALA B 1 129 ? 20.594 13.883 20.625 1 95.62 129 ALA B O 1
ATOM 6350 N N . PHE B 1 130 ? 18.469 13.789 21.203 1 94.5 130 PHE B N 1
ATOM 6351 C CA . PHE B 1 130 ? 18.766 12.883 22.312 1 94.5 130 PHE B CA 1
ATOM 6352 C C . PHE B 1 130 ? 19.266 11.539 21.797 1 94.5 130 PHE B C 1
ATOM 6354 O O . PHE B 1 130 ? 20.25 11 22.312 1 94.5 130 PHE B O 1
ATOM 6361 N N . ILE B 1 131 ? 18.656 11.031 20.781 1 94.19 131 ILE B N 1
ATOM 6362 C CA . ILE B 1 131 ? 19.031 9.727 20.25 1 94.19 131 ILE B CA 1
ATOM 6363 C C . ILE B 1 131 ? 20.375 9.812 19.547 1 94.19 131 ILE B C 1
ATOM 6365 O O . ILE B 1 131 ? 21.25 8.969 19.766 1 94.19 131 ILE B O 1
ATOM 6369 N N . LEU B 1 132 ? 20.625 10.828 18.75 1 95.06 132 LEU B N 1
ATOM 6370 C CA . LEU B 1 132 ? 21.875 10.953 18.016 1 95.06 132 LEU B CA 1
ATOM 6371 C C . LEU B 1 132 ? 23.016 11.312 18.953 1 95.06 132 LEU B C 1
ATOM 6373 O O . LEU B 1 132 ? 24.141 10.805 18.812 1 95.06 132 LEU B O 1
ATOM 6377 N N . PHE B 1 133 ? 22.719 12.141 19.969 1 93.94 133 PHE B N 1
ATOM 6378 C CA . PHE B 1 133 ? 23.734 12.523 20.938 1 93.94 133 PHE B CA 1
ATOM 6379 C C . PHE B 1 133 ? 24.109 11.344 21.828 1 93.94 133 PHE B C 1
ATOM 6381 O O . PHE B 1 133 ? 25.281 11.141 22.141 1 93.94 133 PHE B O 1
ATOM 6388 N N . GLY B 1 134 ? 23.219 10.562 22.156 1 92.81 134 GLY B N 1
ATOM 6389 C CA . GLY B 1 134 ? 23.438 9.438 23.062 1 92.81 134 GLY B CA 1
ATOM 6390 C C . GLY B 1 134 ? 24.156 8.281 22.391 1 92.81 134 GLY B C 1
ATOM 6391 O O . GLY B 1 134 ? 25.125 7.738 22.953 1 92.81 134 GLY B O 1
ATOM 6392 N N . PHE B 1 135 ? 23.844 7.965 21.125 1 93.5 135 PHE B N 1
ATOM 6393 C CA . PHE B 1 135 ? 24.359 6.734 20.531 1 93.5 135 PHE B CA 1
ATOM 6394 C C . PHE B 1 135 ? 25.516 7.027 19.594 1 93.5 135 PHE B C 1
ATOM 6396 O O . PHE B 1 135 ? 26.328 6.148 19.312 1 93.5 135 PHE B O 1
ATOM 6403 N N . ILE B 1 136 ? 25.641 8.242 19.078 1 92.62 136 ILE B N 1
ATOM 6404 C CA . ILE B 1 136 ? 26.703 8.523 18.109 1 92.62 136 ILE B CA 1
ATOM 6405 C C . ILE B 1 136 ? 27.734 9.469 18.719 1 92.62 136 ILE B C 1
ATOM 6407 O O . ILE B 1 136 ? 28.922 9.18 18.688 1 92.62 136 ILE B O 1
ATOM 6411 N N . THR B 1 137 ? 27.344 10.539 19.406 1 92.19 137 THR B N 1
ATOM 6412 C CA . THR B 1 137 ? 28.25 11.586 19.844 1 92.19 137 THR B CA 1
ATOM 6413 C C . THR B 1 137 ? 28.969 11.18 21.125 1 92.19 137 THR B C 1
ATOM 6415 O O . THR B 1 137 ? 30.172 11.43 21.281 1 92.19 137 THR B O 1
ATOM 6418 N N . ILE B 1 138 ? 28.312 10.516 22.031 1 90.31 138 ILE B N 1
ATOM 6419 C CA . ILE B 1 138 ? 28.906 10.172 23.312 1 90.31 138 ILE B CA 1
ATOM 6420 C C . ILE B 1 138 ? 30.047 9.18 23.109 1 90.31 138 ILE B C 1
ATOM 6422 O O . ILE B 1 138 ? 31.156 9.375 23.625 1 90.31 138 ILE B O 1
ATOM 6426 N N . PRO B 1 139 ? 29.891 8.125 22.344 1 88.81 139 PRO B N 1
ATOM 6427 C CA . PRO B 1 139 ? 31.016 7.207 22.141 1 88.81 139 PRO B CA 1
ATOM 6428 C C . PRO B 1 139 ? 32.188 7.871 21.438 1 88.81 139 PRO B C 1
ATOM 6430 O O . PRO B 1 139 ? 33.344 7.477 21.641 1 88.81 139 PRO B O 1
ATOM 6433 N N . GLN B 1 140 ? 31.922 8.898 20.594 1 89.69 140 GLN B N 1
ATOM 6434 C CA . GLN B 1 140 ? 33 9.578 19.875 1 89.69 140 GLN B CA 1
ATOM 6435 C C . GLN B 1 140 ? 33.812 10.438 20.812 1 89.69 140 GLN B C 1
ATOM 6437 O O . GLN B 1 140 ? 35 10.711 20.547 1 89.69 140 GLN B O 1
ATOM 6442 N N . PHE B 1 141 ? 33.375 10.789 22.062 1 86.31 141 PHE B N 1
ATOM 6443 C CA . PHE B 1 141 ? 34.094 11.617 23.016 1 86.31 141 PHE B CA 1
ATOM 6444 C C . PHE B 1 141 ? 35.25 10.844 23.641 1 86.31 141 PHE B C 1
ATOM 6446 O O . PHE B 1 141 ? 36.25 11.438 24.094 1 86.31 141 PHE B O 1
ATOM 6453 N N . PHE B 1 142 ? 35.156 9.547 23.5 1 82.44 142 PHE B N 1
ATOM 6454 C CA . PHE B 1 142 ? 36.188 8.727 24.078 1 82.44 142 PHE B CA 1
ATOM 6455 C C . PHE B 1 142 ? 37.406 8.633 23.141 1 82.44 142 PHE B C 1
ATOM 6457 O O . PHE B 1 142 ? 38.5 8.273 23.562 1 82.44 142 PHE B O 1
ATOM 6464 N N . ASP B 1 143 ? 37.219 8.953 21.891 1 78.44 143 ASP B N 1
ATOM 6465 C CA . ASP B 1 143 ? 38.281 8.914 20.906 1 78.44 143 ASP B CA 1
ATOM 6466 C C . ASP B 1 143 ? 38.5 10.281 20.266 1 78.44 143 ASP B C 1
ATOM 6468 O O . ASP B 1 143 ? 38.812 10.383 19.078 1 78.44 143 ASP B O 1
ATOM 6472 N N . MET B 1 144 ? 38.375 11.328 21.047 1 78.12 144 MET B N 1
ATOM 6473 C CA . MET B 1 144 ? 38.438 12.648 20.422 1 78.12 144 MET B CA 1
ATOM 6474 C C . MET B 1 144 ? 39.844 13.25 20.578 1 78.12 144 MET B C 1
ATOM 6476 O O . MET B 1 144 ? 40.438 13.156 21.641 1 78.12 144 MET B O 1
ATOM 6480 N N . GLY B 1 145 ? 40.406 13.609 19.406 1 72.88 145 GLY B N 1
ATOM 6481 C CA . GLY B 1 145 ? 41.688 14.328 19.438 1 72.88 145 GLY B CA 1
ATOM 6482 C C . GLY B 1 145 ? 41.531 15.805 19.734 1 72.88 145 GLY B C 1
ATOM 6483 O O . GLY B 1 145 ? 40.406 16.344 19.688 1 72.88 145 GLY B O 1
ATOM 6484 N N . PRO B 1 146 ? 42.5 16.438 20.25 1 76.69 146 PRO B N 1
ATOM 6485 C CA . PRO B 1 146 ? 42.406 17.859 20.547 1 76.69 146 PRO B CA 1
ATOM 6486 C C . PRO B 1 146 ? 42.219 18.719 19.297 1 76.69 146 PRO B C 1
ATOM 6488 O O . PRO B 1 146 ? 42.625 18.328 18.203 1 76.69 146 PRO B O 1
ATOM 6491 N N . ASN B 1 147 ? 41.312 19.719 19.375 1 76.19 147 ASN B N 1
ATOM 6492 C CA . ASN B 1 147 ? 41.094 20.688 18.312 1 76.19 147 ASN B CA 1
ATOM 6493 C C . ASN B 1 147 ? 42 21.906 18.469 1 76.19 147 ASN B C 1
ATOM 6495 O O . ASN B 1 147 ? 41.812 22.719 19.375 1 76.19 147 ASN B O 1
ATOM 6499 N N . ASN B 1 148 ? 43.062 22.062 17.688 1 77.81 148 ASN B N 1
ATOM 6500 C CA . ASN B 1 148 ? 44 23.141 17.828 1 77.81 148 ASN B CA 1
ATOM 6501 C C . ASN B 1 148 ? 43.688 24.312 16.891 1 77.81 148 ASN B C 1
ATOM 6503 O O . ASN B 1 148 ? 44.469 25.234 16.734 1 77.81 148 ASN B O 1
ATOM 6507 N N . ALA B 1 149 ? 42.5 24.328 16.359 1 80.88 149 ALA B N 1
ATOM 6508 C CA . ALA B 1 149 ? 42.188 25.391 15.414 1 80.88 149 ALA B CA 1
ATOM 6509 C C . ALA B 1 149 ? 41.594 26.609 16.141 1 80.88 149 ALA B C 1
ATOM 6511 O O . ALA B 1 149 ? 41 26.469 17.219 1 80.88 149 ALA B O 1
ATOM 6512 N N . SER B 1 150 ? 41.844 27.875 15.711 1 79.56 150 SER B N 1
ATOM 6513 C CA . SER B 1 150 ? 41.344 29.109 16.312 1 79.56 150 SER B CA 1
ATOM 6514 C C . SER B 1 150 ? 39.906 29.406 15.875 1 79.56 150 SER B C 1
ATOM 6516 O O . SER B 1 150 ? 39.531 29.062 14.758 1 79.56 150 SER B O 1
ATOM 6518 N N . PHE B 1 151 ? 39.188 30.031 16.812 1 80.94 151 PHE B N 1
ATOM 6519 C CA . PHE B 1 151 ? 37.781 30.391 16.562 1 80.94 151 PHE B CA 1
ATOM 6520 C C . PHE B 1 151 ? 37.688 31.828 16.094 1 80.94 151 PHE B C 1
ATOM 6522 O O . PHE B 1 151 ? 38.188 32.75 16.734 1 80.94 151 PHE B O 1
ATOM 6529 N N . SER B 1 152 ? 37.219 32.25 14.906 1 75.5 152 SER B N 1
ATOM 6530 C CA . SER B 1 152 ? 37.094 33.594 14.352 1 75.5 152 SER B CA 1
ATOM 6531 C C . SER B 1 152 ? 35.75 34.188 14.656 1 75.5 152 SER B C 1
ATOM 6533 O O . SER B 1 152 ? 35.562 35.406 14.617 1 75.5 152 SER B O 1
ATOM 6535 N N . GLY B 1 153 ? 34.625 33.562 15.125 1 77.62 153 GLY B N 1
ATOM 6536 C CA . GLY B 1 153 ? 33.312 34.094 15.438 1 77.62 153 GLY B CA 1
ATOM 6537 C C . GLY B 1 153 ? 32.312 33.969 14.297 1 77.62 153 GLY B C 1
ATOM 6538 O O . GLY B 1 153 ? 31.172 33.562 14.508 1 77.62 153 GLY B O 1
ATOM 6539 N N . LEU B 1 154 ? 32.719 34.344 13.039 1 81.06 154 LEU B N 1
ATOM 6540 C CA . LEU B 1 154 ? 31.828 34.312 11.883 1 81.06 154 LEU B CA 1
ATOM 6541 C C . LEU B 1 154 ? 31.484 32.844 11.531 1 81.06 154 LEU B C 1
ATOM 6543 O O . LEU B 1 154 ? 30.547 32.594 10.773 1 81.06 154 LEU B O 1
ATOM 6547 N N . GLU B 1 155 ? 32.156 31.984 12.234 1 85.44 155 GLU B N 1
ATOM 6548 C CA . GLU B 1 155 ? 31.938 30.562 11.992 1 85.44 155 GLU B CA 1
ATOM 6549 C C . GLU B 1 155 ? 30.547 30.125 12.453 1 85.44 155 GLU B C 1
ATOM 6551 O O . GLU B 1 155 ? 30.016 29.109 11.984 1 85.44 155 GLU B O 1
ATOM 6556 N N . ILE B 1 156 ? 29.984 30.891 13.258 1 85.88 156 ILE B N 1
ATOM 6557 C CA . ILE B 1 156 ? 28.656 30.562 13.75 1 85.88 156 ILE B CA 1
ATOM 6558 C C . ILE B 1 156 ? 27.641 30.719 12.625 1 85.88 156 ILE B C 1
ATOM 6560 O O . ILE B 1 156 ? 26.641 29.984 12.57 1 85.88 156 ILE B O 1
ATOM 6564 N N . LEU B 1 157 ? 27.984 31.594 11.688 1 87.62 157 LEU B N 1
ATOM 6565 C CA . LEU B 1 157 ? 27.062 31.828 10.578 1 87.62 157 LEU B CA 1
ATOM 6566 C C . LEU B 1 157 ? 27.422 30.938 9.383 1 87.62 157 LEU B C 1
ATOM 6568 O O . LEU B 1 157 ? 26.531 30.406 8.711 1 87.62 157 LEU B O 1
ATOM 6572 N N . THR B 1 158 ? 28.656 30.719 9.156 1 87.06 158 THR B N 1
ATOM 6573 C CA . THR B 1 158 ? 29.094 30.016 7.949 1 87.06 158 THR B CA 1
ATOM 6574 C C . THR B 1 158 ? 29.297 28.531 8.234 1 87.06 158 THR B C 1
ATOM 6576 O O . THR B 1 158 ? 29.203 27.703 7.328 1 87.06 158 THR B O 1
ATOM 6579 N N . GLY B 1 159 ? 29.5 28.125 9.445 1 85.38 159 GLY B N 1
ATOM 6580 C CA . GLY B 1 159 ? 29.734 26.734 9.805 1 85.38 159 GLY B CA 1
ATOM 6581 C C . GLY B 1 159 ? 31.109 26.234 9.414 1 85.38 159 GLY B C 1
ATOM 6582 O O . GLY B 1 159 ? 31.453 25.078 9.656 1 85.38 159 GLY B O 1
ATOM 6583 N N . THR B 1 160 ? 31.859 26.938 8.555 1 81.75 160 THR B N 1
ATOM 6584 C CA . THR B 1 160 ? 33.188 26.531 8.125 1 81.75 160 THR B CA 1
ATOM 6585 C C . THR B 1 160 ? 34.188 27.703 8.195 1 81.75 160 THR B C 1
ATOM 6587 O O . THR B 1 160 ? 33.75 28.875 8.219 1 81.75 160 THR B O 1
ATOM 6590 N N . CYS B 1 161 ? 35.438 27.375 8.641 1 70.12 161 CYS B N 1
ATOM 6591 C CA . CYS B 1 161 ? 36.531 28.344 8.562 1 70.12 161 CYS B CA 1
ATOM 6592 C C . CYS B 1 161 ? 37.75 27.719 7.906 1 70.12 161 CYS B C 1
ATOM 6594 O O . CYS B 1 161 ? 37.844 26.484 7.82 1 70.12 161 CYS B O 1
ATOM 6596 N N . LYS B 1 162 ? 38.469 28.516 7.281 1 70.81 162 LYS B N 1
ATOM 6597 C CA . LYS B 1 162 ? 39.688 28.031 6.684 1 70.81 162 LYS B CA 1
ATOM 6598 C C . LYS B 1 162 ? 40.562 27.297 7.711 1 70.81 162 LYS B C 1
ATOM 6600 O O . LYS B 1 162 ? 41.219 26.297 7.387 1 70.81 162 LYS B O 1
ATOM 6605 N N . GLN B 1 163 ? 40.375 27.719 8.953 1 68.19 163 GLN B N 1
ATOM 6606 C CA . GLN B 1 163 ? 41.156 27.094 10 1 68.19 163 GLN B CA 1
ATOM 6607 C C . GLN B 1 163 ? 40.531 25.797 10.469 1 68.19 163 GLN B C 1
ATOM 6609 O O . GLN B 1 163 ? 41.219 24.938 11.031 1 68.19 163 GLN B O 1
ATOM 6614 N N . GLY B 1 164 ? 39.312 25.641 10.211 1 73.25 164 GLY B N 1
ATOM 6615 C CA . GLY B 1 164 ? 38.656 24.359 10.406 1 73.25 164 GLY B CA 1
ATOM 6616 C C . GLY B 1 164 ? 38.219 24.125 11.844 1 73.25 164 GLY B C 1
ATOM 6617 O O . GLY B 1 164 ? 38.312 23 12.344 1 73.25 164 GLY B O 1
ATOM 6618 N N . PHE B 1 165 ? 37.875 25.188 12.602 1 79.69 165 PHE B N 1
ATOM 6619 C CA . PHE B 1 165 ? 37.469 24.984 13.992 1 79.69 165 PHE B CA 1
ATOM 6620 C C . PHE B 1 165 ? 36.219 24.125 14.07 1 79.69 165 PHE B C 1
ATOM 6622 O O . PHE B 1 165 ? 36.188 23.125 14.773 1 79.69 165 PHE B O 1
ATOM 6629 N N . PHE B 1 166 ? 35.156 24.422 13.359 1 84.88 166 PHE B N 1
ATOM 6630 C CA . PHE B 1 166 ? 33.906 23.672 13.383 1 84.88 166 PHE B CA 1
ATOM 6631 C C . PHE B 1 166 ? 34.031 22.359 12.602 1 84.88 166 PHE B C 1
ATOM 6633 O O . PHE B 1 166 ? 33.406 21.375 12.93 1 84.88 166 PHE B O 1
ATOM 6640 N N . THR B 1 167 ? 34.938 22.359 11.625 1 85.81 167 THR B N 1
ATOM 6641 C CA . THR B 1 167 ? 35.094 21.203 10.742 1 85.81 167 THR B CA 1
ATOM 6642 C C . THR B 1 167 ? 35.625 20.016 11.508 1 85.81 167 THR B C 1
ATOM 6644 O O . THR B 1 167 ? 35.25 18.875 11.258 1 85.81 167 THR B O 1
ATOM 6647 N N . ASN B 1 168 ? 36.469 20.312 12.492 1 86.31 168 ASN B N 1
ATOM 6648 C CA . ASN B 1 168 ? 37.094 19.219 13.234 1 86.31 168 ASN B CA 1
ATOM 6649 C C . ASN B 1 168 ? 36.406 18.984 14.578 1 86.31 168 ASN B C 1
ATOM 6651 O O . ASN B 1 168 ? 37.094 18.891 15.609 1 86.31 168 ASN B O 1
ATOM 6655 N N . THR B 1 169 ? 35.125 19.078 14.562 1 88.69 169 THR B N 1
ATOM 6656 C CA . THR B 1 169 ? 34.344 18.797 15.758 1 88.69 169 THR B CA 1
ATOM 6657 C C . THR B 1 169 ? 33.312 17.703 15.477 1 88.69 169 THR B C 1
ATOM 6659 O O . THR B 1 169 ? 33.156 17.25 14.336 1 88.69 169 THR B O 1
ATOM 6662 N N . VAL B 1 170 ? 32.594 17.328 16.484 1 91.12 170 VAL B N 1
ATOM 6663 C CA . VAL B 1 170 ? 31.594 16.25 16.406 1 91.12 170 VAL B CA 1
ATOM 6664 C C . VAL B 1 170 ? 30.344 16.734 15.68 1 91.12 170 VAL B C 1
ATOM 6666 O O . VAL B 1 170 ? 29.422 15.961 15.445 1 91.12 170 VAL B O 1
ATOM 6669 N N . LEU B 1 171 ? 30.438 17.906 15.172 1 91.81 171 LEU B N 1
ATOM 6670 C CA . LEU B 1 171 ? 29.281 18.469 14.477 1 91.81 171 LEU B CA 1
ATOM 6671 C C . LEU B 1 171 ? 29.125 17.828 13.102 1 91.81 171 LEU B C 1
ATOM 6673 O O . LEU B 1 171 ? 28 17.609 12.641 1 91.81 171 LEU B O 1
ATOM 6677 N N . TYR B 1 172 ? 30.266 17.516 12.492 1 93.38 172 TYR B N 1
ATOM 6678 C CA . TYR B 1 172 ? 30.203 17.047 11.109 1 93.38 172 TYR B CA 1
ATOM 6679 C C . TYR B 1 172 ? 30.625 15.586 11.008 1 93.38 172 TYR B C 1
ATOM 6681 O O . TYR B 1 172 ? 31.375 15.086 11.852 1 93.38 172 TYR B O 1
ATOM 6689 N N . TYR B 1 173 ? 30.219 14.938 10.016 1 93.12 173 TYR B N 1
ATOM 6690 C CA . TYR B 1 173 ? 30.391 13.523 9.695 1 93.12 173 TYR B CA 1
ATOM 6691 C C . TYR B 1 173 ? 31.875 13.156 9.648 1 93.12 173 TYR B C 1
ATOM 6693 O O . TYR B 1 173 ? 32.281 12.109 10.148 1 93.12 173 TYR B O 1
ATOM 6701 N N . GLY B 1 174 ? 32.781 13.984 9.133 1 90.69 174 GLY B N 1
ATOM 6702 C CA . GLY B 1 174 ? 34.156 13.664 8.867 1 90.69 174 GLY B CA 1
ATOM 6703 C C . GLY B 1 174 ? 35 13.477 10.133 1 90.69 174 GLY B C 1
ATOM 6704 O O . GLY B 1 174 ? 36.062 12.852 10.102 1 90.69 174 GLY B O 1
ATOM 6705 N N . PHE B 1 175 ? 34.531 13.859 11.242 1 90.12 175 PHE B N 1
ATOM 6706 C CA . PHE B 1 175 ? 35.281 13.82 12.492 1 90.12 175 PHE B CA 1
ATOM 6707 C C . PHE B 1 175 ? 35.094 12.469 13.188 1 90.12 175 PHE B C 1
ATOM 6709 O O . PHE B 1 175 ? 35.906 12.102 14.055 1 90.12 175 PHE B O 1
ATOM 6716 N N . TYR B 1 176 ? 34.188 11.711 12.797 1 90.75 176 TYR B N 1
ATOM 6717 C CA . TYR B 1 176 ? 33.875 10.461 13.469 1 90.75 176 TYR B CA 1
ATOM 6718 C C . TYR B 1 176 ? 34.844 9.352 13.031 1 90.75 176 TYR B C 1
ATOM 6720 O O . TYR B 1 176 ? 35.25 9.297 11.859 1 90.75 176 TYR B O 1
ATOM 6728 N N . THR B 1 177 ? 35.156 8.578 13.992 1 86.75 177 THR B N 1
ATOM 6729 C CA . THR B 1 177 ? 36.219 7.582 13.836 1 86.75 177 THR B CA 1
ATOM 6730 C C . THR B 1 177 ? 35.719 6.434 12.945 1 86.75 177 THR B C 1
ATOM 6732 O O . THR B 1 177 ? 34.531 6.105 12.938 1 86.75 177 THR B O 1
ATOM 6735 N N . ASN B 1 178 ? 36.719 5.938 12.234 1 84.19 178 ASN B N 1
ATOM 6736 C CA . ASN B 1 178 ? 36.438 4.809 11.352 1 84.19 178 ASN B CA 1
ATOM 6737 C C . ASN B 1 178 ? 36.438 3.49 12.117 1 84.19 178 ASN B C 1
ATOM 6739 O O . ASN B 1 178 ? 37.375 3.178 12.844 1 84.19 178 ASN B O 1
ATOM 6743 N N . GLY B 1 179 ? 35.469 2.871 11.898 1 76.69 179 GLY B N 1
ATOM 6744 C CA . GLY B 1 179 ? 35.406 1.516 12.43 1 76.69 179 GLY B CA 1
ATOM 6745 C C . GLY B 1 179 ? 35.031 1.462 13.898 1 76.69 179 GLY B C 1
ATOM 6746 O O . GLY B 1 179 ? 33.875 1.635 14.25 1 76.69 179 GLY B O 1
ATOM 6747 N N . SER B 1 180 ? 36 1.14 14.758 1 78.06 180 SER B N 1
ATOM 6748 C CA . SER B 1 180 ? 35.656 0.847 16.141 1 78.06 180 SER B CA 1
ATOM 6749 C C . SER B 1 180 ? 36.375 1.794 17.109 1 78.06 180 SER B C 1
ATOM 6751 O O . SER B 1 180 ? 37.469 2.232 16.828 1 78.06 180 SER B O 1
ATOM 6753 N N . VAL B 1 181 ? 35.594 2.344 18 1 74.06 181 VAL B N 1
ATOM 6754 C CA . VAL B 1 181 ? 36.125 3.18 19.062 1 74.06 181 VAL B CA 1
ATOM 6755 C C . VAL B 1 181 ? 36.594 2.303 20.219 1 74.06 181 VAL B C 1
ATOM 6757 O O . VAL B 1 181 ? 35.844 1.475 20.734 1 74.06 181 VAL B O 1
ATOM 6760 N N . GLU B 1 182 ? 37.969 1.998 20.266 1 66.19 182 GLU B N 1
ATOM 6761 C CA . GLU B 1 182 ? 38.531 1.157 21.312 1 66.19 182 GLU B CA 1
ATOM 6762 C C . GLU B 1 182 ? 38.844 1.975 22.562 1 66.19 182 GLU B C 1
ATOM 6764 O O . GLU B 1 182 ? 39.5 3.02 22.469 1 66.19 182 GLU B O 1
ATOM 6769 N N . HIS B 1 183 ? 37.969 1.976 23.453 1 63.81 183 HIS B N 1
ATOM 6770 C CA . HIS B 1 183 ? 38.438 2.674 24.656 1 63.81 183 HIS B CA 1
ATOM 6771 C C . HIS B 1 183 ? 39.625 1.959 25.297 1 63.81 183 HIS B C 1
ATOM 6773 O O . HIS B 1 183 ? 40.75 2.211 24.938 1 63.81 183 HIS B O 1
ATOM 6779 N N . ALA B 1 184 ? 39.312 1.416 26.641 1 57.34 184 ALA B N 1
ATOM 6780 C CA . ALA B 1 184 ? 40.281 0.772 27.531 1 57.34 184 ALA B CA 1
ATOM 6781 C C . ALA B 1 184 ? 40.406 -0.719 27.219 1 57.34 184 ALA B C 1
ATOM 6783 O O . ALA B 1 184 ? 39.531 -1.301 26.594 1 57.34 184 ALA B O 1
ATOM 6784 N N . VAL B 1 185 ? 41.5 -1.278 27.453 1 58.62 185 VAL B N 1
ATOM 6785 C CA . VAL B 1 185 ? 41.812 -2.703 27.391 1 58.62 185 VAL B CA 1
ATOM 6786 C C . VAL B 1 185 ? 40.688 -3.498 28.078 1 58.62 185 VAL B C 1
ATOM 6788 O O . VAL B 1 185 ? 40.406 -3.256 29.25 1 58.62 185 VAL B O 1
ATOM 6791 N N . GLY B 1 186 ? 39.75 -4.305 27.375 1 58.41 186 GLY B N 1
ATOM 6792 C CA . GLY B 1 186 ? 38.781 -5.23 27.922 1 58.41 186 GLY B CA 1
ATOM 6793 C C . GLY B 1 186 ? 37.344 -4.867 27.547 1 58.41 186 GLY B C 1
ATOM 6794 O O . GLY B 1 186 ? 36.406 -5.648 27.781 1 58.41 186 GLY B O 1
ATOM 6795 N N . VAL B 1 187 ? 37.125 -3.566 27.234 1 60.72 187 VAL B N 1
ATOM 6796 C CA . VAL B 1 187 ? 35.75 -3.154 27 1 60.72 187 VAL B CA 1
ATOM 6797 C C . VAL B 1 187 ? 35.344 -3.457 25.562 1 60.72 187 VAL B C 1
ATOM 6799 O O . VAL B 1 187 ? 36.188 -3.373 24.656 1 60.72 187 VAL B O 1
ATOM 6802 N N . PRO B 1 188 ? 34.188 -4.031 25.438 1 69.69 188 PRO B N 1
ATOM 6803 C CA . PRO B 1 188 ? 33.719 -4.375 24.078 1 69.69 188 PRO B CA 1
ATOM 6804 C C . PRO B 1 188 ? 33.781 -3.193 23.125 1 69.69 188 PRO B C 1
ATOM 6806 O O . PRO B 1 188 ? 33.562 -2.049 23.531 1 69.69 188 PRO B O 1
ATOM 6809 N N . VAL B 1 189 ? 34.312 -3.439 21.984 1 80 189 VAL B N 1
ATOM 6810 C CA . VAL B 1 189 ? 34.562 -2.479 20.922 1 80 189 VAL B CA 1
ATOM 6811 C C . VAL B 1 189 ? 33.219 -1.96 20.375 1 80 189 VAL B C 1
ATOM 6813 O O . VAL B 1 189 ? 32.281 -2.736 20.156 1 80 189 VAL B O 1
ATOM 6816 N N . TYR B 1 190 ? 33 -0.6 20.578 1 85.94 190 TYR B N 1
ATOM 6817 C CA . TYR B 1 190 ? 31.828 0.067 20.016 1 85.94 190 TYR B CA 1
ATOM 6818 C C . TYR B 1 190 ? 31.984 0.311 18.531 1 85.94 190 TYR B C 1
ATOM 6820 O O . TYR B 1 190 ? 32.875 1.064 18.109 1 85.94 190 TYR B O 1
ATOM 6828 N N . ASN B 1 191 ? 31.172 -0.363 17.719 1 89.38 191 ASN B N 1
ATOM 6829 C CA . ASN B 1 191 ? 31.234 -0.223 16.266 1 89.38 191 ASN B CA 1
ATOM 6830 C C . ASN B 1 191 ? 30.5 1.027 15.789 1 89.38 191 ASN B C 1
ATOM 6832 O O . ASN B 1 191 ? 29.266 1.071 15.805 1 89.38 191 ASN B O 1
ATOM 6836 N N . MET B 1 192 ? 31.234 2.014 15.352 1 91.12 192 MET B N 1
ATOM 6837 C CA . MET B 1 192 ? 30.672 3.301 14.953 1 91.12 192 MET B CA 1
ATOM 6838 C C . MET B 1 192 ? 29.906 3.176 13.641 1 91.12 192 MET B C 1
ATOM 6840 O O . MET B 1 192 ? 28.938 3.898 13.406 1 91.12 192 MET B O 1
ATOM 6844 N N . GLN B 1 193 ? 30.312 2.27 12.781 1 92.19 193 GLN B N 1
ATOM 6845 C CA . GLN B 1 193 ? 29.641 2.082 11.508 1 92.19 193 GLN B CA 1
ATOM 6846 C C . GLN B 1 193 ? 28.203 1.599 11.703 1 92.19 193 GLN B C 1
ATOM 6848 O O . GLN B 1 193 ? 27.266 2.184 11.164 1 92.19 193 GLN B O 1
ATOM 6853 N N . LEU B 1 194 ? 28.109 0.589 12.523 1 91.88 194 LEU B N 1
ATOM 6854 C CA . LEU B 1 194 ? 26.781 0.034 12.773 1 91.88 194 LEU B CA 1
ATOM 6855 C C . LEU B 1 194 ? 25.938 0.994 13.609 1 91.88 194 LEU B C 1
ATOM 6857 O O . LEU B 1 194 ? 24.734 1.096 13.406 1 91.88 194 LEU B O 1
ATOM 6861 N N . ALA B 1 195 ? 26.562 1.659 14.531 1 92.94 195 ALA B N 1
ATOM 6862 C CA . ALA B 1 195 ? 25.844 2.621 15.352 1 92.94 195 ALA B CA 1
ATOM 6863 C C . ALA B 1 195 ? 25.266 3.752 14.508 1 92.94 195 ALA B C 1
ATOM 6865 O O . ALA B 1 195 ? 24.125 4.176 14.711 1 92.94 195 ALA B O 1
ATOM 6866 N N . TYR B 1 196 ? 26.031 4.219 13.57 1 93.62 196 TYR B N 1
ATOM 6867 C CA . TYR B 1 196 ? 25.609 5.32 12.711 1 93.62 196 TYR B CA 1
ATOM 6868 C C . TYR B 1 196 ? 24.391 4.918 11.867 1 93.62 196 TYR B C 1
ATOM 6870 O O . TYR B 1 196 ? 23.406 5.652 11.805 1 93.62 196 TYR B O 1
ATOM 6878 N N . ILE B 1 197 ? 24.328 3.775 11.273 1 93.06 197 ILE B N 1
ATOM 6879 C CA . ILE B 1 197 ? 23.266 3.33 10.375 1 93.06 197 ILE B CA 1
ATOM 6880 C C . ILE B 1 197 ? 22.031 2.951 11.188 1 93.06 197 ILE B C 1
ATOM 6882 O O . ILE B 1 197 ? 20.906 3.361 10.859 1 93.06 197 ILE B O 1
ATOM 6886 N N . PHE B 1 198 ? 22.188 2.242 12.289 1 93.25 198 PHE B N 1
ATOM 6887 C CA . PHE B 1 198 ? 21.031 1.744 13.047 1 93.25 198 PHE B CA 1
ATOM 6888 C C . PHE B 1 198 ? 20.391 2.869 13.844 1 93.25 198 PHE B C 1
ATOM 6890 O O . PHE B 1 198 ? 19.172 2.877 14.031 1 93.25 198 PHE B O 1
ATOM 6897 N N . THR B 1 199 ? 21.156 3.801 14.359 1 95.38 199 THR B N 1
ATOM 6898 C CA . THR B 1 199 ? 20.562 4.93 15.07 1 95.38 199 THR B CA 1
ATOM 6899 C C . THR B 1 199 ? 19.703 5.762 14.125 1 95.38 199 THR B C 1
ATOM 6901 O O . THR B 1 199 ? 18.562 6.102 14.453 1 95.38 199 THR B O 1
ATOM 6904 N N . LEU B 1 200 ? 20.25 6.102 12.953 1 94.38 200 LEU B N 1
ATOM 6905 C CA . LEU B 1 200 ? 19.484 6.848 11.961 1 94.38 200 LEU B CA 1
ATOM 6906 C C . LEU B 1 200 ? 18.281 6.043 11.5 1 94.38 200 LEU B C 1
ATOM 6908 O O . LEU B 1 200 ? 17.172 6.586 11.383 1 94.38 200 LEU B O 1
ATOM 6912 N N . GLY B 1 201 ? 18.453 4.723 11.281 1 92.5 201 GLY B N 1
ATOM 6913 C CA . GLY B 1 201 ? 17.359 3.867 10.852 1 92.5 201 GLY B CA 1
ATOM 6914 C C . GLY B 1 201 ? 16.234 3.775 11.859 1 92.5 201 GLY B C 1
ATOM 6915 O O . GLY B 1 201 ? 15.07 3.928 11.508 1 92.5 201 GLY B O 1
ATOM 6916 N N . ILE B 1 202 ? 16.578 3.557 13.078 1 92.56 202 ILE B N 1
ATOM 6917 C CA . ILE B 1 202 ? 15.57 3.422 14.125 1 92.56 202 ILE B CA 1
ATOM 6918 C C . ILE B 1 202 ? 14.852 4.754 14.328 1 92.56 202 ILE B C 1
ATOM 6920 O O . ILE B 1 202 ? 13.641 4.785 14.562 1 92.56 202 ILE B O 1
ATOM 6924 N N . TYR B 1 203 ? 15.578 5.824 14.281 1 93.56 203 TYR B N 1
ATOM 6925 C CA . TYR B 1 203 ? 14.961 7.141 14.375 1 93.56 203 TYR B CA 1
ATOM 6926 C C . TYR B 1 203 ? 13.906 7.328 13.289 1 93.56 203 TYR B C 1
ATOM 6928 O O . TYR B 1 203 ? 12.789 7.766 13.562 1 93.56 203 TYR B O 1
ATOM 6936 N N . PHE B 1 204 ? 14.195 7.039 12.047 1 92.81 204 PHE B N 1
ATOM 6937 C CA . PHE B 1 204 ? 13.273 7.246 10.938 1 92.81 204 PHE B CA 1
ATOM 6938 C C . PHE B 1 204 ? 12.086 6.289 11.039 1 92.81 204 PHE B C 1
ATOM 6940 O O . PHE B 1 204 ? 10.969 6.641 10.672 1 92.81 204 PHE B O 1
ATOM 6947 N N . VAL B 1 205 ? 12.281 5.109 11.586 1 91.31 205 VAL B N 1
ATOM 6948 C CA . VAL B 1 205 ? 11.188 4.16 11.75 1 91.31 205 VAL B CA 1
ATOM 6949 C C . VAL B 1 205 ? 10.219 4.664 12.828 1 91.31 205 VAL B C 1
ATOM 6951 O O . VAL B 1 205 ? 9 4.625 12.641 1 91.31 205 VAL B O 1
ATOM 6954 N N . ILE B 1 206 ? 10.758 5.18 13.883 1 91.38 206 ILE B N 1
ATOM 6955 C CA . ILE B 1 206 ? 9.93 5.711 14.961 1 91.38 206 ILE B CA 1
ATOM 6956 C C . ILE B 1 206 ? 9.164 6.934 14.461 1 91.38 206 ILE B C 1
ATOM 6958 O O . ILE B 1 206 ? 7.957 7.062 14.703 1 91.38 206 ILE B O 1
ATOM 6962 N N . CYS B 1 207 ? 9.891 7.793 13.773 1 89.25 207 CYS B N 1
ATOM 6963 C CA . CYS B 1 207 ? 9.242 8.977 13.211 1 89.25 207 CYS B CA 1
ATOM 6964 C C . CYS B 1 207 ? 8.141 8.586 12.234 1 89.25 207 CYS B C 1
ATOM 6966 O O . CYS B 1 207 ? 7.09 9.219 12.188 1 89.25 207 CYS B O 1
ATOM 6968 N N . PHE B 1 208 ? 8.328 7.566 11.523 1 90.31 208 PHE B N 1
ATOM 6969 C CA . PHE B 1 208 ? 7.355 7.098 10.539 1 90.31 208 PHE B CA 1
ATOM 6970 C C . PHE B 1 208 ? 6.066 6.652 11.219 1 90.31 208 PHE B C 1
ATOM 6972 O O . PHE B 1 208 ? 4.977 7.078 10.844 1 90.31 208 PHE B O 1
ATOM 6979 N N . PHE B 1 209 ? 6.184 5.918 12.266 1 88.44 209 PHE B N 1
ATOM 6980 C CA . PHE B 1 209 ? 5.012 5.387 12.945 1 88.44 209 PHE B CA 1
ATOM 6981 C C . PHE B 1 209 ? 4.285 6.488 13.711 1 88.44 209 PHE B C 1
ATOM 6983 O O . PHE B 1 209 ? 3.053 6.512 13.75 1 88.44 209 PHE B O 1
ATOM 6990 N N . ILE B 1 210 ? 5.02 7.402 14.211 1 86.62 210 ILE B N 1
ATOM 6991 C CA . ILE B 1 210 ? 4.395 8.508 14.93 1 86.62 210 ILE B CA 1
ATOM 6992 C C . ILE B 1 210 ? 3.615 9.383 13.953 1 86.62 210 ILE B C 1
ATOM 6994 O O . ILE B 1 210 ? 2.471 9.758 14.227 1 86.62 210 ILE B O 1
ATOM 6998 N N . MET B 1 211 ? 4.27 9.719 12.891 1 88.44 211 MET B N 1
ATOM 6999 C CA . MET B 1 211 ? 3.617 10.578 11.906 1 88.44 211 MET B CA 1
ATOM 7000 C C . MET B 1 211 ? 2.422 9.867 11.281 1 88.44 211 MET B C 1
ATOM 7002 O O . MET B 1 211 ? 1.379 10.484 11.055 1 88.44 211 MET B O 1
ATOM 7006 N N . LEU B 1 212 ? 2.559 8.602 11 1 86.81 212 LEU B N 1
ATOM 7007 C CA . LEU B 1 212 ? 1.47 7.828 10.406 1 86.81 212 LEU B CA 1
ATOM 7008 C C . LEU B 1 212 ? 0.292 7.727 11.375 1 86.81 212 LEU B C 1
ATOM 7010 O O . LEU B 1 212 ? -0.863 7.875 10.969 1 86.81 212 LEU B O 1
ATOM 7014 N N . TYR B 1 213 ? 0.574 7.531 12.594 1 86.81 213 TYR B N 1
ATOM 7015 C CA . TYR B 1 213 ? -0.47 7.441 13.609 1 86.81 213 TYR B CA 1
ATOM 7016 C C . TYR B 1 213 ? -1.177 8.781 13.781 1 86.81 213 TYR B C 1
ATOM 7018 O O . TYR B 1 213 ? -2.406 8.836 13.859 1 86.81 213 TYR B O 1
ATOM 7026 N N . SER B 1 214 ? -0.405 9.797 13.805 1 84.69 214 SER B N 1
ATOM 7027 C CA . SER B 1 214 ? -0.98 11.133 13.961 1 84.69 214 SER B CA 1
ATOM 7028 C C . SER B 1 214 ? -1.838 11.516 12.758 1 84.69 214 SER B C 1
ATOM 7030 O O . SER B 1 214 ? -2.922 12.078 12.914 1 84.69 214 SER B O 1
ATOM 7032 N N . MET B 1 215 ? -1.353 11.234 11.672 1 85.94 215 MET B N 1
ATOM 7033 C CA . MET B 1 215 ? -2.102 11.523 10.453 1 85.94 215 MET B CA 1
ATOM 7034 C C . MET B 1 215 ? -3.389 10.711 10.391 1 85.94 215 MET B C 1
ATOM 7036 O O . MET B 1 215 ? -4.449 11.234 10.047 1 85.94 215 MET B O 1
ATOM 7040 N N . GLY B 1 216 ? -3.34 9.438 10.688 1 83.19 216 GLY B N 1
ATOM 7041 C CA . GLY B 1 216 ? -4.52 8.586 10.695 1 83.19 216 GLY B CA 1
ATOM 7042 C C . GLY B 1 216 ? -5.586 9.047 11.672 1 83.19 216 GLY B C 1
ATOM 7043 O O . GLY B 1 216 ? -6.77 9.094 11.328 1 83.19 216 GLY B O 1
ATOM 7044 N N . THR B 1 217 ? -5.152 9.391 12.75 1 83.5 217 THR B N 1
ATOM 7045 C CA . THR B 1 217 ? -6.098 9.844 13.766 1 83.5 217 THR B CA 1
ATOM 7046 C C . THR B 1 217 ? -6.719 11.18 13.375 1 83.5 217 THR B C 1
ATOM 7048 O O . THR B 1 217 ? -7.91 11.398 13.586 1 83.5 217 THR B O 1
ATOM 7051 N N . SER B 1 218 ? -5.895 12.031 12.812 1 83.06 218 SER B N 1
ATOM 7052 C CA . SER B 1 218 ? -6.406 13.328 12.383 1 83.06 218 SER B CA 1
ATOM 7053 C C . SER B 1 218 ? -7.426 13.172 11.258 1 83.06 218 SER B C 1
ATOM 7055 O O . SER B 1 218 ? -8.461 13.836 11.258 1 83.06 218 SER B O 1
ATOM 7057 N N . PHE B 1 219 ? -7.191 12.32 10.352 1 80.06 219 PHE B N 1
ATOM 7058 C CA . PHE B 1 219 ? -8.125 12.078 9.258 1 80.06 219 PHE B CA 1
ATOM 7059 C C . PHE B 1 219 ? -9.422 11.461 9.781 1 80.06 219 PHE B C 1
ATOM 7061 O O . PHE B 1 219 ? -10.508 11.836 9.352 1 80.06 219 PHE B O 1
ATOM 7068 N N . ARG B 1 220 ? -9.242 10.547 10.625 1 81 220 ARG B N 1
ATOM 7069 C CA . ARG B 1 220 ? -10.414 9.906 11.211 1 81 220 ARG B CA 1
ATOM 7070 C C . ARG B 1 220 ? -11.305 10.922 11.914 1 81 220 ARG B C 1
ATOM 7072 O O . ARG B 1 220 ? -12.523 10.93 11.703 1 81 220 ARG B O 1
ATOM 7079 N N . ASN B 1 221 ? -10.672 11.75 12.68 1 77.31 221 ASN B N 1
ATOM 7080 C CA . ASN B 1 221 ? -11.43 12.742 13.438 1 77.31 221 ASN B CA 1
ATOM 7081 C C . ASN B 1 221 ? -12.07 13.781 12.523 1 77.31 221 ASN B C 1
ATOM 7083 O O . ASN B 1 221 ? -13.172 14.258 12.797 1 77.31 221 ASN B O 1
ATOM 7087 N N . ASN B 1 222 ? -11.406 14.102 11.5 1 75.44 222 ASN B N 1
ATOM 7088 C CA . ASN B 1 222 ? -11.953 15.062 10.547 1 75.44 222 ASN B CA 1
ATOM 7089 C C . ASN B 1 222 ? -13.195 14.516 9.844 1 75.44 222 ASN B C 1
ATOM 7091 O O . ASN B 1 222 ? -14.117 15.266 9.539 1 75.44 222 ASN B O 1
ATOM 7095 N N . PHE B 1 223 ? -13.266 13.289 9.633 1 73.31 223 PHE B N 1
ATOM 7096 C CA . PHE B 1 223 ? -14.398 12.703 8.93 1 73.31 223 PHE B CA 1
ATOM 7097 C C . PHE B 1 223 ? -15.578 12.508 9.867 1 73.31 223 PHE B C 1
ATOM 7099 O O . PHE B 1 223 ? -16.734 12.57 9.438 1 73.31 223 PHE B O 1
ATOM 7106 N N . ILE B 1 224 ? -15.219 12.375 11.039 1 70.44 224 ILE B N 1
ATOM 7107 C CA . ILE B 1 224 ? -16.281 12.258 12.023 1 70.44 224 ILE B CA 1
ATOM 7108 C C . ILE B 1 224 ? -16.984 13.609 12.188 1 70.44 224 ILE B C 1
ATOM 7110 O O . ILE B 1 224 ? -18.203 13.672 12.273 1 70.44 224 ILE B O 1
ATOM 7114 N N . THR B 1 225 ? -16.094 14.648 12.297 1 61.34 225 THR B N 1
ATOM 7115 C CA . THR B 1 225 ? -16.641 15.969 12.594 1 61.34 225 THR B CA 1
ATOM 7116 C C . THR B 1 225 ? -17.234 16.609 11.344 1 61.34 225 THR B C 1
ATOM 7118 O O . THR B 1 225 ? -18.031 17.562 11.438 1 61.34 225 THR B O 1
ATOM 7121 N N . ALA B 1 226 ? -16.766 16.297 10.172 1 57.69 226 ALA B N 1
ATOM 7122 C CA . ALA B 1 226 ? -17.219 16.938 8.945 1 57.69 226 ALA B CA 1
ATOM 7123 C C . ALA B 1 226 ? -18.734 16.828 8.789 1 57.69 226 ALA B C 1
ATOM 7125 O O . ALA B 1 226 ? -19.234 15.773 8.398 1 57.69 226 ALA B O 1
ATOM 7126 N N . ASN B 1 227 ? -19.297 17.297 9.867 1 54.31 227 ASN B N 1
ATOM 7127 C CA . ASN B 1 227 ? -20.719 17.375 10.203 1 54.31 227 ASN B CA 1
ATOM 7128 C C . ASN B 1 227 ? -21.531 17.969 9.055 1 54.31 227 ASN B C 1
ATOM 7130 O O . ASN B 1 227 ? -21 18.734 8.25 1 54.31 227 ASN B O 1
ATOM 7134 N N . ALA B 1 228 ? -22.641 17.453 8.922 1 54.47 228 ALA B N 1
ATOM 7135 C CA . ALA B 1 228 ? -23.828 17.875 8.172 1 54.47 228 ALA B CA 1
ATOM 7136 C C . ALA B 1 228 ? -24.031 19.391 8.258 1 54.47 228 ALA B C 1
ATOM 7138 O O . ALA B 1 228 ? -23.641 20.016 9.242 1 54.47 228 ALA B O 1
ATOM 7139 N N . TYR B 1 229 ? -24.062 19.969 7.109 1 51.47 229 TYR B N 1
ATOM 7140 C CA . TYR B 1 229 ? -24.5 21.359 6.93 1 51.47 229 TYR B CA 1
ATOM 7141 C C . TYR B 1 229 ? -25.375 21.812 8.094 1 51.47 229 TYR B C 1
ATOM 7143 O O . TYR B 1 229 ? -25.234 22.922 8.594 1 51.47 229 TYR B O 1
ATOM 7151 N N . SER B 1 230 ? -26.062 20.875 8.578 1 54.47 230 SER B N 1
ATOM 7152 C CA . SER B 1 230 ? -27.047 21.266 9.586 1 54.47 230 SER B CA 1
ATOM 7153 C C . SER B 1 230 ? -26.375 21.516 10.938 1 54.47 230 SER B C 1
ATOM 7155 O O . SER B 1 230 ? -26.766 22.438 11.664 1 54.47 230 SER B O 1
ATOM 7157 N N . GLU B 1 231 ? -25.344 20.797 11.211 1 56.75 231 GLU B N 1
ATOM 7158 C CA . GLU B 1 231 ? -24.688 20.984 12.5 1 56.75 231 GLU B CA 1
ATOM 7159 C C . GLU B 1 231 ? -23.844 22.266 12.5 1 56.75 231 GLU B C 1
ATOM 7161 O O . GLU B 1 231 ? -23.766 22.953 13.516 1 56.75 231 GLU B O 1
ATOM 7166 N N . ARG B 1 232 ? -23.375 22.531 11.375 1 60.69 232 ARG B N 1
ATOM 7167 C CA . ARG B 1 232 ? -22.594 23.766 11.258 1 60.69 232 ARG B CA 1
ATOM 7168 C C . ARG B 1 232 ? -23.5 24.984 11.414 1 60.69 232 ARG B C 1
ATOM 7170 O O . ARG B 1 232 ? -23.094 25.984 12.016 1 60.69 232 ARG B O 1
ATOM 7177 N N . ILE B 1 233 ? -24.719 24.766 10.914 1 61.5 233 ILE B N 1
ATOM 7178 C CA . ILE B 1 233 ? -25.656 25.875 11.055 1 61.5 233 ILE B CA 1
ATOM 7179 C C . ILE B 1 233 ? -26.078 26.016 12.523 1 61.5 233 ILE B C 1
ATOM 7181 O O . ILE B 1 233 ? -26.172 27.125 13.039 1 61.5 233 ILE B O 1
ATOM 7185 N N . SER B 1 234 ? -26.219 24.844 13.086 1 61.91 234 SER B N 1
ATOM 7186 C CA . SER B 1 234 ? -26.625 24.922 14.484 1 61.91 234 SER B CA 1
ATOM 7187 C C . SER B 1 234 ? -25.5 25.5 15.344 1 61.91 234 SER B C 1
ATOM 7189 O O . SER B 1 234 ? -25.75 26.297 16.25 1 61.91 234 SER B O 1
ATOM 7191 N N . LYS B 1 235 ? -24.359 25.156 15.133 1 62.72 235 LYS B N 1
ATOM 7192 C CA . LYS B 1 235 ? -23.219 25.688 15.891 1 62.72 235 LYS B CA 1
ATOM 7193 C C . LYS B 1 235 ? -23.031 27.172 15.617 1 62.72 235 LYS B C 1
ATOM 7195 O O . LYS B 1 235 ? -22.672 27.922 16.531 1 62.72 235 LYS B O 1
ATOM 7200 N N . PHE B 1 236 ? -23.297 27.453 14.359 1 67.25 236 PHE B N 1
ATOM 7201 C CA . PHE B 1 236 ? -23.25 28.875 13.992 1 67.25 236 PHE B CA 1
ATOM 7202 C C . PHE B 1 236 ? -24.297 29.672 14.758 1 67.25 236 PHE B C 1
ATOM 7204 O O . PHE B 1 236 ? -24 30.75 15.266 1 67.25 236 PHE B O 1
ATOM 7211 N N . LEU B 1 237 ? -25.453 28.984 14.867 1 64.44 237 LEU B N 1
ATOM 7212 C CA . LEU B 1 237 ? -26.531 29.703 15.531 1 64.44 237 LEU B CA 1
ATOM 7213 C C . LEU B 1 237 ? -26.297 29.766 17.031 1 64.44 237 LEU B C 1
ATOM 7215 O O . LEU B 1 237 ? -26.703 30.734 17.688 1 64.44 237 LEU B O 1
ATOM 7219 N N . CYS B 1 238 ? -25.453 28.812 17.5 1 63.56 238 CYS B N 1
ATOM 7220 C CA . CYS B 1 238 ? -25.203 28.766 18.938 1 63.56 238 CYS B CA 1
ATOM 7221 C C . CYS B 1 238 ? -23.875 29.422 19.281 1 63.56 238 CYS B C 1
ATOM 7223 O O . CYS B 1 238 ? -23.469 29.438 20.453 1 63.56 238 CYS B O 1
ATOM 7225 N N . SER B 1 239 ? -23.203 29.938 18.438 1 65.12 239 SER B N 1
ATOM 7226 C CA . SER B 1 239 ? -21.859 30.438 18.672 1 65.12 239 SER B CA 1
ATOM 7227 C C . SER B 1 239 ? -21.891 31.812 19.312 1 65.12 239 SER B C 1
ATOM 7229 O O . SER B 1 239 ? -20.875 32.281 19.844 1 65.12 239 SER B O 1
ATOM 7231 N N . TRP B 1 240 ? -23.156 32.5 19.391 1 65.62 240 TRP B N 1
ATOM 7232 C CA . TRP B 1 240 ? -23.203 33.875 19.969 1 65.62 240 TRP B CA 1
ATOM 7233 C C . TRP B 1 240 ? -23.219 33.812 21.484 1 65.62 240 TRP B C 1
ATOM 7235 O O . TRP B 1 240 ? -24.047 33.125 22.078 1 65.62 240 TRP B O 1
ATOM 7245 N N . ASP B 1 241 ? -22.078 34.25 22.031 1 61.22 241 ASP B N 1
ATOM 7246 C CA . ASP B 1 241 ? -22 34.406 23.484 1 61.22 241 ASP B CA 1
ATOM 7247 C C . ASP B 1 241 ? -22.531 35.781 23.922 1 61.22 241 ASP B C 1
ATOM 7249 O O . ASP B 1 241 ? -21.938 36.812 23.594 1 61.22 241 ASP B O 1
ATOM 7253 N N . PHE B 1 242 ? -23.625 35.781 24.594 1 65.56 242 PHE B N 1
ATOM 7254 C CA . PHE B 1 242 ? -24.297 37.031 25.047 1 65.56 242 PHE B CA 1
ATOM 7255 C C . PHE B 1 242 ? -23.516 37.688 26.172 1 65.56 242 PHE B C 1
ATOM 7257 O O . PHE B 1 242 ? -23.781 38.844 26.516 1 65.56 242 PHE B O 1
ATOM 7264 N N . ASN B 1 243 ? -22.531 37.031 26.656 1 61.22 243 ASN B N 1
ATOM 7265 C CA . ASN B 1 243 ? -21.781 37.594 27.781 1 61.22 243 ASN B CA 1
ATOM 7266 C C . ASN B 1 243 ? -20.672 38.531 27.297 1 61.22 243 ASN B C 1
ATOM 7268 O O . ASN B 1 243 ? -20 39.156 28.125 1 61.22 243 ASN B O 1
ATOM 7272 N N . ILE B 1 244 ? -20.422 38.594 26.078 1 65.19 244 ILE B N 1
ATOM 7273 C CA . ILE B 1 244 ? -19.359 39.469 25.578 1 65.19 244 ILE B CA 1
ATOM 7274 C C . ILE B 1 244 ? -19.844 40.906 25.609 1 65.19 244 ILE B C 1
ATOM 7276 O O . ILE B 1 244 ? -20.828 41.25 24.953 1 65.19 244 ILE B O 1
ATOM 7280 N N . THR B 1 245 ? -19.391 41.688 26.5 1 64.56 245 THR B N 1
ATOM 7281 C CA . THR B 1 245 ? -19.844 43.062 26.703 1 64.56 245 THR B CA 1
ATOM 7282 C C . THR B 1 245 ? -18.906 44.031 26 1 64.56 245 THR B C 1
ATOM 7284 O O . THR B 1 245 ? -19.281 45.188 25.734 1 64.56 245 THR B O 1
ATOM 7287 N N . ASN B 1 246 ? -17.812 43.625 25.797 1 65.5 246 ASN B N 1
ATOM 7288 C CA . ASN B 1 246 ? -16.875 44.594 25.188 1 65.5 246 ASN B CA 1
ATOM 7289 C C . ASN B 1 246 ? -17.219 44.812 23.703 1 65.5 246 ASN B C 1
ATOM 7291 O O . ASN B 1 246 ? -17.391 43.875 22.953 1 65.5 246 ASN B O 1
ATOM 7295 N N . GLU B 1 247 ? -17.422 46.062 23.391 1 71.94 247 GLU B N 1
ATOM 7296 C CA . GLU B 1 247 ? -17.922 46.469 2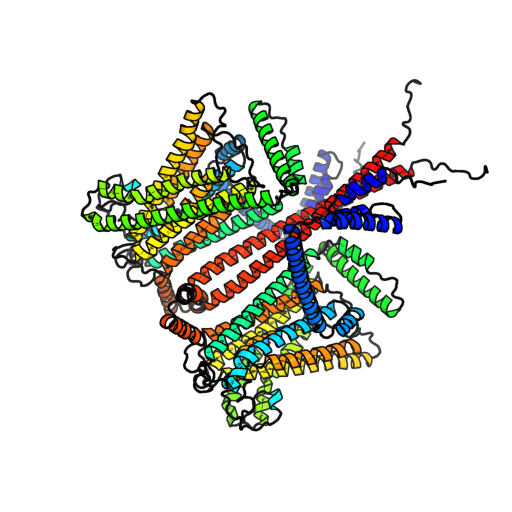2.078 1 71.94 247 GLU B CA 1
ATOM 7297 C C . GLU B 1 247 ? -16.969 46.031 20.969 1 71.94 247 GLU B C 1
ATOM 7299 O O . GLU B 1 247 ? -17.406 45.594 19.906 1 71.94 247 GLU B O 1
ATOM 7304 N N . LYS B 1 248 ? -15.75 46.188 21.219 1 64.12 248 LYS B N 1
ATOM 7305 C CA . LYS B 1 248 ? -14.789 45.812 20.188 1 64.12 248 LYS B CA 1
ATOM 7306 C C . LYS B 1 248 ? -14.82 44.312 19.922 1 64.12 248 LYS B C 1
ATOM 7308 O O . LYS B 1 248 ? -14.766 43.875 18.766 1 64.12 248 LYS B O 1
ATOM 7313 N N . THR B 1 249 ? -14.969 43.562 20.891 1 66.38 249 THR B N 1
ATOM 7314 C CA . THR B 1 249 ? -15.039 42.094 20.766 1 66.38 249 THR B CA 1
ATOM 7315 C C . THR B 1 249 ? -16.344 41.688 20.094 1 66.38 249 THR B C 1
ATOM 7317 O O . THR B 1 249 ? -16.375 40.719 19.328 1 66.38 249 THR B O 1
ATOM 7320 N N . ILE B 1 250 ? -17.359 42.469 20.406 1 72.75 250 ILE B N 1
ATOM 7321 C CA . ILE B 1 250 ? -18.656 42.219 19.781 1 72.75 250 ILE B CA 1
ATOM 7322 C C . ILE B 1 250 ? -18.562 42.406 18.266 1 72.75 250 ILE B C 1
ATOM 7324 O O . ILE B 1 250 ? -19.031 41.562 17.5 1 72.75 250 ILE B O 1
ATOM 7328 N N . LYS B 1 251 ? -17.953 43.438 17.922 1 70.25 251 LYS B N 1
ATOM 7329 C CA . LYS B 1 251 ? -17.844 43.719 16.5 1 70.25 251 LYS B CA 1
ATOM 7330 C C . LYS B 1 251 ? -16.984 42.688 15.797 1 70.25 251 LYS B C 1
ATOM 7332 O O . LYS B 1 251 ? -17.297 42.281 14.68 1 70.25 251 LYS B O 1
ATOM 7337 N N . LEU B 1 252 ? -16.016 42.344 16.484 1 64.69 252 LEU B N 1
ATOM 7338 C CA . LEU B 1 252 ? -15.141 41.312 15.93 1 64.69 252 LEU B CA 1
ATOM 7339 C C . LEU B 1 252 ? -15.883 40 15.781 1 64.69 252 LEU B C 1
ATOM 7341 O O . LEU B 1 252 ? -15.773 39.312 14.75 1 64.69 252 LEU B O 1
ATOM 7345 N N . LYS B 1 253 ? -16.594 39.594 16.734 1 69.44 253 LYS B N 1
ATOM 7346 C CA . LYS B 1 253 ? -17.359 38.375 16.688 1 69.44 253 LYS B CA 1
ATOM 7347 C C . LYS B 1 253 ? -18.438 38.406 15.602 1 69.44 253 LYS B C 1
ATOM 7349 O O . LYS B 1 253 ? -18.703 37.406 14.945 1 69.44 253 LYS B O 1
ATOM 7354 N N . GLN B 1 254 ? -19.031 39.562 15.547 1 71.12 254 GLN B N 1
ATOM 7355 C CA . GLN B 1 254 ? -20.031 39.75 14.508 1 71.12 254 GLN B CA 1
ATOM 7356 C C . GLN B 1 254 ? -19.438 39.562 13.117 1 71.12 254 GLN B C 1
ATOM 7358 O O . GLN B 1 254 ? -20.031 38.938 12.25 1 71.12 254 GLN B O 1
ATOM 7363 N N . LYS B 1 255 ? -18.328 40.094 12.953 1 66.81 255 LYS B N 1
ATOM 7364 C CA . LYS B 1 255 ? -17.656 39.969 11.656 1 66.81 255 LYS B CA 1
ATOM 7365 C C . LYS B 1 255 ? -17.266 38.5 11.391 1 66.81 255 LYS B C 1
ATOM 7367 O O . LYS B 1 255 ? -17.391 38.031 10.266 1 66.81 255 LYS B O 1
ATOM 7372 N N . ILE B 1 256 ? -16.797 37.844 12.398 1 65.19 256 ILE B N 1
ATOM 7373 C CA . ILE B 1 256 ? -16.422 36.438 12.289 1 65.19 256 ILE B CA 1
ATOM 7374 C C . ILE B 1 256 ? -17.641 35.625 11.906 1 65.19 256 ILE B C 1
ATOM 7376 O O . ILE B 1 256 ? -17.578 34.75 11.031 1 65.19 256 ILE B O 1
ATOM 7380 N N . LEU B 1 257 ? -18.719 35.906 12.57 1 69.56 257 LEU B N 1
ATOM 7381 C CA . LEU B 1 257 ? -19.953 35.188 12.297 1 69.56 257 LEU B CA 1
ATOM 7382 C C . LEU B 1 257 ? -20.469 35.5 10.891 1 69.56 257 LEU B C 1
ATOM 7384 O O . LEU B 1 257 ? -20.984 34.594 10.211 1 69.56 257 LEU B O 1
ATOM 7388 N N . SER B 1 258 ? -20.297 36.688 10.484 1 69.12 258 SER B N 1
ATOM 7389 C CA . SER B 1 258 ? -20.719 37.031 9.141 1 69.12 258 SER B CA 1
ATOM 7390 C C . SER B 1 258 ? -19.891 36.312 8.086 1 69.12 258 SER B C 1
ATOM 7392 O O . SER B 1 258 ? -20.422 35.844 7.086 1 69.12 258 SER B O 1
ATOM 7394 N N . THR B 1 259 ? -18.703 36.312 8.312 1 61 259 THR B N 1
ATOM 7395 C CA . THR B 1 259 ? -17.812 35.625 7.367 1 61 259 THR B CA 1
ATOM 7396 C C . THR B 1 259 ? -18.109 34.125 7.344 1 61 259 THR B C 1
ATOM 7398 O O . THR B 1 259 ? -18.125 33.531 6.273 1 61 259 THR B O 1
ATOM 7401 N N . GLN B 1 260 ? -18.25 33.562 8.539 1 65.75 260 GLN B N 1
ATOM 7402 C CA . GLN B 1 260 ? -18.594 32.156 8.617 1 65.75 260 GLN B CA 1
ATOM 7403 C C . GLN B 1 260 ? -19.906 31.859 7.875 1 65.75 260 GLN B C 1
ATOM 7405 O O . GLN B 1 260 ? -20.031 30.828 7.219 1 65.75 260 GLN B O 1
ATOM 7410 N N . LEU B 1 261 ? -20.781 32.688 8.016 1 66.12 261 LEU B N 1
ATOM 7411 C CA . LEU B 1 261 ? -22.062 32.562 7.32 1 66.12 261 LEU B CA 1
ATOM 7412 C C . LEU B 1 261 ? -21.875 32.656 5.809 1 66.12 261 LEU B C 1
ATOM 7414 O O . LEU B 1 261 ? -22.484 31.906 5.055 1 66.12 261 LEU B O 1
ATOM 7418 N N . LYS B 1 262 ? -21.047 33.531 5.434 1 61.53 262 LYS B N 1
ATOM 7419 C CA . LYS B 1 262 ? -20.766 33.656 4.008 1 61.53 262 LYS B CA 1
ATOM 7420 C C . LYS B 1 262 ? -20.094 32.406 3.449 1 61.53 262 LYS B C 1
ATOM 7422 O O . LYS B 1 262 ? -20.391 31.984 2.338 1 61.53 262 LYS B O 1
ATOM 7427 N N . GLU B 1 263 ? -19.219 31.922 4.172 1 61.16 263 GLU B N 1
ATOM 7428 C CA . GLU B 1 263 ? -18.547 30.703 3.762 1 61.16 263 GLU B CA 1
ATOM 7429 C C . GLU B 1 263 ? -19.516 29.531 3.672 1 61.16 263 GLU B C 1
ATOM 7431 O O . GLU B 1 263 ? -19.453 28.734 2.729 1 61.16 263 GLU B O 1
ATOM 7436 N N . LEU B 1 264 ? -20.312 29.453 4.676 1 62.78 264 LEU B N 1
ATOM 7437 C CA . LEU B 1 264 ? -21.312 28.391 4.695 1 62.78 264 LEU B CA 1
ATOM 7438 C C . LEU B 1 264 ? -22.281 28.531 3.527 1 62.78 264 LEU B C 1
ATOM 7440 O O . LEU B 1 264 ? -22.672 27.531 2.922 1 62.78 264 LEU B O 1
ATOM 7444 N N . LEU B 1 265 ? -22.656 29.797 3.281 1 62 265 LEU B N 1
ATOM 7445 C CA . LEU B 1 265 ? -23.578 30.047 2.193 1 62 265 LEU B CA 1
ATOM 7446 C C . LEU B 1 265 ? -22.938 29.781 0.84 1 62 265 LEU B C 1
ATOM 7448 O O . LEU B 1 265 ? -23.594 29.281 -0.078 1 62 265 LEU B O 1
ATOM 7452 N N . SER B 1 266 ? -21.719 30.156 0.732 1 58.97 266 SER B N 1
ATOM 7453 C CA . SER B 1 266 ? -21.016 29.953 -0.526 1 58.97 266 SER B CA 1
ATOM 7454 C C . SER B 1 266 ? -20.859 28.469 -0.842 1 58.97 266 SER B C 1
ATOM 7456 O O . SER B 1 266 ? -20.906 28.062 -2.008 1 58.97 266 SER B O 1
ATOM 7458 N N . GLU B 1 267 ? -20.609 27.734 0.117 1 57.59 267 GLU B N 1
ATOM 7459 C CA . GLU B 1 267 ? -20.5 26.297 -0.075 1 57.59 267 GLU B CA 1
ATOM 7460 C C . GLU B 1 267 ? -21.812 25.719 -0.595 1 57.59 267 GLU B C 1
ATOM 7462 O O . GLU B 1 267 ? -21.812 24.781 -1.408 1 57.59 267 GLU B O 1
ATOM 7467 N N . LYS B 1 268 ? -22.938 26.312 -0.102 1 56.31 268 LYS B N 1
ATOM 7468 C CA . LYS B 1 268 ? -24.266 25.828 -0.505 1 56.31 268 LYS B CA 1
ATOM 7469 C C . LYS B 1 268 ? -24.672 26.422 -1.854 1 56.31 268 LYS B C 1
ATOM 7471 O O . LYS B 1 268 ? -25.297 25.734 -2.664 1 56.31 268 LYS B O 1
ATOM 7476 N N . VAL B 1 269 ? -24.438 27.797 -1.981 1 53.34 269 VAL B N 1
ATOM 7477 C CA . VAL B 1 269 ? -24.922 28.5 -3.162 1 53.34 269 VAL B CA 1
ATOM 7478 C C . VAL B 1 269 ? -24.125 28.078 -4.391 1 53.34 269 VAL B C 1
ATOM 7480 O O . VAL B 1 269 ? -24.656 28.031 -5.5 1 53.34 269 VAL B O 1
ATOM 7483 N N . HIS B 1 270 ? -22.859 28.078 -4.387 1 51.84 270 HIS B N 1
ATOM 7484 C CA . HIS B 1 270 ? -22 27.922 -5.562 1 51.84 270 HIS B CA 1
ATOM 7485 C C . HIS B 1 270 ? -22.406 26.703 -6.387 1 51.84 270 HIS B C 1
ATOM 7487 O O . HIS B 1 270 ? -21.984 26.562 -7.535 1 51.84 270 HIS B O 1
ATOM 7493 N N . ARG B 1 271 ? -23.078 25.859 -5.777 1 49.75 271 ARG B N 1
ATOM 7494 C CA . ARG B 1 271 ? -23.531 24.766 -6.637 1 49.75 271 ARG B CA 1
ATOM 7495 C C . ARG B 1 271 ? -24.422 25.297 -7.766 1 49.75 271 ARG B C 1
ATOM 7497 O O . ARG B 1 271 ? -24.484 24.688 -8.836 1 49.75 271 ARG B O 1
ATOM 7504 N N . LYS B 1 272 ? -24.969 26.562 -7.578 1 52.5 272 LYS B N 1
ATOM 7505 C CA . LYS B 1 272 ? -26.016 26.828 -8.555 1 52.5 272 LYS B CA 1
ATOM 7506 C C . LYS B 1 272 ? -25.547 27.828 -9.609 1 52.5 272 LYS B C 1
ATOM 7508 O O . LYS B 1 272 ? -26.281 28.141 -10.547 1 52.5 272 LYS B O 1
ATOM 7513 N N . GLN B 1 273 ? -24.484 28.609 -9.445 1 54.84 273 GLN B N 1
ATOM 7514 C CA . GLN B 1 273 ? -24.359 29.641 -10.477 1 54.84 273 GLN B CA 1
ATOM 7515 C C . GLN B 1 273 ? -23.844 29.031 -11.789 1 54.84 273 GLN B C 1
ATOM 7517 O O . GLN B 1 273 ? -22.734 28.5 -11.844 1 54.84 273 GLN B O 1
ATOM 7522 N N . SER B 1 274 ? -24.688 28.75 -12.609 1 61.22 274 SER B N 1
ATOM 7523 C CA . SER B 1 274 ? -24.438 28.203 -13.938 1 61.22 274 SER B CA 1
ATOM 7524 C C . SER B 1 274 ? -23.609 29.172 -14.789 1 61.22 274 SER B C 1
ATOM 7526 O O . SER B 1 274 ? -24.078 30.266 -15.117 1 61.22 274 SER B O 1
ATOM 7528 N N . LEU B 1 275 ? -22.312 29.328 -14.617 1 67.12 275 LEU B N 1
ATOM 7529 C CA . LEU B 1 275 ? -21.438 30.125 -15.484 1 67.12 275 LEU B CA 1
ATOM 7530 C C . LEU B 1 275 ? -21.609 29.719 -16.938 1 67.12 275 LEU B C 1
ATOM 7532 O O . LEU B 1 275 ? -21.891 28.562 -17.25 1 67.12 275 LEU B O 1
ATOM 7536 N N . THR B 1 276 ? -21.719 30.781 -17.828 1 73.5 276 THR B N 1
ATOM 7537 C CA . THR B 1 276 ? -21.75 30.547 -19.266 1 73.5 276 THR B CA 1
ATOM 7538 C C . THR B 1 276 ? -20.5 29.812 -19.734 1 73.5 276 THR B C 1
ATOM 7540 O O . THR B 1 276 ? -19.484 29.797 -19.031 1 73.5 276 THR B O 1
ATOM 7543 N N . LEU B 1 277 ? -20.562 29.203 -20.75 1 79.25 277 LEU B N 1
ATOM 7544 C CA . LEU B 1 277 ? -19.453 28.422 -21.281 1 79.25 277 LEU B CA 1
ATOM 7545 C C . LEU B 1 277 ? -18.234 29.297 -21.531 1 79.25 277 LEU B C 1
ATOM 7547 O O . LEU B 1 277 ? -17.094 28.891 -21.266 1 79.25 277 LEU B O 1
ATOM 7551 N N . TYR B 1 278 ? -18.547 30.516 -22.031 1 81.5 278 TYR B N 1
ATOM 7552 C CA . TYR B 1 278 ? -17.438 31.438 -22.312 1 81.5 278 TYR B CA 1
ATOM 7553 C C . TYR B 1 278 ? -16.75 31.859 -21.016 1 81.5 278 TYR B C 1
ATOM 7555 O O . TYR B 1 278 ? -15.516 31.906 -20.953 1 81.5 278 TYR B O 1
ATOM 7563 N N . GLN B 1 279 ? -17.453 32.031 -20.078 1 80.56 279 GLN B N 1
ATOM 7564 C CA . GLN B 1 279 ? -16.875 32.406 -18.797 1 80.56 279 GLN B CA 1
ATOM 7565 C C . GLN B 1 279 ? -16.109 31.266 -18.172 1 80.56 279 GLN B C 1
ATOM 7567 O O . GLN B 1 279 ? -15.07 31.469 -17.547 1 80.56 279 GLN B O 1
ATOM 7572 N N . LYS B 1 280 ? -16.562 30.141 -18.5 1 82.25 280 LYS B N 1
ATOM 7573 C CA . LYS B 1 280 ? -15.875 28.969 -17.969 1 82.25 280 LYS B CA 1
ATOM 7574 C C . LYS B 1 280 ? -14.508 28.781 -18.625 1 82.25 280 LYS B C 1
ATOM 7576 O O . LYS B 1 280 ? -13.523 28.5 -17.938 1 82.25 280 LYS B O 1
ATOM 7581 N N . ILE B 1 281 ? -14.484 29 -19.891 1 86.31 281 ILE B N 1
ATOM 7582 C CA . ILE B 1 281 ? -13.234 28.844 -20.625 1 86.31 281 ILE B CA 1
ATOM 7583 C C . ILE B 1 281 ? -12.258 29.953 -20.234 1 86.31 281 ILE B C 1
ATOM 7585 O O . ILE B 1 281 ? -11.055 29.703 -20.078 1 86.31 281 ILE B O 1
ATOM 7589 N N . LYS B 1 282 ? -12.836 31.156 -20.078 1 84.75 282 LYS B N 1
ATOM 7590 C CA . LYS B 1 282 ? -11.992 32.25 -19.656 1 84.75 282 LYS B CA 1
ATOM 7591 C C . LYS B 1 282 ? -11.398 32 -18.281 1 84.75 282 LYS B C 1
ATOM 7593 O O . LYS B 1 282 ? -10.211 32.25 -18.047 1 84.75 282 LYS B O 1
ATOM 7598 N N . HIS B 1 283 ? -12.117 31.469 -17.422 1 84.38 283 HIS B N 1
ATOM 7599 C CA . HIS B 1 283 ? -11.641 31.156 -16.078 1 84.38 283 HIS B CA 1
ATOM 7600 C C . HIS B 1 283 ? -10.609 30.031 -16.109 1 84.38 283 HIS B C 1
ATOM 7602 O O . HIS B 1 283 ? -9.609 30.078 -15.398 1 84.38 283 HIS B O 1
ATOM 7608 N N . MET B 1 284 ? -10.836 29.094 -16.953 1 87.5 284 MET B N 1
ATOM 7609 C CA . MET B 1 284 ? -9.891 27.984 -17.078 1 87.5 284 MET B CA 1
ATOM 7610 C C . MET B 1 284 ? -8.562 28.469 -17.656 1 87.5 284 MET B C 1
ATOM 7612 O O . MET B 1 284 ? -7.5 28 -17.234 1 87.5 284 MET B O 1
ATOM 7616 N N . LEU B 1 285 ? -8.672 29.391 -18.578 1 89.44 285 LEU B N 1
ATOM 7617 C CA . LEU B 1 285 ? -7.457 29.906 -19.203 1 89.44 285 LEU B CA 1
ATOM 7618 C C . LEU B 1 285 ? -6.648 30.719 -18.188 1 89.44 285 LEU B C 1
ATOM 7620 O O . LEU B 1 285 ? -5.418 30.688 -18.203 1 89.44 285 LEU B O 1
ATOM 7624 N N . ILE B 1 286 ? -7.238 31.359 -17.281 1 88.56 286 ILE B N 1
ATOM 7625 C CA . ILE B 1 286 ? -6.555 32.156 -16.25 1 88.56 286 ILE B CA 1
ATOM 7626 C C . ILE B 1 286 ? -5.855 31.219 -15.266 1 88.56 286 ILE B C 1
ATOM 7628 O O . ILE B 1 286 ? -4.723 31.469 -14.859 1 88.56 286 ILE B O 1
ATOM 7632 N N . HIS B 1 287 ? -6.5 30.125 -14.992 1 88.81 287 HIS B N 1
ATOM 7633 C CA . HIS B 1 287 ? -5.891 29.172 -14.078 1 88.81 287 HIS B CA 1
ATOM 7634 C C . HIS B 1 287 ? -4.684 28.5 -14.719 1 88.81 287 HIS B C 1
ATOM 7636 O O . HIS B 1 287 ? -3.65 28.312 -14.07 1 88.81 287 HIS B O 1
ATOM 7642 N N . VAL B 1 288 ? -4.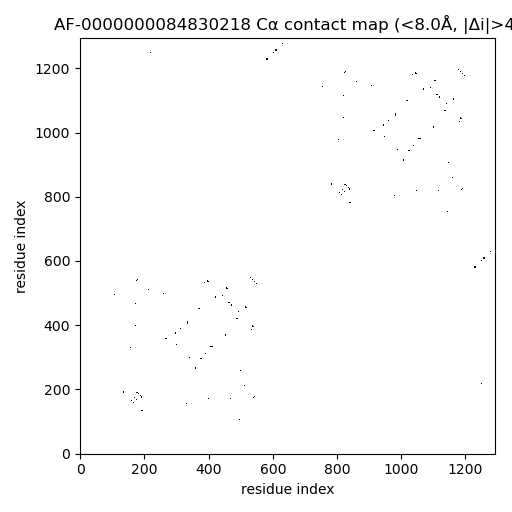82 28.203 -15.977 1 91.62 288 VAL B N 1
ATOM 7643 C CA . VAL B 1 288 ? -3.727 27.547 -16.672 1 91.62 288 VAL B CA 1
ATOM 7644 C C . VAL B 1 288 ? -2.551 28.5 -16.828 1 91.62 288 VAL B C 1
ATOM 7646 O O . VAL B 1 288 ? -1.394 28.109 -16.672 1 91.62 288 VAL B O 1
ATOM 7649 N N . ALA B 1 289 ? -2.885 29.688 -17.062 1 91.44 289 ALA B N 1
ATOM 7650 C CA . ALA B 1 289 ? -1.839 30.703 -17.188 1 91.44 289 ALA B CA 1
ATOM 7651 C C . ALA B 1 289 ? -1.132 30.922 -15.844 1 91.44 289 ALA B C 1
ATOM 7653 O O . ALA B 1 289 ? 0.093 31.062 -15.797 1 91.44 289 ALA B O 1
ATOM 7654 N N . ALA B 1 290 ? -1.839 30.922 -14.758 1 91.25 290 ALA B N 1
ATOM 7655 C CA . ALA B 1 290 ? -1.253 31.094 -13.43 1 91.25 290 ALA B CA 1
ATOM 7656 C C . ALA B 1 290 ? -0.348 29.922 -13.086 1 91.25 290 ALA B C 1
ATOM 7658 O O . ALA B 1 290 ? 0.727 30.109 -12.508 1 91.25 290 ALA B O 1
ATOM 7659 N N . TRP B 1 291 ? -0.703 28.75 -13.492 1 92 291 TRP B N 1
ATOM 7660 C CA . TRP B 1 291 ? 0.112 27.562 -13.227 1 92 291 TRP B CA 1
ATOM 7661 C C . TRP B 1 291 ? 1.361 27.562 -14.102 1 92 291 TRP B C 1
ATOM 7663 O O . TRP B 1 291 ? 2.43 27.125 -13.656 1 92 291 TRP B O 1
ATOM 7673 N N . LEU B 1 292 ? 1.251 28.062 -15.312 1 93.12 292 LEU B N 1
ATOM 7674 C CA . LEU B 1 292 ? 2.406 28.141 -16.203 1 93.12 292 LEU B CA 1
ATOM 7675 C C . LEU B 1 292 ? 3.42 29.156 -15.68 1 93.12 292 LEU B C 1
ATOM 7677 O O . LEU B 1 292 ? 4.629 28.922 -15.734 1 93.12 292 LEU B O 1
ATOM 7681 N N . VAL B 1 293 ? 2.877 30.203 -15.133 1 93.12 293 VAL B N 1
ATOM 7682 C CA . VAL B 1 293 ? 3.76 31.219 -14.57 1 93.12 293 VAL B CA 1
ATOM 7683 C C . VAL B 1 293 ? 4.422 30.672 -13.305 1 93.12 293 VAL B C 1
ATOM 7685 O O . VAL B 1 293 ? 5.613 30.891 -13.078 1 93.12 293 VAL B O 1
ATOM 7688 N N . SER B 1 294 ? 3.691 30 -12.492 1 92.88 294 SER B N 1
ATOM 7689 C CA . SER B 1 294 ? 4.25 29.438 -11.266 1 92.88 294 SER B CA 1
ATOM 7690 C C . SER B 1 294 ? 5.277 28.359 -11.578 1 92.88 294 SER B C 1
ATOM 7692 O O . SER B 1 294 ? 6.359 28.328 -10.977 1 92.88 294 SER B O 1
ATOM 7694 N N . MET B 1 295 ? 5.012 27.484 -12.508 1 94.06 295 MET B N 1
ATOM 7695 C CA . MET B 1 295 ? 5.949 26.422 -12.883 1 94.06 295 MET B CA 1
ATOM 7696 C C . MET B 1 295 ? 7.176 27.016 -13.578 1 94.06 295 MET B C 1
ATOM 7698 O O . MET B 1 295 ? 8.297 26.531 -13.391 1 94.06 295 MET B O 1
ATOM 7702 N N . GLY B 1 296 ? 6.895 28 -14.414 1 94.06 296 GLY B N 1
ATOM 7703 C CA . GLY B 1 296 ? 8 28.672 -15.07 1 94.06 296 GLY B CA 1
ATOM 7704 C C . GLY B 1 296 ? 8.93 29.375 -14.102 1 94.06 296 GLY B C 1
ATOM 7705 O O . GLY B 1 296 ? 10.148 29.328 -14.25 1 94.06 296 GLY B O 1
ATOM 7706 N N . SER B 1 297 ? 8.336 30.047 -13.125 1 94.62 297 SER B N 1
ATOM 7707 C CA . SER B 1 297 ? 9.156 30.719 -12.117 1 94.62 297 SER B CA 1
ATOM 7708 C C . SER B 1 297 ? 9.922 29.703 -11.273 1 94.62 297 SER B C 1
ATOM 7710 O O . SER B 1 297 ? 11.078 29.938 -10.906 1 94.62 297 SER B O 1
ATOM 7712 N N . ALA B 1 298 ? 9.328 28.594 -10.906 1 95.12 298 ALA B N 1
ATOM 7713 C CA . ALA B 1 298 ? 10.016 27.547 -10.164 1 95.12 298 ALA B CA 1
ATOM 7714 C C . ALA B 1 298 ? 11.188 26.984 -10.961 1 95.12 298 ALA B C 1
ATOM 7716 O O . ALA B 1 298 ? 12.266 26.75 -10.422 1 95.12 298 ALA B O 1
ATOM 7717 N N . ALA B 1 299 ? 10.969 26.766 -12.242 1 95.75 299 ALA B N 1
ATOM 7718 C CA . ALA B 1 299 ? 12.023 26.234 -13.109 1 95.75 299 ALA B CA 1
ATOM 7719 C C . ALA B 1 299 ? 13.18 27.234 -13.211 1 95.75 299 ALA B C 1
ATOM 7721 O O . ALA B 1 299 ? 14.344 26.828 -13.211 1 95.75 299 ALA B O 1
ATOM 7722 N N . ALA B 1 300 ? 12.805 28.469 -13.312 1 95.62 300 ALA B N 1
ATOM 7723 C CA . ALA B 1 300 ? 13.828 29.5 -13.375 1 95.62 300 ALA B CA 1
ATOM 7724 C C . ALA B 1 300 ? 14.641 29.562 -12.086 1 95.62 300 ALA B C 1
ATOM 7726 O O . ALA B 1 300 ? 15.859 29.703 -12.117 1 95.62 300 ALA B O 1
ATOM 7727 N N . CYS B 1 301 ? 13.969 29.484 -10.984 1 96 301 CYS B N 1
ATOM 7728 C CA . CYS B 1 301 ? 14.664 29.469 -9.703 1 96 301 CYS B CA 1
ATOM 7729 C C . CYS B 1 301 ? 15.547 28.234 -9.562 1 96 301 CYS B C 1
ATOM 7731 O O . CYS B 1 301 ? 16.672 28.328 -9.055 1 96 301 CYS B O 1
ATOM 7733 N N . CYS B 1 302 ? 15.078 27.109 -9.969 1 96 302 CYS B N 1
ATOM 7734 C CA . CYS B 1 302 ? 15.859 25.875 -9.914 1 96 302 CYS B CA 1
ATOM 7735 C C . CYS B 1 302 ? 17.109 25.984 -10.781 1 96 302 CYS B C 1
ATOM 7737 O O . CYS B 1 302 ? 18.188 25.562 -10.375 1 96 302 CYS B O 1
ATOM 7739 N N . ALA B 1 303 ? 16.969 26.547 -11.961 1 96 303 ALA B N 1
ATOM 7740 C CA . ALA B 1 303 ? 18.125 26.75 -12.828 1 96 303 ALA B CA 1
ATOM 7741 C C . ALA B 1 303 ? 19.125 27.719 -12.195 1 96 303 ALA B C 1
ATOM 7743 O O . ALA B 1 303 ? 20.344 27.5 -12.25 1 96 303 ALA B O 1
ATOM 7744 N N . GLY B 1 304 ? 18.547 28.781 -11.602 1 95.44 304 GLY B N 1
ATOM 7745 C CA . GLY B 1 304 ? 19.422 29.719 -10.906 1 95.44 304 GLY B CA 1
ATOM 7746 C C . GLY B 1 304 ? 20.188 29.094 -9.766 1 95.44 304 GLY B C 1
ATOM 7747 O O . GLY B 1 304 ? 21.391 29.328 -9.617 1 95.44 304 GLY B O 1
ATOM 7748 N N . VAL B 1 305 ? 19.547 28.281 -8.992 1 95.62 305 VAL B N 1
ATOM 7749 C CA . VAL B 1 305 ? 20.188 27.625 -7.859 1 95.62 305 VAL B CA 1
ATOM 7750 C C . VAL B 1 305 ? 21.234 26.625 -8.359 1 95.62 305 VAL B C 1
ATOM 7752 O O . VAL B 1 305 ? 22.312 26.5 -7.785 1 95.62 305 VAL B O 1
ATOM 7755 N N . TYR B 1 306 ? 20.969 25.906 -9.477 1 94.88 306 TYR B N 1
ATOM 7756 C CA . TYR B 1 306 ? 21.906 24.953 -10.047 1 94.88 306 TYR B CA 1
ATOM 7757 C C . TYR B 1 306 ? 23.188 25.641 -10.484 1 94.88 306 TYR B C 1
ATOM 7759 O O . TYR B 1 306 ? 24.297 25.172 -10.195 1 94.88 306 TYR B O 1
ATOM 7767 N N . TYR B 1 307 ? 23.062 26.781 -11.141 1 94.75 307 TYR B N 1
ATOM 7768 C CA . TYR B 1 307 ? 24.234 27.531 -11.586 1 94.75 307 TYR B CA 1
ATOM 7769 C C . TYR B 1 307 ? 25 28.094 -10.406 1 94.75 307 TYR B C 1
ATOM 7771 O O . TYR B 1 307 ? 26.234 28.141 -10.43 1 94.75 307 TYR B O 1
ATOM 7779 N N . LEU B 1 308 ? 24.297 28.484 -9.398 1 94.56 308 LEU B N 1
ATOM 7780 C CA . LEU B 1 308 ? 24.953 29 -8.203 1 94.56 308 LEU B CA 1
ATOM 7781 C C . LEU B 1 308 ? 25.719 27.906 -7.484 1 94.56 308 LEU B C 1
ATOM 7783 O O . LEU B 1 308 ? 26.766 28.156 -6.898 1 94.56 308 LEU B O 1
ATOM 7787 N N . CYS B 1 309 ? 25.25 26.688 -7.469 1 94 309 CYS B N 1
ATOM 7788 C CA . CYS B 1 309 ? 25.953 25.547 -6.871 1 94 309 CYS B CA 1
ATOM 7789 C C . CYS B 1 309 ? 27.25 25.266 -7.609 1 94 309 CYS B C 1
ATOM 7791 O O . CYS B 1 309 ? 28.281 24.953 -6.984 1 94 309 CYS B O 1
ATOM 7793 N N . ASP B 1 310 ? 27.188 25.391 -8.922 1 92.19 310 ASP B N 1
ATOM 7794 C CA . ASP B 1 310 ? 28.406 25.188 -9.719 1 92.19 310 ASP B CA 1
ATOM 7795 C C . ASP B 1 310 ? 29.453 26.25 -9.414 1 92.19 310 ASP B C 1
ATOM 7797 O O . ASP B 1 310 ? 30.641 25.953 -9.312 1 92.19 310 ASP B O 1
ATOM 7801 N N . LEU B 1 311 ? 29 27.453 -9.219 1 90.19 311 LEU B N 1
ATOM 7802 C CA . LEU B 1 311 ? 29.891 28.547 -8.867 1 90.19 311 LEU B CA 1
ATOM 7803 C C . LEU B 1 311 ? 30.484 28.344 -7.473 1 90.19 311 LEU B C 1
ATOM 7805 O O . LEU B 1 311 ? 31.656 28.609 -7.242 1 90.19 311 LEU B O 1
ATOM 7809 N N . ASP B 1 312 ? 29.672 27.906 -6.527 1 89.5 312 ASP B N 1
ATOM 7810 C CA . ASP B 1 312 ? 30.094 27.656 -5.152 1 89.5 312 ASP B CA 1
ATOM 7811 C C . ASP B 1 312 ? 31.188 26.594 -5.105 1 89.5 312 ASP B C 1
ATOM 7813 O O . ASP B 1 312 ? 32.156 26.734 -4.375 1 89.5 312 ASP B O 1
ATOM 7817 N N . LEU B 1 313 ? 31.094 25.5 -5.875 1 88.44 313 LEU B N 1
ATOM 7818 C CA . LEU B 1 313 ? 32.094 24.438 -5.91 1 88.44 313 LEU B CA 1
ATOM 7819 C C . LEU B 1 313 ? 33.406 24.922 -6.516 1 88.44 313 LEU B C 1
ATOM 7821 O O . LEU B 1 313 ? 34.469 24.578 -6.031 1 88.44 313 LEU B O 1
ATOM 7825 N N . LYS B 1 314 ? 33.281 25.766 -7.551 1 87.06 314 LYS B N 1
ATOM 7826 C CA . LYS B 1 314 ? 34.5 26.328 -8.172 1 87.06 314 LYS B CA 1
ATOM 7827 C C . LYS B 1 314 ? 35.219 27.25 -7.211 1 87.06 314 LYS B C 1
ATOM 7829 O O . LYS B 1 314 ? 36.469 27.219 -7.141 1 87.06 314 LYS B O 1
ATOM 7834 N N . MET B 1 315 ? 34.5 28 -6.453 1 85.38 315 MET B N 1
ATOM 7835 C CA . MET B 1 315 ? 35.094 28.922 -5.484 1 85.38 315 MET B CA 1
ATOM 7836 C C . MET B 1 315 ? 35.719 28.156 -4.332 1 85.38 315 MET B C 1
ATOM 7838 O O . MET B 1 315 ? 36.75 28.578 -3.789 1 85.38 315 MET B O 1
ATOM 7842 N N . PHE B 1 316 ? 35.156 27.031 -3.912 1 84.81 316 PHE B N 1
ATOM 7843 C CA . PHE B 1 316 ? 35.688 26.188 -2.855 1 84.81 316 PHE B CA 1
ATOM 7844 C C . PHE B 1 316 ? 37 25.578 -3.275 1 84.81 316 PHE B C 1
ATOM 7846 O O . PHE B 1 316 ? 37.938 25.516 -2.479 1 84.81 316 PHE B O 1
ATOM 7853 N N . LYS B 1 317 ? 37.094 25.172 -4.512 1 83.44 317 LYS B N 1
ATOM 7854 C CA . LYS B 1 317 ? 38.312 24.562 -5.016 1 83.44 317 LYS B CA 1
ATOM 7855 C C . LYS B 1 317 ? 39.438 25.594 -5.133 1 83.44 317 LYS B C 1
ATOM 7857 O O . LYS B 1 317 ? 40.594 25.281 -4.934 1 83.44 317 LYS B O 1
ATOM 7862 N N . LYS B 1 318 ? 39.062 26.906 -5.309 1 80.38 318 LYS B N 1
ATOM 7863 C CA . LYS B 1 318 ? 40.031 27.984 -5.441 1 80.38 318 LYS B CA 1
ATOM 7864 C C . LYS B 1 318 ? 40.281 28.656 -4.102 1 80.38 318 LYS B C 1
ATOM 7866 O O . LYS B 1 318 ? 40.844 29.75 -4.055 1 80.38 318 LYS B O 1
ATOM 7871 N N . SER B 1 319 ? 39.781 28.109 -3.021 1 75.56 319 SER B N 1
ATOM 7872 C CA . SER B 1 319 ? 39.75 28.719 -1.696 1 75.56 319 SER B CA 1
ATOM 7873 C C . SER B 1 319 ? 41.188 29.016 -1.216 1 75.56 319 SER B C 1
ATOM 7875 O O . SER B 1 319 ? 41.406 29.938 -0.424 1 75.56 319 SER B O 1
ATOM 7877 N N . VAL B 1 320 ? 42.156 28.266 -1.667 1 69 320 VAL B N 1
ATOM 7878 C CA . VAL B 1 320 ? 43.531 28.438 -1.206 1 69 320 VAL B CA 1
ATOM 7879 C C . VAL B 1 320 ? 44 29.859 -1.532 1 69 320 VAL B C 1
ATOM 7881 O O . VAL B 1 320 ? 44.75 30.469 -0.752 1 69 320 VAL B O 1
ATOM 7884 N N . ASP B 1 321 ? 43.344 30.438 -2.445 1 69.69 321 ASP B N 1
ATOM 7885 C CA . ASP B 1 321 ? 43.812 31.719 -2.947 1 69.69 321 ASP B CA 1
ATOM 7886 C C . ASP B 1 321 ? 43.031 32.875 -2.34 1 69.69 321 ASP B C 1
ATOM 7888 O O . ASP B 1 321 ? 43.438 34.031 -2.436 1 69.69 321 ASP B O 1
ATOM 7892 N N . LEU B 1 322 ? 41.938 32.594 -1.615 1 69.44 322 LEU B N 1
ATOM 7893 C CA . LEU B 1 322 ? 41.062 33.656 -1.154 1 69.44 322 LEU B CA 1
ATOM 7894 C C . LEU B 1 322 ? 41.344 34.031 0.297 1 69.44 322 LEU B C 1
ATOM 7896 O O . LEU B 1 322 ? 41.812 33.188 1.071 1 69.44 322 LEU B O 1
ATOM 7900 N N . ASN B 1 323 ? 41.188 35.281 0.52 1 73.75 323 ASN B N 1
ATOM 7901 C CA . ASN B 1 323 ? 41.25 35.719 1.903 1 73.75 323 ASN B CA 1
ATOM 7902 C C . ASN B 1 323 ? 40.125 35.125 2.75 1 73.75 323 ASN B C 1
ATOM 7904 O O . ASN B 1 323 ? 39.156 34.625 2.215 1 73.75 323 ASN B O 1
ATOM 7908 N N . ASN B 1 324 ? 40.281 35.125 4.074 1 75.94 324 ASN B N 1
ATOM 7909 C CA . ASN B 1 324 ? 39.344 34.531 4.996 1 75.94 324 ASN B CA 1
ATOM 7910 C C . ASN B 1 324 ? 37.938 35.156 4.887 1 75.94 324 ASN B C 1
ATOM 7912 O O . ASN B 1 324 ? 36.938 34.469 4.84 1 75.94 324 ASN B O 1
ATOM 7916 N N . LEU B 1 325 ? 37.969 36.438 4.707 1 79 325 LEU B N 1
ATOM 7917 C CA . LEU B 1 325 ? 36.688 37.156 4.684 1 79 325 LEU B CA 1
ATOM 7918 C C . LEU B 1 325 ? 35.969 36.938 3.355 1 79 325 LEU B C 1
ATOM 7920 O O . LEU B 1 325 ? 34.75 36.75 3.324 1 79 325 LEU B O 1
ATOM 7924 N N . SER B 1 326 ? 36.75 36.906 2.287 1 81.12 326 SER B N 1
ATOM 7925 C CA . SER B 1 326 ? 36.156 36.719 0.969 1 81.12 326 SER B CA 1
ATOM 7926 C C . SER B 1 326 ? 35.656 35.281 0.801 1 81.12 326 SER B C 1
ATOM 7928 O O . SER B 1 326 ? 34.656 35.062 0.145 1 81.12 326 SER B O 1
ATOM 7930 N N . TYR B 1 327 ? 36.312 34.438 1.508 1 82.69 327 TYR B N 1
ATOM 7931 C CA . TYR B 1 327 ? 35.906 33.031 1.465 1 82.69 327 TYR B CA 1
ATOM 7932 C C . TYR B 1 327 ? 34.594 32.844 2.207 1 82.69 327 TYR B C 1
ATOM 7934 O O . TYR B 1 327 ? 33.656 32.188 1.691 1 82.69 327 TYR B O 1
ATOM 7942 N N . GLU B 1 328 ? 34.469 33.469 3.293 1 83.19 328 GLU B N 1
ATOM 7943 C CA . GLU B 1 328 ? 33.281 33.312 4.102 1 83.19 328 GLU B CA 1
ATOM 7944 C C . GLU B 1 328 ? 32.062 33.969 3.428 1 83.19 328 GLU B C 1
ATOM 7946 O O . GLU B 1 328 ? 30.953 33.438 3.482 1 83.19 328 GLU B O 1
ATOM 7951 N N . ALA B 1 329 ? 32.344 35.062 2.814 1 84.69 329 ALA B N 1
ATOM 7952 C CA . ALA B 1 329 ? 31.25 35.75 2.113 1 84.69 329 ALA B CA 1
ATOM 7953 C C . ALA B 1 329 ? 30.766 34.938 0.91 1 84.69 329 ALA B C 1
ATOM 7955 O O . ALA B 1 329 ? 29.578 34.906 0.616 1 84.69 329 ALA B O 1
ATOM 7956 N N . SER B 1 330 ? 31.688 34.312 0.32 1 86.31 330 SER B N 1
ATOM 7957 C CA . SER B 1 330 ? 31.328 33.5 -0.854 1 86.31 330 SER B CA 1
ATOM 7958 C C . SER B 1 330 ? 30.531 32.281 -0.466 1 86.31 330 SER B C 1
ATOM 7960 O O . SER B 1 330 ? 29.688 31.812 -1.233 1 86.31 330 SER B O 1
ATOM 7962 N N . GLN B 1 331 ? 30.703 31.812 0.763 1 88.12 331 GLN B N 1
ATOM 7963 C CA . GLN B 1 331 ? 30 30.625 1.21 1 88.12 331 GLN B CA 1
ATOM 7964 C C . GLN B 1 331 ? 28.562 30.938 1.61 1 88.12 331 GLN B C 1
ATOM 7966 O O . GLN B 1 331 ? 27.719 30.047 1.666 1 88.12 331 GLN B O 1
ATOM 7971 N N . LEU B 1 332 ? 28.312 32.156 1.847 1 91.69 332 LEU B N 1
ATOM 7972 C CA . LEU B 1 332 ? 26.969 32.562 2.293 1 91.69 332 LEU B CA 1
ATOM 7973 C C . LEU B 1 332 ? 26.109 32.969 1.108 1 91.69 332 LEU B C 1
ATOM 7975 O O . LEU B 1 332 ? 24.906 33.188 1.267 1 91.69 332 LEU B O 1
ATOM 7979 N N . LEU B 1 333 ? 26.672 32.938 -0.074 1 92 333 LEU B N 1
ATOM 7980 C CA . LEU B 1 333 ? 25.938 33.406 -1.248 1 92 333 LEU B CA 1
ATOM 7981 C C . LEU B 1 333 ? 24.812 32.438 -1.583 1 92 333 LEU B C 1
ATOM 7983 O O . LEU B 1 333 ? 23.656 32.844 -1.733 1 92 333 LEU B O 1
ATOM 7987 N N . LEU B 1 334 ? 25.141 31.156 -1.626 1 93.5 334 LEU B N 1
ATOM 7988 C CA . LEU B 1 334 ? 24.156 30.141 -2.016 1 93.5 334 LEU B CA 1
ATOM 7989 C C . LEU B 1 334 ? 23.016 30.078 -0.999 1 93.5 334 LEU B C 1
ATOM 7991 O O . LEU B 1 334 ? 21.844 30.203 -1.361 1 93.5 334 LEU B O 1
ATOM 7995 N N . PRO B 1 335 ? 23.266 29.922 0.316 1 94.38 335 PRO B N 1
ATOM 7996 C CA . PRO B 1 335 ? 22.156 29.844 1.275 1 94.38 335 PRO B CA 1
ATOM 7997 C C . PRO B 1 335 ? 21.344 31.141 1.345 1 94.38 335 PRO B C 1
ATOM 7999 O O . PRO B 1 335 ? 20.141 31.094 1.604 1 94.38 335 PRO B O 1
ATOM 8002 N N . THR B 1 336 ? 21.953 32.281 1.09 1 94.25 336 THR B N 1
ATOM 8003 C CA . THR B 1 336 ? 21.234 33.562 1.117 1 94.25 336 THR B CA 1
ATOM 8004 C C . THR B 1 336 ? 20.266 33.656 -0.058 1 94.25 336 THR B C 1
ATOM 8006 O O . THR B 1 336 ? 19.125 34.062 0.111 1 94.25 336 THR B O 1
ATOM 8009 N N . VAL B 1 337 ? 20.719 33.25 -1.171 1 95 337 VAL B N 1
ATOM 8010 C CA . VAL B 1 337 ? 19.859 33.281 -2.352 1 95 337 VAL B CA 1
ATOM 8011 C C . VAL B 1 337 ? 18.703 32.312 -2.197 1 95 337 VAL B C 1
ATOM 8013 O O . VAL B 1 337 ? 17.562 32.625 -2.537 1 95 337 VAL B O 1
ATOM 8016 N N . VAL B 1 338 ? 18.984 31.125 -1.698 1 94.12 338 VAL B N 1
ATOM 8017 C CA . VAL B 1 338 ? 17.938 30.141 -1.494 1 94.12 338 VAL B CA 1
ATOM 8018 C C . VAL B 1 338 ? 16.922 30.656 -0.482 1 94.12 338 VAL B C 1
ATOM 8020 O O . VAL B 1 338 ? 15.711 30.5 -0.678 1 94.12 338 VAL B O 1
ATOM 8023 N N . SER B 1 339 ? 17.328 31.266 0.588 1 92.5 339 SER B N 1
ATOM 8024 C CA . SER B 1 339 ? 16.438 31.812 1.597 1 92.5 339 SER B CA 1
ATOM 8025 C C . SER B 1 339 ? 15.625 32.969 1.043 1 92.5 339 SER B C 1
ATOM 8027 O O . SER B 1 339 ? 14.453 33.156 1.399 1 92.5 339 SER B O 1
ATOM 8029 N N . LEU B 1 340 ? 16.25 33.719 0.172 1 91.44 340 LEU B N 1
ATOM 8030 C CA . LEU B 1 340 ? 15.531 34.844 -0.462 1 91.44 340 LEU B CA 1
ATOM 8031 C C . LEU B 1 340 ? 14.438 34.312 -1.39 1 91.44 340 LEU B C 1
ATOM 8033 O O . LEU B 1 340 ? 13.344 34.875 -1.436 1 91.44 340 LEU B O 1
ATOM 8037 N N . ILE B 1 341 ? 14.734 33.281 -2.078 1 92.19 341 ILE B N 1
ATOM 8038 C CA . ILE B 1 341 ? 13.734 32.656 -2.939 1 92.19 341 ILE B CA 1
ATOM 8039 C C . ILE B 1 341 ? 12.57 32.125 -2.092 1 92.19 341 ILE B C 1
ATOM 8041 O O . ILE B 1 341 ? 11.406 32.312 -2.443 1 92.19 341 ILE B O 1
ATOM 8045 N N . ASN B 1 342 ? 12.898 31.578 -0.954 1 88.31 342 ASN B N 1
ATOM 8046 C CA . ASN B 1 342 ? 11.883 31 -0.071 1 88.31 342 ASN B CA 1
ATOM 8047 C C . ASN B 1 342 ? 11.008 32.094 0.553 1 88.31 342 ASN B C 1
ATOM 8049 O O . ASN B 1 342 ? 9.875 31.828 0.949 1 88.31 342 ASN B O 1
ATOM 8053 N N . LEU B 1 343 ? 11.484 33.312 0.56 1 85.75 343 LEU B N 1
ATOM 8054 C CA . LEU B 1 343 ? 10.734 34.406 1.159 1 85.75 343 LEU B CA 1
ATOM 8055 C C . LEU B 1 343 ? 9.945 35.156 0.099 1 85.75 343 LEU B C 1
ATOM 8057 O O . LEU B 1 343 ? 8.773 35.5 0.307 1 85.75 343 LEU B O 1
ATOM 8061 N N . LEU B 1 344 ? 10.516 35.344 -1.092 1 86.44 344 LEU B N 1
ATOM 8062 C CA . LEU B 1 344 ? 9.945 36.25 -2.07 1 86.44 344 LEU B CA 1
ATOM 8063 C C . LEU B 1 344 ? 8.953 35.531 -2.982 1 86.44 344 LEU B C 1
ATOM 8065 O O . LEU B 1 344 ? 7.926 36.094 -3.359 1 86.44 344 LEU B O 1
ATOM 8069 N N . LEU B 1 345 ? 9.234 34.344 -3.26 1 88.5 345 LEU B N 1
ATOM 8070 C CA . LEU B 1 345 ? 8.414 33.688 -4.262 1 88.5 345 LEU B CA 1
ATOM 8071 C C . LEU B 1 345 ? 7.023 33.375 -3.713 1 88.5 345 LEU B C 1
ATOM 8073 O O . LEU B 1 345 ? 6.027 33.5 -4.438 1 88.5 345 LEU B O 1
ATOM 8077 N N . PRO B 1 346 ? 6.949 33.031 -2.449 1 86.44 346 PRO B N 1
ATOM 8078 C CA . PRO B 1 346 ? 5.594 32.875 -1.925 1 86.44 346 PRO B CA 1
ATOM 8079 C C . PRO B 1 346 ? 4.77 34.156 -1.959 1 86.44 346 PRO B C 1
ATOM 8081 O O . PRO B 1 346 ? 3.551 34.094 -2.146 1 86.44 346 PRO B O 1
ATOM 8084 N N . LEU B 1 347 ? 5.367 35.281 -1.778 1 82.94 347 LEU B N 1
ATOM 8085 C CA . LEU B 1 347 ? 4.676 36.562 -1.895 1 82.94 347 LEU B CA 1
ATOM 8086 C C . LEU B 1 347 ? 4.215 36.781 -3.328 1 82.94 347 LEU B C 1
ATOM 8088 O O . LEU B 1 347 ? 3.115 37.312 -3.555 1 82.94 347 LEU B O 1
ATOM 8092 N N . PHE B 1 348 ? 5.031 36.375 -4.199 1 87.75 348 PHE B N 1
ATOM 8093 C CA . PHE B 1 348 ? 4.684 36.469 -5.609 1 87.75 348 PHE B CA 1
ATOM 8094 C C . PHE B 1 348 ? 3.504 35.594 -5.945 1 87.75 348 PHE B C 1
ATOM 8096 O O . PHE B 1 348 ? 2.592 36 -6.668 1 87.75 348 PHE B O 1
ATOM 8103 N N . TYR B 1 349 ? 3.475 34.406 -5.438 1 89.19 349 TYR B N 1
ATOM 8104 C CA . TYR B 1 349 ? 2.385 33.469 -5.695 1 89.19 349 TYR B CA 1
ATOM 8105 C C . TYR B 1 349 ? 1.087 33.938 -5.062 1 89.19 349 TYR B C 1
ATOM 8107 O O . TYR B 1 349 ? 0.002 33.719 -5.605 1 89.19 349 TYR B O 1
ATOM 8115 N N . SER B 1 350 ? 1.267 34.594 -3.922 1 82.56 350 SER B N 1
ATOM 8116 C CA . SER B 1 350 ? 0.073 35.125 -3.285 1 82.56 350 SER B CA 1
ATOM 8117 C C . SER B 1 350 ? -0.544 36.25 -4.129 1 82.56 350 SER B C 1
ATOM 8119 O O . SER B 1 350 ? -1.768 36.375 -4.18 1 82.56 350 SER B O 1
ATOM 8121 N N . PHE B 1 351 ? 0.25 36.969 -4.832 1 82.88 351 PHE B N 1
ATOM 8122 C CA . PHE B 1 351 ? -0.233 38.031 -5.715 1 82.88 351 PHE B CA 1
ATOM 8123 C C . PHE B 1 351 ? -0.946 37.438 -6.926 1 82.88 351 PHE B C 1
ATOM 8125 O O . PHE B 1 351 ? -1.982 37.938 -7.352 1 82.88 351 PHE B O 1
ATOM 8132 N N . LEU B 1 352 ? -0.42 36.375 -7.398 1 84.31 352 LEU B N 1
ATOM 8133 C CA . LEU B 1 352 ? -1.034 35.688 -8.531 1 84.31 352 LEU B CA 1
ATOM 8134 C C . LEU B 1 352 ? -2.385 35.094 -8.141 1 84.31 352 LEU B C 1
ATOM 8136 O O . LEU B 1 352 ? -3.316 35.062 -8.945 1 84.31 352 LEU B O 1
ATOM 8140 N N . ASN B 1 353 ? -2.455 34.688 -6.918 1 79.94 353 ASN B N 1
ATOM 8141 C CA . ASN B 1 353 ? -3.664 34.062 -6.422 1 79.94 353 ASN B CA 1
ATOM 8142 C C . ASN B 1 353 ? -4.816 35.031 -6.285 1 79.94 353 ASN B C 1
ATOM 8144 O O . ASN B 1 353 ? -5.984 34.656 -6.316 1 79.94 353 ASN B O 1
ATOM 8148 N N . VAL B 1 354 ? -4.492 36.312 -6.16 1 77 354 VAL B N 1
ATOM 8149 C CA . VAL B 1 354 ? -5.527 37.344 -6.062 1 77 354 VAL B CA 1
ATOM 8150 C C . VAL B 1 354 ? -6.152 37.562 -7.434 1 77 354 VAL B C 1
ATOM 8152 O O . VAL B 1 354 ? -7.344 37.875 -7.531 1 77 354 VAL B O 1
ATOM 8155 N N . VAL B 1 355 ? -5.375 37.312 -8.352 1 79.88 355 VAL B N 1
ATOM 8156 C CA . VAL B 1 355 ? -5.859 37.531 -9.711 1 79.88 355 VAL B CA 1
ATOM 8157 C C . VAL B 1 355 ? -6.699 36.344 -10.156 1 79.88 355 VAL B C 1
ATOM 8159 O O . VAL B 1 355 ? -7.637 36.469 -10.945 1 79.88 355 VAL B O 1
ATOM 8162 N N . GLU B 1 356 ? -6.363 35.156 -9.492 1 82.94 356 GLU B N 1
ATOM 8163 C CA . GLU B 1 356 ? -7.086 33.938 -9.812 1 82.94 356 GLU B CA 1
ATOM 8164 C C . GLU B 1 356 ? -8.375 33.844 -9.008 1 82.94 356 GLU B C 1
ATOM 8166 O O . GLU B 1 356 ? -8.344 33.844 -7.773 1 82.94 356 GLU B O 1
ATOM 8171 N N . LYS B 1 357 ? -9.508 33.969 -9.578 1 76.12 357 LYS B N 1
ATOM 8172 C CA . LYS B 1 357 ? -10.781 33.875 -8.867 1 76.12 357 LYS B CA 1
ATOM 8173 C C . LYS B 1 357 ? -11.273 32.438 -8.836 1 76.12 357 LYS B C 1
ATOM 8175 O O . LYS B 1 357 ? -11.477 31.812 -9.883 1 76.12 357 LYS B O 1
ATOM 8180 N N . TYR B 1 358 ? -11.227 31.859 -7.617 1 74.94 358 TYR B N 1
ATOM 8181 C CA . TYR B 1 358 ? -11.75 30.516 -7.43 1 74.94 358 TYR B CA 1
ATOM 8182 C C . TYR B 1 358 ? -13.18 30.562 -6.906 1 74.94 358 TYR B C 1
ATOM 8184 O O . TYR B 1 358 ? -13.562 31.484 -6.18 1 74.94 358 TYR B O 1
ATOM 8192 N N . LYS B 1 359 ? -13.891 29.578 -7.352 1 69.38 359 LYS B N 1
ATOM 8193 C CA . LYS B 1 359 ? -15.273 29.484 -6.898 1 69.38 359 LYS B CA 1
ATOM 8194 C C . LYS B 1 359 ? -15.344 29.172 -5.406 1 69.38 359 LYS B C 1
ATOM 8196 O O . LYS B 1 359 ? -16.156 29.75 -4.688 1 69.38 359 LYS B O 1
ATOM 8201 N N . HIS B 1 360 ? -14.391 28.281 -4.973 1 67.69 360 HIS B N 1
ATOM 8202 C CA . HIS B 1 360 ? -14.352 27.875 -3.57 1 67.69 360 HIS B CA 1
ATOM 8203 C C . HIS B 1 360 ? -13.078 28.375 -2.893 1 67.69 360 HIS B C 1
ATOM 8205 O O . HIS B 1 360 ? -11.977 28.188 -3.422 1 67.69 360 HIS B O 1
ATOM 8211 N N . PRO B 1 361 ? -13.242 29.141 -1.844 1 70 361 PRO B N 1
ATOM 8212 C CA . PRO B 1 361 ? -12.062 29.656 -1.143 1 70 361 PRO B CA 1
ATOM 8213 C C . PRO B 1 361 ? -11.117 28.531 -0.7 1 70 361 PRO B C 1
ATOM 8215 O O . PRO B 1 361 ? -9.898 28.734 -0.657 1 70 361 PRO B O 1
ATOM 8218 N N . ARG B 1 362 ? -11.641 27.406 -0.419 1 71 362 ARG B N 1
ATOM 8219 C CA . ARG B 1 362 ? -10.797 26.281 -0.014 1 71 362 ARG B CA 1
ATOM 8220 C C . ARG B 1 362 ? -9.852 25.875 -1.141 1 71 362 ARG B C 1
ATOM 8222 O O . ARG B 1 362 ? -8.68 25.562 -0.898 1 71 362 ARG B O 1
ATOM 8229 N N . ARG B 1 363 ? -10.352 25.859 -2.312 1 75.06 363 ARG B N 1
ATOM 8230 C CA . ARG B 1 363 ? -9.539 25.484 -3.457 1 75.06 363 ARG B CA 1
ATOM 8231 C C . ARG B 1 363 ? -8.438 26.5 -3.713 1 75.06 363 ARG B C 1
ATOM 8233 O O . ARG B 1 363 ? -7.348 26.156 -4.168 1 75.06 363 ARG B O 1
ATOM 8240 N N . GLN B 1 364 ? -8.742 27.75 -3.367 1 79.19 364 GLN B N 1
ATOM 8241 C CA . GLN B 1 364 ? -7.75 28.812 -3.523 1 79.19 364 GLN B CA 1
ATOM 8242 C C . GLN B 1 364 ? -6.586 28.625 -2.559 1 79.19 364 GLN B C 1
ATOM 8244 O O . GLN B 1 364 ? -5.422 28.781 -2.939 1 79.19 364 GLN B O 1
ATOM 8249 N N . ILE B 1 365 ? -6.895 28.25 -1.361 1 76.62 365 ILE B N 1
ATOM 8250 C CA . ILE B 1 365 ? -5.867 28.047 -0.344 1 76.62 365 ILE B CA 1
ATOM 8251 C C . ILE B 1 365 ? -5.031 26.828 -0.69 1 76.62 365 ILE B C 1
ATOM 8253 O O . ILE B 1 365 ? -3.803 26.844 -0.582 1 76.62 365 ILE B O 1
ATOM 8257 N N . TYR B 1 366 ? -5.715 25.797 -1.139 1 80.5 366 TYR B N 1
ATOM 8258 C CA . TYR B 1 366 ? -4.996 24.578 -1.468 1 80.5 366 TYR B CA 1
ATOM 8259 C C . TYR B 1 366 ? -4.094 24.781 -2.68 1 80.5 366 TYR B C 1
ATOM 8261 O O . TYR B 1 366 ? -3.004 24.203 -2.754 1 80.5 366 TYR B O 1
ATOM 8269 N N . ALA B 1 367 ? -4.562 25.562 -3.637 1 85.25 367 ALA B N 1
ATOM 8270 C CA . ALA B 1 367 ? -3.738 25.844 -4.805 1 85.25 367 ALA B CA 1
ATOM 8271 C C . ALA B 1 367 ? -2.475 26.594 -4.414 1 85.25 367 ALA B C 1
ATOM 8273 O O . ALA B 1 367 ? -1.388 26.312 -4.926 1 85.25 367 ALA B O 1
ATOM 8274 N N . LEU B 1 368 ? -2.629 27.531 -3.482 1 85 368 LEU B N 1
ATOM 8275 C CA . LEU B 1 368 ? -1.483 28.312 -3.014 1 85 368 LEU B CA 1
ATOM 8276 C C . LEU B 1 368 ? -0.502 27.422 -2.256 1 85 368 LEU B C 1
ATOM 8278 O O . LEU B 1 368 ? 0.71 27.516 -2.453 1 85 368 LEU B O 1
ATOM 8282 N N . ILE B 1 369 ? -0.998 26.547 -1.447 1 83.31 369 ILE B N 1
ATOM 8283 C CA . ILE B 1 369 ? -0.152 25.641 -0.672 1 83.31 369 ILE B CA 1
ATOM 8284 C C . ILE B 1 369 ? 0.589 24.703 -1.611 1 83.31 369 ILE B C 1
ATOM 8286 O O . ILE B 1 369 ? 1.793 24.484 -1.459 1 83.31 369 ILE B O 1
ATOM 8290 N N . LEU B 1 370 ? -0.061 24.156 -2.594 1 86 370 LEU B N 1
ATOM 8291 C CA . LEU B 1 370 ? 0.534 23.203 -3.525 1 86 370 LEU B CA 1
ATOM 8292 C C . LEU B 1 370 ? 1.644 23.859 -4.34 1 86 370 LEU B C 1
ATOM 8294 O O . LEU B 1 370 ? 2.682 23.25 -4.594 1 86 370 LEU B O 1
ATOM 8298 N N . ARG B 1 371 ? 1.413 25.109 -4.746 1 90.44 371 ARG B N 1
ATOM 8299 C CA . ARG B 1 371 ? 2.42 25.844 -5.516 1 90.44 371 ARG B CA 1
ATOM 8300 C C . ARG B 1 371 ? 3.674 26.078 -4.68 1 90.44 371 ARG B C 1
ATOM 8302 O O . ARG B 1 371 ? 4.793 25.906 -5.164 1 90.44 371 ARG B O 1
ATOM 8309 N N . ASN B 1 372 ? 3.486 26.406 -3.477 1 89.12 372 ASN B N 1
ATOM 8310 C CA . ASN B 1 372 ? 4.625 26.688 -2.604 1 89.12 372 ASN B CA 1
ATOM 8311 C C . ASN B 1 372 ? 5.383 25.406 -2.258 1 89.12 372 ASN B C 1
ATOM 8313 O O . ASN B 1 372 ? 6.613 25.391 -2.219 1 89.12 372 ASN B O 1
ATOM 8317 N N . VAL B 1 373 ? 4.648 24.375 -2.025 1 87.5 373 VAL B N 1
ATOM 8318 C CA . VAL B 1 373 ? 5.285 23.109 -1.708 1 87.5 373 VAL B CA 1
ATOM 8319 C C . VAL B 1 373 ? 6.062 22.594 -2.92 1 87.5 373 VAL B C 1
ATOM 8321 O O . VAL B 1 373 ? 7.176 22.094 -2.781 1 87.5 373 VAL B O 1
ATOM 8324 N N . PHE B 1 374 ? 5.508 22.734 -4.047 1 89.5 374 PHE B N 1
ATOM 8325 C CA . PHE B 1 374 ? 6.172 22.297 -5.273 1 89.5 374 PHE B CA 1
ATOM 8326 C C . PHE B 1 374 ? 7.465 23.078 -5.488 1 89.5 374 PHE B C 1
ATOM 8328 O O . PHE B 1 374 ? 8.484 22.5 -5.871 1 89.5 374 PHE B O 1
ATOM 8335 N N . LEU B 1 375 ? 7.441 24.328 -5.277 1 91.44 375 LEU B N 1
ATOM 8336 C CA . LEU B 1 375 ? 8.625 25.172 -5.434 1 91.44 375 LEU B CA 1
ATOM 8337 C C . LEU B 1 375 ? 9.711 24.75 -4.445 1 91.44 375 LEU B C 1
ATOM 8339 O O . LEU B 1 375 ? 10.852 24.484 -4.848 1 91.44 375 LEU B O 1
ATOM 8343 N N . LYS B 1 376 ? 9.383 24.688 -3.227 1 90.81 376 LYS B N 1
ATOM 8344 C CA . LYS B 1 376 ? 10.367 24.422 -2.184 1 90.81 376 LYS B CA 1
ATOM 8345 C C . LYS B 1 376 ? 10.93 23 -2.312 1 90.81 376 LYS B C 1
ATOM 8347 O O . LYS B 1 376 ? 12.133 22.797 -2.121 1 90.81 376 LYS B O 1
ATOM 8352 N N . MET B 1 377 ? 10.125 22.062 -2.676 1 90 377 MET B N 1
ATOM 8353 C CA . MET B 1 377 ? 10.602 20.688 -2.863 1 90 377 MET B CA 1
ATOM 8354 C C . MET B 1 377 ? 11.508 20.594 -4.086 1 90 377 MET B C 1
ATOM 8356 O O . MET B 1 377 ? 12.477 19.828 -4.082 1 90 377 MET B O 1
ATOM 8360 N N . SER B 1 378 ? 11.211 21.359 -5.094 1 92.44 378 SER B N 1
ATOM 8361 C CA . SER B 1 378 ? 12.039 21.328 -6.293 1 92.44 378 SER B CA 1
ATOM 8362 C C . SER B 1 378 ? 13.422 21.922 -6.031 1 92.44 378 SER B C 1
ATOM 8364 O O . SER B 1 378 ? 14.422 21.422 -6.551 1 92.44 378 SER B O 1
ATOM 8366 N N . ILE B 1 379 ? 13.422 22.891 -5.238 1 94.12 379 ILE B N 1
ATOM 8367 C CA . ILE B 1 379 ? 14.703 23.516 -4.914 1 94.12 379 ILE B CA 1
ATOM 8368 C C . ILE B 1 379 ? 15.57 22.547 -4.125 1 94.12 379 ILE B C 1
ATOM 8370 O O . ILE B 1 379 ? 16.75 22.375 -4.418 1 94.12 379 ILE B O 1
ATOM 8374 N N . ILE B 1 380 ? 14.977 21.906 -3.178 1 93.25 380 ILE B N 1
ATOM 8375 C CA . ILE B 1 380 ? 15.734 20.969 -2.365 1 93.25 380 ILE B CA 1
ATOM 8376 C C . ILE B 1 380 ? 16.141 19.766 -3.213 1 93.25 380 ILE B C 1
ATOM 8378 O O . ILE B 1 380 ? 17.234 19.219 -3.039 1 93.25 380 ILE B O 1
ATOM 8382 N N . ALA B 1 381 ? 15.305 19.406 -4.129 1 93.12 381 ALA B N 1
ATOM 8383 C CA . ALA B 1 381 ? 15.625 18.281 -5.02 1 93.12 381 ALA B CA 1
ATOM 8384 C C . ALA B 1 381 ? 16.844 18.609 -5.891 1 93.12 381 ALA B C 1
ATOM 8386 O O . ALA B 1 381 ? 17.719 17.766 -6.09 1 93.12 381 ALA B O 1
ATOM 8387 N N . VAL B 1 382 ? 16.922 19.828 -6.367 1 95.56 382 VAL B N 1
ATOM 8388 C CA . VAL B 1 382 ? 18.047 20.25 -7.195 1 95.56 382 VAL B CA 1
ATOM 8389 C C . VAL B 1 382 ? 19.312 20.328 -6.348 1 95.56 382 VAL B C 1
ATOM 8391 O O . VAL B 1 382 ? 20.391 19.906 -6.789 1 95.56 382 VAL B O 1
ATOM 8394 N N . LEU B 1 383 ? 19.172 20.828 -5.184 1 95.44 383 LEU B N 1
ATOM 8395 C CA . LEU B 1 383 ? 20.312 20.891 -4.281 1 95.44 383 LEU B CA 1
ATOM 8396 C C . LEU B 1 383 ? 20.828 19.484 -3.967 1 95.44 383 LEU B C 1
ATOM 8398 O O . LEU B 1 383 ? 22.031 19.25 -4.02 1 95.44 383 LEU B O 1
ATOM 8402 N N . SER B 1 384 ? 19.922 18.609 -3.656 1 94.69 384 SER B N 1
ATOM 8403 C CA . SER B 1 384 ? 20.312 17.25 -3.32 1 94.69 384 SER B CA 1
ATOM 8404 C C . SER B 1 384 ? 20.938 16.547 -4.516 1 94.69 384 SER B C 1
ATOM 8406 O O . SER B 1 384 ? 21.891 15.781 -4.359 1 94.69 384 SER B O 1
ATOM 8408 N N . TYR B 1 385 ? 20.422 16.812 -5.668 1 93.5 385 TYR B N 1
ATOM 8409 C CA . TYR B 1 385 ? 21.016 16.234 -6.875 1 93.5 385 TYR B CA 1
ATOM 8410 C C . TYR B 1 385 ? 22.438 16.734 -7.074 1 93.5 385 TYR B C 1
ATOM 8412 O O . TYR B 1 385 ? 23.328 15.945 -7.41 1 93.5 385 TYR B O 1
ATOM 8420 N N . TYR B 1 386 ? 22.625 17.938 -6.879 1 93.75 386 TYR B N 1
ATOM 8421 C CA . TYR B 1 386 ? 23.969 18.5 -7.039 1 93.75 386 TYR B CA 1
ATOM 8422 C C . TYR B 1 386 ? 24.938 17.906 -6.023 1 93.75 386 TYR B C 1
ATOM 8424 O O . TYR B 1 386 ? 26.062 17.562 -6.367 1 93.75 386 TYR B O 1
ATOM 8432 N N . TRP B 1 387 ? 24.516 17.766 -4.773 1 94.69 387 TRP B N 1
ATOM 8433 C CA . TRP B 1 387 ? 25.359 17.203 -3.721 1 94.69 387 TRP B CA 1
ATOM 8434 C C . TRP B 1 387 ? 25.734 15.766 -4.031 1 94.69 387 TRP B C 1
ATOM 8436 O O . TRP B 1 387 ? 26.906 15.375 -3.922 1 94.69 387 TRP B O 1
ATOM 8446 N N . LEU B 1 388 ? 24.812 14.961 -4.496 1 93.56 388 LEU B N 1
ATOM 8447 C CA . LEU B 1 388 ? 25 13.516 -4.598 1 93.56 388 LEU B CA 1
ATOM 8448 C C . LEU B 1 388 ? 25.594 13.148 -5.957 1 93.56 388 LEU B C 1
ATOM 8450 O O . LEU B 1 388 ? 26.25 12.109 -6.09 1 93.56 388 LEU B O 1
ATOM 8454 N N . GLN B 1 389 ? 25.453 14.023 -6.934 1 91.38 389 GLN B N 1
ATOM 8455 C CA . GLN B 1 389 ? 25.922 13.648 -8.266 1 91.38 389 GLN B CA 1
ATOM 8456 C C . GLN B 1 389 ? 27.188 14.422 -8.625 1 91.38 389 GLN B C 1
ATOM 8458 O O . GLN B 1 389 ? 28.125 13.859 -9.195 1 91.38 389 GLN B O 1
ATOM 8463 N N . LYS B 1 390 ? 27.297 15.656 -8.25 1 91.81 390 LYS B N 1
ATOM 8464 C CA . LYS B 1 390 ? 28.453 16.453 -8.656 1 91.81 390 LYS B CA 1
ATOM 8465 C C . LYS B 1 390 ? 29.484 16.547 -7.543 1 91.81 390 LYS B C 1
ATOM 8467 O O . LYS B 1 390 ? 30.672 16.281 -7.773 1 91.81 390 LYS B O 1
ATOM 8472 N N . VAL B 1 391 ? 29.031 16.766 -6.371 1 93.44 391 VAL B N 1
ATOM 8473 C CA . VAL B 1 391 ? 29.969 16.938 -5.262 1 93.44 391 VAL B CA 1
ATOM 8474 C C . VAL B 1 391 ? 30.531 15.594 -4.828 1 93.44 391 VAL B C 1
ATOM 8476 O O . VAL B 1 391 ? 31.734 15.453 -4.613 1 93.44 391 VAL B O 1
ATOM 8479 N N . ALA B 1 392 ? 29.75 14.578 -4.676 1 93.06 392 ALA B N 1
ATOM 8480 C CA . ALA B 1 392 ? 30.156 13.25 -4.223 1 93.06 392 ALA B CA 1
ATOM 8481 C C . ALA B 1 392 ? 31.141 12.617 -5.211 1 93.06 392 ALA B C 1
ATOM 8483 O O . ALA B 1 392 ? 32.031 11.852 -4.816 1 93.06 392 ALA B O 1
ATOM 8484 N N . LEU B 1 393 ? 31 12.898 -6.496 1 90.81 393 LEU B N 1
ATOM 8485 C CA . LEU B 1 393 ? 31.859 12.305 -7.512 1 90.81 393 LEU B CA 1
ATOM 8486 C C . LEU B 1 393 ? 33.062 13.195 -7.797 1 90.81 393 LEU B C 1
ATOM 8488 O O . LEU B 1 393 ? 33.969 12.82 -8.562 1 90.81 393 LEU B O 1
ATOM 8492 N N . SER B 1 394 ? 33.125 14.258 -7.105 1 88.19 394 SER B N 1
ATOM 8493 C CA . SER B 1 394 ? 34.25 15.172 -7.281 1 88.19 394 SER B CA 1
ATOM 8494 C C . SER B 1 394 ? 35.469 14.734 -6.457 1 88.19 394 SER B C 1
ATOM 8496 O O . SER B 1 394 ? 35.406 13.742 -5.723 1 88.19 394 SER B O 1
ATOM 8498 N N . ASP B 1 395 ? 36.562 15.414 -6.559 1 87.19 395 ASP B N 1
ATOM 8499 C CA . ASP B 1 395 ? 37.844 15.062 -5.918 1 87.19 395 ASP B CA 1
ATOM 8500 C C . ASP B 1 395 ? 37.969 15.711 -4.543 1 87.19 395 ASP B C 1
ATOM 8502 O O . ASP B 1 395 ? 39.062 15.906 -4.039 1 87.19 395 ASP B O 1
ATOM 8506 N N . ILE B 1 396 ? 36.812 16.016 -3.9 1 88.62 396 ILE B N 1
ATOM 8507 C CA . ILE B 1 396 ? 36.875 16.562 -2.551 1 88.62 396 ILE B CA 1
ATOM 8508 C C . ILE B 1 396 ? 37.219 15.469 -1.555 1 88.62 396 ILE B C 1
ATOM 8510 O O . ILE B 1 396 ? 36.75 14.336 -1.669 1 88.62 396 ILE B O 1
ATOM 8514 N N . LYS B 1 397 ? 38.125 15.742 -0.651 1 87.38 397 LYS B N 1
ATOM 8515 C CA . LYS B 1 397 ? 38.625 14.75 0.309 1 87.38 397 LYS B CA 1
ATOM 8516 C C . LYS B 1 397 ? 37.469 14.18 1.142 1 87.38 397 LYS B C 1
ATOM 8518 O O . LYS B 1 397 ? 37.344 12.969 1.296 1 87.38 397 LYS B O 1
ATOM 8523 N N . CYS B 1 398 ? 36.625 15.094 1.699 1 92.06 398 CYS B N 1
ATOM 8524 C CA . CYS B 1 398 ? 35.469 14.672 2.465 1 92.06 398 CYS B CA 1
ATOM 8525 C C . CYS B 1 398 ? 34.188 15.367 1.971 1 92.06 398 CYS B C 1
ATOM 8527 O O . CYS B 1 398 ? 33.812 16.422 2.486 1 92.06 398 CYS B O 1
ATOM 8529 N N . TRP B 1 399 ? 33.531 14.789 1.054 1 94.19 399 TRP B N 1
ATOM 8530 C CA . TRP B 1 399 ? 32.344 15.422 0.458 1 94.19 399 TRP B CA 1
ATOM 8531 C C . TRP B 1 399 ? 31.188 15.438 1.437 1 94.19 399 TRP B C 1
ATOM 8533 O O . TRP B 1 399 ? 30.328 16.312 1.368 1 94.19 399 TRP B O 1
ATOM 8543 N N . GLU B 1 400 ? 31.141 14.484 2.426 1 95.56 400 GLU B N 1
ATOM 8544 C CA . GLU B 1 400 ? 30.062 14.445 3.412 1 95.56 400 GLU B CA 1
ATOM 8545 C C . GLU B 1 400 ? 30.141 15.656 4.348 1 95.56 400 GLU B C 1
ATOM 8547 O O . GLU B 1 400 ? 29.109 16.234 4.695 1 95.56 400 GLU B O 1
ATOM 8552 N N . THR B 1 401 ? 31.328 15.969 4.754 1 94.06 401 THR B N 1
ATOM 8553 C CA . THR B 1 401 ? 31.484 17.141 5.598 1 94.06 401 THR B CA 1
ATOM 8554 C C . THR B 1 401 ? 31.141 18.422 4.832 1 94.06 401 THR B C 1
ATOM 8556 O O . THR B 1 401 ? 30.562 19.344 5.391 1 94.06 401 THR B O 1
ATOM 8559 N N . TYR B 1 402 ? 31.5 18.469 3.539 1 93 402 TYR B N 1
ATOM 8560 C CA . TYR B 1 402 ? 31.141 19.594 2.697 1 93 402 TYR B CA 1
ATOM 8561 C C . TYR B 1 402 ? 29.625 19.781 2.648 1 93 402 TYR B C 1
ATOM 8563 O O . TYR B 1 402 ? 29.125 20.891 2.822 1 93 402 TYR B O 1
ATOM 8571 N N . VAL B 1 403 ? 28.906 18.734 2.445 1 94.62 403 VAL B N 1
ATOM 8572 C CA . VAL B 1 403 ? 27.438 18.781 2.379 1 94.62 403 VAL B CA 1
ATOM 8573 C C . VAL B 1 403 ? 26.875 19.141 3.748 1 94.62 403 VAL B C 1
ATOM 8575 O O . VAL B 1 403 ? 25.922 19.906 3.842 1 94.62 403 VAL B O 1
ATOM 8578 N N . GLY B 1 404 ? 27.453 18.609 4.82 1 95.25 404 GLY B N 1
ATOM 8579 C CA . GLY B 1 404 ? 27.031 18.969 6.164 1 95.25 404 GLY B CA 1
ATOM 8580 C C . GLY B 1 404 ? 27.172 20.438 6.465 1 95.25 404 GLY B C 1
ATOM 8581 O O . GLY B 1 404 ? 26.297 21.031 7.109 1 95.25 404 GLY B O 1
ATOM 8582 N N . GLN B 1 405 ? 28.219 21 5.992 1 94 405 GLN B N 1
ATOM 8583 C CA . GLN B 1 405 ? 28.438 22.422 6.195 1 94 405 GLN B CA 1
ATOM 8584 C C . GLN B 1 405 ? 27.438 23.25 5.41 1 94 405 GLN B C 1
ATOM 8586 O O . GLN B 1 405 ? 26.953 24.281 5.898 1 94 405 GLN B O 1
ATOM 8591 N N . GLU B 1 406 ? 27.156 22.828 4.234 1 93.62 406 GLU B N 1
ATOM 8592 C CA . GLU B 1 406 ? 26.156 23.531 3.445 1 93.62 406 GLU B CA 1
ATOM 8593 C C . GLU B 1 406 ? 24.781 23.469 4.105 1 93.62 406 GLU B C 1
ATOM 8595 O O . GLU B 1 406 ? 24.047 24.453 4.117 1 93.62 406 GLU B O 1
ATOM 8600 N N . LEU B 1 407 ? 24.453 22.328 4.598 1 95.44 407 LEU B N 1
ATOM 8601 C CA . LEU B 1 407 ? 23.172 22.172 5.27 1 95.44 407 LEU B CA 1
ATOM 8602 C C . LEU B 1 407 ? 23.094 23.016 6.531 1 95.44 407 LEU B C 1
ATOM 8604 O O . LEU B 1 407 ? 22.062 23.609 6.836 1 95.44 407 LEU B O 1
ATOM 8608 N N . TYR B 1 408 ? 24.188 23.062 7.238 1 95.12 408 TYR B N 1
ATOM 8609 C CA . TYR B 1 408 ? 24.266 23.922 8.414 1 95.12 408 TYR B CA 1
ATOM 8610 C C . TYR B 1 408 ? 24.016 25.375 8.039 1 95.12 408 TYR B C 1
ATOM 8612 O O . TYR B 1 408 ? 23.234 26.078 8.688 1 95.12 408 TYR B O 1
ATOM 8620 N N . ARG B 1 409 ? 24.656 25.859 6.988 1 94.88 409 ARG B N 1
ATOM 8621 C CA . ARG B 1 409 ? 24.5 27.234 6.535 1 94.88 409 ARG B CA 1
ATOM 8622 C C . ARG B 1 409 ? 23.062 27.516 6.098 1 94.88 409 ARG B C 1
ATOM 8624 O O . ARG B 1 409 ? 22.531 28.594 6.328 1 94.88 409 ARG B O 1
ATOM 8631 N N . LEU B 1 410 ? 22.484 26.531 5.484 1 94.5 410 LEU B N 1
ATOM 8632 C CA . LEU B 1 410 ? 21.109 26.688 5.039 1 94.5 410 LEU B CA 1
ATOM 8633 C C . LEU B 1 410 ? 20.172 26.828 6.227 1 94.5 410 LEU B C 1
ATOM 8635 O O . LEU B 1 410 ? 19.25 27.641 6.199 1 94.5 410 LEU B O 1
ATOM 8639 N N . VAL B 1 411 ? 20.391 26.078 7.301 1 94.69 411 VAL B N 1
ATOM 8640 C CA . VAL B 1 411 ? 19.531 26.125 8.484 1 94.69 411 VAL B CA 1
ATOM 8641 C C . VAL B 1 411 ? 19.719 27.469 9.195 1 94.69 411 VAL B C 1
ATOM 8643 O O . VAL B 1 411 ? 18.734 28.109 9.578 1 94.69 411 VAL B O 1
ATOM 8646 N N . VAL B 1 412 ? 20.906 27.953 9.273 1 94 412 VAL B N 1
ATOM 8647 C CA . VAL B 1 412 ? 21.203 29.172 10.008 1 94 412 VAL B CA 1
ATOM 8648 C C . VAL B 1 412 ? 20.719 30.375 9.211 1 94 412 VAL B C 1
ATOM 8650 O O . VAL B 1 412 ? 20.125 31.312 9.773 1 94 412 VAL B O 1
ATOM 8653 N N . THR B 1 413 ? 20.984 30.344 7.918 1 93.44 413 THR B N 1
ATOM 8654 C CA . THR B 1 413 ? 20.547 31.469 7.098 1 93.44 413 THR B CA 1
ATOM 8655 C C . THR B 1 413 ? 19.016 31.531 7.047 1 93.44 413 THR B C 1
ATOM 8657 O O . THR B 1 413 ? 18.438 32.594 7.086 1 93.44 413 THR B O 1
ATOM 8660 N N . ASN B 1 414 ? 18.438 30.375 6.969 1 90.88 414 ASN B N 1
ATOM 8661 C CA . ASN B 1 414 ? 16.969 30.328 7.02 1 90.88 414 ASN B CA 1
ATOM 8662 C C . ASN B 1 414 ? 16.438 30.891 8.336 1 90.88 414 ASN B C 1
ATOM 8664 O O . ASN B 1 414 ? 15.383 31.516 8.359 1 90.88 414 ASN B O 1
ATOM 8668 N N . PHE B 1 415 ? 17.141 30.688 9.414 1 91.62 415 PHE B N 1
ATOM 8669 C CA . PHE B 1 415 ? 16.781 31.203 10.727 1 91.62 415 PHE B CA 1
ATOM 8670 C C . PHE B 1 415 ? 16.844 32.719 10.727 1 91.62 415 PHE B C 1
ATOM 8672 O O . PHE B 1 415 ? 15.898 33.406 11.156 1 91.62 415 PHE B O 1
ATOM 8679 N N . VAL B 1 416 ? 17.859 33.219 10.164 1 91.81 416 VAL B N 1
ATOM 8680 C CA . VAL B 1 416 ? 18.078 34.656 10.141 1 91.81 416 VAL B CA 1
ATOM 8681 C C . VAL B 1 416 ? 17 35.312 9.273 1 91.81 416 VAL B C 1
ATOM 8683 O O . VAL B 1 416 ? 16.422 36.344 9.664 1 91.81 416 VAL B O 1
ATOM 8686 N N . PHE B 1 417 ? 16.766 34.75 8.227 1 89.25 417 PHE B N 1
ATOM 8687 C CA . PHE B 1 417 ? 15.789 35.344 7.309 1 89.25 417 PHE B CA 1
ATOM 8688 C C . PHE B 1 417 ? 14.375 35.219 7.863 1 89.25 417 PHE B C 1
ATOM 8690 O O . PHE B 1 417 ? 13.523 36.062 7.602 1 89.25 417 PHE B O 1
ATOM 8697 N N . SER B 1 418 ? 14.117 34.125 8.578 1 87 418 SER B N 1
ATOM 8698 C CA . SER B 1 418 ? 12.812 34 9.219 1 87 418 SER B CA 1
ATOM 8699 C C . SER B 1 418 ? 12.602 35.094 10.266 1 87 418 SER B C 1
ATOM 8701 O O . SER B 1 418 ? 11.508 35.656 10.391 1 87 418 SER B O 1
ATOM 8703 N N . LEU B 1 419 ? 13.648 35.438 10.984 1 89.25 419 LEU B N 1
ATOM 8704 C CA . LEU B 1 419 ? 13.57 36.5 11.977 1 89.25 419 LEU B CA 1
ATOM 8705 C C . LEU B 1 419 ? 13.414 37.875 11.305 1 89.25 419 LEU B C 1
ATOM 8707 O O . LEU B 1 419 ? 12.633 38.719 11.766 1 89.25 419 LEU B O 1
ATOM 8711 N N . LEU B 1 420 ? 14.109 38 10.227 1 87.75 420 LEU B N 1
ATOM 8712 C CA . LEU B 1 420 ? 14.039 39.25 9.5 1 87.75 420 LEU B CA 1
ATOM 8713 C C . LEU B 1 420 ? 12.664 39.438 8.867 1 87.75 420 LEU B C 1
ATOM 8715 O O . LEU B 1 420 ? 12.133 40.562 8.852 1 87.75 420 LEU B O 1
ATOM 8719 N N . SER B 1 421 ? 12.164 38.406 8.375 1 83.75 421 SER B N 1
ATOM 8720 C CA . SER B 1 421 ? 10.844 38.469 7.758 1 83.75 421 SER B CA 1
ATOM 8721 C C . SER B 1 421 ? 9.773 38.812 8.789 1 83.75 421 SER B C 1
ATOM 8723 O O . SER B 1 421 ? 8.82 39.531 8.5 1 83.75 421 SER B O 1
ATOM 8725 N N . THR B 1 422 ? 9.867 38.25 9.953 1 83.25 422 THR B N 1
ATOM 8726 C CA . THR B 1 422 ? 8.922 38.562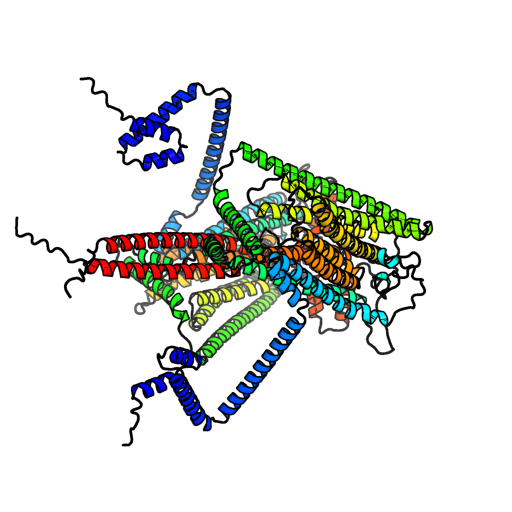 11.023 1 83.25 422 THR B CA 1
ATOM 8727 C C . THR B 1 422 ? 9.07 40 11.469 1 83.25 422 THR B C 1
ATOM 8729 O O . THR B 1 422 ? 8.07 40.688 11.703 1 83.25 422 THR B O 1
ATOM 8732 N N . PHE B 1 423 ? 10.273 40.469 11.477 1 84.94 423 PHE B N 1
ATOM 8733 C CA . PHE B 1 423 ? 10.531 41.844 11.914 1 84.94 423 PHE B CA 1
ATOM 8734 C C . PHE B 1 423 ? 10.047 42.844 10.875 1 84.94 423 PHE B C 1
ATOM 8736 O O . PHE B 1 423 ? 9.344 43.812 11.203 1 84.94 423 PHE B O 1
ATOM 8743 N N . CYS B 1 424 ? 10.406 42.562 9.641 1 79.69 424 CYS B N 1
ATOM 8744 C CA . CYS B 1 424 ? 10.055 43.5 8.578 1 79.69 424 CYS B CA 1
ATOM 8745 C C . CYS B 1 424 ? 8.586 43.375 8.188 1 79.69 424 CYS B C 1
ATOM 8747 O O . CYS B 1 424 ? 7.914 44.344 7.918 1 79.69 424 CYS B O 1
ATOM 8749 N N . GLY B 1 425 ? 8.156 42.188 8.102 1 75 425 GLY B N 1
ATOM 8750 C CA . GLY B 1 425 ? 6.809 41.938 7.609 1 75 425 GLY B CA 1
ATOM 8751 C C . GLY B 1 425 ? 5.734 42.281 8.625 1 75 425 GLY B C 1
ATOM 8752 O O . GLY B 1 425 ? 4.691 42.844 8.273 1 75 425 GLY B O 1
ATOM 8753 N N . GLU B 1 426 ? 5.941 42 9.852 1 75.75 426 GLU B N 1
ATOM 8754 C CA . GLU B 1 426 ? 4.887 42.188 10.844 1 75.75 426 GLU B CA 1
ATOM 8755 C C . GLU B 1 426 ? 5.098 43.469 11.625 1 75.75 426 GLU B C 1
ATOM 8757 O O . GLU B 1 426 ? 4.164 44.281 11.789 1 75.75 426 GLU B O 1
ATOM 8762 N N . PHE B 1 427 ? 6.309 43.781 11.984 1 76.19 427 PHE B N 1
ATOM 8763 C CA . PHE B 1 427 ? 6.539 44.938 12.852 1 76.19 427 PHE B CA 1
ATOM 8764 C C . PHE B 1 427 ? 6.66 46.219 12.039 1 76.19 427 PHE B C 1
ATOM 8766 O O . PHE B 1 427 ? 5.914 47.156 12.266 1 76.19 427 PHE B O 1
ATOM 8773 N N . LEU B 1 428 ? 7.641 46.219 11.102 1 75.94 428 LEU B N 1
ATOM 8774 C CA . LEU B 1 428 ? 7.918 47.438 10.367 1 75.94 428 LEU B CA 1
ATOM 8775 C C . LEU B 1 428 ? 6.734 47.812 9.484 1 75.94 428 LEU B C 1
ATOM 8777 O O . LEU B 1 428 ? 6.383 49 9.391 1 75.94 428 LEU B O 1
ATOM 8781 N N . LEU B 1 429 ? 6.242 46.844 8.867 1 74.12 429 LEU B N 1
ATOM 8782 C CA . LEU B 1 429 ? 5.098 47.125 8.008 1 74.12 429 LEU B CA 1
ATOM 8783 C C . LEU B 1 429 ? 3.92 47.625 8.828 1 74.12 429 LEU B C 1
ATOM 8785 O O . LEU B 1 429 ? 3.201 48.531 8.383 1 74.12 429 LEU B O 1
ATOM 8789 N N . ASN B 1 430 ? 3.746 47.062 9.977 1 73.19 430 ASN B N 1
ATOM 8790 C CA . ASN B 1 430 ? 2.682 47.531 10.859 1 73.19 430 ASN B CA 1
ATOM 8791 C C . ASN B 1 430 ? 2.928 48.969 11.32 1 73.19 430 ASN B C 1
ATOM 8793 O O . ASN B 1 430 ? 1.991 49.781 11.414 1 73.19 430 ASN B O 1
ATOM 8797 N N . LYS B 1 431 ? 4.148 49.281 11.555 1 74.31 431 LYS B N 1
ATOM 8798 C CA . LYS B 1 431 ? 4.477 50.656 11.992 1 74.31 431 LYS B CA 1
ATOM 8799 C C . LYS B 1 431 ? 4.293 51.656 10.852 1 74.31 431 LYS B C 1
ATOM 8801 O O . LYS B 1 431 ? 3.836 52.781 11.07 1 74.31 431 LYS B O 1
ATOM 8806 N N . VAL B 1 432 ? 4.656 51.125 9.688 1 72.69 432 VAL B N 1
ATOM 8807 C CA . VAL B 1 432 ? 4.504 51.969 8.523 1 72.69 432 VAL B CA 1
ATOM 8808 C C . VAL B 1 432 ? 3.023 52.188 8.227 1 72.69 432 VAL B C 1
ATOM 8810 O O . VAL B 1 432 ? 2.598 53.281 7.895 1 72.69 432 VAL B O 1
ATOM 8813 N N . ILE B 1 433 ? 2.312 51.094 8.312 1 67.94 433 ILE B N 1
ATOM 8814 C CA . ILE B 1 433 ? 0.879 51.156 8.055 1 67.94 433 ILE B CA 1
ATOM 8815 C C . ILE B 1 433 ? 0.21 52.031 9.109 1 67.94 433 ILE B C 1
ATOM 8817 O O . ILE B 1 433 ? -0.669 52.844 8.781 1 67.94 433 ILE B O 1
ATOM 8821 N N . GLN B 1 434 ? 0.589 51.875 10.352 1 67.38 434 GLN B N 1
ATOM 8822 C CA . GLN B 1 434 ? 0.015 52.656 11.43 1 67.38 434 GLN B CA 1
ATOM 8823 C C . GLN B 1 434 ? 0.364 54.156 11.258 1 67.38 434 GLN B C 1
ATOM 8825 O O . GLN B 1 434 ? -0.433 55.031 11.609 1 67.38 434 GLN B O 1
ATOM 8830 N N . SER B 1 435 ? 1.603 54.312 10.844 1 63.69 435 SER B N 1
ATOM 8831 C CA . SER B 1 435 ? 1.986 55.719 10.648 1 63.69 435 SER B CA 1
ATOM 8832 C C . SER B 1 435 ? 1.305 56.312 9.422 1 63.69 435 SER B C 1
ATOM 8834 O O . SER B 1 435 ? 1.118 57.531 9.336 1 63.69 435 SER B O 1
ATOM 8836 N N . SER B 1 436 ? 1.185 55.438 8.406 1 58.81 436 SER B N 1
ATOM 8837 C CA . SER B 1 436 ? 0.472 55.938 7.234 1 58.81 436 SER B CA 1
ATOM 8838 C C . SER B 1 436 ? -1.034 55.969 7.469 1 58.81 436 SER B C 1
ATOM 8840 O O . SER B 1 436 ? -1.649 54.906 7.684 1 58.81 436 SER B O 1
ATOM 8842 N N . VAL B 1 437 ? -1.584 56.875 8.273 1 48.75 437 VAL B N 1
ATOM 8843 C CA . VAL B 1 437 ? -2.846 57.219 8.93 1 48.75 437 VAL B CA 1
ATOM 8844 C C . VAL B 1 437 ? -4.016 56.781 8.055 1 48.75 437 VAL B C 1
ATOM 8846 O O . VAL B 1 437 ? -5.023 56.281 8.555 1 48.75 437 VAL B O 1
ATOM 8849 N N . LYS B 1 438 ? -4.254 57.406 6.859 1 45.88 438 LYS B N 1
ATOM 8850 C CA . LYS B 1 438 ? -5.582 57.531 6.27 1 45.88 438 LYS B CA 1
ATOM 8851 C C . LYS B 1 438 ? -6.133 56.188 5.855 1 45.88 438 LYS B C 1
ATOM 8853 O O . LYS B 1 438 ? -7.34 56.031 5.652 1 45.88 438 LYS B O 1
ATOM 8858 N N . TYR B 1 439 ? -5.336 55.312 5.27 1 43.38 439 TYR B N 1
ATOM 8859 C CA . TYR B 1 439 ? -5.988 54.156 4.637 1 43.38 439 TYR B CA 1
ATOM 8860 C C . TYR B 1 439 ? -6.188 53.031 5.629 1 43.38 439 TYR B C 1
ATOM 8862 O O . TYR B 1 439 ? -5.301 52.75 6.434 1 43.38 439 TYR B O 1
ATOM 8870 N N . ASN B 1 440 ? -7.328 52.844 6.195 1 41.97 440 ASN B N 1
ATOM 8871 C CA . ASN B 1 440 ? -7.965 51.75 6.945 1 41.97 440 ASN B CA 1
ATOM 8872 C C . ASN B 1 440 ? -7.332 50.406 6.621 1 41.97 440 ASN B C 1
ATOM 8874 O O . ASN B 1 440 ? -7.984 49.531 6.047 1 41.97 440 ASN B O 1
ATOM 8878 N N . MET B 1 441 ? -6.191 50.438 6.113 1 46.19 441 MET B N 1
ATOM 8879 C CA . MET B 1 441 ? -5.707 49.125 5.719 1 46.19 441 MET B CA 1
ATOM 8880 C C . MET B 1 441 ? -5.551 48.219 6.938 1 46.19 441 MET B C 1
ATOM 8882 O O . MET B 1 441 ? -5.008 48.625 7.961 1 46.19 441 MET B O 1
ATOM 8886 N N . THR B 1 442 ? -6.461 47.219 7.133 1 48.72 442 THR B N 1
ATOM 8887 C CA . THR B 1 442 ? -6.625 46.125 8.07 1 48.72 442 THR B CA 1
ATOM 8888 C C . THR B 1 442 ? -5.27 45.531 8.461 1 48.72 442 THR B C 1
ATOM 8890 O O . THR B 1 442 ? -4.359 45.469 7.633 1 48.72 442 THR B O 1
ATOM 8893 N N . LYS B 1 443 ? -4.965 45.781 9.789 1 53.59 443 LYS B N 1
ATOM 8894 C CA . LYS B 1 443 ? -3.854 45.156 10.484 1 53.59 443 LYS B CA 1
ATOM 8895 C C . LYS B 1 443 ? -3.512 43.781 9.859 1 53.59 443 LYS B C 1
ATOM 8897 O O . LYS B 1 443 ? -4.359 43.156 9.219 1 53.59 443 LYS B O 1
ATOM 8902 N N . TYR B 1 444 ? -2.223 43.5 9.781 1 53.97 444 TYR B N 1
ATOM 8903 C CA . TYR B 1 444 ? -1.64 42.281 9.219 1 53.97 444 TYR B CA 1
ATOM 8904 C C . TYR B 1 444 ? -2.246 41.031 9.859 1 53.97 444 TYR B C 1
ATOM 8906 O O . TYR B 1 444 ? -2.414 40.969 11.078 1 53.97 444 TYR B O 1
ATOM 8914 N N . THR B 1 445 ? -3.029 40.281 9.039 1 57.62 445 THR B N 1
ATOM 8915 C CA . THR B 1 445 ? -3.57 39.031 9.531 1 57.62 445 THR B CA 1
ATOM 8916 C C . THR B 1 445 ? -2.518 37.938 9.469 1 57.62 445 THR B C 1
ATOM 8918 O O . THR B 1 445 ? -1.731 37.875 8.523 1 57.62 445 THR B O 1
ATOM 8921 N N . HIS B 1 446 ? -2.268 37.5 10.672 1 57.81 446 HIS B N 1
ATOM 8922 C CA . HIS B 1 446 ? -1.31 36.375 10.781 1 57.81 446 HIS B CA 1
ATOM 8923 C C . HIS B 1 446 ? -1.615 35.281 9.773 1 57.81 446 HIS B C 1
ATOM 8925 O O . HIS B 1 446 ? -2.713 34.719 9.781 1 57.81 446 HIS B O 1
ATOM 8931 N N . ASP B 1 447 ? -0.731 35.25 8.719 1 66.06 447 ASP B N 1
ATOM 8932 C CA . ASP B 1 447 ? -0.906 34.219 7.707 1 66.06 447 ASP B CA 1
ATOM 8933 C C . ASP B 1 447 ? -0.282 32.906 8.164 1 66.06 447 ASP B C 1
ATOM 8935 O O . ASP B 1 447 ? 0.93 32.688 8.047 1 66.06 447 ASP B O 1
ATOM 8939 N N . VAL B 1 448 ? -1.085 32.062 8.789 1 65.19 448 VAL B N 1
ATOM 8940 C CA . VAL B 1 448 ? -0.668 30.766 9.312 1 65.19 448 VAL B CA 1
ATOM 8941 C C . VAL B 1 448 ? -0.145 29.891 8.18 1 65.19 448 VAL B C 1
ATOM 8943 O O . VAL B 1 448 ? 0.772 29.078 8.375 1 65.19 448 VAL B O 1
ATOM 8946 N N . LYS B 1 449 ? -0.473 30.125 6.941 1 69.06 449 LYS B N 1
ATOM 8947 C CA . LYS B 1 449 ? -0.132 29.281 5.809 1 69.06 449 LYS B CA 1
ATOM 8948 C C . LYS B 1 449 ? 1.333 29.438 5.418 1 69.06 449 LYS B C 1
ATOM 8950 O O . LYS B 1 449 ? 2.008 28.453 5.086 1 69.06 449 LYS B O 1
ATOM 8955 N N . ALA B 1 450 ? 1.744 30.672 5.5 1 69.5 450 ALA B N 1
ATOM 8956 C CA . ALA B 1 450 ? 3.127 30.938 5.109 1 69.5 450 ALA B CA 1
ATOM 8957 C C . ALA B 1 450 ? 4.105 30.266 6.07 1 69.5 450 ALA B C 1
ATOM 8959 O O . ALA B 1 450 ? 5.164 29.797 5.656 1 69.5 450 ALA B O 1
ATOM 8960 N N . TYR B 1 451 ? 3.695 30.172 7.199 1 74.62 451 TYR B N 1
ATOM 8961 C CA . TYR B 1 451 ? 4.605 29.641 8.219 1 74.62 451 TYR B CA 1
ATOM 8962 C C . TYR B 1 451 ? 4.684 28.125 8.148 1 74.62 451 TYR B C 1
ATOM 8964 O O . TYR B 1 451 ? 5.719 27.547 8.469 1 74.62 451 TYR B O 1
ATOM 8972 N N . ILE B 1 452 ? 3.701 27.609 7.594 1 77.12 452 ILE B N 1
ATOM 8973 C CA . ILE B 1 452 ? 3.695 26.156 7.523 1 77.12 452 ILE B CA 1
ATOM 8974 C C . ILE B 1 452 ? 4.715 25.688 6.488 1 77.12 452 ILE B C 1
ATOM 8976 O O . ILE B 1 452 ? 5.402 24.688 6.695 1 77.12 452 ILE B O 1
ATOM 8980 N N . HIS B 1 453 ? 4.871 26.359 5.477 1 80.62 453 HIS B N 1
ATOM 8981 C CA . HIS B 1 453 ? 5.82 25.984 4.441 1 80.62 453 HIS B CA 1
ATOM 8982 C C . HIS B 1 453 ? 7.258 26.172 4.914 1 80.62 453 HIS B C 1
ATOM 8984 O O . HIS B 1 453 ? 8.133 25.375 4.586 1 80.62 453 HIS B O 1
ATOM 8990 N N . TYR B 1 454 ? 7.352 27.156 5.738 1 80.75 454 TYR B N 1
ATOM 8991 C CA . TYR B 1 454 ? 8.68 27.406 6.293 1 80.75 454 TYR B CA 1
ATOM 8992 C C . TYR B 1 454 ? 9.109 26.266 7.203 1 80.75 454 TYR B C 1
ATOM 8994 O O . TYR B 1 454 ? 10.242 25.781 7.121 1 80.75 454 TYR B O 1
ATOM 9002 N N . CYS B 1 455 ? 8.203 25.859 7.965 1 85.31 455 CYS B N 1
ATOM 9003 C CA . CYS B 1 455 ? 8.523 24.781 8.906 1 85.31 455 CYS B CA 1
ATOM 9004 C C . CYS B 1 455 ? 8.75 23.469 8.172 1 85.31 455 CYS B C 1
ATOM 9006 O O . CYS B 1 455 ? 9.609 22.672 8.562 1 85.31 455 CYS B O 1
ATOM 9008 N N . THR B 1 456 ? 8.078 23.25 7.133 1 87.56 456 THR B N 1
ATOM 9009 C CA . THR B 1 456 ? 8.203 22 6.375 1 87.56 456 THR B CA 1
ATOM 9010 C C . THR B 1 456 ? 9.57 21.906 5.703 1 87.56 456 THR B C 1
ATOM 9012 O O . THR B 1 456 ? 10.227 20.875 5.754 1 87.56 456 THR B O 1
ATOM 9015 N N . VAL B 1 457 ? 10.023 23.016 5.18 1 87.31 457 VAL B N 1
ATOM 9016 C CA . VAL B 1 457 ? 11.32 23.031 4.512 1 87.31 457 VAL B CA 1
ATOM 9017 C C . VAL B 1 457 ? 12.438 22.891 5.543 1 87.31 457 VAL B C 1
ATOM 9019 O O . VAL B 1 457 ? 13.414 22.172 5.316 1 87.31 457 VAL B O 1
ATOM 9022 N N . SER B 1 458 ? 12.242 23.578 6.621 1 90.44 458 SER B N 1
ATOM 9023 C CA . SER B 1 458 ? 13.25 23.516 7.676 1 90.44 458 SER B CA 1
ATOM 9024 C C . SER B 1 458 ? 13.383 22.094 8.219 1 90.44 458 SER B C 1
ATOM 9026 O O . SER B 1 458 ? 14.5 21.625 8.461 1 90.44 458 SER B O 1
ATOM 9028 N N . GLN B 1 459 ? 12.266 21.438 8.328 1 92 459 GLN B N 1
ATOM 9029 C CA . GLN B 1 459 ? 12.305 20.078 8.852 1 92 459 GLN B CA 1
ATOM 9030 C C . GLN B 1 459 ? 12.891 19.109 7.82 1 92 459 GLN B C 1
ATOM 9032 O O . GLN B 1 459 ? 13.562 18.141 8.188 1 92 459 GLN B O 1
ATOM 9037 N N . LEU B 1 460 ? 12.609 19.328 6.566 1 93.44 460 LEU B N 1
ATOM 9038 C CA . LEU B 1 460 ? 13.195 18.5 5.512 1 93.44 460 LEU B CA 1
ATOM 9039 C C . LEU B 1 460 ? 14.711 18.625 5.512 1 93.44 460 LEU B C 1
ATOM 9041 O O . LEU B 1 460 ? 15.414 17.609 5.465 1 93.44 460 LEU B O 1
ATOM 9045 N N . ILE B 1 461 ? 15.188 19.844 5.648 1 94.12 461 ILE B N 1
ATOM 9046 C CA . ILE B 1 461 ? 16.625 20.078 5.66 1 94.12 461 ILE B CA 1
ATOM 9047 C C . ILE B 1 461 ? 17.25 19.422 6.883 1 94.12 461 ILE B C 1
ATOM 9049 O O . ILE B 1 461 ? 18.328 18.828 6.793 1 94.12 461 ILE B O 1
ATOM 9053 N N . LEU B 1 462 ? 16.594 19.531 7.938 1 95.5 462 LEU B N 1
ATOM 9054 C CA . LEU B 1 462 ? 17.109 18.938 9.164 1 95.5 462 LEU B CA 1
ATOM 9055 C C . LEU B 1 462 ? 17.188 17.422 9.023 1 95.5 462 LEU B C 1
ATOM 9057 O O . LEU B 1 462 ? 18.203 16.812 9.398 1 95.5 462 LEU B O 1
ATOM 9061 N N . ARG B 1 463 ? 16.188 16.797 8.484 1 94.88 463 ARG B N 1
ATOM 9062 C CA . ARG B 1 463 ? 16.156 15.344 8.367 1 94.88 463 ARG B CA 1
ATOM 9063 C C . ARG B 1 463 ? 17.203 14.844 7.398 1 94.88 463 ARG B C 1
ATOM 9065 O O . ARG B 1 463 ? 17.797 13.773 7.609 1 94.88 463 ARG B O 1
ATOM 9072 N N . ILE B 1 464 ? 17.422 15.602 6.383 1 95.69 464 ILE B N 1
ATOM 9073 C CA . ILE B 1 464 ? 18.5 15.25 5.473 1 95.69 464 ILE B CA 1
ATOM 9074 C C . ILE B 1 464 ? 19.844 15.398 6.18 1 95.69 464 ILE B C 1
ATOM 9076 O O . ILE B 1 464 ? 20.75 14.57 6.016 1 95.69 464 ILE B O 1
ATOM 9080 N N . GLY B 1 465 ? 19.969 16.422 7.031 1 96.38 465 GLY B N 1
ATOM 9081 C CA . GLY B 1 465 ? 21.219 16.766 7.68 1 96.38 465 GLY B CA 1
ATOM 9082 C C . GLY B 1 465 ? 21.578 15.844 8.82 1 96.38 465 GLY B C 1
ATOM 9083 O O . GLY B 1 465 ? 22.719 15.852 9.297 1 96.38 465 GLY B O 1
ATOM 9084 N N . LEU B 1 466 ? 20.75 14.945 9.211 1 96.31 466 LEU B N 1
ATOM 9085 C CA . LEU B 1 466 ? 21.016 14.062 10.344 1 96.31 466 LEU B CA 1
ATOM 9086 C C . LEU B 1 466 ? 22.203 13.148 10.039 1 96.31 466 LEU B C 1
ATOM 9088 O O . LEU B 1 466 ? 22.969 12.797 10.945 1 96.31 466 LEU B O 1
ATOM 9092 N N . TYR B 1 467 ? 22.312 12.781 8.75 1 96.31 467 TYR B N 1
ATOM 9093 C CA . TYR B 1 467 ? 23.422 11.906 8.352 1 96.31 467 TYR B CA 1
ATOM 9094 C C . TYR B 1 467 ? 24.719 12.688 8.234 1 96.31 467 TYR B C 1
ATOM 9096 O O . TYR B 1 467 ? 25.781 12.203 8.648 1 96.31 467 TYR B O 1
ATOM 9104 N N . PHE B 1 468 ? 24.688 13.922 7.797 1 96.81 468 PHE B N 1
ATOM 9105 C CA . PHE B 1 468 ? 25.875 14.688 7.469 1 96.81 468 PHE B CA 1
ATOM 9106 C C . PHE B 1 468 ? 26.344 15.5 8.664 1 96.81 468 PHE B C 1
ATOM 9108 O O . PHE B 1 468 ? 27.547 15.773 8.812 1 96.81 468 PHE B O 1
ATOM 9115 N N . ALA B 1 469 ? 25.438 15.969 9.414 1 96.38 469 ALA B N 1
ATOM 9116 C CA . ALA B 1 469 ? 25.703 16.719 10.633 1 96.38 469 ALA B CA 1
ATOM 9117 C C . ALA B 1 469 ? 24.797 16.234 11.773 1 96.38 469 ALA B C 1
ATOM 9119 O O . ALA B 1 469 ? 23.734 16.812 12.023 1 96.38 469 ALA B O 1
ATOM 9120 N N . PRO B 1 470 ? 25.266 15.297 12.562 1 94.44 470 PRO B N 1
ATOM 9121 C CA . PRO B 1 470 ? 24.438 14.648 13.578 1 94.44 470 PRO B CA 1
ATOM 9122 C C . PRO B 1 470 ? 24 15.609 14.68 1 94.44 470 PRO B C 1
ATOM 9124 O O . PRO B 1 470 ? 23 15.367 15.359 1 94.44 470 PRO B O 1
ATOM 9127 N N . LEU B 1 471 ? 24.625 16.75 14.938 1 94.69 471 LEU B N 1
ATOM 9128 C CA . LEU B 1 471 ? 24.25 17.672 16 1 94.69 471 LEU B CA 1
ATOM 9129 C C . LEU B 1 471 ? 23.438 18.828 15.453 1 94.69 471 LEU B C 1
ATOM 9131 O O . LEU B 1 471 ? 23.172 19.797 16.156 1 94.69 471 LEU B O 1
ATOM 9135 N N . LEU B 1 472 ? 23.016 18.734 14.234 1 95.62 472 LEU B N 1
ATOM 9136 C CA . LEU B 1 472 ? 22.203 19.766 13.602 1 95.62 472 LEU B CA 1
ATOM 9137 C C . LEU B 1 472 ? 20.875 19.953 14.336 1 95.62 472 LEU B C 1
ATOM 9139 O O . LEU B 1 472 ? 20.344 21.062 14.406 1 95.62 472 LEU B O 1
ATOM 9143 N N . PRO B 1 473 ? 20.25 18.875 14.945 1 96.12 473 PRO B N 1
ATOM 9144 C CA . PRO B 1 473 ? 18.984 19.031 15.656 1 96.12 473 PRO B CA 1
ATOM 9145 C C . PRO B 1 473 ? 19.078 19.984 16.844 1 96.12 473 PRO B C 1
ATOM 9147 O O . PRO B 1 473 ? 18.094 20.641 17.203 1 96.12 473 PRO B O 1
ATOM 9150 N N . ILE B 1 474 ? 20.25 20.156 17.422 1 95.06 474 ILE B N 1
ATOM 9151 C CA . ILE B 1 474 ? 20.422 21.078 18.531 1 95.06 474 ILE B CA 1
ATOM 9152 C C . ILE B 1 474 ? 20.25 22.516 18.047 1 95.06 474 ILE B C 1
ATOM 9154 O O . ILE B 1 474 ? 19.609 23.344 18.703 1 95.06 474 ILE B O 1
ATOM 9158 N N . ILE B 1 475 ? 20.781 22.766 16.906 1 93.88 475 ILE B N 1
ATOM 9159 C CA . ILE B 1 475 ? 20.641 24.094 16.312 1 93.88 475 ILE B CA 1
ATOM 9160 C C . ILE B 1 475 ? 19.172 24.344 15.961 1 93.88 475 ILE B C 1
ATOM 9162 O O . ILE B 1 475 ? 18.672 25.453 16.156 1 93.88 475 ILE B O 1
ATOM 9166 N N . GLN B 1 476 ? 18.516 23.359 15.469 1 95.12 476 GLN B N 1
ATOM 9167 C CA . GLN B 1 476 ? 17.109 23.5 15.102 1 95.12 476 GLN B CA 1
ATOM 9168 C C . GLN B 1 476 ? 16.234 23.719 16.328 1 95.12 476 GLN B C 1
ATOM 9170 O O . GLN B 1 476 ? 15.242 24.438 16.266 1 95.12 476 GLN B O 1
ATOM 9175 N N . ILE B 1 477 ? 16.609 23.094 17.453 1 94.94 477 ILE B N 1
ATOM 9176 C CA . ILE B 1 477 ? 15.875 23.281 18.703 1 94.94 477 ILE B CA 1
ATOM 9177 C C . ILE B 1 477 ? 15.969 24.734 19.141 1 94.94 477 ILE B C 1
ATOM 9179 O O . ILE B 1 477 ? 14.961 25.344 19.516 1 94.94 477 ILE B O 1
ATOM 9183 N N . ILE B 1 478 ? 17.156 25.281 19.031 1 93.31 478 ILE B N 1
ATOM 9184 C CA . ILE B 1 478 ? 17.359 26.672 19.406 1 93.31 478 ILE B CA 1
ATOM 9185 C C . ILE B 1 478 ? 16.562 27.578 18.469 1 93.31 478 ILE B C 1
ATOM 9187 O O . ILE B 1 478 ? 15.914 28.531 18.922 1 93.31 478 ILE B O 1
ATOM 9191 N N . LYS B 1 479 ? 16.609 27.266 17.281 1 93.81 479 LYS B N 1
ATOM 9192 C CA . LYS B 1 479 ? 15.891 28.031 16.281 1 93.81 479 LYS B CA 1
ATOM 9193 C C . LYS B 1 479 ? 14.391 28.047 16.562 1 93.81 479 LYS B C 1
ATOM 9195 O O . LYS B 1 479 ? 13.766 29.109 16.594 1 93.81 479 LYS B O 1
ATOM 9200 N N . TYR B 1 480 ? 13.805 26.875 16.844 1 92.31 480 TYR B N 1
ATOM 9201 C CA . TYR B 1 480 ? 12.367 26.781 17.062 1 92.31 480 TYR B CA 1
ATOM 9202 C C . TYR B 1 480 ? 11.992 27.438 18.391 1 92.31 480 TYR B C 1
ATOM 9204 O O . TYR B 1 480 ? 10.914 28.016 18.516 1 92.31 480 TYR B O 1
ATOM 9212 N N . LEU B 1 481 ? 12.883 27.359 19.359 1 92 481 LEU B N 1
ATOM 9213 C CA . LEU B 1 481 ? 12.625 28.031 20.641 1 92 481 LEU B CA 1
ATOM 9214 C C . LEU B 1 481 ? 12.57 29.531 20.469 1 92 481 LEU B C 1
ATOM 9216 O O . LEU B 1 481 ? 11.672 30.203 20.984 1 92 481 LEU B O 1
ATOM 9220 N N . VAL B 1 482 ? 13.477 30.031 19.688 1 92.81 482 VAL B N 1
ATOM 9221 C CA . VAL B 1 482 ? 13.531 31.469 19.453 1 92.81 482 VAL B CA 1
ATOM 9222 C C . VAL B 1 482 ? 12.336 31.906 18.609 1 92.81 482 VAL B C 1
ATOM 9224 O O . VAL B 1 482 ? 11.68 32.906 18.922 1 92.81 482 VAL B O 1
ATOM 9227 N N . ILE B 1 483 ? 12.047 31.188 17.641 1 90.06 483 ILE B N 1
ATOM 9228 C CA . ILE B 1 483 ? 10.938 31.531 16.75 1 90.06 483 ILE B CA 1
ATOM 9229 C C . ILE B 1 483 ? 9.633 31.5 17.531 1 90.06 483 ILE B C 1
ATOM 9231 O O . ILE B 1 483 ? 8.734 32.312 17.297 1 90.06 483 ILE B O 1
ATOM 9235 N N . PHE B 1 484 ? 9.477 30.5 18.422 1 88.5 484 PHE B N 1
ATOM 9236 C CA . PHE B 1 484 ? 8.266 30.391 19.234 1 88.5 484 PHE B CA 1
ATOM 9237 C C . PHE B 1 484 ? 8.031 31.672 20.016 1 88.5 484 PHE B C 1
ATOM 9239 O O . PHE B 1 484 ? 6.926 32.219 20.016 1 88.5 484 PHE B O 1
ATOM 9246 N N . TYR B 1 485 ? 9.062 32.25 20.609 1 88.38 485 TYR B N 1
ATOM 9247 C CA . TYR B 1 485 ? 8.914 33.406 21.453 1 88.38 485 TYR B CA 1
ATOM 9248 C C . TYR B 1 485 ? 8.797 34.688 20.609 1 88.38 485 TYR B C 1
ATOM 9250 O O . TYR B 1 485 ? 8.039 35.594 20.938 1 88.38 485 TYR B O 1
ATOM 9258 N N . VAL B 1 486 ? 9.523 34.75 19.578 1 88.81 486 VAL B N 1
ATOM 9259 C CA . VAL B 1 486 ? 9.445 35.906 18.703 1 88.81 486 VAL B CA 1
ATOM 9260 C C . VAL B 1 486 ? 8.055 36 18.078 1 88.81 486 VAL B C 1
ATOM 9262 O O . VAL B 1 486 ? 7.473 37.094 18.016 1 88.81 486 VAL B O 1
ATOM 9265 N N . LYS B 1 487 ? 7.547 34.938 17.656 1 86 487 LYS B N 1
ATOM 9266 C CA . LYS B 1 487 ? 6.219 34.938 17.047 1 86 487 LYS B CA 1
ATOM 9267 C C . LYS B 1 487 ? 5.145 35.219 18.094 1 86 487 LYS B C 1
ATOM 9269 O O . LYS B 1 487 ? 4.133 35.875 17.781 1 86 487 LYS B O 1
ATOM 9274 N N . LYS B 1 488 ? 5.324 34.719 19.281 1 84.25 488 LYS B N 1
ATOM 9275 C CA . LYS B 1 488 ? 4.395 35.031 20.375 1 84.25 488 LYS B CA 1
ATOM 9276 C C . LYS B 1 488 ? 4.312 36.531 20.609 1 84.25 488 LYS B C 1
ATOM 9278 O O . LYS B 1 488 ? 3.221 37.094 20.703 1 84.25 488 LYS B O 1
ATOM 9283 N N . VAL B 1 489 ? 5.504 37.156 20.625 1 84.31 489 VAL B N 1
ATOM 9284 C CA . VAL B 1 489 ? 5.57 38.594 20.891 1 84.31 489 VAL B CA 1
ATOM 9285 C C . VAL B 1 489 ? 5.004 39.375 19.719 1 84.31 489 VAL B C 1
ATOM 9287 O O . VAL B 1 489 ? 4.277 40.344 19.891 1 84.31 489 VAL B O 1
ATOM 9290 N N . SER B 1 490 ? 5.344 38.938 18.562 1 83.56 490 SER B N 1
ATOM 9291 C CA . SER B 1 490 ? 4.844 39.594 17.375 1 83.56 490 SER B CA 1
ATOM 9292 C C . SER B 1 490 ? 3.326 39.531 17.281 1 83.56 490 SER B C 1
ATOM 9294 O O . SER B 1 490 ? 2.662 40.5 16.891 1 83.56 490 SER B O 1
ATOM 9296 N N . LEU B 1 491 ? 2.791 38.375 17.625 1 80.06 491 LEU B N 1
ATOM 9297 C CA . LEU B 1 491 ? 1.347 38.188 17.578 1 80.06 491 LEU B CA 1
ATOM 9298 C C . LEU B 1 491 ? 0.641 39.062 18.594 1 80.06 491 LEU B C 1
ATOM 9300 O O . LEU B 1 491 ? -0.379 39.688 18.297 1 80.06 491 LEU B O 1
ATOM 9304 N N . MET B 1 492 ? 1.188 39.188 19.75 1 76.88 492 MET B N 1
ATOM 9305 C CA . MET B 1 492 ? 0.551 39.906 20.844 1 76.88 492 MET B CA 1
ATOM 9306 C C . MET B 1 492 ? 0.665 41.406 20.625 1 76.88 492 MET B C 1
ATOM 9308 O O . MET B 1 492 ? -0.235 42.188 20.984 1 76.88 492 MET B O 1
ATOM 9312 N N . MET B 1 493 ? 1.69 41.75 19.891 1 76.56 493 MET B N 1
ATOM 9313 C CA . MET B 1 493 ? 1.935 43.188 19.766 1 76.56 493 MET B CA 1
ATOM 9314 C C . MET B 1 493 ? 1.414 43.719 18.438 1 76.56 493 MET B C 1
ATOM 9316 O O . MET B 1 493 ? 0.915 44.844 18.375 1 76.56 493 MET B O 1
ATOM 9320 N N . ASN B 1 494 ? 1.591 42.938 17.406 1 74.25 494 ASN B N 1
ATOM 9321 C CA . ASN B 1 494 ? 1.422 43.531 16.094 1 74.25 494 ASN B CA 1
ATOM 9322 C C . ASN B 1 494 ? 0.213 42.938 15.367 1 74.25 494 ASN B C 1
ATOM 9324 O O . ASN B 1 494 ? -0.218 43.469 14.336 1 74.25 494 ASN B O 1
ATOM 9328 N N . CYS B 1 495 ? -0.308 41.812 15.727 1 71.25 495 CYS B N 1
ATOM 9329 C CA . CYS B 1 495 ? -1.289 41.156 14.867 1 71.25 495 CYS B CA 1
ATOM 9330 C C . CYS B 1 495 ? -2.691 41.281 15.461 1 71.25 495 CYS B C 1
ATOM 9332 O O . CYS B 1 495 ? -2.848 41.469 16.656 1 71.25 495 CYS B O 1
ATOM 9334 N N . GLN B 1 496 ? -3.643 41.344 14.438 1 68.25 496 GLN B N 1
ATOM 9335 C CA . GLN B 1 496 ? -5.059 41.344 14.797 1 68.25 496 GLN B CA 1
ATOM 9336 C C . GLN B 1 496 ? -5.672 39.938 14.594 1 68.25 496 GLN B C 1
ATOM 9338 O O . GLN B 1 496 ? -5.191 39.156 13.766 1 68.25 496 GLN B O 1
ATOM 9343 N N . PRO B 1 497 ? -6.531 39.5 15.5 1 61.75 497 PRO B N 1
ATOM 9344 C CA . PRO B 1 497 ? -7.156 38.188 15.375 1 61.75 497 PRO B CA 1
ATOM 9345 C C . PRO B 1 497 ? -7.734 37.938 13.984 1 61.75 497 PRO B C 1
ATOM 9347 O O . PRO B 1 497 ? -8.227 38.875 13.336 1 61.75 497 PRO B O 1
ATOM 9350 N N . SER B 1 498 ? -7.277 36.781 13.445 1 60.03 498 SER B N 1
ATOM 9351 C CA . SER B 1 498 ? -7.609 36.406 12.07 1 60.03 498 SER B CA 1
ATOM 9352 C C . SER B 1 498 ? -9.117 36.344 11.867 1 60.03 498 SER B C 1
ATOM 9354 O O . SER B 1 498 ? -9.844 35.875 12.75 1 60.03 498 SER B O 1
ATOM 9356 N N . ARG B 1 499 ? -9.617 37.031 10.836 1 54.97 499 ARG B N 1
ATOM 9357 C CA . ARG B 1 499 ? -11.016 37.062 10.43 1 54.97 499 ARG B CA 1
ATOM 9358 C C . ARG B 1 499 ? -11.438 35.719 9.844 1 54.97 499 ARG B C 1
ATOM 9360 O O . ARG B 1 499 ? -12.633 35.406 9.766 1 54.97 499 ARG B O 1
ATOM 9367 N N . ARG B 1 500 ? -10.477 35.031 9.234 1 52.62 500 ARG B N 1
ATOM 9368 C CA . ARG B 1 500 ? -10.859 33.844 8.5 1 52.62 500 ARG B CA 1
ATOM 9369 C C . ARG B 1 500 ? -10.719 32.594 9.375 1 52.62 500 ARG B C 1
ATOM 9371 O O . ARG B 1 500 ? -9.672 32.375 10.008 1 52.62 500 ARG B O 1
ATOM 9378 N N . ALA B 1 501 ? -11.906 32.094 9.93 1 50.44 501 ALA B N 1
ATOM 9379 C CA . ALA B 1 501 ? -11.867 30.922 10.812 1 50.44 501 ALA B CA 1
ATOM 9380 C C . ALA B 1 501 ? -11.641 29.641 10.016 1 50.44 501 ALA B C 1
ATOM 9382 O O . ALA B 1 501 ? -12.477 29.25 9.195 1 50.44 501 ALA B O 1
ATOM 9383 N N . TRP B 1 502 ? -10.414 29.422 9.477 1 54.56 502 TRP B N 1
ATOM 9384 C CA . TRP B 1 502 ? -10.227 28.062 8.984 1 54.56 502 TRP B CA 1
ATOM 9385 C C . TRP B 1 502 ? -10.359 27.047 10.117 1 54.56 502 TRP B C 1
ATOM 9387 O O . TRP B 1 502 ? -9.984 27.328 11.258 1 54.56 502 TRP B O 1
ATOM 9397 N N . ARG B 1 503 ? -11.188 25.938 9.836 1 60.22 503 ARG B N 1
ATOM 9398 C CA . ARG B 1 503 ? -11.359 24.922 10.859 1 60.22 503 ARG B CA 1
ATOM 9399 C C . ARG B 1 503 ? -10.008 24.375 11.32 1 60.22 503 ARG B C 1
ATOM 9401 O O . ARG B 1 503 ? -9.18 23.984 10.5 1 60.22 503 ARG B O 1
ATOM 9408 N N . ALA B 1 504 ? -9.711 24.688 12.547 1 62.22 504 ALA B N 1
ATOM 9409 C CA . ALA B 1 504 ? -8.469 24.25 13.188 1 62.22 504 ALA B CA 1
ATOM 9410 C C . ALA B 1 504 ? -8.164 22.781 12.852 1 62.22 504 ALA B C 1
ATOM 9412 O O . ALA B 1 504 ? -7.012 22.422 12.609 1 62.22 504 ALA B O 1
ATOM 9413 N N . ALA B 1 505 ? -9.211 22 12.781 1 64.38 505 ALA B N 1
ATOM 9414 C CA . ALA B 1 505 ? -8.984 20.562 12.602 1 64.38 505 ALA B CA 1
ATOM 9415 C C . ALA B 1 505 ? -8.484 20.266 11.195 1 64.38 505 ALA B C 1
ATOM 9417 O O . ALA B 1 505 ? -7.625 19.391 11.008 1 64.38 505 ALA B O 1
ATOM 9418 N N . GLN B 1 506 ? -8.922 20.938 10.266 1 71.69 506 GLN B N 1
ATOM 9419 C CA . GLN B 1 506 ? -8.492 20.719 8.891 1 71.69 506 GLN B CA 1
ATOM 9420 C C . GLN B 1 506 ? -7.062 21.219 8.672 1 71.69 506 GLN B C 1
ATOM 9422 O O . GLN B 1 506 ? -6.297 20.609 7.922 1 71.69 506 GLN B O 1
ATOM 9427 N N . MET B 1 507 ? -6.719 22.203 9.516 1 73.44 507 MET B N 1
ATOM 9428 C CA . MET B 1 507 ? -5.367 22.734 9.367 1 73.44 507 MET B CA 1
ATOM 9429 C C . MET B 1 507 ? -4.336 21.766 9.938 1 73.44 507 MET B C 1
ATOM 9431 O O . MET B 1 507 ? -3.27 21.578 9.344 1 73.44 507 MET B O 1
ATOM 9435 N N . THR B 1 508 ? -4.723 21.188 11.008 1 77 508 THR B N 1
ATOM 9436 C CA . THR B 1 508 ? -3.791 20.234 11.625 1 77 508 THR B CA 1
ATOM 9437 C C . THR B 1 508 ? -3.553 19.047 10.711 1 77 508 THR B C 1
ATOM 9439 O O . THR B 1 508 ? -2.432 18.531 10.625 1 77 508 THR B O 1
ATOM 9442 N N . THR B 1 509 ? -4.574 18.656 9.992 1 80.56 509 THR B N 1
ATOM 9443 C CA . THR B 1 509 ? -4.438 17.531 9.07 1 80.56 509 THR B CA 1
ATOM 9444 C C . THR B 1 509 ? -3.521 17.891 7.906 1 80.56 509 THR B C 1
ATOM 9446 O O . THR B 1 509 ? -2.703 17.062 7.477 1 80.56 509 THR B O 1
ATOM 9449 N N . VAL B 1 510 ? -3.639 19.062 7.504 1 81.38 510 VAL B N 1
ATOM 9450 C CA . VAL B 1 510 ? -2.797 19.5 6.395 1 81.38 510 VAL B CA 1
ATOM 9451 C C . VAL B 1 510 ? -1.348 19.609 6.863 1 81.38 510 VAL B C 1
ATOM 9453 O O . VAL B 1 510 ? -0.425 19.219 6.141 1 81.38 510 VAL B O 1
ATOM 9456 N N . PHE B 1 511 ? -1.176 20.047 8.102 1 82.88 511 PHE B N 1
ATOM 9457 C CA . PHE B 1 511 ? 0.165 20.203 8.648 1 82.88 511 PHE B CA 1
ATOM 9458 C C . PHE B 1 511 ? 0.865 18.859 8.75 1 82.88 511 PHE B C 1
ATOM 9460 O O . PHE B 1 511 ? 2.002 18.703 8.297 1 82.88 511 PHE B O 1
ATOM 9467 N N . ILE B 1 512 ? 0.178 17.984 9.219 1 83 512 ILE B N 1
ATOM 9468 C CA . ILE B 1 512 ? 0.789 16.672 9.445 1 83 512 ILE B CA 1
ATOM 9469 C C . ILE B 1 512 ? 0.995 15.969 8.102 1 83 512 ILE B C 1
ATOM 9471 O O . ILE B 1 512 ? 1.986 15.258 7.918 1 83 512 ILE B O 1
ATOM 9475 N N . SER B 1 513 ? 0.119 16.156 7.23 1 84.62 513 SER B N 1
ATOM 9476 C CA . SER B 1 513 ? 0.254 15.555 5.91 1 84.62 513 SER B CA 1
ATOM 9477 C C . SER B 1 513 ? 1.464 16.109 5.168 1 84.62 513 SER B C 1
ATOM 9479 O O . SER B 1 513 ? 2.158 15.383 4.461 1 84.62 513 SER B O 1
ATOM 9481 N N . LEU B 1 514 ? 1.696 17.359 5.348 1 87 514 LEU B N 1
ATOM 9482 C CA . LEU B 1 514 ? 2.855 17.969 4.707 1 87 514 LEU B CA 1
ATOM 9483 C C . LEU B 1 514 ? 4.148 17.5 5.363 1 87 514 LEU B C 1
ATOM 9485 O O . LEU B 1 514 ? 5.188 17.406 4.699 1 87 514 LEU B O 1
ATOM 9489 N N . MET B 1 515 ? 4.086 17.234 6.582 1 89 515 MET B N 1
ATOM 9490 C CA . MET B 1 515 ? 5.254 16.719 7.289 1 89 515 MET B CA 1
ATOM 9491 C C . MET B 1 515 ? 5.586 15.312 6.832 1 89 515 MET B C 1
ATOM 9493 O O . MET B 1 515 ? 6.754 14.922 6.793 1 89 515 MET B O 1
ATOM 9497 N N . PHE B 1 516 ? 4.609 14.547 6.41 1 85.56 516 PHE B N 1
ATOM 9498 C CA . PHE B 1 516 ? 4.816 13.156 6.02 1 85.56 516 PHE B CA 1
ATOM 9499 C C . PHE B 1 516 ? 5.242 13.07 4.559 1 85.56 516 PHE B C 1
ATOM 9501 O O . PHE B 1 516 ? 6.281 12.484 4.246 1 85.56 516 PHE B O 1
ATOM 9508 N N . PHE B 1 517 ? 4.457 13.484 3.674 1 80.06 517 PHE B N 1
ATOM 9509 C CA . PHE B 1 517 ? 4.703 13.242 2.258 1 80.06 517 PHE B CA 1
ATOM 9510 C C . PHE B 1 517 ? 5.777 14.18 1.726 1 80.06 517 PHE B C 1
ATOM 9512 O O . PHE B 1 517 ? 6.746 13.734 1.108 1 80.06 517 PHE B O 1
ATOM 9519 N N . PRO B 1 518 ? 5.875 15.344 1.892 1 80.44 518 PRO B N 1
ATOM 9520 C CA . PRO B 1 518 ? 7.027 15.969 1.236 1 80.44 518 PRO B CA 1
ATOM 9521 C C . PRO B 1 518 ? 8.266 16 2.131 1 80.44 518 PRO B C 1
ATOM 9523 O O . PRO B 1 518 ? 9.383 15.805 1.651 1 80.44 518 PRO B O 1
ATOM 9526 N N . SER B 1 519 ? 8.156 16.156 3.367 1 88.19 519 SER B N 1
ATOM 9527 C CA . SER B 1 519 ? 9.328 16.344 4.211 1 88.19 519 SER B CA 1
ATOM 9528 C C . SER B 1 519 ? 9.93 14.992 4.609 1 88.19 519 SER B C 1
ATOM 9530 O O . SER B 1 519 ? 11.125 14.758 4.402 1 88.19 519 SER B O 1
ATOM 9532 N N . PHE B 1 520 ? 9.141 14.133 5.109 1 89.69 520 PHE B N 1
ATOM 9533 C CA . PHE B 1 520 ? 9.648 12.844 5.57 1 89.69 520 PHE B CA 1
ATOM 9534 C C . PHE B 1 520 ? 10.031 11.961 4.391 1 89.69 520 PHE B C 1
ATOM 9536 O O . PHE B 1 520 ? 11.133 11.398 4.363 1 89.69 520 PHE B O 1
ATOM 9543 N N . SER B 1 521 ? 9.133 11.797 3.398 1 86.56 521 SER B N 1
ATOM 9544 C CA . SER B 1 521 ? 9.398 10.953 2.236 1 86.56 521 SER B CA 1
ATOM 9545 C C . SER B 1 521 ? 10.594 11.477 1.438 1 86.56 521 SER B C 1
ATOM 9547 O O . SER B 1 521 ? 11.398 10.695 0.929 1 86.56 521 SER B O 1
ATOM 9549 N N . GLY B 1 522 ? 10.68 12.82 1.338 1 88.75 522 GLY B N 1
ATOM 9550 C CA . GLY B 1 522 ? 11.82 13.406 0.654 1 88.75 522 GLY B CA 1
ATOM 9551 C C . GLY B 1 522 ? 13.141 13.102 1.334 1 88.75 522 GLY B C 1
ATOM 9552 O O . GLY B 1 522 ? 14.133 12.781 0.669 1 88.75 522 GLY B O 1
ATOM 9553 N N . ALA B 1 523 ? 13.148 13.18 2.607 1 92.62 523 ALA B N 1
ATOM 9554 C CA . ALA B 1 523 ? 14.367 12.906 3.365 1 92.62 523 ALA B CA 1
ATOM 9555 C C . ALA B 1 523 ? 14.773 11.438 3.242 1 92.62 523 ALA B C 1
ATOM 9557 O O . ALA B 1 523 ? 15.953 11.125 3.096 1 92.62 523 ALA B O 1
ATOM 9558 N N . VAL B 1 524 ? 13.797 10.578 3.229 1 90.69 524 VAL B N 1
ATOM 9559 C CA . VAL B 1 524 ? 14.078 9.148 3.148 1 90.69 524 VAL B CA 1
ATOM 9560 C C . VAL B 1 524 ? 14.633 8.805 1.768 1 90.69 524 VAL B C 1
ATOM 9562 O O . VAL B 1 524 ? 15.531 7.973 1.642 1 90.69 524 VAL B O 1
ATOM 9565 N N . ILE B 1 525 ? 14.148 9.461 0.726 1 89.06 525 ILE B N 1
ATOM 9566 C CA . ILE B 1 525 ? 14.617 9.211 -0.634 1 89.06 525 ILE B CA 1
ATOM 9567 C C . ILE B 1 525 ? 16.062 9.672 -0.773 1 89.06 525 ILE B C 1
ATOM 9569 O O . ILE B 1 525 ? 16.906 8.93 -1.282 1 89.06 525 ILE B O 1
ATOM 9573 N N . ILE B 1 526 ? 16.391 10.812 -0.256 1 92.75 526 ILE B N 1
ATOM 9574 C CA . ILE B 1 526 ? 17.734 11.383 -0.389 1 92.75 526 ILE B CA 1
ATOM 9575 C C . ILE B 1 526 ? 18.719 10.57 0.447 1 92.75 526 ILE B C 1
ATOM 9577 O O . ILE B 1 526 ? 19.812 10.25 -0.015 1 92.75 526 ILE B O 1
ATOM 9581 N N . LEU B 1 527 ? 18.328 10.25 1.631 1 93.31 527 LEU B N 1
ATOM 9582 C CA . LEU B 1 527 ? 19.203 9.461 2.488 1 93.31 527 LEU B CA 1
ATOM 9583 C C . LEU B 1 527 ? 19.328 8.031 1.968 1 93.31 527 LEU B C 1
ATOM 9585 O O . LEU B 1 527 ? 20.391 7.41 2.098 1 93.31 527 LEU B O 1
ATOM 9589 N N . GLY B 1 528 ? 18.25 7.492 1.371 1 89.75 528 GLY B N 1
ATOM 9590 C CA . GLY B 1 528 ? 18.328 6.172 0.764 1 89.75 528 GLY B CA 1
ATOM 9591 C C . GLY B 1 528 ? 19.312 6.098 -0.379 1 89.75 528 GLY B C 1
ATOM 9592 O O . GLY B 1 528 ? 20.109 5.16 -0.457 1 89.75 528 GLY B O 1
ATOM 9593 N N . VAL B 1 529 ? 19.359 7.113 -1.214 1 89.81 529 VAL B N 1
ATOM 9594 C CA . VAL B 1 529 ? 20.297 7.152 -2.33 1 89.81 529 VAL B CA 1
ATOM 9595 C C . VAL B 1 529 ? 21.719 7.324 -1.805 1 89.81 529 VAL B C 1
ATOM 9597 O O . VAL B 1 529 ? 22.656 6.738 -2.342 1 89.81 529 VAL B O 1
ATOM 9600 N N . THR B 1 530 ? 21.891 8.047 -0.704 1 93.25 530 THR B N 1
ATOM 9601 C CA . THR B 1 530 ? 23.203 8.273 -0.11 1 93.25 530 THR B CA 1
ATOM 9602 C C . THR B 1 530 ? 23.766 6.977 0.463 1 93.25 530 THR B C 1
ATOM 9604 O O . THR B 1 530 ? 24.953 6.68 0.288 1 93.25 530 THR B O 1
ATOM 9607 N N . LEU B 1 531 ? 22.953 6.23 1.04 1 91.94 531 LEU B N 1
ATOM 9608 C CA . LEU B 1 531 ? 23.406 5.035 1.746 1 91.94 531 LEU B CA 1
ATOM 9609 C C . LEU B 1 531 ? 23.562 3.861 0.786 1 91.94 531 LEU B C 1
ATOM 9611 O O . LEU B 1 531 ? 24.453 3.023 0.959 1 91.94 531 LEU B O 1
ATOM 9615 N N . TRP B 1 532 ? 22.812 3.842 -0.35 1 88.25 532 TRP B N 1
ATOM 9616 C CA . TRP B 1 532 ? 22.75 2.619 -1.144 1 88.25 532 TRP B CA 1
ATOM 9617 C C . TRP B 1 532 ? 23.438 2.811 -2.492 1 88.25 532 TRP B C 1
ATOM 9619 O O . TRP B 1 532 ? 23.75 1.838 -3.182 1 88.25 532 TRP B O 1
ATOM 9629 N N . LYS B 1 533 ? 23.719 4.031 -2.865 1 87.31 533 LYS B N 1
ATOM 9630 C CA . LYS B 1 533 ? 24.25 4.207 -4.219 1 87.31 533 LYS B CA 1
ATOM 9631 C C . LYS B 1 533 ? 25.594 4.93 -4.199 1 87.31 533 LYS B C 1
ATOM 9633 O O . LYS B 1 533 ? 26.438 4.695 -5.062 1 87.31 533 LYS B O 1
ATOM 9638 N N . ARG B 1 534 ? 25.812 5.691 -3.209 1 91.06 534 ARG B N 1
ATOM 9639 C CA . ARG B 1 534 ? 27.016 6.527 -3.246 1 91.06 534 ARG B CA 1
ATOM 9640 C C . ARG B 1 534 ? 28.125 5.926 -2.396 1 91.06 534 ARG B C 1
ATOM 9642 O O . ARG B 1 534 ? 27.875 5.367 -1.328 1 91.06 534 ARG B O 1
ATOM 9649 N N . GLU B 1 535 ? 29.328 6.07 -2.949 1 93.94 535 GLU B N 1
ATOM 9650 C CA . GLU B 1 535 ? 30.531 5.605 -2.24 1 93.94 535 GLU B CA 1
ATOM 9651 C C . GLU B 1 535 ? 30.984 6.625 -1.199 1 93.94 535 GLU B C 1
ATOM 9653 O O . GLU B 1 535 ? 31.078 7.816 -1.495 1 93.94 535 GLU B O 1
ATOM 9658 N N . PRO B 1 536 ? 31.125 6.223 0.018 1 94.25 536 PRO B N 1
ATOM 9659 C CA . PRO B 1 536 ? 31.625 7.137 1.049 1 94.25 536 PRO B CA 1
ATOM 9660 C C . PRO B 1 536 ? 33.062 7.586 0.798 1 94.25 536 PRO B C 1
ATOM 9662 O O . PRO B 1 536 ? 33.812 6.922 0.064 1 94.25 536 PRO B O 1
ATOM 9665 N N . SER B 1 537 ? 33.438 8.703 1.363 1 93.56 537 SER B N 1
ATOM 9666 C CA . SER B 1 537 ? 34.781 9.242 1.21 1 93.56 537 SER B CA 1
ATOM 9667 C C . SER B 1 537 ? 35.844 8.312 1.818 1 93.56 537 SER B C 1
ATOM 9669 O O . SER B 1 537 ? 35.594 7.684 2.85 1 93.56 537 SER B O 1
ATOM 9671 N N . ARG B 1 538 ? 37.031 8.234 1.261 1 91 538 ARG B N 1
ATOM 9672 C CA . ARG B 1 538 ? 38.062 7.293 1.658 1 91 538 ARG B CA 1
ATOM 9673 C C . ARG B 1 538 ? 38.906 7.836 2.82 1 91 538 ARG B C 1
ATOM 9675 O O . ARG B 1 538 ? 39.438 7.07 3.609 1 91 538 ARG B O 1
ATOM 9682 N N . GLN B 1 539 ? 38.906 9.086 3.006 1 88.69 539 GLN B N 1
ATOM 9683 C CA . GLN B 1 539 ? 39.844 9.656 3.941 1 88.69 539 GLN B CA 1
ATOM 9684 C C . GLN B 1 539 ? 39.156 10.156 5.207 1 88.69 539 GLN B C 1
ATOM 9686 O O . GLN B 1 539 ? 39.812 10.562 6.164 1 88.69 539 GLN B O 1
ATOM 9691 N N . CYS B 1 540 ? 37.875 10.141 5.152 1 89.94 540 CYS B N 1
ATOM 9692 C CA . CYS B 1 540 ? 37.188 10.703 6.328 1 89.94 540 CYS B CA 1
ATOM 9693 C C . CYS B 1 540 ? 35.906 9.938 6.645 1 89.94 540 CYS B C 1
ATOM 9695 O O . CYS B 1 540 ? 35.375 9.227 5.793 1 89.94 540 CYS B O 1
ATOM 9697 N N . GLY B 1 541 ? 35.531 9.992 7.973 1 90.81 541 GLY B N 1
ATOM 9698 C CA . GLY B 1 541 ? 34.25 9.453 8.367 1 90.81 541 GLY B CA 1
ATOM 9699 C C . GLY B 1 541 ? 34.344 8.023 8.875 1 90.81 541 GLY B C 1
ATOM 9700 O O . GLY B 1 541 ? 35.406 7.414 8.859 1 90.81 541 GLY B O 1
ATOM 9701 N N . PRO B 1 542 ? 33.25 7.562 9.266 1 92.44 542 PRO B N 1
ATOM 9702 C CA . PRO B 1 542 ? 33.188 6.223 9.852 1 92.44 542 PRO B CA 1
ATOM 9703 C C . PRO B 1 542 ? 33.188 5.113 8.797 1 92.44 542 PRO B C 1
ATOM 9705 O O . PRO B 1 542 ? 33.5 3.961 9.109 1 92.44 542 PRO B O 1
ATOM 9708 N N . PHE B 1 543 ? 32.938 5.395 7.543 1 94.38 543 PHE B N 1
ATOM 9709 C CA . PHE B 1 543 ? 32.781 4.363 6.523 1 94.38 543 PHE B CA 1
ATOM 9710 C C . PHE B 1 543 ? 33.938 4.391 5.539 1 94.38 543 PHE B C 1
ATOM 9712 O O . PHE B 1 543 ? 33.75 4.164 4.34 1 94.38 543 PHE B O 1
ATOM 9719 N N . GLN B 1 544 ? 35.094 4.566 6.105 1 92.44 544 GLN B N 1
ATOM 9720 C CA . GLN B 1 544 ? 36.281 4.645 5.25 1 92.44 544 GLN B CA 1
ATOM 9721 C C . GLN B 1 544 ? 36.625 3.277 4.66 1 92.44 544 GLN B C 1
ATOM 9723 O O . GLN B 1 544 ? 36.594 2.268 5.367 1 92.44 544 GLN B O 1
ATOM 9728 N N . GLY B 1 545 ? 36.812 3.223 3.344 1 87.75 545 GLY B N 1
ATOM 9729 C CA . GLY B 1 545 ? 37.281 2.006 2.705 1 87.75 545 GLY B CA 1
ATOM 9730 C C . GLY B 1 545 ? 36.156 1.113 2.213 1 87.75 545 GLY B C 1
ATOM 9731 O O . GLY B 1 545 ? 36.406 0.11 1.541 1 87.75 545 GLY B O 1
ATOM 9732 N N . LEU B 1 546 ? 34.938 1.426 2.568 1 91.5 546 LEU B N 1
ATOM 9733 C CA . LEU B 1 546 ? 33.812 0.618 2.113 1 91.5 546 LEU B CA 1
ATOM 9734 C C . LEU B 1 546 ? 33.312 1.103 0.756 1 91.5 546 LEU B C 1
ATOM 9736 O O . LEU B 1 546 ? 33.344 2.303 0.476 1 91.5 546 LEU B O 1
ATOM 9740 N N . PRO B 1 547 ? 32.938 0.184 -0.078 1 92.56 547 PRO B N 1
ATOM 9741 C CA . PRO B 1 547 ? 32.406 0.613 -1.368 1 92.56 547 PRO B CA 1
ATOM 9742 C C . PRO B 1 547 ? 31.047 1.326 -1.233 1 92.56 547 PRO B C 1
ATOM 9744 O O . PRO B 1 547 ? 30.828 2.354 -1.878 1 92.56 547 PRO B O 1
ATOM 9747 N N . LEU B 1 548 ? 30.156 0.756 -0.45 1 92.69 548 LEU B N 1
ATOM 9748 C CA . LEU B 1 548 ? 28.875 1.363 -0.123 1 92.69 548 LEU B CA 1
ATOM 9749 C C . LEU B 1 548 ? 28.656 1.387 1.386 1 92.69 548 LEU B C 1
ATOM 9751 O O . LEU B 1 548 ? 29.172 0.531 2.107 1 92.69 548 LEU B O 1
ATOM 9755 N N . VAL B 1 549 ? 27.969 2.391 1.836 1 93.19 549 VAL B N 1
ATOM 9756 C CA . VAL B 1 549 ? 27.703 2.525 3.264 1 93.19 549 VAL B CA 1
ATOM 9757 C C . VAL B 1 549 ? 26.906 1.315 3.758 1 93.19 549 VAL B C 1
ATOM 9759 O O . VAL B 1 549 ? 27.172 0.8 4.848 1 93.19 549 VAL B O 1
ATOM 9762 N N . TYR B 1 550 ? 26.062 0.823 2.914 1 89.5 550 TYR B N 1
ATOM 9763 C CA . TYR B 1 550 ? 25.188 -0.287 3.273 1 89.5 550 TYR B CA 1
ATOM 9764 C C . TYR B 1 550 ? 25.969 -1.581 3.422 1 89.5 550 TYR B C 1
ATOM 9766 O O . TYR B 1 550 ? 25.5 -2.533 4.051 1 89.5 550 TYR B O 1
ATOM 9774 N N . ASP B 1 551 ? 27.172 -1.702 2.928 1 91.94 551 ASP B N 1
ATOM 9775 C CA . ASP B 1 551 ? 28 -2.898 3.018 1 91.94 551 ASP B CA 1
ATOM 9776 C C . ASP B 1 551 ? 28.438 -3.16 4.457 1 91.94 551 ASP B C 1
ATOM 9778 O O . ASP B 1 551 ? 28.797 -4.285 4.809 1 91.94 551 ASP B O 1
ATOM 9782 N N . ALA B 1 552 ? 28.406 -2.105 5.277 1 92.44 552 ALA B N 1
ATOM 9783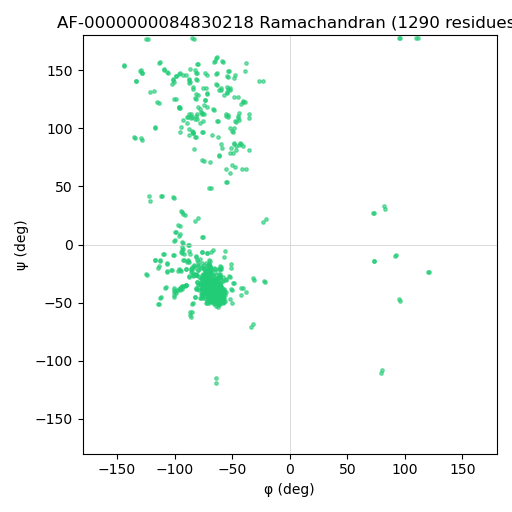 C CA . ALA B 1 552 ? 28.703 -2.299 6.691 1 92.44 552 ALA B CA 1
ATOM 9784 C C . ALA B 1 552 ? 27.734 -3.281 7.336 1 92.44 552 ALA B C 1
ATOM 9786 O O . ALA B 1 552 ? 28.125 -4.098 8.172 1 92.44 552 ALA B O 1
ATOM 9787 N N . VAL B 1 553 ? 26.547 -3.256 6.938 1 90.12 553 VAL B N 1
ATOM 9788 C CA . VAL B 1 553 ? 25.516 -4.145 7.477 1 90.12 553 VAL B CA 1
ATOM 9789 C C . VAL B 1 553 ? 25.703 -5.551 6.914 1 90.12 553 VAL B C 1
ATOM 9791 O O . VAL B 1 553 ? 25.562 -6.543 7.637 1 90.12 553 VAL B O 1
ATOM 9794 N N . THR B 1 554 ? 26.094 -5.664 5.625 1 89.31 554 THR B N 1
ATOM 9795 C CA . THR B 1 554 ? 26.328 -6.965 5 1 89.31 554 THR B CA 1
ATOM 9796 C C . THR B 1 554 ? 27.5 -7.684 5.66 1 89.31 554 THR B C 1
ATOM 9798 O O . THR B 1 554 ? 27.438 -8.891 5.891 1 89.31 554 THR B O 1
ATOM 9801 N N . ILE B 1 555 ? 28.531 -6.891 5.965 1 89.75 555 ILE B N 1
ATOM 9802 C CA . ILE B 1 555 ? 29.719 -7.465 6.613 1 89.75 555 ILE B CA 1
ATOM 9803 C C . ILE B 1 555 ? 29.344 -7.918 8.023 1 89.75 555 ILE B C 1
ATOM 9805 O O . ILE B 1 555 ? 29.781 -8.992 8.469 1 89.75 555 ILE B O 1
ATOM 9809 N N . TRP B 1 556 ? 28.578 -7.137 8.68 1 89.12 556 TRP B N 1
ATOM 9810 C CA . TRP B 1 556 ? 28.156 -7.477 10.031 1 89.12 556 TRP B CA 1
ATOM 9811 C C . TRP B 1 556 ? 27.297 -8.742 10.031 1 89.12 556 TRP B C 1
ATOM 9813 O O . TRP B 1 556 ? 27.469 -9.609 10.898 1 89.12 556 TRP B O 1
ATOM 9823 N N . ILE B 1 557 ? 26.391 -8.945 9.07 1 89.88 557 ILE B N 1
ATOM 9824 C CA . ILE B 1 557 ? 25.516 -10.109 8.977 1 89.88 557 ILE B CA 1
ATOM 9825 C C . ILE B 1 557 ? 26.344 -11.359 8.695 1 89.88 557 ILE B C 1
ATOM 9827 O O . ILE B 1 557 ? 26.062 -12.438 9.227 1 89.88 557 ILE B O 1
ATOM 9831 N N . HIS B 1 558 ? 27.375 -11.172 7.836 1 87.81 558 HIS B N 1
ATOM 9832 C CA . HIS B 1 558 ? 28.25 -12.297 7.551 1 87.81 558 HIS B CA 1
ATOM 9833 C C . HIS B 1 558 ? 29.062 -12.695 8.781 1 87.81 558 HIS B C 1
ATOM 9835 O O . HIS B 1 558 ? 29.297 -13.883 9.016 1 87.81 558 HIS B O 1
ATOM 9841 N N . GLU B 1 559 ? 29.422 -11.688 9.586 1 87.81 559 GLU B N 1
ATOM 9842 C CA . GLU B 1 559 ? 30.141 -11.961 10.828 1 87.81 559 GLU B CA 1
ATOM 9843 C C . GLU B 1 559 ? 29.266 -12.688 11.836 1 87.81 559 GLU B C 1
ATOM 9845 O O . GLU B 1 559 ? 29.719 -13.586 12.539 1 87.81 559 GLU B O 1
ATOM 9850 N N . ILE B 1 560 ? 28.062 -12.336 11.836 1 87.69 560 ILE B N 1
ATOM 9851 C CA . ILE B 1 560 ? 27.109 -12.961 12.75 1 87.69 560 ILE B CA 1
ATOM 9852 C C . ILE B 1 560 ? 26.875 -14.406 12.344 1 87.69 560 ILE B C 1
ATOM 9854 O O . ILE B 1 560 ? 26.734 -15.289 13.195 1 87.69 560 ILE B O 1
ATOM 9858 N N . SER B 1 561 ? 26.734 -14.633 10.992 1 84.44 561 SER B N 1
ATOM 9859 C CA . SER B 1 561 ? 26.516 -15.977 10.469 1 84.44 561 SER B CA 1
ATOM 9860 C C . SER B 1 561 ? 27.641 -16.922 10.859 1 84.44 561 SER B C 1
ATOM 9862 O O . SER B 1 561 ? 27.406 -18.094 11.148 1 84.44 561 SER B O 1
ATOM 9864 N N . SER B 1 562 ? 28.859 -16.297 10.977 1 83.56 562 SER B N 1
ATOM 9865 C CA . SER B 1 562 ? 30.031 -17.125 11.25 1 83.56 562 SER B CA 1
ATOM 9866 C C . SER B 1 562 ? 30.234 -17.328 12.742 1 83.56 562 SER B C 1
ATOM 9868 O O . SER B 1 562 ? 30.641 -18.406 13.172 1 83.56 562 SER B O 1
ATOM 9870 N N . THR B 1 563 ? 29.781 -16.391 13.523 1 82.88 563 THR B N 1
ATOM 9871 C CA . THR B 1 563 ? 30.094 -16.453 14.945 1 82.88 563 THR B CA 1
ATOM 9872 C C . THR B 1 563 ? 28.922 -17.047 15.727 1 82.88 563 THR B C 1
ATOM 9874 O O . THR B 1 563 ? 29.125 -17.828 16.656 1 82.88 563 THR B O 1
ATOM 9877 N N . TYR B 1 564 ? 27.719 -16.641 15.312 1 82.62 564 TYR B N 1
ATOM 9878 C CA . TYR B 1 564 ? 26.547 -17.047 16.094 1 82.62 564 TYR B CA 1
ATOM 9879 C C . TYR B 1 564 ? 25.609 -17.922 15.258 1 82.62 564 TYR B C 1
ATOM 9881 O O . TYR B 1 564 ? 24.766 -17.406 14.531 1 82.62 564 TYR B O 1
ATOM 9889 N N . ARG B 1 565 ? 25.594 -19.203 15.391 1 77.75 565 ARG B N 1
ATOM 9890 C CA . ARG B 1 565 ? 24.812 -20.172 14.625 1 77.75 565 ARG B CA 1
ATOM 9891 C C . ARG B 1 565 ? 23.328 -20.062 14.961 1 77.75 565 ARG B C 1
ATOM 9893 O O . ARG B 1 565 ? 22.469 -20.312 14.109 1 77.75 565 ARG B O 1
ATOM 9900 N N . SER B 1 566 ? 23.062 -19.547 16.172 1 81.75 566 SER B N 1
ATOM 9901 C CA . SER B 1 566 ? 21.672 -19.469 16.625 1 81.75 566 SER B CA 1
ATOM 9902 C C . SER B 1 566 ? 20.922 -18.359 15.875 1 81.75 566 SER B C 1
ATOM 9904 O O . SER B 1 566 ? 19.703 -18.406 15.758 1 81.75 566 SER B O 1
ATOM 9906 N N . LEU B 1 567 ? 21.719 -17.375 15.375 1 85.62 567 LEU B N 1
ATOM 9907 C CA . LEU B 1 567 ? 21.062 -16.266 14.688 1 85.62 567 LEU B CA 1
ATOM 9908 C C . LEU B 1 567 ? 21.016 -16.531 13.18 1 85.62 567 LEU B C 1
ATOM 9910 O O . LEU B 1 567 ? 21 -15.586 12.391 1 85.62 567 LEU B O 1
ATOM 9914 N N . GLY B 1 568 ? 20.984 -17.766 12.812 1 83.25 568 GLY B N 1
ATOM 9915 C CA . GLY B 1 568 ? 20.891 -18.172 11.414 1 83.25 568 GLY B CA 1
ATOM 9916 C C . GLY B 1 568 ? 19.609 -17.703 10.742 1 83.25 568 GLY B C 1
ATOM 9917 O O . GLY B 1 568 ? 19.594 -17.406 9.555 1 83.25 568 GLY B O 1
ATOM 9918 N N . TRP B 1 569 ? 18.609 -17.594 11.594 1 82.88 569 TRP B N 1
ATOM 9919 C CA . TRP B 1 569 ? 17.328 -17.156 11.039 1 82.88 569 TRP B CA 1
ATOM 9920 C C . TRP B 1 569 ? 17.406 -15.703 10.57 1 82.88 569 TRP B C 1
ATOM 9922 O O . TRP B 1 569 ? 16.797 -15.344 9.555 1 82.88 569 TRP B O 1
ATOM 9932 N N . LEU B 1 570 ? 18.188 -14.898 11.25 1 86.19 570 LEU B N 1
ATOM 9933 C CA . LEU B 1 570 ? 18.344 -13.5 10.859 1 86.19 570 LEU B CA 1
ATOM 9934 C C . LEU B 1 570 ? 19.094 -13.383 9.539 1 86.19 570 LEU B C 1
ATOM 9936 O O . LEU B 1 570 ? 18.734 -12.562 8.688 1 86.19 570 LEU B O 1
ATOM 9940 N N . VAL B 1 571 ? 20.047 -14.227 9.367 1 87.38 571 VAL B N 1
ATOM 9941 C CA . VAL B 1 571 ? 20.812 -14.227 8.133 1 87.38 571 VAL B CA 1
ATOM 9942 C C . VAL B 1 571 ? 19.953 -14.711 6.977 1 87.38 571 VAL B C 1
ATOM 9944 O O . VAL B 1 571 ? 20.031 -14.18 5.871 1 87.38 571 VAL B O 1
ATOM 9947 N N . PHE B 1 572 ? 19.062 -15.656 7.285 1 84.75 572 PHE B N 1
ATOM 9948 C CA . PHE B 1 572 ? 18.156 -16.172 6.273 1 84.75 572 PHE B CA 1
ATOM 9949 C C . PHE B 1 572 ? 17.172 -15.102 5.824 1 84.75 572 PHE B C 1
ATOM 9951 O O . PHE B 1 572 ? 16.922 -14.945 4.629 1 84.75 572 PHE B O 1
ATOM 9958 N N . ILE B 1 573 ? 16.688 -14.367 6.691 1 84.06 573 ILE B N 1
ATOM 9959 C CA . ILE B 1 573 ? 15.727 -13.305 6.387 1 84.06 573 ILE B CA 1
ATOM 9960 C C . ILE B 1 573 ? 16.422 -12.203 5.586 1 84.06 573 ILE B C 1
ATOM 9962 O O . ILE B 1 573 ? 15.852 -11.672 4.629 1 84.06 573 ILE B O 1
ATOM 9966 N N . TYR B 1 574 ? 17.641 -11.906 5.992 1 85.62 574 TYR B N 1
ATOM 9967 C CA . TYR B 1 574 ? 18.391 -10.844 5.309 1 85.62 574 TYR B CA 1
ATOM 9968 C C . TYR B 1 574 ? 18.703 -11.234 3.871 1 85.62 574 TYR B C 1
ATOM 9970 O O . TYR B 1 574 ? 18.484 -10.453 2.945 1 85.62 574 TYR B O 1
ATOM 9978 N N . ASN B 1 575 ? 19.062 -12.445 3.598 1 80.88 575 ASN B N 1
ATOM 9979 C CA . ASN B 1 575 ? 19.5 -12.875 2.277 1 80.88 575 ASN B CA 1
ATOM 9980 C C . ASN B 1 575 ? 18.312 -13.164 1.352 1 80.88 575 ASN B C 1
ATOM 9982 O O . ASN B 1 575 ? 18.406 -12.938 0.142 1 80.88 575 ASN B O 1
ATOM 9986 N N . ASN B 1 576 ? 17.172 -13.516 1.966 1 77.81 576 ASN B N 1
ATOM 9987 C CA . ASN B 1 576 ? 16.078 -13.953 1.097 1 77.81 576 ASN B CA 1
ATOM 9988 C C . ASN B 1 576 ? 14.977 -12.898 1.008 1 77.81 576 ASN B C 1
ATOM 9990 O O . ASN B 1 576 ? 14.219 -12.867 0.036 1 77.81 576 ASN B O 1
ATOM 9994 N N . PHE B 1 577 ? 14.914 -12.062 1.975 1 80.56 577 PHE B N 1
ATOM 9995 C CA . PHE B 1 577 ? 13.805 -11.117 1.975 1 80.56 577 PHE B CA 1
ATOM 9996 C C . PHE B 1 577 ? 14.312 -9.688 1.796 1 80.56 577 PHE B C 1
ATOM 9998 O O . PHE B 1 577 ? 13.945 -9.008 0.836 1 80.56 577 PHE B O 1
ATOM 10005 N N . ILE B 1 578 ? 15.242 -9.242 2.547 1 78.38 578 ILE B N 1
ATOM 10006 C CA . ILE B 1 578 ? 15.656 -7.848 2.547 1 78.38 578 ILE B CA 1
ATOM 10007 C C . ILE B 1 578 ? 16.469 -7.547 1.289 1 78.38 578 ILE B C 1
ATOM 10009 O O . ILE B 1 578 ? 16.312 -6.48 0.686 1 78.38 578 ILE B O 1
ATOM 10013 N N . HIS B 1 579 ? 17.328 -8.539 0.867 1 79.69 579 HIS B N 1
ATOM 10014 C CA . HIS B 1 579 ? 18.188 -8.297 -0.285 1 79.69 579 HIS B CA 1
ATOM 10015 C C . HIS B 1 579 ? 17.484 -8.672 -1.586 1 79.69 579 HIS B C 1
ATOM 10017 O O . HIS B 1 579 ? 17.938 -8.312 -2.672 1 79.69 579 HIS B O 1
ATOM 10023 N N . SER B 1 580 ? 16.188 -9.18 -1.448 1 80.56 580 SER B N 1
ATOM 10024 C CA . SER B 1 580 ? 15.516 -9.672 -2.65 1 80.56 580 SER B CA 1
ATOM 10025 C C . SER B 1 580 ? 14.609 -8.602 -3.256 1 80.56 580 SER B C 1
ATOM 10027 O O . SER B 1 580 ? 13.711 -8.086 -2.588 1 80.56 580 SER B O 1
ATOM 10029 N N . THR B 1 581 ? 14.922 -8.195 -4.484 1 80.31 581 THR B N 1
ATOM 10030 C CA . THR B 1 581 ? 14.094 -7.254 -5.23 1 80.31 581 THR B CA 1
ATOM 10031 C C . THR B 1 581 ? 12.703 -7.832 -5.465 1 80.31 581 THR B C 1
ATOM 10033 O O . THR B 1 581 ? 11.703 -7.109 -5.398 1 80.31 581 THR B O 1
ATOM 10036 N N . LEU B 1 582 ? 12.602 -9.203 -5.656 1 79.06 582 LEU B N 1
ATOM 10037 C CA . LEU B 1 582 ? 11.344 -9.875 -5.949 1 79.06 582 LEU B CA 1
ATOM 10038 C C . LEU B 1 582 ? 10.383 -9.773 -4.766 1 79.06 582 LEU B C 1
ATOM 10040 O O . LEU B 1 582 ? 9.18 -9.594 -4.953 1 79.06 582 LEU B O 1
ATOM 10044 N N . PHE B 1 583 ? 10.938 -9.914 -3.576 1 83.94 583 PHE B N 1
ATOM 10045 C CA . PHE B 1 583 ? 10.109 -9.852 -2.375 1 83.94 583 PHE B CA 1
ATOM 10046 C C . PHE B 1 583 ? 9.391 -8.516 -2.283 1 83.94 583 PHE B C 1
ATOM 10048 O O . PHE B 1 583 ? 8.18 -8.469 -2.064 1 83.94 583 PHE B O 1
ATOM 10055 N N . PHE B 1 584 ? 10.055 -7.395 -2.465 1 85.31 584 PHE B N 1
ATOM 10056 C CA . PHE B 1 584 ? 9.453 -6.074 -2.338 1 85.31 584 PHE B CA 1
ATOM 10057 C C . PHE B 1 584 ? 8.539 -5.785 -3.523 1 85.31 584 PHE B C 1
ATOM 10059 O O . PHE B 1 584 ? 7.559 -5.047 -3.393 1 85.31 584 PHE B O 1
ATOM 10066 N N . PHE B 1 585 ? 8.922 -6.359 -4.664 1 83.19 585 PHE B N 1
ATOM 10067 C CA . PHE B 1 585 ? 8.055 -6.199 -5.824 1 83.19 585 PHE B CA 1
ATOM 10068 C C . PHE B 1 585 ? 6.684 -6.809 -5.562 1 83.19 585 PHE B C 1
ATOM 10070 O O . PHE B 1 585 ? 5.656 -6.172 -5.809 1 83.19 585 PHE B O 1
ATOM 10077 N N . ILE B 1 586 ? 6.555 -8.023 -5.051 1 82.31 586 ILE B N 1
ATOM 10078 C CA . ILE B 1 586 ? 5.297 -8.703 -4.758 1 82.31 586 ILE B CA 1
ATOM 10079 C C . ILE B 1 586 ? 4.547 -7.953 -3.656 1 82.31 586 ILE B C 1
ATOM 10081 O O . ILE B 1 586 ? 3.33 -7.773 -3.736 1 82.31 586 ILE B O 1
ATOM 10085 N N . LEU B 1 587 ? 5.297 -7.523 -2.646 1 85.44 587 LEU B N 1
ATOM 10086 C CA . LEU B 1 587 ? 4.68 -6.801 -1.538 1 85.44 587 LEU B CA 1
ATOM 10087 C C . LEU B 1 587 ? 4.059 -5.496 -2.018 1 85.44 587 LEU B C 1
ATOM 10089 O O . LEU B 1 587 ? 3 -5.09 -1.53 1 85.44 587 LEU B O 1
ATOM 10093 N N . THR B 1 588 ? 4.727 -4.812 -2.939 1 86.44 588 THR B N 1
ATOM 10094 C CA . THR B 1 588 ? 4.203 -3.562 -3.48 1 86.44 588 THR B CA 1
ATOM 10095 C C . THR B 1 588 ? 2.904 -3.809 -4.246 1 86.44 588 THR B C 1
ATOM 10097 O O . THR B 1 588 ? 1.954 -3.031 -4.133 1 86.44 588 THR B O 1
ATOM 10100 N N . ILE B 1 589 ? 2.822 -4.867 -4.988 1 82.94 589 ILE B N 1
ATOM 10101 C CA . ILE B 1 589 ? 1.62 -5.191 -5.75 1 82.94 589 ILE B CA 1
ATOM 10102 C C . ILE B 1 589 ? 0.462 -5.469 -4.793 1 82.94 589 ILE B C 1
ATOM 10104 O O . ILE B 1 589 ? -0.653 -4.984 -5 1 82.94 589 ILE B O 1
ATOM 10108 N N . LEU B 1 590 ? 0.73 -6.207 -3.758 1 85.19 590 LEU B N 1
ATOM 10109 C CA . LEU B 1 590 ? -0.296 -6.523 -2.77 1 85.19 590 LEU B CA 1
ATOM 10110 C C . LEU B 1 590 ? -0.768 -5.266 -2.053 1 85.19 590 LEU B C 1
ATOM 10112 O O . LEU B 1 590 ? -1.969 -5.074 -1.852 1 85.19 590 LEU B O 1
ATOM 10116 N N . ALA B 1 591 ? 0.196 -4.406 -1.702 1 88.19 591 ALA B N 1
ATOM 10117 C CA . ALA B 1 591 ? -0.149 -3.18 -0.99 1 88.19 591 ALA B CA 1
ATOM 10118 C C . ALA B 1 591 ? -0.968 -2.242 -1.874 1 88.19 591 ALA B C 1
ATOM 10120 O O . ALA B 1 591 ? -1.935 -1.631 -1.413 1 88.19 591 ALA B O 1
ATOM 10121 N N . LEU B 1 592 ? -0.589 -2.139 -3.139 1 86.12 592 LEU B N 1
ATOM 10122 C CA . LEU B 1 592 ? -1.322 -1.283 -4.066 1 86.12 592 LEU B CA 1
ATOM 10123 C C . LEU B 1 592 ? -2.729 -1.821 -4.305 1 86.12 592 LEU B C 1
ATOM 10125 O O . LEU B 1 592 ? -3.676 -1.048 -4.457 1 86.12 592 LEU B O 1
ATOM 10129 N N . SER B 1 593 ? -2.887 -3.115 -4.371 1 85.62 593 SER B N 1
ATOM 10130 C CA . SER B 1 593 ? -4.207 -3.721 -4.508 1 85.62 593 SER B CA 1
ATOM 10131 C C . SER B 1 593 ? -5.094 -3.393 -3.311 1 85.62 593 SER B C 1
ATOM 10133 O O . SER B 1 593 ? -6.281 -3.104 -3.469 1 85.62 593 SER B O 1
ATOM 10135 N N . LEU B 1 594 ? -4.5 -3.4 -2.139 1 86.31 594 LEU B N 1
ATOM 10136 C CA . LEU B 1 594 ? -5.254 -3.082 -0.93 1 86.31 594 LEU B CA 1
ATOM 10137 C C . LEU B 1 594 ? -5.664 -1.612 -0.917 1 86.31 594 LEU B C 1
ATOM 10139 O O . LEU B 1 594 ? -6.754 -1.271 -0.453 1 86.31 594 LEU B O 1
ATOM 10143 N N . VAL B 1 595 ? -4.754 -0.749 -1.382 1 88.38 595 VAL B N 1
ATOM 10144 C CA . VAL B 1 595 ? -5.078 0.67 -1.47 1 88.38 595 VAL B CA 1
ATOM 10145 C C . VAL B 1 595 ? -6.293 0.867 -2.375 1 88.38 595 VAL B C 1
ATOM 10147 O O . VAL B 1 595 ? -7.215 1.616 -2.035 1 88.38 595 VAL B O 1
ATOM 10150 N N . TYR B 1 596 ? -6.34 0.204 -3.477 1 85.38 596 TYR B N 1
ATOM 10151 C CA . TYR B 1 596 ? -7.441 0.331 -4.426 1 85.38 596 TYR B CA 1
ATOM 10152 C C . TYR B 1 596 ? -8.742 -0.19 -3.826 1 85.38 596 TYR B C 1
ATOM 10154 O O . TYR B 1 596 ? -9.797 0.438 -3.969 1 85.38 596 TYR B O 1
ATOM 10162 N N . LEU B 1 597 ? -8.68 -1.282 -3.156 1 85.19 597 LEU B N 1
ATOM 10163 C CA . LEU B 1 597 ? -9.875 -1.85 -2.541 1 85.19 597 LEU B CA 1
ATOM 10164 C C . LEU B 1 597 ? -10.43 -0.914 -1.476 1 85.19 597 LEU B C 1
ATOM 10166 O O . LEU B 1 597 ? -11.641 -0.697 -1.408 1 85.19 597 LEU B O 1
ATOM 10170 N N . HIS B 1 598 ? -9.531 -0.398 -0.658 1 87.5 598 HIS B N 1
ATOM 10171 C CA . HIS B 1 598 ? -9.984 0.514 0.385 1 87.5 598 HIS B CA 1
ATOM 10172 C C . HIS B 1 598 ? -10.586 1.781 -0.215 1 87.5 598 HIS B C 1
ATOM 10174 O O . HIS B 1 598 ? -11.539 2.342 0.333 1 87.5 598 HIS B O 1
ATOM 10180 N N . TRP B 1 599 ? -10.062 2.201 -1.291 1 86.06 599 TRP B N 1
ATOM 10181 C CA . TRP B 1 599 ? -10.609 3.363 -1.985 1 86.06 599 TRP B CA 1
ATOM 10182 C C . TRP B 1 599 ? -12.031 3.096 -2.459 1 86.06 599 TRP B C 1
ATOM 10184 O O . TRP B 1 599 ? -12.906 3.953 -2.328 1 86.06 599 TRP B O 1
ATOM 10194 N N . GLN B 1 600 ? -12.289 1.948 -2.982 1 83.19 600 GLN B N 1
ATOM 10195 C CA . GLN B 1 600 ? -13.625 1.577 -3.443 1 83.19 600 GLN B CA 1
ATOM 10196 C C . GLN B 1 600 ? -14.602 1.463 -2.275 1 83.19 600 GLN B C 1
ATOM 10198 O O . GLN B 1 600 ? -15.773 1.833 -2.396 1 83.19 600 GLN B O 1
ATOM 10203 N N . ILE B 1 601 ? -14.094 0.998 -1.201 1 84.12 601 ILE B N 1
ATOM 10204 C CA . ILE B 1 601 ? -14.93 0.88 -0.011 1 84.12 601 ILE B CA 1
ATOM 10205 C C . ILE B 1 601 ? -15.312 2.27 0.489 1 84.12 601 ILE B C 1
ATOM 10207 O O . ILE B 1 601 ? -16.453 2.498 0.886 1 84.12 601 ILE B O 1
ATOM 10211 N N . ILE B 1 602 ? -14.367 3.172 0.49 1 85.12 602 ILE B N 1
ATOM 10212 C CA . ILE B 1 602 ? -14.625 4.543 0.914 1 85.12 602 ILE B CA 1
ATOM 10213 C C . ILE B 1 602 ? -15.688 5.168 0.006 1 85.12 602 ILE B C 1
ATOM 10215 O O . ILE B 1 602 ? -16.594 5.848 0.481 1 85.12 602 ILE B O 1
ATOM 10219 N N . ASP B 1 603 ? -15.562 4.891 -1.286 1 84.19 603 ASP B N 1
ATOM 10220 C CA . ASP B 1 603 ? -16.531 5.418 -2.244 1 84.19 603 ASP B CA 1
ATOM 10221 C C . ASP B 1 603 ? -17.922 4.832 -2.004 1 84.19 603 ASP B C 1
ATOM 10223 O O . ASP B 1 603 ? -18.922 5.543 -2.09 1 84.19 603 ASP B O 1
ATOM 10227 N N . GLY B 1 604 ? -18 3.602 -1.758 1 81.12 604 GLY B N 1
ATOM 10228 C CA . GLY B 1 604 ? -19.266 2.977 -1.437 1 81.12 604 GLY B CA 1
ATOM 10229 C C . GLY B 1 604 ? -19.922 3.545 -0.187 1 81.12 604 GLY B C 1
ATOM 10230 O O . GLY B 1 604 ? -21.125 3.766 -0.154 1 81.12 604 GLY B O 1
ATOM 10231 N N . ARG B 1 605 ? -19.141 3.779 0.781 1 83.62 605 ARG B N 1
ATOM 10232 C CA . ARG B 1 605 ? -19.656 4.328 2.027 1 83.62 605 ARG B CA 1
ATOM 10233 C C . ARG B 1 605 ? -20.109 5.773 1.846 1 83.62 605 ARG B C 1
ATOM 10235 O O . ARG B 1 605 ? -21.047 6.23 2.512 1 83.62 605 ARG B O 1
ATOM 10242 N N . LYS B 1 606 ? -19.453 6.469 1.02 1 83.62 606 LYS B N 1
ATOM 10243 C CA . LYS B 1 606 ? -19.875 7.832 0.708 1 83.62 606 LYS B CA 1
ATOM 10244 C C . LYS B 1 606 ? -21.266 7.848 0.092 1 83.62 606 LYS B C 1
ATOM 10246 O O . LYS B 1 606 ? -22.094 8.688 0.448 1 83.62 606 LYS B O 1
ATOM 10251 N N . ILE B 1 607 ? -21.469 6.938 -0.813 1 82.25 607 ILE B N 1
ATOM 10252 C CA . ILE B 1 607 ? -22.781 6.848 -1.455 1 82.25 607 ILE B CA 1
ATOM 10253 C C . ILE B 1 607 ? -23.844 6.473 -0.421 1 82.25 607 ILE B C 1
ATOM 10255 O O . ILE B 1 607 ? -24.938 7.023 -0.425 1 82.25 607 ILE B O 1
ATOM 10259 N N . LYS B 1 608 ? -23.531 5.605 0.437 1 83.81 608 LYS B N 1
ATOM 10260 C CA . LYS B 1 608 ? -24.469 5.207 1.492 1 83.81 608 LYS B CA 1
ATOM 10261 C C . LYS B 1 608 ? -24.781 6.375 2.42 1 83.81 608 LYS B C 1
ATOM 10263 O O . LYS B 1 608 ? -25.922 6.559 2.836 1 83.81 608 LYS B O 1
ATOM 10268 N N . GLU B 1 609 ? -23.797 7.129 2.811 1 83.12 609 GLU B N 1
ATOM 10269 C CA . GLU B 1 609 ? -23.984 8.312 3.645 1 83.12 609 GLU B CA 1
ATOM 10270 C C . GLU B 1 609 ? -24.938 9.305 2.977 1 83.12 609 GLU B C 1
ATOM 10272 O O . GLU B 1 609 ? -25.781 9.898 3.641 1 83.12 609 GLU B O 1
ATOM 10277 N N . ASP B 1 610 ? -24.719 9.391 1.709 1 81.56 610 ASP B N 1
ATOM 10278 C CA . ASP B 1 610 ? -25.578 10.312 0.97 1 81.56 610 ASP B CA 1
ATOM 10279 C C . ASP B 1 610 ? -27.031 9.828 0.971 1 81.56 610 ASP B C 1
ATOM 10281 O O . ASP B 1 610 ? -27.953 10.633 1.091 1 81.56 610 ASP B O 1
ATOM 10285 N N . HIS B 1 611 ? -27.203 8.594 0.851 1 82.56 611 HIS B N 1
ATOM 10286 C CA . HIS B 1 611 ? -28.547 8.023 0.91 1 82.56 611 HIS B CA 1
ATOM 10287 C C . HIS B 1 611 ? -29.172 8.227 2.287 1 82.56 611 HIS B C 1
ATOM 10289 O O . HIS B 1 611 ? -30.359 8.531 2.398 1 82.56 611 HIS B O 1
ATOM 10295 N N . LEU B 1 612 ? -28.375 8.07 3.287 1 82.19 612 LEU B N 1
ATOM 10296 C CA . LEU B 1 612 ? -28.875 8.242 4.648 1 82.19 612 LEU B CA 1
ATOM 10297 C C . LEU B 1 612 ? -29.234 9.695 4.914 1 82.19 612 LEU B C 1
ATOM 10299 O O . LEU B 1 612 ? -30.219 9.984 5.59 1 82.19 612 LEU B O 1
ATOM 10303 N N . ARG B 1 613 ? -28.531 10.531 4.379 1 80.56 613 ARG B N 1
ATOM 10304 C CA . ARG B 1 613 ? -28.812 11.953 4.535 1 80.56 613 ARG B CA 1
ATOM 10305 C C . ARG B 1 613 ? -30.109 12.32 3.824 1 80.56 613 ARG B C 1
ATOM 10307 O O . ARG B 1 613 ? -30.906 13.117 4.34 1 80.56 613 ARG B O 1
ATOM 10314 N N . LYS B 1 614 ? -30.25 11.727 2.672 1 80.44 614 LYS B N 1
ATOM 10315 C CA . LYS B 1 614 ? -31.484 11.961 1.946 1 80.44 614 LYS B CA 1
ATOM 10316 C C . LYS B 1 614 ? -32.688 11.422 2.723 1 80.44 614 LYS B C 1
ATOM 10318 O O . LYS B 1 614 ? -33.75 12.055 2.758 1 80.44 614 LYS B O 1
ATOM 10323 N N . ARG B 1 615 ? -32.5 10.406 3.352 1 80.06 615 ARG B N 1
ATOM 10324 C CA . ARG B 1 615 ? -33.562 9.82 4.16 1 80.06 615 ARG B CA 1
ATOM 10325 C C . ARG B 1 615 ? -33.875 10.703 5.367 1 80.06 615 ARG B C 1
ATOM 10327 O O . ARG B 1 615 ? -35.062 10.844 5.75 1 80.06 615 ARG B O 1
ATOM 10334 N N . ILE B 1 616 ? -32.906 11.266 5.945 1 81.56 616 ILE B N 1
ATOM 10335 C CA . ILE B 1 616 ? -33.094 12.148 7.09 1 81.56 616 ILE B CA 1
ATOM 10336 C C . ILE B 1 616 ? -33.844 13.406 6.656 1 81.56 616 ILE B C 1
ATOM 10338 O O . ILE B 1 616 ? -34.719 13.883 7.367 1 81.56 616 ILE B O 1
ATOM 10342 N N . THR B 1 617 ? -33.5 13.852 5.492 1 80.06 617 THR B N 1
ATOM 10343 C CA . THR B 1 617 ? -34.188 15.039 4.984 1 80.06 617 THR B CA 1
ATOM 10344 C C . THR B 1 617 ? -35.656 14.727 4.66 1 80.06 617 THR B C 1
ATOM 10346 O O . THR B 1 617 ? -36.531 15.555 4.891 1 80.06 617 THR B O 1
ATOM 10349 N N . ASN B 1 618 ? -35.875 13.578 4.195 1 80.25 618 ASN B N 1
ATOM 10350 C CA . ASN B 1 618 ? -37.25 13.172 3.904 1 80.25 618 ASN B CA 1
ATOM 10351 C C . ASN B 1 618 ? -38.062 13 5.184 1 80.25 618 ASN B C 1
ATOM 10353 O O . ASN B 1 618 ? -39.219 13.375 5.234 1 80.25 618 ASN B O 1
ATOM 10357 N N . GLU B 1 619 ? -37.438 12.516 6.172 1 81.12 619 GLU B N 1
ATOM 10358 C CA . GLU B 1 619 ? -38.094 12.352 7.457 1 81.12 619 GLU B CA 1
ATOM 10359 C C . GLU B 1 619 ? -38.406 13.703 8.102 1 81.12 619 GLU B C 1
ATOM 10361 O O . GLU B 1 619 ? -39.438 13.883 8.75 1 81.12 619 GLU B O 1
ATOM 10366 N N . ALA B 1 620 ? -37.5 14.562 7.91 1 79.5 620 ALA B N 1
ATOM 10367 C CA . ALA B 1 620 ? -37.719 15.906 8.445 1 79.5 620 ALA B CA 1
ATOM 10368 C C . ALA B 1 620 ? -38.844 16.609 7.73 1 79.5 620 ALA B C 1
ATOM 10370 O O . ALA B 1 620 ? -39.625 17.344 8.359 1 79.5 620 ALA B O 1
ATOM 10371 N N . LYS B 1 621 ? -39 16.375 6.477 1 81.38 621 LYS B N 1
ATOM 10372 C CA . LYS B 1 621 ? -40.125 16.938 5.734 1 81.38 621 LYS B CA 1
ATOM 10373 C C . LYS B 1 621 ? -41.438 16.328 6.188 1 81.38 621 LYS B C 1
ATOM 10375 O O . LYS B 1 621 ? -42.469 17.031 6.316 1 81.38 621 LYS B O 1
ATOM 10380 N N . ASP B 1 622 ? -41.375 15.117 6.43 1 81.94 622 ASP B N 1
ATOM 10381 C CA . ASP B 1 622 ? -42.594 14.453 6.941 1 81.94 622 ASP B CA 1
ATOM 10382 C C . ASP B 1 622 ? -42.969 15 8.312 1 81.94 622 ASP B C 1
ATOM 10384 O O . ASP B 1 622 ? -44.156 15.195 8.602 1 81.94 622 ASP B O 1
ATOM 10388 N N . LYS B 1 623 ? -42.062 15.242 9.086 1 82.25 623 LYS B N 1
ATOM 10389 C CA . LYS B 1 623 ? -42.312 15.805 10.406 1 82.25 623 LYS B CA 1
ATOM 10390 C C . LYS B 1 623 ? -42.906 17.203 10.312 1 82.25 623 LYS B C 1
ATOM 10392 O O . LYS B 1 623 ? -43.844 17.531 11.047 1 82.25 623 LYS B O 1
ATOM 10397 N N . ALA B 1 624 ? -42.344 17.891 9.43 1 82.12 624 ALA B N 1
ATOM 10398 C CA . ALA B 1 624 ? -42.875 19.25 9.234 1 82.12 624 ALA B CA 1
ATOM 10399 C C . ALA B 1 624 ? -44.312 19.219 8.742 1 82.12 624 ALA B C 1
ATOM 10401 O O . ALA B 1 624 ? -45.125 20.031 9.156 1 82.12 624 ALA B O 1
ATOM 10402 N N . LEU B 1 625 ? -44.562 18.25 7.953 1 84.75 625 LEU B N 1
ATOM 10403 C CA . LEU B 1 625 ? -45.906 18.094 7.449 1 84.75 625 LEU B CA 1
ATOM 10404 C C . LEU B 1 625 ? -46.875 17.672 8.562 1 84.75 625 LEU B C 1
ATOM 10406 O O . LEU B 1 625 ? -48 18.188 8.656 1 84.75 625 LEU B O 1
ATOM 10410 N N . LEU B 1 626 ? -46.406 16.891 9.406 1 84.12 626 LEU B N 1
ATOM 10411 C CA . LEU B 1 626 ? -47.25 16.422 10.516 1 84.12 626 LEU B CA 1
ATOM 10412 C C . LEU B 1 626 ? -47.469 17.531 11.531 1 84.12 626 LEU B C 1
ATOM 10414 O O . LEU B 1 626 ? -48.562 17.656 12.094 1 84.12 626 LEU B O 1
ATOM 10418 N N . LEU B 1 627 ? -46.469 18.312 11.703 1 83.56 627 LEU B N 1
ATOM 10419 C CA . LEU B 1 627 ? -46.594 19.453 12.617 1 83.56 627 LEU B CA 1
ATOM 10420 C C . LEU B 1 627 ? -47.562 20.484 12.07 1 83.56 627 LEU B C 1
ATOM 10422 O O . LEU B 1 627 ? -48.344 21.094 12.836 1 83.56 627 LEU B O 1
ATOM 10426 N N . LYS B 1 628 ? -47.562 20.562 10.789 1 83.25 628 LYS B N 1
ATOM 10427 C CA . LYS B 1 628 ? -48.5 21.484 10.156 1 83.25 628 LYS B CA 1
ATOM 10428 C C . LYS B 1 628 ? -49.938 20.969 10.273 1 83.25 628 LYS B C 1
ATOM 10430 O O . LYS B 1 628 ? -50.875 21.734 10.555 1 83.25 628 LYS B O 1
ATOM 10435 N N . LYS B 1 629 ? -50.062 19.766 10.211 1 82.44 629 LYS B N 1
ATOM 10436 C CA . LYS B 1 629 ? -51.375 19.156 10.336 1 82.44 629 LYS B CA 1
ATOM 10437 C C . LYS B 1 629 ? -51.906 19.25 11.773 1 82.44 629 LYS B C 1
ATOM 10439 O O . LYS B 1 629 ? -53.094 19.5 12 1 82.44 629 LYS B O 1
ATOM 10444 N N . LEU B 1 630 ? -51.031 19.141 12.672 1 81.75 630 LEU B N 1
ATOM 10445 C CA . LEU B 1 630 ? -51.375 19.203 14.078 1 81.75 630 LEU B CA 1
ATOM 10446 C C . LEU B 1 630 ? -51.781 20.625 14.461 1 81.75 630 LEU B C 1
ATOM 10448 O O . LEU B 1 630 ? -52.75 20.828 15.188 1 81.75 630 LEU B O 1
ATOM 10452 N N . ARG B 1 631 ? -51.062 21.516 13.945 1 80.81 631 ARG B N 1
ATOM 10453 C CA . ARG B 1 631 ? -51.406 22.922 14.219 1 80.81 631 ARG B CA 1
ATOM 10454 C C . ARG B 1 631 ? -52.75 23.297 13.602 1 80.81 631 ARG B C 1
ATOM 10456 O O . ARG B 1 631 ? -53.531 24.031 14.195 1 80.81 631 ARG B O 1
ATOM 10463 N N . TYR B 1 632 ? -53 22.719 12.516 1 80.44 632 TYR B N 1
ATOM 10464 C CA . TYR B 1 632 ? -54.281 22.969 11.836 1 80.44 632 TYR B CA 1
ATOM 10465 C C . TYR B 1 632 ? -55.438 22.422 12.641 1 80.44 632 TYR B C 1
ATOM 10467 O O . TYR B 1 632 ? -56.469 23.078 12.773 1 80.44 632 TYR B O 1
ATOM 10475 N N . HIS B 1 633 ? -55.312 21.406 13.32 1 77.69 633 HIS B N 1
ATOM 10476 C CA . HIS B 1 633 ? -56.375 20.797 14.109 1 77.69 633 HIS B CA 1
ATOM 10477 C C . HIS B 1 633 ? -56.562 21.516 15.445 1 77.69 633 HIS B C 1
ATOM 10479 O O . HIS B 1 633 ? -57.688 21.625 15.953 1 77.69 633 HIS B O 1
ATOM 10485 N N . GLN B 1 634 ? -55.5 21.984 15.914 1 74.62 634 GLN B N 1
ATOM 10486 C CA . GLN B 1 634 ? -55.562 22.688 17.203 1 74.62 634 GLN B CA 1
ATOM 10487 C C . GLN B 1 634 ? -56.25 24.062 17.047 1 74.62 634 GLN B C 1
ATOM 10489 O O . GLN B 1 634 ? -56.969 24.5 17.938 1 74.62 634 GLN B O 1
ATOM 10494 N N . GLU B 1 635 ? -56.125 24.672 15.984 1 74.38 635 GLU B N 1
ATOM 10495 C CA . GLU B 1 635 ? -56.719 25.984 15.75 1 74.38 635 GLU B CA 1
ATOM 10496 C C . GLU B 1 635 ? -58.219 25.875 15.484 1 74.38 635 GLU B C 1
ATOM 10498 O O . GLU B 1 635 ? -58.969 26.797 15.773 1 74.38 635 GLU B O 1
ATOM 10503 N N . ARG B 1 636 ? -58.812 24.797 15.125 1 65.69 636 ARG B N 1
ATOM 10504 C CA . ARG B 1 636 ? -60.25 24.625 14.828 1 65.69 636 ARG B CA 1
ATOM 10505 C C . ARG B 1 636 ? -61 24.156 16.062 1 65.69 636 ARG B C 1
ATOM 10507 O O . ARG B 1 636 ? -62.25 24.109 16.062 1 65.69 636 ARG B O 1
ATOM 10514 N N . GLN B 1 637 ? -60.406 23.891 17.109 1 62 637 GLN B N 1
ATOM 10515 C CA . GLN B 1 637 ? -61.156 23.656 18.344 1 62 637 GLN B CA 1
ATOM 10516 C C . GLN B 1 637 ? -61.656 24.953 18.953 1 62 637 GLN B C 1
ATOM 10518 O O . GLN B 1 637 ? -60.906 25.938 19.031 1 62 637 GLN B O 1
ATOM 10523 N N . PRO B 1 638 ? -63.062 25.281 19 1 56.5 638 PRO B N 1
ATOM 10524 C CA . PRO B 1 638 ? -63.625 26.516 19.578 1 56.5 638 PRO B CA 1
ATOM 10525 C C . PRO B 1 638 ? -63 26.859 20.922 1 56.5 638 PRO B C 1
ATOM 10527 O O . PRO B 1 638 ? -62.844 25.984 21.781 1 56.5 638 PRO B O 1
ATOM 10530 N N . LYS B 1 639 ? -62.25 27.875 20.969 1 54.44 639 LYS B N 1
ATOM 10531 C CA . LYS B 1 639 ? -61.812 28.422 22.266 1 54.44 639 LYS B CA 1
ATOM 10532 C C . LYS B 1 639 ? -63 28.578 23.203 1 54.44 639 LYS B C 1
ATOM 10534 O O . LYS B 1 639 ? -64 29.234 22.859 1 54.44 639 LYS B O 1
ATOM 10539 N N . VAL B 1 640 ? -63.375 27.797 24.172 1 49.41 640 VAL B N 1
ATOM 10540 C CA . VAL B 1 640 ? -64.312 28.109 25.234 1 49.41 640 VAL B CA 1
ATOM 10541 C C . VAL B 1 640 ? -63.969 29.453 25.875 1 49.41 640 VAL B C 1
ATOM 10543 O O . VAL B 1 640 ? -62.875 29.625 26.391 1 49.41 640 VAL B O 1
ATOM 10546 N N . SER B 1 641 ? -64.438 30.516 25.344 1 43.47 641 SER B N 1
ATOM 10547 C CA . SER B 1 641 ? -64.438 31.781 26.078 1 43.47 641 SER B CA 1
ATOM 10548 C C . SER B 1 641 ? -65 31.609 27.5 1 43.47 641 SER B C 1
ATOM 10550 O O . SER B 1 641 ? -66.125 31.219 27.703 1 43.47 641 SER B O 1
ATOM 10552 N N . ILE B 1 642 ? -64.188 31.266 28.453 1 44.31 642 ILE B N 1
ATOM 10553 C CA . ILE B 1 642 ? -64.5 31.469 29.844 1 44.31 642 ILE B CA 1
ATOM 10554 C C . ILE B 1 642 ? -64.75 32.938 30.125 1 44.31 642 ILE B C 1
ATOM 10556 O O . ILE B 1 642 ? -63.781 33.75 30.016 1 44.31 642 ILE B O 1
ATOM 10560 N N . ASN B 1 643 ? -65.938 33.562 29.906 1 43.09 643 ASN B N 1
ATOM 10561 C CA . ASN B 1 643 ? -66.375 34.812 30.516 1 43.09 643 ASN B CA 1
ATOM 10562 C C . ASN B 1 643 ? -66.188 34.781 32.031 1 43.09 643 ASN B C 1
ATOM 10564 O O . ASN B 1 643 ? -66.75 33.969 32.719 1 43.09 643 ASN B O 1
ATOM 10568 N N . PRO B 1 644 ? -65.125 35.312 32.594 1 43.56 644 PRO B N 1
ATOM 10569 C CA . PRO B 1 644 ? -64.938 35.469 34.031 1 43.56 644 PRO B CA 1
ATOM 10570 C C . PRO B 1 644 ? -66.062 36.281 34.688 1 43.56 644 PRO B C 1
ATOM 10572 O O . PRO B 1 644 ? -66.062 36.531 35.875 1 43.56 644 PRO B O 1
ATOM 10575 N N . LYS B 1 645 ? -66.938 36.938 33.969 1 42.41 645 LYS B N 1
ATOM 10576 C CA . LYS B 1 645 ? -67.75 37.812 34.781 1 42.41 645 LYS B CA 1
ATOM 10577 C C . LYS B 1 645 ? -68.625 37.031 35.75 1 42.41 645 LYS B C 1
ATOM 10579 O O . LYS B 1 645 ? -69.375 37.594 36.531 1 42.41 645 LYS B O 1
ATOM 10584 N N . ALA B 1 646 ? -69 35.844 35.625 1 37.41 646 ALA B N 1
ATOM 10585 C CA . ALA B 1 646 ? -70.125 35.625 36.531 1 37.41 646 ALA B CA 1
ATOM 10586 C C . ALA B 1 646 ? -69.688 35.438 37.969 1 37.41 646 ALA B C 1
ATOM 10588 O O . ALA B 1 646 ? -70.5 35.375 38.875 1 37.41 646 ALA B O 1
ATOM 10589 N N . ASN B 1 647 ? -68.375 35.219 38.406 1 28.75 647 ASN B N 1
ATOM 10590 C CA . ASN B 1 647 ? -68.312 35.406 39.875 1 28.75 647 ASN B CA 1
ATOM 10591 C C . ASN B 1 647 ? -67.875 36.844 40.219 1 28.75 647 ASN B C 1
ATOM 10593 O O . ASN B 1 647 ? -67 37.438 39.562 1 28.75 647 ASN B O 1
#

pLDDT: mean 78.13, std 14.63, range [21.89, 96.94]

Radius of gyration: 40.13 Å; Cα contacts (8 Å, |Δi|>4): 1133; chains: 2; bounding box: 129×109×117 Å

Solvent-accessible surface area (backbone atoms only — not comparable to full-atom values): 69374 Å² total; per-residue (Å²): 136,83,78,72,76,73,72,51,67,66,54,55,51,48,49,50,57,42,65,71,38,57,72,70,58,28,52,54,53,54,68,67,46,93,60,59,72,66,56,50,49,52,52,52,49,53,52,52,52,60,52,54,65,59,53,72,74,53,48,70,69,50,47,50,49,45,46,49,45,46,48,48,46,45,48,52,46,46,48,44,46,46,50,47,46,47,46,45,46,51,50,65,57,44,72,57,53,69,58,44,52,52,41,32,72,64,41,30,58,47,60,33,48,51,54,50,47,51,50,51,50,40,52,52,30,50,51,51,31,51,54,40,41,61,62,51,49,50,62,46,65,73,69,59,74,87,71,88,44,66,84,86,67,64,38,79,59,47,43,54,47,97,64,30,41,53,52,61,29,80,44,23,35,46,51,40,62,52,42,56,49,69,77,63,95,88,59,82,67,46,50,41,46,60,39,53,53,50,51,55,49,52,50,52,52,52,51,47,53,52,51,51,51,52,41,24,52,41,49,17,51,47,47,45,60,68,53,55,74,61,54,53,49,48,48,58,69,60,63,70,62,85,78,63,73,52,63,68,58,43,53,49,50,50,51,35,51,49,46,51,48,48,52,56,44,47,69,63,49,62,78,63,70,79,70,53,70,68,56,47,51,54,52,50,50,51,52,51,50,51,50,50,50,52,52,50,50,39,52,50,50,38,52,51,52,53,54,44,52,55,51,48,53,55,48,59,74,49,40,89,76,47,54,73,67,59,45,51,55,56,64,45,46,57,36,48,51,54,41,47,48,67,57,48,49,54,56,51,51,53,54,52,49,69,73,50,83,57,93,45,70,66,58,48,52,50,52,54,50,51,53,48,50,51,41,55,52,48,42,51,50,52,51,50,47,44,48,64,59,52,44,54,71,40,93,56,65,46,39,54,32,54,52,21,31,51,48,48,20,38,53,48,40,40,48,52,50,52,52,46,45,51,44,47,62,45,48,48,44,45,50,49,47,63,66,48,70,85,62,82,67,75,63,56,56,72,61,68,68,64,52,50,56,51,51,36,52,51,50,22,53,48,58,50,27,46,73,21,13,49,51,49,36,55,57,50,38,53,48,50,53,49,49,54,53,52,48,51,50,46,44,74,70,51,41,44,58,52,64,72,82,55,62,38,68,62,50,52,40,51,52,46,47,45,44,44,58,59,21,45,49,46,24,50,53,55,50,49,47,49,36,70,70,35,57,50,35,67,80,29,20,32,47,43,79,39,71,34,56,55,48,60,55,55,53,49,47,54,49,40,52,72,72,36,70,86,52,42,64,59,45,50,45,42,66,60,42,74,68,27,49,66,49,33,47,54,49,30,53,55,31,48,51,47,34,51,39,43,51,27,41,46,52,15,46,51,53,36,49,51,52,51,50,51,50,45,53,52,51,49,52,50,41,51,51,50,51,50,52,43,52,56,57,60,67,67,53,78,75,79,74,78,73,69,73,84,117,134,83,78,71,76,73,73,50,68,66,54,55,50,49,50,51,57,43,67,73,40,58,71,70,59,28,53,54,54,55,68,66,45,93,58,59,73,68,58,51,49,52,52,53,49,54,51,53,51,57,51,54,65,61,50,70,75,53,49,70,66,49,47,52,50,44,47,51,46,44,49,50,45,45,49,51,46,47,49,45,48,46,49,48,46,48,46,46,46,52,50,64,58,44,72,58,52,69,58,45,52,52,41,31,73,64,42,30,55,47,60,33,48,52,54,52,48,50,50,51,52,40,52,53,30,50,51,51,31,49,53,39,42,59,65,51,50,51,62,46,63,72,69,59,75,89,70,87,44,66,83,84,67,64,38,78,58,48,42,54,48,96,64,30,40,53,52,62,29,80,44,24,35,45,51,41,60,52,42,56,50,69,77,62,95,89,58,81,67,45,49,42,46,59,38,52,54,50,52,55,48,51,50,54,52,53,52,47,53,51,52,51,50,50,41,23,51,40,47,16,50,49,47,45,59,66,53,56,73,62,53,55,49,48,48,59,69,60,62,72,63,86,79,64,74,52,63,70,59,43,52,50,48,50,50,36,50,50,46,52,48,48,52,55,44,46,69,64,48,62,78,63,70,78,71,53,68,67,55,47,52,54,52,49,51,50,51,51,49,52,49,49,50,52,53,49,51,39,52,50,50,38,52,52,51,52,54,44,51,56,50,48,54,54,50,59,73,49,41,88,75,47,54,72,66,60,46,52,54,55,64,45,48,58,34,48,51,54,41,48,49,68,59,49,48,55,55,52,52,52,55,53,48,68,71,52,83,58,94,43,70,66,59,48,53,51,53,54,50,51,53,49,49,51,39,55,52,45,43,52,50,53,51,49,47,44,47,64,59,53,45,55,71,41,92,55,65,45,38,53,33,53,52,20,30,51,48,48,20,37,54,47,40,40,48,52,49,52,52,47,46,51,45,47,60,43,46,48,44,45,50,48,48,62,66,49,65,83,64,83,67,74,63,57,56,72,60,68,67,64,52,50,56,51,53,37,52,53,49,24,52,49,57,48,27,45,73,22,14,49,50,50,37,55,56,50,39,52,48,48,54,49,50,54,51,51,50,52,50,44,44,74,71,51,40,42,61,53,64,71,80,58,60,39,68,61,49,54,41,51,51,46,47,44,45,43,58,57,20,45,48,46,24,50,52,54,50,47,46,50,34,69,70,36,58,49,36,66,78,28,21,32,48,44,79,39,70,34,55,54,47,57,57,54,53,50,45,53,49,41,53,71,72,37,69,87,51,42,62,58,48,49,46,43,64,58,43,73,68,26,47,66,48,34,48,55,51,31,54,55,31,48,52,48,34,51,39,43,52,28,41,44,50,15,46,49,54,36,48,51,52,50,50,51,50,44,53,51,50,50,50,52,42,52,50,50,51,51,52,43,51,54,55,60,70,70,52,80,76,77,77,78,74,68,72,82,115

InterPro domains:
  IPR012496 TMC domain [PF07810] (398-505)
  IPR038900 Transmembrane channel-like protein [PTHR23302] (19-638)

Secondary structure (DSSP, 8-state):
--------HHHHHHHHHHHTS-HHHHHHHHHHS-S-HHHHHHHHHHHHHHHHHHHTT--HHHHHHHHHHHHHHHHHHHHHHHHHHHHHHHHHS-TTHHHHHHHHHHH-HHHHHHHHHHHHHHHHHHHHHHHHIIIIIHHHHTTPPP--PPP-STHHHHS--SS-TTTTSTTSGGGSPSSEE--STTSPPEEHHHHHHHHHHHHHHHHHHHHHHHHHHHHHHHHHHS--HHHHHHHHHHT--TT---HHHHHHHHHHHHHHHHHHHHHHHTTT----HHHHHHHHHHHHHHHHHHHHHHHHHHHHHHHHHHHHHHHHHTGGGS-HHHHHHHHTHHHHHHHHHHHHHHHHHHHHHHHS--SSHHHHHHHHHHHHHHHHHHHHHHHHHIIIIIITTSS-TTHHHHHHHHHHHHHHHHHHHHHHHHIIIIIIHHHHHHHS-SS-----B--HHHHHHHHHHHHHHHHHHHHH-TTHHHHHHHHHHHHHHHHHHHHHHH-B--S----HHHHHHHHHHHIIIIIIHHHHHHHHHHHHTSPPPSSSSTTTT-SSTTHHHHHHHHHHHHH-GGGHHHHHHIIIIIS-HHHHHHHHHHHHHHHHHHHHHHHHHHHHHHHHHHHHHHHHHHHHHHHHHHHHHHHTS------GGG-/--------HHHHHHHHHHHTS-HHHHHHHHHHS-S-HHHHHHHHHHHHHHHHHHHTT--HHHHHHHHHHHHHHHHHHHHHHHHHHHHHHHHHS-TTHHHHHHHHHHH-HHHHHHHHHHHHHHHHHHHHHHHHIIIIIHHHHTTPPP--PPP-STHHHHS--SS-TTTTSTTSGGGSPSSEE--STTS--EEHHHHHHHHHHHHHHHHHHHHHHHHHHHHHHHHHHS--HHHHHHHHHH---TT---HHHHHHHHHHHHHHHHHHHHHHHTTS----HHHHHHHHHHHHHHHHHHHHHHHHHHHHHHHHHHHHHHHHHTGGGS-HHHHHHHHTHHHHHHHHHHHHHHHHHHHHHHHS--SSHHHHHHHHHHHHHHHHHHHHHHHHHIIIIIITTSS-TTHHHHHHHHHHHHHHHHHHHHHHHHIIIIIIHHHHHHHS-SS-----B--HHHHHHHHHHHHHHHHHHHHH-TTHHHHHHHHHHHHHHHHHHHHHHH-BPPS----HHHHHHHHHHHIIIIIIHHHHHHHHHHHHTSPPPSSSSTTTT-SSTTHHHHHHHHHHHHH-GGGHHHHHHIIIIIS-HHHHHHHHHHHHHHHHHHHHHHHHHHHHHHHHHHHHHHHHHHHHHHHHHHHHHHHTS------GGG-

Organism: Latimeria chalumnae (NCBI:txid7897)

Sequence (1294 aa):
NLIEVHVSVDELHLIGTLADMPADERTKALRQLVMNLQEKREFSEKNVIKKKKKKGKMGLGELVGALAQEWHCQRVSSLRRYKESLFEFFHSLSLWNKTLKDISGKFGTSVVSYFLFLRWLLLSNVFAAFILFGFITIPQFFDMGPNNASFSGLEILTGTCKQGFFTNTVLYYGFYTNGSVEHAVGVPVYNMQLAYIFTLGIYFVICFFIMLYSMGTSFRNNFITANAYSERISKFLCSWDFNITNEKTIKLKQKILSTQLKELLSEKVHRKQSLTLYQKIKHMLIHVAAWLVSMGSAAACCAGVYYLCDLDLKMFKKSVDLNNLSYEASQLLLPTVVSLINLLLPLFYSFLNVVEKYKHPRRQIYALILRNVFLKMSIIAVLSYYWLQKVALSDIKCWETYVGQELYRLVVTNFVFSLLSTFCGEFLLNKVIQSSVKYNMTKYTHDVKAYIHYCTVSQLILRIGLYFAPLLPIIQIIKYLVIFYVKKVSLMMNCQPSRRAWRAAQMTTVFISLMFFPSFSGAVIILGVTLWKREPSRQCGPFQGLPLVYDAVTIWIHEISSTYRSLGWLVFIYNNFIHSTLFFFILTILALSLVYLHWQIIDGRKIKEDHLRKRITNEAKDKALLLKKLRYHQERQPKVSINPKANNLIEVHVSVDELHLIGTLADMPADERTKALRQLVMNLQEKREFSEKNVIKKKKKKGKMGLGELVGALAQEWHCQRVSSLRRYKESLFEFFHSLSLWNKTLKDISGKFGTSVVSYFLFLRWLLLSNVFAAFILFGFITIPQFFDMGPNNASFSGLEILTGTCKQGFFTNTVLYYGFYTNGSVEHAVGVPVYNMQLAYIFTLGIYFVICFFIMLYSMGTSFRNNFITANAYSERISKFLCSWDFNITNEKTIKLKQKILSTQLKELLSEKVHRKQSLTLYQKIKHMLIHVAAWLVSMGSAAACCAGVYYLCDLDLKMFKKSVDLNNLSYEASQLLLPTVVSLINLLLPLFYSFLNVVEKYKHPRRQIYALILRNVFLKMSIIAVLSYYWLQKVALSDIKCWETYVGQELYRLVVTNFVFSLLSTFCGEFLLNKVIQSSVKYNMTKYTHDVKAYIHYCTVSQLILRIGLYFAPLLPIIQIIKYLVIFYVKKVSLMMNCQPSRRAWRAAQMTTVFISLMFFPSFSGAVIILGVTLWKREPSRQCGPFQGLPLVYDAVTIWIHEISSTYRSLGWLVFIYNNFIHSTLFFFILTILALSLVYLHWQIIDGRKIKEDHLRKRITNEAKDKALLLKKLRYHQERQPKVSINPKAN

Foldseek 3Di:
DPPPPCPDPVNVVVLVVLLVDPPVVSVVVLVPPPDDPVVSVVSVVVSVVVVVVVCVVCDPVSVVVVVVVVVVVVVVVVVVVVVVVVVVVVVVVVPCVVVLVVCCVAFHLQVSLLLVVLVVVLVLLVVLLVLLCVQQVVLQVQVADDQPFDDPPCCLQQVQFPSCRSVCDLQFQFNGDAAWRDHDDPDDTRGNLVSLVVSLVVSLVVVQVVLVVLLVVLVVVCVVPVDDLVVLVVCLVVVDDPPDDDPVVVVLVVLLSVVSVVQSVLVVPLVPDPDDPVVVVVLVVLVVVLVCVLVVVLVVLLVVLLVLLVVLVVCVVVVVPDDRVVNSVSSLVNLLSLLVCLQVVLVVSVVSLVVRDDSHVVVSLVVSLVSSLVSLLSNVVSVLCCLQPPQLPDPDQASLLVVLSSLLNNLSSNLVSVLVCLCCVFPVVLVVVVVVPDDPPAFDAPDSSSVLSSVLSSLLSQLLNCSGGVNSSVVVSVSSVVVSVSVSVSCVPGGHRHSHPDPSSVVSSVSSVSNPPRRSVVSCVSVVCQQAPGAGRQNGRHCHPDRGSCVVVVVVLVVCVVPPVVCVVVNVCCVPAVPDPVNVVVVVVVVVVVVVVVVVVVVVVVVVVVVVVVVVVVVVVVVVVVVVVVVVVVVPDPDPPPPPPPD/DPPPPCPDPVNVVVLVVLLPDPPVVSVVVLVPPPDDPVVSVVSVVVSVVVVVVVCVVCPPVNVVVVVVVVVVVVVVVVVVVVVVVVVVVVVVVVPCVVVLVVCCVAFHLQVSLLLVVLVVVLVLLVVLLVLLCVQQVVLQVQVADDQPFDDPPCCLQQVQFPSCRSVCHLQFQFNGDAAWRDHDDPDDTRGNLVSLVVSLVVSLVVVQVVLVVLLVVLVVVCVVPVDDLVVLVVCLVVVDDPPPPDPVVVVLVVLLSVVSVVQSVLVVPLVPDPDDPVVVVVLVVLVVVLVCVLVVVLVVLLVVLLVLLVVLVVCVVVVVPDDRVVNSVSSLPNLLSLLVCLQVVLVVSVVSLVVRDDSHVVVSLVVSLVSSLVSLLSNVVSVLCCLQPPQLPDPDQASLLVVLSSLLNNLSSNLVVLLVCLCCVFPVVLVVVVVVPDDPPAFDAPPSSSVLSSVLSSLLSQLLNCSGGVNSSVVVSVSSVVVSVSVSVSCVPGGHRHSHPDPSSVVSSVSSVSNPPRRSVVSCVSVVCQQAPGAGRQNGRHQHPDRGSCVVVVVVLVVCVVPPVVCVVVNVCCVPAVPDPVNVVVVVVVVVVVVVVVVVVVVVVVVVVVVVVVVVVVVVVVVVVVVVVVVVVVVPPPDPPPPPPPD

Nearest PDB structures (foldseek):
  7usx-assembly1_A  TM=7.584E-01  e=3.276E-22  Caenorhabditis elegans
  8tkp-assembly1_D  TM=7.659E-01  e=4.920E-21  Caenorhabditis elegans
  8tpr-assembly1_B  TM=5.414E-01  e=1.596E-05  Fusarium vanettenii 77-13-4
  8xw4-assembly1_A  TM=5.215E-01  e=2.398E-03  Homo sapiens
  8wg3-assembly1_A  TM=4.736E-01  e=1.527E-02  Mus musculus